Protein AF-A0A348SDH4-F1 (afdb_monomer)

Radius of gyration: 30.38 Å; Cα contacts (8 Å, |Δi|>4): 1983; chains: 1; bounding box: 84×50×95 Å

pLDDT: mean 81.45, std 15.28, range [35.31, 98.25]

Sequence (749 aa):
DLLRHEGGMSDWLTDKYTRMDWLIRNANGKVGAKTAVQNLLPRGEIGDFDYSNSSFTLVTLAAEKATGVGWRELVEKLIIRPLGLKETSFGPVAGAARTHIWSRGKMRPFGQSGWGPTKSVAAVLRGAGDLFATPRDLARFGELLWGDRLLEGSQTQLINGIANLTGLPWSYTIGSMMDRSWLGTLRTYGHTGGYSGVSTSLRRIPELGVTIAVTANGMGTPGNYADDLAINLIGLLDTPAPSAAQAVAGASGAGLRASSRANPEPFPVTPPASLLTCGGSGTSVGGAPSWLDLSSTETGDWSGLVTALAELPDGRLVAGGAALTRAGGVAVAGLAARDPKVGRWVPFASLTRADGSAATVNEIRVDGARQRLYVGGDFVRVSNAKSRVAAKGIAMLNLKTGRWTALGDGLRGAVIVRSIYLDQASGRVAVGGRFTVPGKSKTVSVGVWDGAKGWVELKAGSGSDVLQGVVESVALTASGVVHASGHLRIGSQEALVARWSPLVAGWTVSATTSVLGDAPHALVLDGGGMLTAGTGVGWYGSPLVRESQLSGYGWERVGGGVTRSRRAAWITALAATPDGRVVVGGAFDAAGSARTQHIAVWSAASQSFSAIGEGLDVEPDALVSSVNSVAYASLRLRSMEAGGRGRVCITAWGAAPPSKPAAPVLTAKRTSITVGWTAPPTGSAPSGWVAEATAKGQTTRSCRAVASERDCTITSLTPGTKYSVRLVAYTIPAGPSPRSDAVKISTKK

Secondary structure (DSSP, 8-state):
-GGGT-S-BPPTTT-SS-HHHHHHH-TT----HHHHTTTPPB-S-TTS----HHHHHHHHHHHHHHHSS-HHHHHIIIIIHHHT-TT-BSSPPTTPPPPEEEETTEEEE-SSTTSS--HHHHHHHGGGT--B--HHHHHHHHHHHTTTSSS-THHHHHHH-THHHH--SEEE-SS-EEE-TTTTTS-EEEEEEEETTEEEEEEEEGGGTEEEEEEESEESSSS-HHHHHHHHHHHHHTSPPPPHHHHHTT---------TT----SS-----GGGGSSS-SPPP-TT--EEEE-S-SSTTS-BS---EEEE-TTSPEEEE-TT--EETTEE-BEEEEEETTTTEEEEEEEEE-TTSPBPPEEEEEEETTTTEEEEEES-SEEEETTEEEE-SSEEEEETTTTEEEESTT--EEEEEEEEEEE-TTT--EEEEEEEE-TTS-S--SEEEEETTTEEEP-PPPTTPPPEES---EEEE-TT--EEEEEEEEETTEEEEEEEEETTTTEEEEEE-HHHHSS--SEEEE-TTS-EEEE-SS-TTS-SEEEE-TTSTTSEEESTT-EEBTTB--EEEEEEE-TTS-EEEEEE-SEETTEE-BSEEEEETTTTEEEE-TTB-SS-EEEEE--SS-S-EEEEEEPPSSTTPPPEEEEEEEEPPPPPPPPPPEEEE-SS-EEEE-SSPPSSSPPSEEEEEEE-TTS--EEEEEETT--EEEE-SPPTT-EEEEEEEEEETTTEEPPPPPPEEEEPP-

Structure (mmCIF, N/CA/C/O backbone):
data_AF-A0A348SDH4-F1
#
_entry.id   AF-A0A348SDH4-F1
#
loop_
_atom_site.group_PDB
_atom_site.id
_atom_site.type_symbol
_atom_site.label_atom_id
_atom_site.label_alt_id
_atom_site.label_comp_id
_atom_site.label_asym_id
_atom_site.label_entity_id
_atom_site.label_seq_id
_atom_site.pdbx_PDB_ins_code
_atom_site.Cartn_x
_atom_site.Cartn_y
_atom_site.Cartn_z
_atom_site.occupancy
_atom_site.B_iso_or_equiv
_atom_site.auth_seq_id
_atom_site.auth_comp_id
_atom_site.auth_asym_id
_atom_site.auth_atom_id
_atom_site.pdbx_PDB_model_num
ATOM 1 N N . ASP A 1 1 ? 41.726 8.572 -10.468 1.00 83.06 1 ASP A N 1
ATOM 2 C CA . ASP A 1 1 ? 40.802 9.573 -11.048 1.00 83.06 1 ASP A CA 1
ATOM 3 C C . ASP A 1 1 ? 40.079 9.069 -12.290 1.00 83.06 1 ASP A C 1
ATOM 5 O O . ASP A 1 1 ? 38.871 8.902 -12.219 1.00 83.06 1 ASP A O 1
ATOM 9 N N . LEU A 1 2 ? 40.771 8.727 -13.391 1.00 88.38 2 LEU A N 1
ATOM 10 C CA . LEU A 1 2 ? 40.113 8.268 -14.636 1.00 88.38 2 LEU A CA 1
ATOM 11 C C . LEU A 1 2 ? 39.117 7.112 -14.428 1.00 88.38 2 LEU A C 1
ATOM 13 O O . LEU A 1 2 ? 37.977 7.187 -14.867 1.00 88.38 2 LEU A O 1
ATOM 17 N N . LEU A 1 3 ? 39.530 6.061 -13.713 1.00 87.50 3 LEU A N 1
ATOM 18 C CA . LEU A 1 3 ? 38.693 4.882 -13.449 1.00 87.50 3 LEU A CA 1
ATOM 19 C C . LEU A 1 3 ? 37.454 5.171 -12.582 1.00 87.50 3 LEU A C 1
ATOM 21 O O . LEU A 1 3 ? 36.518 4.376 -12.611 1.00 87.50 3 LEU A O 1
ATOM 25 N N . ARG A 1 4 ? 37.459 6.286 -11.835 1.00 82.81 4 ARG A N 1
ATOM 26 C CA . ARG A 1 4 ? 36.372 6.745 -10.953 1.00 82.81 4 ARG A CA 1
ATOM 27 C C . ARG A 1 4 ? 35.570 7.912 -11.538 1.00 82.81 4 ARG A C 1
ATOM 29 O O . ARG A 1 4 ? 34.655 8.381 -10.882 1.00 82.81 4 ARG A O 1
ATOM 36 N N . HIS A 1 5 ? 35.897 8.371 -12.750 1.00 85.81 5 HIS A N 1
ATOM 37 C CA . HIS A 1 5 ? 35.328 9.581 -13.364 1.00 85.81 5 HIS A CA 1
ATOM 38 C C . HIS A 1 5 ? 35.584 10.881 -12.592 1.00 85.81 5 HIS A C 1
ATOM 40 O O . HIS A 1 5 ? 34.775 11.795 -12.614 1.00 85.81 5 HIS A O 1
ATOM 46 N N . GLU A 1 6 ? 36.740 10.989 -11.948 1.00 86.19 6 GLU A N 1
ATOM 47 C CA . GLU A 1 6 ? 37.143 12.183 -11.184 1.00 86.19 6 GLU A CA 1
ATOM 48 C C . GLU A 1 6 ? 38.191 13.023 -11.934 1.00 86.19 6 GLU A C 1
ATOM 50 O O . GLU A 1 6 ? 38.961 13.781 -11.349 1.00 86.19 6 GLU A O 1
ATOM 55 N N . GLY A 1 7 ? 38.296 12.824 -13.250 1.00 86.00 7 GLY A N 1
ATOM 56 C CA . GLY A 1 7 ? 39.331 13.437 -14.086 1.00 86.00 7 GLY A CA 1
ATOM 57 C C . GLY A 1 7 ? 39.011 14.851 -14.578 1.00 86.00 7 GLY A C 1
ATOM 58 O O . GLY A 1 7 ? 39.823 15.408 -15.313 1.00 86.00 7 GLY A O 1
ATOM 59 N N . GLY A 1 8 ? 37.829 15.397 -14.260 1.00 84.25 8 GLY A N 1
ATOM 60 C CA . GLY A 1 8 ? 37.401 16.756 -14.630 1.00 84.25 8 GLY A CA 1
ATOM 61 C C . GLY A 1 8 ? 37.217 17.020 -16.135 1.00 84.25 8 GLY A C 1
ATOM 62 O O . GLY A 1 8 ? 37.015 18.165 -16.546 1.00 84.25 8 GLY A O 1
ATOM 63 N N . MET A 1 9 ? 37.291 15.987 -16.982 1.00 86.25 9 MET A N 1
ATOM 64 C CA . MET A 1 9 ? 37.278 16.117 -18.444 1.00 86.25 9 MET A CA 1
ATOM 65 C C . MET A 1 9 ? 35.929 15.769 -19.073 1.00 86.25 9 MET A C 1
ATOM 67 O O . MET A 1 9 ? 35.262 14.809 -18.688 1.00 86.25 9 MET A O 1
ATOM 71 N N . SER A 1 10 ? 35.574 16.509 -20.120 1.00 84.06 10 SER A N 1
ATOM 72 C CA . SER A 1 10 ? 34.371 16.273 -20.918 1.00 84.06 10 SER A CA 1
ATOM 73 C C . SER A 1 10 ? 34.319 14.886 -21.565 1.00 84.06 10 SER A C 1
ATOM 75 O O . SER A 1 10 ? 35.327 14.224 -21.836 1.00 84.06 10 SER A O 1
ATOM 77 N N . ASP A 1 11 ? 33.090 14.455 -21.825 1.00 82.38 11 ASP A N 1
ATOM 78 C CA . ASP A 1 11 ? 32.775 13.199 -22.486 1.00 82.38 11 ASP A CA 1
ATOM 79 C C . ASP A 1 11 ? 32.723 13.405 -24.008 1.00 82.38 11 ASP A C 1
ATOM 81 O O . ASP A 1 11 ? 31.991 14.275 -24.486 1.00 82.38 11 ASP A O 1
ATOM 85 N N . TRP A 1 12 ? 33.452 12.593 -24.781 1.00 77.50 12 TRP A N 1
ATOM 86 C CA . TRP A 1 12 ? 33.417 12.640 -26.246 1.00 77.50 12 TRP A CA 1
ATOM 87 C C . TRP A 1 12 ? 32.026 12.345 -26.843 1.00 77.50 12 TRP A C 1
ATOM 89 O O . TRP A 1 12 ? 31.796 12.677 -28.009 1.00 77.50 12 TRP A O 1
ATOM 99 N N . LEU A 1 13 ? 31.086 11.771 -26.075 1.00 71.56 13 LEU A N 1
ATOM 100 C CA . LEU A 1 13 ? 29.671 11.643 -26.453 1.00 71.56 13 LEU A CA 1
ATOM 101 C C . LEU A 1 13 ? 28.910 12.970 -26.410 1.00 71.56 13 LEU A C 1
ATOM 103 O O . LEU A 1 13 ? 28.017 13.166 -27.231 1.00 71.56 13 LEU A O 1
ATOM 107 N N . THR A 1 14 ? 29.219 13.851 -25.455 1.00 64.75 14 THR A N 1
ATOM 108 C CA . THR A 1 14 ? 28.404 15.044 -25.150 1.00 64.75 14 THR A CA 1
ATOM 109 C C . THR A 1 14 ? 29.148 16.368 -25.326 1.00 64.75 14 THR A C 1
ATOM 111 O O . THR A 1 14 ? 28.592 17.420 -25.019 1.00 64.75 14 THR A O 1
ATOM 114 N N . ASP A 1 15 ? 30.403 16.338 -25.778 1.00 64.94 15 ASP A N 1
ATOM 115 C CA . ASP A 1 15 ? 31.177 17.536 -26.107 1.00 64.94 15 ASP A CA 1
ATOM 116 C C . ASP A 1 15 ? 30.439 18.383 -27.169 1.00 64.94 15 ASP A C 1
ATOM 118 O O . ASP A 1 15 ? 29.907 17.863 -28.155 1.00 64.94 15 ASP A O 1
ATOM 122 N N . LYS A 1 16 ? 30.391 19.705 -26.944 1.00 46.72 16 LYS A N 1
ATOM 123 C CA . LYS A 1 16 ? 29.558 20.702 -27.654 1.00 46.72 16 LYS A CA 1
ATOM 124 C C . LYS A 1 16 ? 29.837 20.755 -29.165 1.00 46.72 16 LYS A C 1
ATOM 126 O O . LYS A 1 16 ? 28.998 21.215 -29.937 1.00 46.72 16 LYS A O 1
ATOM 131 N N . TYR A 1 17 ? 30.992 20.250 -29.589 1.00 52.03 17 TYR A N 1
ATOM 132 C CA . TYR A 1 17 ? 31.337 19.983 -30.981 1.00 52.03 17 TYR A CA 1
ATOM 133 C C . TYR A 1 17 ? 31.118 18.492 -31.233 1.00 52.03 17 TYR A C 1
ATOM 135 O O . TYR A 1 17 ? 31.981 17.691 -30.900 1.00 52.03 17 TYR A O 1
ATOM 143 N N . THR A 1 18 ? 29.957 18.103 -31.762 1.00 57.25 18 THR A N 1
ATOM 144 C CA . THR A 1 18 ? 29.469 16.712 -31.828 1.00 57.25 18 THR A CA 1
ATOM 145 C C . THR A 1 18 ? 30.425 15.748 -32.557 1.00 57.25 18 THR A C 1
ATOM 147 O O . THR A 1 18 ? 30.223 15.402 -33.728 1.00 57.25 18 THR A O 1
ATOM 150 N N . ARG A 1 19 ? 31.463 15.270 -31.857 1.00 70.00 19 ARG A N 1
ATOM 151 C CA . ARG A 1 19 ? 32.425 14.270 -32.345 1.00 70.00 19 ARG A CA 1
ATOM 152 C C . ARG A 1 19 ? 31.681 12.996 -32.723 1.00 70.00 19 ARG A C 1
ATOM 154 O O . ARG A 1 19 ? 31.953 12.409 -33.763 1.00 70.00 19 ARG A O 1
ATOM 161 N N . MET A 1 20 ? 30.674 12.623 -31.938 1.00 70.88 20 MET A N 1
ATOM 162 C CA . MET A 1 20 ? 29.865 11.436 -32.194 1.00 70.88 20 MET A CA 1
ATOM 163 C C . MET A 1 20 ? 28.936 11.547 -33.392 1.00 70.88 20 MET A C 1
ATOM 165 O O . MET A 1 20 ? 28.898 10.614 -34.190 1.00 70.88 20 MET A O 1
ATOM 169 N N . ASP A 1 21 ? 28.281 12.684 -33.612 1.00 70.38 21 ASP A N 1
ATOM 170 C CA . ASP A 1 21 ? 27.529 12.890 -34.854 1.00 70.38 21 ASP A CA 1
ATOM 171 C C . ASP A 1 21 ? 28.435 12.795 -36.075 1.00 70.38 21 ASP A C 1
ATOM 173 O O . ASP A 1 21 ? 28.042 12.233 -37.099 1.00 70.38 21 ASP A O 1
ATOM 177 N N . TRP A 1 22 ? 29.647 13.346 -35.978 1.00 74.88 22 TRP A N 1
ATOM 178 C CA . TRP A 1 22 ? 30.625 13.240 -37.048 1.00 74.88 22 TRP A CA 1
ATOM 179 C C . TRP A 1 22 ? 31.033 11.781 -37.268 1.00 74.88 22 TRP A C 1
ATOM 181 O O . TRP A 1 22 ? 31.019 11.329 -38.410 1.00 74.88 22 TRP A O 1
ATOM 191 N N . LEU A 1 23 ? 31.329 11.019 -36.209 1.00 74.25 23 LEU A N 1
ATOM 192 C CA . LEU A 1 23 ? 31.706 9.602 -36.301 1.00 74.25 23 LEU A CA 1
ATOM 193 C C . LEU A 1 23 ? 30.570 8.752 -36.891 1.00 74.25 23 LEU A C 1
ATOM 195 O O . LEU A 1 23 ? 30.820 7.899 -37.743 1.00 74.25 23 LEU A O 1
ATOM 199 N N . ILE A 1 24 ? 29.321 9.024 -36.505 1.00 72.06 24 ILE A N 1
ATOM 200 C CA . ILE A 1 24 ? 28.129 8.348 -37.031 1.00 72.06 24 ILE A CA 1
ATOM 201 C C . ILE A 1 24 ? 27.944 8.657 -38.524 1.00 72.06 24 ILE A C 1
ATOM 203 O O . ILE A 1 24 ? 27.721 7.738 -39.313 1.00 72.06 24 ILE A O 1
ATOM 207 N N . ARG A 1 25 ? 28.075 9.928 -38.934 1.00 74.38 25 ARG A N 1
ATOM 208 C CA . ARG A 1 25 ? 27.952 10.353 -40.343 1.00 74.38 25 ARG A CA 1
ATOM 209 C C . ARG A 1 25 ? 29.126 9.885 -41.208 1.00 74.38 25 ARG A C 1
ATOM 211 O O . ARG A 1 25 ? 28.946 9.619 -42.392 1.00 74.38 25 ARG A O 1
ATOM 218 N N . ASN A 1 26 ? 30.312 9.734 -40.621 1.00 77.12 26 ASN A N 1
ATOM 219 C CA . ASN A 1 26 ? 31.543 9.322 -41.295 1.00 77.12 26 ASN A CA 1
ATOM 220 C C . ASN A 1 26 ? 31.916 7.899 -40.892 1.00 77.12 26 ASN A C 1
ATOM 222 O O . ASN A 1 26 ? 32.926 7.648 -40.235 1.00 77.12 26 ASN A O 1
ATOM 226 N N . ALA A 1 27 ? 31.087 6.951 -41.316 1.00 72.56 27 ALA A N 1
ATOM 227 C CA . ALA A 1 27 ? 31.174 5.545 -40.945 1.00 72.56 27 ALA A CA 1
ATOM 228 C C . ALA A 1 27 ? 32.555 4.878 -41.121 1.00 72.56 27 ALA A C 1
ATOM 230 O O . ALA A 1 27 ? 32.909 3.975 -40.362 1.00 72.56 27 ALA A O 1
ATOM 231 N N . ASN A 1 28 ? 33.308 5.314 -42.135 1.00 76.38 28 ASN A N 1
ATOM 232 C CA . ASN A 1 28 ? 34.641 4.816 -42.486 1.00 76.38 28 ASN A CA 1
ATOM 233 C C . ASN A 1 28 ? 35.754 5.832 -42.164 1.00 76.38 28 ASN A C 1
ATOM 235 O O . ASN A 1 28 ? 36.875 5.694 -42.653 1.00 76.38 28 ASN A O 1
ATOM 239 N N . GLY A 1 29 ? 35.451 6.873 -41.382 1.00 74.00 29 GLY A N 1
ATOM 240 C CA . GLY A 1 29 ? 36.418 7.893 -40.993 1.00 74.00 29 GLY A CA 1
ATOM 241 C C . GLY A 1 29 ? 37.592 7.286 -40.221 1.00 74.00 29 GLY A C 1
ATOM 242 O O . GLY A 1 29 ? 37.399 6.478 -39.313 1.00 74.00 29 GLY A O 1
ATOM 243 N N . LYS A 1 30 ? 38.818 7.688 -40.568 1.00 71.06 30 LYS A N 1
ATOM 244 C CA . LYS A 1 30 ? 40.052 7.249 -39.898 1.00 71.06 30 LYS A CA 1
ATOM 245 C C . LYS A 1 30 ? 40.287 8.048 -38.610 1.00 71.06 30 LYS A C 1
ATOM 247 O O . LYS A 1 30 ? 41.239 8.816 -38.524 1.00 71.06 30 LYS A O 1
ATOM 252 N N . VAL A 1 31 ? 39.407 7.894 -37.622 1.00 73.25 31 VAL A N 1
ATOM 253 C CA . VAL A 1 31 ? 39.594 8.486 -36.286 1.00 73.25 31 VAL A CA 1
ATOM 254 C C . VAL A 1 31 ? 40.076 7.414 -35.323 1.00 73.25 31 VAL A C 1
ATOM 256 O O . VAL A 1 31 ? 39.420 6.393 -35.139 1.00 73.25 31 VAL A O 1
ATOM 259 N N . GLY A 1 32 ? 41.245 7.647 -34.728 1.00 77.50 32 GLY A N 1
ATOM 260 C CA . GLY A 1 32 ? 41.804 6.791 -33.687 1.00 77.50 32 GLY A CA 1
ATOM 261 C C . GLY A 1 32 ? 41.418 7.263 -32.287 1.00 77.50 32 GLY A C 1
ATOM 262 O O . GLY A 1 32 ? 41.119 8.437 -32.070 1.00 77.50 32 GLY A O 1
ATOM 263 N N . ALA A 1 33 ? 41.507 6.360 -31.312 1.00 81.00 33 ALA A N 1
ATOM 264 C CA . ALA A 1 33 ? 41.203 6.645 -29.911 1.00 81.00 33 ALA A CA 1
ATOM 265 C C . ALA A 1 33 ? 41.988 7.834 -29.339 1.00 81.00 33 ALA A C 1
ATOM 267 O O . ALA A 1 33 ? 41.415 8.658 -28.636 1.00 81.00 33 ALA A O 1
ATOM 268 N N . LYS A 1 34 ? 43.273 7.981 -29.701 1.00 84.88 34 LYS A N 1
ATOM 269 C CA . LYS A 1 34 ? 44.099 9.131 -29.296 1.00 84.88 34 LYS A CA 1
ATOM 270 C C . LYS A 1 34 ? 43.514 10.456 -29.791 1.00 84.88 34 LYS A C 1
ATOM 272 O O . LYS A 1 34 ? 43.466 11.412 -29.033 1.00 84.88 34 LYS A O 1
ATOM 277 N N . THR A 1 35 ? 43.043 10.501 -31.034 1.00 81.88 35 THR A N 1
ATOM 278 C CA . THR A 1 35 ? 42.401 11.689 -31.611 1.00 81.88 35 THR A CA 1
ATOM 279 C C . THR A 1 35 ? 41.085 12.005 -30.907 1.00 81.88 35 THR A C 1
ATOM 281 O O . THR A 1 35 ? 40.797 13.166 -30.635 1.00 81.88 35 THR A O 1
ATOM 284 N N . ALA A 1 36 ? 40.308 10.978 -30.552 1.00 76.69 36 ALA A N 1
ATOM 285 C CA . ALA A 1 36 ? 39.021 11.157 -29.886 1.00 76.69 36 ALA A CA 1
ATOM 286 C C . ALA A 1 36 ? 39.131 11.787 -28.488 1.00 76.69 36 ALA A C 1
ATOM 288 O O . ALA A 1 36 ? 38.217 12.498 -28.080 1.00 76.69 36 ALA A O 1
ATOM 289 N N . VAL A 1 37 ? 40.254 11.584 -27.794 1.00 83.25 37 VAL A N 1
ATOM 290 C CA . VAL A 1 37 ? 40.509 12.109 -26.438 1.00 83.25 37 VAL A CA 1
ATOM 291 C C . VAL A 1 37 ? 41.489 13.289 -26.407 1.00 83.25 37 VAL A C 1
ATOM 293 O O . VAL A 1 37 ? 41.883 13.744 -25.337 1.00 83.25 37 VAL A O 1
ATOM 296 N N . GLN A 1 38 ? 41.893 13.808 -27.568 1.00 83.31 38 GLN A N 1
ATOM 297 C CA . GLN A 1 38 ? 42.683 15.037 -27.655 1.00 83.31 38 GLN A CA 1
ATOM 298 C C . GLN A 1 38 ? 41.799 16.270 -27.441 1.00 83.31 38 GLN A C 1
ATOM 300 O O . GLN A 1 38 ? 40.651 16.309 -27.896 1.00 83.31 38 GLN A O 1
ATOM 305 N N . ASN A 1 39 ? 42.360 17.293 -26.786 1.00 81.69 39 ASN A N 1
ATOM 306 C CA . ASN A 1 39 ? 41.729 18.600 -26.577 1.00 81.69 39 ASN A CA 1
ATOM 307 C C . ASN A 1 39 ? 40.309 18.494 -25.991 1.00 81.69 39 ASN A C 1
ATOM 309 O O . ASN A 1 39 ? 39.380 19.122 -26.496 1.00 81.69 39 ASN A O 1
ATOM 313 N N . LEU A 1 40 ? 40.118 17.630 -24.988 1.00 78.75 40 LEU A N 1
ATOM 314 C CA . LEU A 1 40 ? 38.857 17.554 -24.250 1.00 78.75 40 LEU A CA 1
ATOM 315 C C . LEU A 1 40 ? 38.689 18.821 -23.413 1.00 78.75 40 LEU A C 1
ATOM 317 O O . LEU A 1 40 ? 39.634 19.279 -22.771 1.00 78.75 40 LEU A O 1
ATOM 321 N N . LEU A 1 41 ? 37.482 19.378 -23.418 1.00 80.44 41 LEU A N 1
ATOM 322 C CA . LEU A 1 41 ? 37.153 20.534 -22.594 1.00 80.44 41 LEU A CA 1
ATOM 323 C C . LEU A 1 41 ? 37.133 20.145 -21.107 1.00 80.44 41 LEU A C 1
ATOM 325 O O . LEU A 1 41 ? 36.677 19.037 -20.793 1.00 80.44 41 LEU A O 1
ATOM 329 N N . PRO A 1 42 ? 37.556 21.038 -20.197 1.00 78.31 42 PRO A N 1
ATOM 330 C CA . PRO A 1 42 ? 37.239 20.918 -18.779 1.00 78.31 42 PRO A CA 1
ATOM 331 C C . PRO A 1 42 ? 35.720 20.933 -18.581 1.00 78.31 42 PRO A C 1
ATOM 333 O O . PRO A 1 42 ? 35.019 21.719 -19.224 1.00 78.31 42 PRO A O 1
ATOM 336 N N . ARG A 1 43 ? 35.209 20.056 -17.716 1.00 77.81 43 ARG A N 1
ATOM 337 C CA . ARG A 1 43 ? 33.770 19.923 -17.434 1.00 77.81 43 ARG A CA 1
ATOM 338 C C . ARG A 1 43 ? 33.447 19.944 -15.939 1.00 77.81 43 ARG A C 1
ATOM 340 O O . ARG A 1 43 ? 32.408 20.482 -15.572 1.00 77.81 43 ARG A O 1
ATOM 347 N N . GLY A 1 44 ? 34.346 19.432 -15.102 1.00 76.62 44 GLY A N 1
ATOM 348 C CA . GLY A 1 44 ? 34.208 19.411 -13.647 1.00 76.62 44 GLY A CA 1
ATOM 349 C C . GLY A 1 44 ? 35.548 19.619 -12.948 1.00 76.62 44 GLY A C 1
ATOM 350 O O . GLY A 1 44 ? 36.595 19.669 -13.601 1.00 76.62 44 GLY A O 1
ATOM 351 N N . GLU A 1 45 ? 35.514 19.744 -11.626 1.00 82.06 45 GLU A N 1
ATOM 352 C CA . GLU A 1 45 ? 36.722 19.830 -10.807 1.00 82.06 45 GLU A CA 1
ATOM 353 C C . GLU A 1 45 ? 37.396 18.453 -10.696 1.00 82.06 45 GLU A C 1
ATOM 355 O O . GLU A 1 45 ? 36.742 17.409 -10.687 1.00 82.06 45 GLU A O 1
ATOM 360 N N . ILE A 1 46 ? 38.730 18.427 -10.660 1.00 85.44 46 ILE A N 1
ATOM 361 C CA . ILE A 1 46 ? 39.474 17.177 -10.458 1.00 85.44 46 ILE A CA 1
ATOM 362 C C . ILE A 1 46 ? 39.213 16.692 -9.030 1.00 85.44 46 ILE A C 1
ATOM 364 O O . ILE A 1 46 ? 39.362 17.458 -8.083 1.00 85.44 46 ILE A O 1
ATOM 368 N N . GLY A 1 47 ? 38.870 15.414 -8.883 1.00 76.94 47 GLY A N 1
ATOM 369 C CA . GLY A 1 47 ? 38.455 14.826 -7.606 1.00 76.94 47 GLY A CA 1
ATOM 370 C C . GLY A 1 47 ? 36.937 14.713 -7.449 1.00 76.94 47 GLY A C 1
ATOM 371 O O . GLY A 1 47 ? 36.486 13.861 -6.686 1.00 76.94 47 GLY A O 1
ATOM 372 N N . ASP A 1 48 ? 36.160 15.474 -8.225 1.00 77.25 48 ASP A N 1
ATOM 373 C CA . ASP A 1 48 ? 34.702 15.383 -8.235 1.00 77.25 48 ASP A CA 1
ATOM 374 C C . ASP A 1 48 ? 34.211 14.394 -9.291 1.00 77.25 48 ASP A C 1
ATOM 376 O O . ASP A 1 48 ? 34.688 14.363 -10.427 1.00 77.25 48 ASP A O 1
ATOM 380 N N . PHE A 1 49 ? 33.215 13.586 -8.925 1.00 78.56 49 PHE A N 1
ATOM 381 C CA . PHE A 1 49 ? 32.600 12.632 -9.842 1.00 78.56 49 PHE A CA 1
ATOM 382 C C . PHE A 1 49 ? 31.820 13.349 -10.960 1.00 78.56 49 PHE A C 1
ATOM 384 O O . PHE A 1 49 ? 30.759 13.926 -10.711 1.00 78.56 49 PHE A O 1
ATOM 391 N N . ASP A 1 50 ? 32.283 13.213 -12.204 1.00 77.69 50 ASP A N 1
ATOM 392 C CA . ASP A 1 50 ? 31.559 13.594 -13.421 1.00 77.69 50 ASP A CA 1
ATOM 393 C C . ASP A 1 50 ? 31.792 12.556 -14.530 1.00 77.69 50 ASP A C 1
ATOM 395 O O . ASP A 1 50 ? 32.889 12.421 -15.077 1.00 77.69 50 ASP A O 1
ATOM 399 N N . TYR A 1 51 ? 30.747 11.781 -14.840 1.00 83.56 51 TYR A N 1
ATOM 400 C CA . TYR A 1 51 ? 30.834 10.618 -15.726 1.00 83.56 51 TYR A CA 1
ATOM 401 C C . TYR A 1 51 ? 31.361 10.995 -17.119 1.00 83.56 51 TYR A C 1
ATOM 403 O O . TYR A 1 51 ? 30.783 11.835 -17.811 1.00 83.56 51 TYR A O 1
ATOM 411 N N . SER A 1 52 ? 32.431 10.324 -17.553 1.00 86.44 52 SER A N 1
ATOM 412 C CA . SER A 1 52 ? 33.098 10.611 -18.822 1.00 86.44 52 SER A CA 1
ATOM 413 C C . SER A 1 52 ? 33.633 9.345 -19.492 1.00 86.44 52 SER A C 1
ATOM 415 O O . SER A 1 52 ? 34.624 8.746 -19.060 1.00 86.44 52 SER A O 1
ATOM 417 N N . ASN A 1 53 ? 33.024 8.956 -20.617 1.00 86.19 53 ASN A N 1
ATOM 418 C CA . ASN A 1 53 ? 33.498 7.833 -21.439 1.00 86.19 53 ASN A CA 1
ATOM 419 C C . ASN A 1 53 ? 34.928 8.053 -21.975 1.00 86.19 53 ASN A C 1
ATOM 421 O O . ASN A 1 53 ? 35.672 7.098 -22.234 1.00 86.19 53 ASN A O 1
ATOM 425 N N . SER A 1 54 ? 35.354 9.314 -22.086 1.00 87.88 54 SER A N 1
ATOM 426 C CA . SER A 1 54 ? 36.727 9.693 -22.430 1.00 87.88 54 SER A CA 1
ATOM 427 C C . SER A 1 54 ? 37.755 9.105 -21.469 1.00 87.88 54 SER A C 1
ATOM 429 O O . SER A 1 54 ? 38.805 8.631 -21.913 1.00 87.88 54 SER A O 1
ATOM 431 N N . SER A 1 55 ? 37.435 9.062 -20.173 1.00 89.81 55 SER A N 1
ATOM 432 C CA . SER A 1 55 ? 38.321 8.527 -19.140 1.00 89.81 55 SER A CA 1
ATOM 433 C C . SER A 1 55 ? 38.656 7.057 -19.392 1.00 89.81 55 SER A C 1
ATOM 435 O O . SER A 1 55 ? 39.822 6.668 -19.354 1.00 89.81 55 SER A O 1
ATOM 437 N N . PHE A 1 56 ? 37.656 6.244 -19.740 1.00 91.44 56 PHE A N 1
ATOM 438 C CA . PHE A 1 56 ? 37.852 4.822 -20.037 1.00 91.44 56 PHE A CA 1
ATOM 439 C C . PHE A 1 56 ? 38.580 4.597 -21.363 1.00 91.44 56 PHE A C 1
ATOM 441 O O . PHE A 1 56 ? 39.396 3.682 -21.478 1.00 91.44 56 PHE A O 1
ATOM 448 N N . THR A 1 57 ? 38.376 5.474 -22.347 1.00 90.50 57 THR A N 1
ATOM 449 C CA . THR A 1 57 ? 39.145 5.440 -23.600 1.00 90.50 57 THR A CA 1
ATOM 450 C C . THR A 1 57 ? 40.636 5.683 -23.332 1.00 90.50 57 THR A C 1
ATOM 452 O O . THR A 1 57 ? 41.479 4.918 -23.807 1.00 90.50 57 THR A O 1
ATOM 455 N N . LEU A 1 58 ? 40.970 6.686 -22.510 1.00 91.06 58 LEU A N 1
ATOM 456 C CA . LEU A 1 58 ? 42.345 6.978 -22.083 1.00 91.06 58 LEU A CA 1
ATOM 457 C C . LEU A 1 58 ? 42.974 5.829 -21.288 1.00 91.06 58 LEU A C 1
ATOM 459 O O . LEU A 1 58 ? 44.136 5.500 -21.529 1.00 91.06 58 LEU A O 1
ATOM 463 N N . VAL A 1 59 ? 42.213 5.181 -20.400 1.00 92.50 59 VAL A N 1
ATOM 464 C CA . VAL A 1 59 ? 42.677 3.995 -19.657 1.00 92.50 59 VAL A CA 1
ATOM 465 C C . VAL A 1 59 ? 43.136 2.894 -20.614 1.00 92.50 59 VAL A C 1
ATOM 467 O O . VAL A 1 59 ? 44.196 2.310 -20.396 1.00 92.50 59 VAL A O 1
ATOM 470 N N . THR A 1 60 ? 42.412 2.647 -21.712 1.00 92.88 60 THR A N 1
ATOM 471 C CA . THR A 1 60 ? 42.843 1.624 -22.682 1.00 92.88 60 THR A CA 1
ATOM 472 C C . THR A 1 60 ? 44.166 1.972 -23.365 1.00 92.88 60 THR A C 1
ATOM 474 O O . THR A 1 60 ? 44.991 1.087 -23.568 1.00 92.88 60 THR A O 1
ATOM 477 N N . LEU A 1 61 ? 44.395 3.250 -23.690 1.00 92.38 61 LEU A N 1
ATOM 478 C CA . LEU A 1 61 ? 45.647 3.713 -24.299 1.00 92.38 61 LEU A CA 1
ATOM 479 C C . LEU A 1 61 ? 46.817 3.612 -23.314 1.00 92.38 61 LEU A C 1
ATOM 481 O O . LEU A 1 61 ? 47.929 3.253 -23.699 1.00 92.38 61 LEU A O 1
ATOM 485 N N . ALA A 1 62 ? 46.567 3.916 -22.038 1.00 93.31 62 ALA A N 1
ATOM 486 C CA . ALA A 1 62 ? 47.553 3.760 -20.977 1.00 93.31 62 ALA A CA 1
ATOM 487 C C . ALA A 1 62 ? 47.930 2.284 -20.776 1.00 93.31 62 ALA A C 1
ATOM 489 O O . ALA A 1 62 ? 49.116 1.973 -20.687 1.00 93.31 62 ALA A O 1
ATOM 490 N N . ALA A 1 63 ? 46.947 1.376 -20.777 1.00 93.88 63 ALA A N 1
ATOM 491 C CA . ALA A 1 63 ? 47.177 -0.062 -20.655 1.00 93.88 63 ALA A CA 1
ATOM 492 C C . ALA A 1 63 ? 48.003 -0.623 -21.826 1.00 93.88 63 ALA A C 1
ATOM 494 O O . ALA A 1 63 ? 48.966 -1.357 -21.602 1.00 93.88 63 ALA A O 1
ATOM 495 N N . GLU A 1 64 ? 47.692 -0.233 -23.066 1.00 94.69 64 GLU A N 1
ATOM 496 C CA . GLU A 1 64 ? 48.483 -0.625 -24.242 1.00 94.69 64 GLU A CA 1
ATOM 497 C C . GLU A 1 64 ? 49.922 -0.119 -24.149 1.00 94.69 64 GLU A C 1
ATOM 499 O O . GLU A 1 64 ? 50.864 -0.872 -24.384 1.00 94.69 64 GLU A O 1
ATOM 504 N N . LYS A 1 65 ? 50.112 1.145 -23.755 1.00 95.44 65 LYS A N 1
ATOM 505 C CA . LYS A 1 65 ? 51.451 1.723 -23.600 1.00 95.44 65 LYS A CA 1
ATOM 506 C C . LYS A 1 65 ? 52.254 1.032 -22.496 1.00 95.44 65 LYS A C 1
ATOM 508 O O . LYS A 1 65 ? 53.453 0.843 -22.660 1.00 95.44 65 LYS A O 1
ATOM 513 N N . ALA A 1 66 ? 51.611 0.684 -21.384 1.00 96.81 66 ALA A N 1
ATOM 514 C CA . ALA A 1 66 ? 52.268 0.053 -20.243 1.00 96.81 66 ALA A CA 1
ATOM 515 C C . ALA A 1 66 ? 52.664 -1.406 -20.514 1.00 96.81 66 ALA A C 1
ATOM 517 O O . ALA A 1 66 ? 53.651 -1.882 -19.965 1.00 96.81 66 ALA A O 1
ATOM 518 N N . THR A 1 67 ? 51.898 -2.114 -21.346 1.00 96.25 67 THR A N 1
ATOM 519 C CA . THR A 1 67 ? 52.080 -3.557 -21.583 1.00 96.25 67 THR A CA 1
ATOM 520 C C . THR A 1 67 ? 52.730 -3.884 -22.925 1.00 96.25 67 THR A C 1
ATOM 522 O O . THR A 1 67 ? 53.223 -4.992 -23.104 1.00 96.25 67 THR A O 1
ATOM 525 N N . GLY A 1 68 ? 52.699 -2.958 -23.889 1.00 96.56 68 GLY A N 1
ATOM 526 C CA . GLY A 1 68 ? 53.078 -3.216 -25.280 1.00 96.56 68 GLY A CA 1
ATOM 527 C C . GLY A 1 68 ? 52.094 -4.114 -26.044 1.00 96.56 68 GLY A C 1
ATOM 528 O O . GLY A 1 68 ? 52.363 -4.466 -27.189 1.00 96.56 68 GLY A O 1
ATOM 529 N N . VAL A 1 69 ? 50.963 -4.490 -25.438 1.00 96.44 69 VAL A N 1
ATOM 530 C CA . VAL A 1 69 ? 49.970 -5.421 -25.994 1.00 96.44 69 VAL A CA 1
ATOM 531 C C . VAL A 1 69 ? 48.704 -4.644 -26.347 1.00 96.44 69 VAL A C 1
ATOM 533 O O . VAL A 1 69 ? 48.267 -3.782 -25.587 1.00 96.44 69 VAL A O 1
ATOM 536 N N . GLY A 1 70 ? 48.090 -4.946 -27.494 1.00 92.75 70 GLY A N 1
ATOM 537 C CA . GLY A 1 70 ? 46.865 -4.270 -27.933 1.00 92.75 70 GLY A CA 1
ATOM 538 C C . GLY A 1 70 ? 45.675 -4.524 -26.997 1.00 92.75 70 GLY A C 1
ATOM 539 O O . GLY A 1 70 ? 45.514 -5.621 -26.468 1.00 92.75 70 GLY A O 1
ATOM 540 N N . TRP A 1 71 ? 44.780 -3.543 -26.845 1.00 91.62 71 TRP A N 1
ATOM 541 C CA . TRP A 1 71 ? 43.643 -3.593 -25.911 1.00 91.62 71 TRP A CA 1
ATOM 542 C C . TRP A 1 71 ? 42.771 -4.838 -26.077 1.00 91.62 71 TRP A C 1
ATOM 544 O O . TRP A 1 71 ? 42.434 -5.499 -25.098 1.00 91.62 71 TRP A O 1
ATOM 554 N N . ARG A 1 72 ? 42.443 -5.196 -27.323 1.00 91.25 72 ARG A N 1
ATOM 555 C CA . ARG A 1 72 ? 41.617 -6.378 -27.607 1.00 91.25 72 ARG A CA 1
ATOM 556 C C . ARG A 1 72 ? 42.288 -7.667 -27.151 1.00 91.25 72 ARG A C 1
ATOM 558 O O . ARG A 1 72 ? 41.634 -8.538 -26.592 1.00 91.25 72 ARG A O 1
ATOM 565 N N . GLU A 1 73 ? 43.593 -7.767 -27.371 1.00 94.75 73 GLU A N 1
ATOM 566 C CA . GLU A 1 73 ? 44.385 -8.923 -26.965 1.00 94.75 73 GLU A CA 1
ATOM 567 C C . GLU A 1 73 ? 44.545 -8.989 -25.441 1.00 94.75 73 GLU A C 1
ATOM 569 O O . GLU A 1 73 ? 44.459 -10.076 -24.872 1.00 94.75 73 GLU A O 1
ATOM 574 N N . LEU A 1 74 ? 44.701 -7.842 -24.769 1.00 94.81 74 LEU A N 1
ATOM 575 C CA . LEU A 1 74 ? 44.702 -7.763 -23.306 1.00 94.81 74 LEU A CA 1
ATOM 576 C C . LEU A 1 74 ? 43.388 -8.280 -22.716 1.00 94.81 74 LEU A C 1
ATOM 578 O O . LEU A 1 74 ? 43.413 -9.158 -21.859 1.00 94.81 74 LEU A O 1
ATOM 582 N N . VAL A 1 75 ? 42.242 -7.780 -23.187 1.00 93.88 75 VAL A N 1
ATOM 583 C CA . VAL A 1 75 ? 40.920 -8.209 -22.697 1.00 93.88 75 VAL A CA 1
ATOM 584 C C . VAL A 1 75 ? 40.689 -9.697 -22.964 1.00 93.88 75 VAL A C 1
ATOM 586 O O . VAL A 1 75 ? 40.200 -10.418 -22.095 1.00 93.88 75 VAL A O 1
ATOM 589 N N . GLU A 1 76 ? 41.096 -10.184 -24.135 1.00 94.25 76 GLU A N 1
ATOM 590 C CA . GLU A 1 76 ? 40.987 -11.595 -24.495 1.00 94.25 76 GLU A CA 1
ATOM 591 C C . GLU A 1 76 ? 41.807 -12.499 -23.554 1.00 94.25 76 GLU A C 1
ATOM 593 O O . GLU A 1 76 ? 41.300 -13.503 -23.047 1.00 94.25 76 GLU A O 1
ATOM 598 N N . LYS A 1 77 ? 43.070 -12.129 -23.295 1.00 93.88 77 LYS A N 1
ATOM 599 C CA . LYS A 1 77 ? 44.009 -12.903 -22.467 1.00 93.88 77 LYS A CA 1
ATOM 600 C C . LYS A 1 77 ? 43.709 -12.829 -20.974 1.00 93.88 77 LYS A C 1
ATOM 602 O O . LYS A 1 77 ? 43.937 -13.815 -20.284 1.00 93.88 77 LYS A O 1
ATOM 607 N N . LEU A 1 78 ? 43.245 -11.681 -20.484 1.00 90.00 78 LEU A N 1
ATOM 608 C CA . LEU A 1 78 ? 43.079 -11.429 -19.050 1.00 90.00 78 LEU A CA 1
ATOM 609 C C . LEU A 1 78 ? 41.650 -11.672 -18.558 1.00 90.00 78 LEU A C 1
ATOM 611 O O . LEU A 1 78 ? 41.474 -12.012 -17.394 1.00 90.00 78 LEU A O 1
ATOM 615 N N . ILE A 1 79 ? 40.639 -11.510 -19.420 1.00 90.75 79 ILE A N 1
ATOM 616 C CA . ILE A 1 79 ? 39.228 -11.532 -19.012 1.00 90.75 79 ILE A CA 1
ATOM 617 C C . ILE A 1 79 ? 38.444 -12.616 -19.756 1.00 90.75 79 ILE A C 1
ATOM 619 O O . ILE A 1 79 ? 37.955 -13.547 -19.123 1.00 90.75 79 ILE A O 1
ATOM 623 N N . ILE A 1 80 ? 38.331 -12.541 -21.087 1.00 93.75 80 ILE A N 1
ATOM 624 C CA . ILE A 1 80 ? 37.396 -13.392 -21.851 1.00 93.75 80 ILE A CA 1
ATOM 625 C C . ILE A 1 80 ? 37.761 -14.877 -21.732 1.00 93.75 80 ILE A C 1
ATOM 627 O O . ILE A 1 80 ? 36.922 -15.684 -21.316 1.00 93.75 80 ILE A O 1
ATOM 631 N N . ARG A 1 81 ? 39.013 -15.252 -22.041 1.00 93.75 81 ARG A N 1
ATOM 632 C CA . ARG A 1 81 ? 39.446 -16.659 -21.980 1.00 93.75 81 ARG A CA 1
ATOM 633 C C . ARG A 1 81 ? 39.515 -17.202 -20.553 1.00 93.75 81 ARG A C 1
ATOM 635 O O . ARG A 1 81 ? 38.939 -18.268 -20.338 1.00 93.75 81 ARG A O 1
ATOM 642 N N . PRO A 1 82 ? 40.147 -16.519 -19.573 1.00 89.75 82 PRO A N 1
ATOM 643 C CA . PRO A 1 82 ? 40.251 -17.052 -18.213 1.00 89.75 82 PRO A CA 1
ATOM 644 C C . PRO A 1 82 ? 38.896 -17.253 -17.532 1.00 89.75 82 PRO A C 1
ATOM 646 O O . PRO A 1 82 ? 38.702 -18.232 -16.816 1.00 89.75 82 PRO A O 1
ATOM 649 N N . LEU A 1 83 ? 37.927 -16.369 -17.791 1.00 90.00 83 LEU A N 1
ATOM 650 C CA . LEU A 1 83 ? 36.582 -16.486 -17.224 1.00 90.00 83 LEU A CA 1
ATOM 651 C C . LEU A 1 83 ? 35.681 -17.450 -18.007 1.00 90.00 83 LEU A C 1
ATOM 653 O O . LEU A 1 83 ? 34.607 -17.821 -17.525 1.00 90.00 83 LEU A O 1
ATOM 657 N N . GLY A 1 84 ? 36.106 -17.887 -19.195 1.00 93.00 84 GLY A N 1
ATOM 658 C CA . GLY A 1 84 ? 35.335 -18.766 -20.068 1.00 93.00 84 GLY A CA 1
ATOM 659 C C . GLY A 1 84 ? 34.068 -18.104 -20.614 1.00 93.00 84 GLY A C 1
ATOM 660 O O . GLY A 1 84 ? 33.021 -18.753 -20.642 1.00 93.00 84 GLY A O 1
ATOM 661 N N . LEU A 1 85 ? 34.150 -16.828 -21.006 1.00 94.12 85 LEU A N 1
ATOM 662 C CA . LEU A 1 85 ? 33.046 -16.070 -21.610 1.00 94.12 85 LEU A CA 1
ATOM 663 C C . LEU A 1 85 ? 32.952 -16.409 -23.105 1.00 94.12 85 LEU A C 1
ATOM 665 O O . LEU A 1 85 ? 33.628 -15.811 -23.939 1.00 94.12 85 LEU A O 1
ATOM 669 N N . LYS A 1 86 ? 32.180 -17.444 -23.442 1.00 91.56 86 LYS A N 1
ATOM 670 C CA . LYS A 1 86 ? 32.211 -18.078 -24.776 1.00 91.56 86 LYS A CA 1
ATOM 671 C C . LYS A 1 86 ? 31.496 -17.277 -25.862 1.00 91.56 86 LYS A C 1
ATOM 673 O O . LYS A 1 86 ? 31.736 -17.508 -27.043 1.00 91.56 86 LYS A O 1
ATOM 678 N N . GLU A 1 87 ? 30.600 -16.384 -25.470 1.00 90.56 87 GLU A N 1
ATOM 679 C CA . GLU A 1 87 ? 29.742 -15.588 -26.346 1.00 90.56 87 GLU A CA 1
ATOM 680 C C . GLU A 1 87 ? 30.019 -14.084 -26.172 1.00 90.56 87 GLU A C 1
ATOM 682 O O . GLU A 1 87 ? 29.180 -13.245 -26.505 1.00 90.56 87 GLU A O 1
ATOM 687 N N . THR A 1 88 ? 31.204 -13.739 -25.651 1.00 92.31 88 THR A N 1
ATOM 688 C CA . THR A 1 88 ? 31.664 -12.361 -25.463 1.00 92.31 88 THR A CA 1
ATOM 689 C C . THR A 1 88 ? 32.800 -12.041 -26.428 1.00 92.31 88 THR A C 1
ATOM 691 O O . THR A 1 88 ? 33.784 -12.772 -26.485 1.00 92.31 88 THR A O 1
ATOM 694 N N . SER A 1 89 ? 32.677 -10.966 -27.214 1.00 89.00 89 SER A N 1
ATOM 695 C CA . SER A 1 89 ? 33.696 -10.604 -28.209 1.00 89.00 89 SER A CA 1
ATOM 696 C C . SER A 1 89 ? 33.640 -9.136 -28.652 1.00 89.00 89 SER A C 1
ATOM 698 O O . SER A 1 89 ? 32.706 -8.395 -28.336 1.00 89.00 89 SER A O 1
ATOM 700 N N . PHE A 1 90 ? 34.649 -8.714 -29.421 1.00 85.50 90 PHE A N 1
ATOM 701 C CA . PHE A 1 90 ? 34.685 -7.402 -30.069 1.00 85.50 90 PHE A CA 1
ATOM 702 C C . PHE A 1 90 ? 33.936 -7.421 -31.407 1.00 85.50 90 PHE A C 1
ATOM 704 O O . PHE A 1 90 ? 34.540 -7.573 -32.472 1.00 85.50 90 PHE A O 1
ATOM 711 N N . GLY A 1 91 ? 32.622 -7.226 -31.344 1.00 77.31 91 GLY A N 1
ATOM 712 C CA . GLY A 1 91 ? 31.715 -7.228 -32.492 1.00 77.31 91 GLY A CA 1
ATOM 713 C C . GLY A 1 91 ? 30.575 -8.236 -32.322 1.00 77.31 91 GLY A C 1
ATOM 714 O O . GLY A 1 91 ? 30.621 -9.076 -31.425 1.00 77.31 91 GLY A O 1
ATOM 715 N N . PRO A 1 92 ? 29.529 -8.159 -33.157 1.00 73.12 92 PRO A N 1
ATOM 716 C CA . PRO A 1 92 ? 28.424 -9.104 -33.083 1.00 73.12 92 PRO A CA 1
ATOM 717 C C . PRO A 1 92 ? 28.880 -10.513 -33.489 1.00 73.12 92 PRO A C 1
ATOM 719 O O . PRO A 1 92 ? 29.566 -10.693 -34.496 1.00 73.12 92 PRO A O 1
ATOM 722 N N . VAL A 1 93 ? 28.448 -11.518 -32.727 1.00 73.81 93 VAL A N 1
ATOM 723 C CA . VAL A 1 93 ? 28.581 -12.939 -33.083 1.00 73.81 93 VAL A CA 1
ATOM 724 C C . VAL A 1 93 ? 27.411 -13.391 -33.964 1.00 73.81 93 VAL A C 1
ATOM 726 O O . VAL A 1 93 ? 26.390 -12.704 -34.076 1.00 73.81 93 VAL A O 1
ATOM 729 N N . ALA A 1 94 ? 27.534 -14.559 -34.597 1.00 74.88 94 ALA A N 1
ATOM 730 C CA . ALA A 1 94 ? 26.444 -15.138 -35.380 1.00 74.88 94 ALA A CA 1
ATOM 731 C C . ALA A 1 94 ? 25.176 -15.299 -34.518 1.00 74.88 94 ALA A C 1
ATOM 733 O O . ALA A 1 94 ? 25.227 -15.862 -33.428 1.00 74.88 94 ALA A O 1
ATOM 734 N N . GLY A 1 95 ? 24.037 -14.791 -35.002 1.00 74.19 95 GLY A N 1
ATOM 735 C CA . GLY A 1 95 ? 22.760 -14.844 -34.279 1.00 74.19 95 GLY A CA 1
ATOM 736 C C . GLY A 1 95 ? 22.538 -13.736 -33.239 1.00 74.19 95 GLY A C 1
ATOM 737 O O . GLY A 1 95 ? 21.515 -13.762 -32.557 1.00 74.19 95 GLY A O 1
ATOM 738 N N . ALA A 1 96 ? 23.439 -12.751 -33.122 1.00 77.50 96 ALA A N 1
ATOM 739 C CA . ALA A 1 96 ? 23.256 -11.616 -32.216 1.00 77.50 96 ALA A CA 1
ATOM 740 C C . ALA A 1 96 ? 21.949 -10.839 -32.490 1.00 77.50 96 ALA A C 1
ATOM 742 O O . ALA A 1 96 ? 21.560 -10.605 -33.639 1.00 77.50 96 ALA A O 1
ATOM 743 N N . ALA A 1 97 ? 21.275 -10.413 -31.416 1.00 77.44 97 ALA A N 1
ATOM 744 C CA . ALA A 1 97 ? 20.002 -9.707 -31.499 1.00 77.44 97 ALA A CA 1
ATOM 745 C C . ALA A 1 97 ? 20.156 -8.326 -32.157 1.00 77.44 97 ALA A C 1
ATOM 747 O O . ALA A 1 97 ? 20.983 -7.505 -31.762 1.00 77.44 97 ALA A O 1
ATOM 748 N N . ARG A 1 98 ? 19.306 -8.050 -33.150 1.00 77.69 98 ARG A N 1
ATOM 749 C CA . ARG A 1 98 ? 19.299 -6.787 -33.896 1.00 77.69 98 ARG A CA 1
ATOM 750 C C . ARG A 1 98 ? 18.815 -5.636 -33.016 1.00 77.69 98 ARG A C 1
ATOM 752 O O . ARG A 1 98 ? 17.763 -5.759 -32.389 1.00 77.69 98 ARG A O 1
ATOM 759 N N . THR A 1 99 ? 19.544 -4.524 -33.002 1.00 78.81 99 THR A N 1
ATOM 760 C CA . THR A 1 99 ? 19.196 -3.332 -32.215 1.00 78.81 99 THR A CA 1
ATOM 761 C C . THR A 1 99 ? 18.112 -2.512 -32.913 1.00 78.81 99 THR A C 1
ATOM 763 O O . THR A 1 99 ? 18.068 -2.425 -34.146 1.00 78.81 99 THR A O 1
ATOM 766 N N . HIS A 1 100 ? 17.215 -1.914 -32.129 1.00 78.62 100 HIS A N 1
ATOM 767 C CA . HIS A 1 100 ? 16.090 -1.133 -32.638 1.00 78.62 100 HIS A CA 1
ATOM 768 C C . HIS A 1 100 ? 15.959 0.204 -31.907 1.00 78.62 100 HIS A C 1
ATOM 770 O O . HIS A 1 100 ? 16.050 0.268 -30.683 1.00 78.62 100 HIS A O 1
ATOM 776 N N . ILE A 1 101 ? 15.673 1.265 -32.658 1.00 73.56 101 ILE A N 1
ATOM 777 C CA . ILE A 1 101 ? 15.300 2.577 -32.123 1.00 73.56 101 ILE A CA 1
ATOM 778 C C . ILE A 1 101 ? 13.876 2.934 -32.531 1.00 73.56 101 ILE A C 1
ATOM 780 O O . ILE A 1 101 ? 13.390 2.531 -33.593 1.00 73.56 101 ILE A O 1
ATOM 784 N N . TRP A 1 102 ? 13.217 3.745 -31.715 1.00 67.31 102 TRP A N 1
ATOM 785 C CA . TRP A 1 102 ? 11.968 4.371 -32.115 1.00 67.31 102 TRP A CA 1
ATOM 786 C C . TRP A 1 102 ? 12.213 5.473 -33.145 1.00 67.31 102 TRP A C 1
ATOM 788 O O . TRP A 1 102 ? 12.991 6.399 -32.921 1.00 67.31 102 TRP A O 1
ATOM 798 N N . SER A 1 103 ? 11.546 5.391 -34.295 1.00 67.31 103 SER A N 1
ATOM 799 C CA . SER A 1 103 ? 11.626 6.431 -35.318 1.00 67.31 103 SER A CA 1
ATOM 800 C C . SER A 1 103 ? 10.371 6.452 -36.184 1.00 67.31 103 SER A C 1
ATOM 802 O O . SER A 1 103 ? 9.955 5.433 -36.749 1.00 67.31 103 SER A O 1
ATOM 804 N N . ARG A 1 104 ? 9.777 7.646 -36.320 1.00 70.12 104 ARG A N 1
ATOM 805 C CA . ARG A 1 104 ? 8.538 7.888 -37.082 1.00 70.12 104 ARG A CA 1
ATOM 806 C C . ARG A 1 104 ? 7.385 6.975 -36.631 1.00 70.12 104 ARG A C 1
ATOM 808 O O . ARG A 1 104 ? 6.792 6.280 -37.453 1.00 70.12 104 ARG A O 1
ATOM 815 N N . GLY A 1 105 ? 7.123 6.943 -35.323 1.00 61.28 105 GLY A N 1
ATOM 816 C CA . GLY A 1 105 ? 5.967 6.251 -34.737 1.00 61.28 105 GLY A CA 1
ATOM 817 C C . GLY A 1 105 ? 6.047 4.721 -34.702 1.00 61.28 105 GLY A C 1
ATOM 818 O O . GLY A 1 105 ? 5.027 4.080 -34.476 1.00 61.28 105 GLY A O 1
ATOM 819 N N . LYS A 1 106 ? 7.219 4.117 -34.947 1.00 70.88 106 LYS A N 1
ATOM 820 C CA . LYS A 1 106 ? 7.428 2.670 -34.789 1.00 70.88 106 LYS A CA 1
ATOM 821 C C . LYS A 1 106 ? 8.875 2.309 -34.468 1.00 70.88 106 LYS A C 1
ATOM 823 O O . LYS A 1 106 ? 9.796 3.055 -34.806 1.00 70.88 106 LYS A O 1
ATOM 828 N N . MET A 1 107 ? 9.069 1.127 -33.881 1.00 72.75 107 MET A N 1
ATOM 829 C CA . MET A 1 107 ? 10.391 0.524 -33.716 1.00 72.75 107 MET A CA 1
ATOM 830 C C . MET A 1 107 ? 10.980 0.174 -35.077 1.00 72.75 107 MET A C 1
ATOM 832 O O . MET A 1 107 ? 10.334 -0.451 -35.922 1.00 72.75 107 MET A O 1
ATOM 836 N N . ARG A 1 108 ? 12.219 0.599 -35.298 1.00 73.81 108 ARG A N 1
ATOM 837 C CA . ARG A 1 108 ? 12.958 0.366 -36.532 1.00 73.81 108 ARG A CA 1
ATOM 838 C C . ARG A 1 108 ? 14.373 -0.080 -36.206 1.00 73.81 108 ARG A C 1
ATOM 840 O O . ARG A 1 108 ? 14.941 0.387 -35.224 1.00 73.81 108 ARG A O 1
ATOM 847 N N . PRO A 1 109 ? 14.962 -0.947 -37.028 1.00 76.25 109 PRO A N 1
ATOM 848 C CA . PRO A 1 109 ? 16.348 -1.325 -36.840 1.00 76.25 109 PRO A CA 1
ATOM 849 C C . PRO A 1 109 ? 17.314 -0.129 -36.866 1.00 76.25 109 PRO A C 1
ATOM 851 O O . PRO A 1 109 ? 17.140 0.775 -37.684 1.00 76.25 109 PRO A O 1
ATOM 854 N N . PHE A 1 110 ? 18.340 -0.152 -36.011 1.00 73.19 110 PHE A N 1
ATOM 855 C CA . PHE A 1 110 ? 19.385 0.874 -35.909 1.00 73.19 110 PHE A CA 1
ATOM 856 C C . PHE A 1 110 ? 20.794 0.352 -36.254 1.00 73.19 110 PHE A C 1
ATOM 858 O O . PHE A 1 110 ? 21.155 -0.752 -35.863 1.00 73.19 110 PHE A O 1
ATOM 865 N N . GLY A 1 111 ? 21.618 1.153 -36.938 1.00 67.25 111 GLY A N 1
ATOM 866 C CA . GLY A 1 111 ? 23.003 0.797 -37.296 1.00 67.25 111 GLY A CA 1
ATOM 867 C C . GLY A 1 111 ? 23.194 0.336 -38.751 1.00 67.25 111 GLY A C 1
ATOM 868 O O . GLY A 1 111 ? 22.298 0.474 -39.583 1.00 67.25 111 GLY A O 1
ATOM 869 N N . GLN A 1 112 ? 24.396 -0.159 -39.080 1.00 63.28 112 GLN A N 1
ATOM 870 C CA . GLN A 1 112 ? 24.780 -0.565 -40.447 1.00 63.28 112 GLN A CA 1
ATOM 871 C C . GLN A 1 112 ? 24.258 -1.956 -40.848 1.00 63.28 112 GLN A C 1
ATOM 873 O O . GLN A 1 112 ? 23.819 -2.731 -39.996 1.00 63.28 112 GLN A O 1
ATOM 878 N N . SER A 1 113 ? 24.363 -2.312 -42.141 1.00 50.66 113 SER A N 1
ATOM 879 C CA . SER A 1 113 ? 24.111 -3.675 -42.640 1.00 50.66 113 SER A CA 1
ATOM 880 C C . SER A 1 113 ? 25.179 -4.642 -42.099 1.00 50.66 113 SER A C 1
ATOM 882 O O . SER A 1 113 ? 26.214 -4.865 -42.720 1.00 50.66 113 SER A O 1
ATOM 884 N N . GLY A 1 114 ? 24.956 -5.128 -40.878 1.00 55.88 114 GLY A N 1
ATOM 885 C CA . GLY A 1 114 ? 25.941 -5.826 -40.042 1.00 55.88 114 GLY A CA 1
ATOM 886 C C . GLY A 1 114 ? 25.743 -5.607 -38.530 1.00 55.88 114 GLY A C 1
ATOM 887 O O . GLY A 1 114 ? 26.346 -6.319 -37.742 1.00 55.88 114 GLY A O 1
ATOM 888 N N . TRP A 1 115 ? 24.864 -4.675 -38.129 1.00 61.25 115 TRP A N 1
ATOM 889 C CA . TRP A 1 115 ? 24.306 -4.497 -36.772 1.00 61.25 115 TRP A CA 1
ATOM 890 C C . TRP A 1 115 ? 25.318 -4.245 -35.642 1.00 61.25 115 TRP A C 1
ATOM 892 O O . TRP A 1 115 ? 25.242 -4.853 -34.579 1.00 61.25 115 TRP A O 1
ATOM 902 N N . GLY A 1 116 ? 26.217 -3.278 -35.851 1.00 61.59 116 GLY A N 1
ATOM 903 C CA . GLY A 1 116 ? 27.096 -2.716 -34.819 1.00 61.59 116 GLY A CA 1
ATOM 904 C C . GLY A 1 116 ? 27.353 -1.212 -35.017 1.00 61.59 116 GLY A C 1
ATOM 905 O O . GLY A 1 116 ? 26.884 -0.643 -36.013 1.00 61.59 116 GLY A O 1
ATOM 906 N N . PRO A 1 117 ? 28.079 -0.554 -34.088 1.00 67.06 117 PRO A N 1
ATOM 907 C CA . PRO A 1 117 ? 28.562 0.813 -34.284 1.00 67.06 117 PRO A CA 1
ATOM 908 C C . PRO A 1 117 ? 29.363 0.917 -35.590 1.00 67.06 117 PRO A C 1
ATOM 910 O O . PRO A 1 117 ? 29.956 -0.061 -36.048 1.00 67.06 117 PRO A O 1
ATOM 913 N N . THR A 1 118 ? 29.402 2.105 -36.200 1.00 71.81 118 THR A N 1
ATOM 914 C CA . THR A 1 118 ? 30.260 2.334 -37.374 1.00 71.81 118 THR A CA 1
ATOM 915 C C . THR A 1 118 ? 31.725 2.035 -37.032 1.00 71.81 118 THR A C 1
ATOM 917 O O . THR A 1 118 ? 32.111 2.099 -35.865 1.00 71.81 118 THR A O 1
ATOM 920 N N . LYS A 1 119 ? 32.578 1.743 -38.027 1.00 72.94 119 LYS A N 1
ATOM 921 C CA . LYS A 1 119 ? 34.010 1.473 -37.772 1.00 72.94 119 LYS A CA 1
ATOM 922 C C . LYS A 1 119 ? 34.678 2.617 -37.004 1.00 72.94 119 LYS A C 1
ATOM 924 O O . LYS A 1 119 ? 35.466 2.373 -36.096 1.00 72.94 119 LYS A O 1
ATOM 929 N N . SER A 1 120 ? 34.319 3.850 -37.348 1.00 73.44 120 SER A N 1
ATOM 930 C CA . SER A 1 120 ? 34.763 5.066 -36.669 1.00 73.44 120 SER A CA 1
ATOM 931 C C . SER A 1 120 ? 34.284 5.149 -35.212 1.00 73.44 120 SER A C 1
ATOM 933 O O . SER A 1 120 ? 35.083 5.470 -34.340 1.00 73.44 120 SER A O 1
ATOM 935 N N . VAL A 1 121 ? 33.029 4.799 -34.907 1.00 77.06 121 VAL A N 1
ATOM 936 C CA . VAL A 1 121 ? 32.518 4.756 -33.522 1.00 77.06 121 VAL A CA 1
ATOM 937 C C . VAL A 1 121 ? 33.156 3.612 -32.726 1.00 77.06 121 VAL A C 1
ATOM 939 O O . VAL A 1 121 ? 33.570 3.809 -31.586 1.00 77.06 121 VAL A O 1
ATOM 942 N N . ALA A 1 122 ? 33.300 2.428 -33.325 1.00 76.06 122 ALA A N 1
ATOM 943 C CA . ALA A 1 122 ? 33.928 1.270 -32.690 1.00 76.06 122 ALA A CA 1
ATOM 944 C C . ALA A 1 122 ? 35.393 1.535 -32.298 1.00 76.06 122 ALA A C 1
ATOM 946 O O . ALA A 1 122 ? 35.863 1.029 -31.282 1.00 76.06 122 ALA A O 1
ATOM 947 N N . ALA A 1 123 ? 36.113 2.347 -33.080 1.00 75.00 123 ALA A N 1
ATOM 948 C CA . ALA A 1 123 ? 37.487 2.748 -32.779 1.00 75.00 123 ALA A CA 1
ATOM 949 C C . ALA A 1 123 ? 37.604 3.662 -31.543 1.00 75.00 123 ALA A C 1
ATOM 951 O O . ALA A 1 123 ? 38.683 3.739 -30.950 1.00 75.00 123 ALA A O 1
ATOM 952 N N . VAL A 1 124 ? 36.514 4.338 -31.163 1.00 79.75 124 VAL A N 1
ATOM 953 C CA . VAL A 1 124 ? 36.464 5.289 -30.043 1.00 79.75 124 VAL A CA 1
ATOM 954 C C . VAL A 1 124 ? 35.877 4.662 -28.782 1.00 79.75 124 VAL A C 1
ATOM 956 O O . VAL A 1 124 ? 36.431 4.894 -27.715 1.00 79.75 124 VAL A O 1
ATOM 959 N N . LEU A 1 125 ? 34.831 3.829 -28.903 1.00 80.94 125 LEU A N 1
ATOM 960 C CA . LEU A 1 125 ? 34.138 3.206 -27.764 1.00 80.94 125 LEU A CA 1
ATOM 961 C C . LEU A 1 125 ? 35.106 2.537 -26.782 1.00 80.94 125 LEU A C 1
ATOM 963 O O . LEU A 1 125 ? 35.078 2.850 -25.595 1.00 80.94 125 LEU A O 1
ATOM 967 N N . ARG A 1 126 ? 35.980 1.654 -27.282 1.00 85.69 126 ARG A N 1
ATOM 968 C CA . ARG A 1 126 ? 37.020 0.946 -26.512 1.00 85.69 126 ARG A CA 1
ATOM 969 C C . ARG A 1 126 ? 36.527 0.528 -25.118 1.00 85.69 126 ARG A C 1
ATOM 971 O O . ARG A 1 126 ? 35.398 0.066 -24.973 1.00 85.69 126 ARG A O 1
ATOM 978 N N . GLY A 1 127 ? 37.324 0.753 -24.077 1.00 84.12 127 GLY A N 1
ATOM 979 C CA . GLY A 1 127 ? 36.987 0.396 -22.696 1.00 84.12 127 GLY A CA 1
ATOM 980 C C . GLY A 1 127 ? 35.735 1.070 -22.124 1.00 84.12 127 GLY A C 1
ATOM 981 O O . GLY A 1 127 ? 35.363 0.745 -21.004 1.00 84.12 127 GLY A O 1
ATOM 982 N N . ALA A 1 128 ? 35.091 1.988 -22.850 1.00 85.69 128 ALA A N 1
ATOM 983 C CA . ALA A 1 128 ? 33.830 2.599 -22.451 1.00 85.69 128 ALA A CA 1
ATOM 984 C C . ALA A 1 128 ? 32.585 1.819 -22.934 1.00 85.69 128 ALA A C 1
ATOM 986 O O . ALA A 1 128 ? 31.498 2.052 -22.415 1.00 85.69 128 ALA A O 1
ATOM 987 N N . GLY A 1 129 ? 32.708 0.887 -23.896 1.00 85.12 129 GLY A N 1
ATOM 988 C CA . GLY A 1 129 ? 31.550 0.095 -24.343 1.00 85.12 129 GLY A CA 1
ATOM 989 C C . GLY A 1 129 ? 31.689 -0.669 -25.664 1.00 85.12 129 GLY A C 1
ATOM 990 O O . GLY A 1 129 ? 30.734 -0.700 -26.436 1.00 85.12 129 GLY A O 1
ATOM 991 N N . ASP A 1 130 ? 32.853 -1.250 -25.977 1.00 82.62 130 ASP A N 1
ATOM 992 C CA . ASP A 1 130 ? 33.109 -1.935 -27.260 1.00 82.62 130 ASP A CA 1
ATOM 993 C C . ASP A 1 130 ? 32.895 -3.463 -27.275 1.00 82.62 130 ASP A C 1
ATOM 995 O O . ASP A 1 130 ? 33.168 -4.108 -28.295 1.00 82.62 130 ASP A O 1
ATOM 999 N N . LEU A 1 131 ? 32.383 -4.040 -26.183 1.00 88.25 131 LEU A N 1
ATOM 1000 C CA . LEU A 1 131 ? 32.120 -5.475 -26.051 1.00 88.25 131 LEU A CA 1
ATOM 1001 C C . LEU A 1 131 ? 30.662 -5.842 -26.341 1.00 88.25 131 LEU A C 1
ATOM 1003 O O . LEU A 1 131 ? 29.723 -5.169 -25.919 1.00 88.25 131 LEU A O 1
ATOM 1007 N N . PHE A 1 132 ? 30.490 -6.979 -27.010 1.00 88.31 132 PHE A N 1
ATOM 1008 C CA . PHE A 1 132 ? 29.215 -7.667 -27.185 1.00 88.31 132 PHE A CA 1
ATOM 1009 C C . PHE A 1 132 ? 29.223 -8.905 -26.298 1.00 88.31 132 PHE A C 1
ATOM 1011 O O . PHE A 1 132 ? 30.234 -9.601 -26.255 1.00 88.31 132 PHE A O 1
ATOM 1018 N N . ALA A 1 133 ? 28.116 -9.181 -25.611 1.00 90.50 133 ALA A N 1
ATOM 1019 C CA . ALA A 1 133 ? 27.986 -10.313 -24.699 1.00 90.50 133 ALA A CA 1
ATOM 1020 C C . ALA A 1 133 ? 26.534 -10.809 -24.638 1.00 90.50 133 ALA A C 1
ATOM 1022 O O . ALA A 1 133 ? 25.606 -10.118 -25.070 1.00 90.50 133 ALA A O 1
ATOM 1023 N N . THR A 1 134 ? 26.330 -11.988 -24.053 1.00 91.25 134 THR A N 1
ATOM 1024 C CA . THR A 1 134 ? 25.001 -12.509 -23.702 1.00 91.25 134 THR A CA 1
ATOM 1025 C C . THR A 1 134 ? 24.693 -12.253 -22.222 1.00 91.25 134 THR A C 1
ATOM 1027 O O . THR A 1 134 ? 25.619 -12.149 -21.413 1.00 91.25 134 THR A O 1
ATOM 1030 N N . PRO A 1 135 ? 23.409 -12.214 -21.802 1.00 92.25 135 PRO A N 1
ATOM 1031 C CA . PRO A 1 135 ? 23.054 -12.182 -20.381 1.00 92.25 135 PRO A CA 1
ATOM 1032 C C . PRO A 1 135 ? 23.725 -13.291 -19.563 1.00 92.25 135 PRO A C 1
ATOM 1034 O O . PRO A 1 135 ? 24.090 -13.076 -18.413 1.00 92.25 135 PRO A O 1
ATOM 1037 N N . ARG A 1 136 ? 23.923 -14.475 -20.160 1.00 93.25 136 ARG A N 1
ATOM 1038 C CA . ARG A 1 136 ? 24.592 -15.610 -19.513 1.00 93.25 136 ARG A CA 1
ATOM 1039 C C . ARG A 1 136 ? 26.050 -15.290 -19.189 1.00 93.25 136 ARG A C 1
ATOM 1041 O O . ARG A 1 136 ? 26.467 -15.480 -18.048 1.00 93.25 136 ARG A O 1
ATOM 1048 N N . ASP A 1 137 ? 26.805 -14.802 -20.168 1.00 94.81 137 ASP A N 1
ATOM 1049 C CA . ASP A 1 137 ? 28.210 -14.445 -19.970 1.00 94.81 137 ASP A CA 1
ATOM 1050 C C . ASP A 1 137 ? 28.362 -13.239 -19.037 1.00 94.81 137 ASP A C 1
ATOM 1052 O O . ASP A 1 137 ? 29.240 -13.247 -18.179 1.00 94.81 137 ASP A O 1
ATOM 1056 N N . LEU A 1 138 ? 27.471 -12.245 -19.124 1.00 94.31 138 LEU A N 1
ATOM 1057 C CA . LEU A 1 138 ? 27.445 -11.119 -18.184 1.00 94.31 138 LEU A CA 1
ATOM 1058 C C . LEU A 1 138 ? 27.169 -11.582 -16.748 1.00 94.31 138 LEU A C 1
ATOM 1060 O O . LEU A 1 138 ? 27.855 -11.151 -15.823 1.00 94.31 138 LEU A O 1
ATOM 1064 N N . ALA A 1 139 ? 26.203 -12.483 -16.547 1.00 93.06 139 ALA A N 1
ATOM 1065 C CA . ALA A 1 139 ? 25.913 -13.037 -15.228 1.00 93.06 139 ALA A CA 1
ATOM 1066 C C . ALA A 1 139 ? 27.103 -13.835 -14.676 1.00 93.06 139 ALA A C 1
ATOM 1068 O O . ALA A 1 139 ? 27.438 -13.700 -13.500 1.00 93.06 139 ALA A O 1
ATOM 1069 N N . ARG A 1 140 ? 27.785 -14.609 -15.530 1.00 91.56 140 ARG A N 1
ATOM 1070 C CA . ARG A 1 140 ? 29.015 -15.323 -15.171 1.00 91.56 140 ARG A CA 1
ATOM 1071 C C . ARG A 1 140 ? 30.145 -14.360 -14.809 1.00 91.56 140 ARG A C 1
ATOM 1073 O O . ARG A 1 140 ? 30.793 -14.550 -13.786 1.00 91.56 140 ARG A O 1
ATOM 1080 N N . PHE A 1 141 ? 30.362 -13.316 -15.607 1.00 91.50 141 PHE A N 1
ATOM 1081 C CA . PHE A 1 141 ? 31.338 -12.268 -15.315 1.00 91.50 141 PHE A CA 1
ATOM 1082 C C . PHE A 1 141 ? 31.058 -11.623 -13.954 1.00 91.50 141 PHE A C 1
ATOM 1084 O O . PHE A 1 141 ? 31.955 -11.554 -13.118 1.00 91.50 141 PHE A O 1
ATOM 1091 N N . GLY A 1 142 ? 29.806 -11.234 -13.693 1.00 86.88 142 GLY A N 1
ATOM 1092 C CA . GLY A 1 142 ? 29.424 -10.634 -12.418 1.00 86.88 142 GLY A CA 1
ATOM 1093 C C . GLY A 1 142 ? 29.535 -11.591 -11.226 1.00 86.88 142 GLY A C 1
ATOM 1094 O O . GLY A 1 142 ? 29.944 -11.175 -10.144 1.00 86.88 142 GLY A O 1
ATOM 1095 N N . GLU A 1 143 ? 29.227 -12.878 -11.413 1.00 82.56 143 GLU A N 1
ATOM 1096 C CA . GLU A 1 143 ? 29.444 -13.907 -10.388 1.00 82.56 143 GLU A CA 1
ATOM 1097 C C . GLU A 1 143 ? 30.928 -14.037 -10.029 1.00 82.56 143 GLU A C 1
ATOM 1099 O O . GLU A 1 143 ? 31.257 -14.115 -8.848 1.00 82.56 143 GLU A O 1
ATOM 1104 N N . LEU A 1 144 ? 31.817 -14.057 -11.026 1.00 83.50 144 LEU A N 1
ATOM 1105 C CA . LEU A 1 144 ? 33.248 -14.286 -10.819 1.00 83.50 144 LEU A CA 1
ATOM 1106 C C . LEU A 1 144 ? 33.974 -13.036 -10.300 1.00 83.50 144 LEU A C 1
ATOM 1108 O O . LEU A 1 144 ? 34.815 -13.149 -9.410 1.00 83.50 144 LEU A O 1
ATOM 1112 N N . LEU A 1 145 ? 33.623 -11.850 -10.805 1.00 80.75 145 LEU A N 1
ATOM 1113 C CA . LEU A 1 145 ? 34.227 -10.583 -10.390 1.00 80.75 145 LEU A CA 1
ATOM 1114 C C . LEU A 1 145 ? 33.855 -10.215 -8.949 1.00 80.75 145 LEU A C 1
ATOM 1116 O O . LEU A 1 145 ? 34.730 -9.998 -8.118 1.00 80.75 145 LEU A O 1
ATOM 1120 N N . TRP A 1 146 ? 32.558 -10.168 -8.644 1.00 78.00 146 TRP A N 1
ATOM 1121 C CA . TRP A 1 146 ? 32.051 -9.728 -7.337 1.00 78.00 146 TRP A CA 1
ATOM 1122 C C . TRP A 1 146 ? 31.780 -10.888 -6.372 1.00 78.00 146 TRP A C 1
ATOM 1124 O O . TRP A 1 146 ? 31.189 -10.705 -5.310 1.00 78.00 146 TRP A O 1
ATOM 1134 N N . GLY A 1 147 ? 32.180 -12.099 -6.752 1.00 65.81 147 GLY A N 1
ATOM 1135 C CA . GLY A 1 147 ? 32.164 -13.287 -5.911 1.00 65.81 147 GLY A CA 1
ATOM 1136 C C . GLY A 1 147 ? 33.559 -13.750 -5.512 1.00 65.81 147 GLY A C 1
ATOM 1137 O O . GLY A 1 147 ? 33.703 -14.938 -5.281 1.00 65.81 147 GLY A O 1
ATOM 1138 N N . ASP A 1 148 ? 34.562 -12.869 -5.453 1.00 63.09 148 ASP A N 1
ATOM 1139 C CA . ASP A 1 148 ? 35.919 -13.176 -4.954 1.00 63.09 148 ASP A CA 1
ATOM 1140 C C . ASP A 1 148 ? 36.578 -14.389 -5.649 1.00 63.09 148 ASP A C 1
ATOM 1142 O O . ASP A 1 148 ? 37.187 -15.245 -5.018 1.00 63.09 148 ASP A O 1
ATOM 1146 N N . ARG A 1 149 ? 36.351 -14.532 -6.965 1.00 63.12 149 ARG A N 1
ATOM 1147 C CA . ARG A 1 149 ? 36.886 -15.640 -7.785 1.00 63.12 149 ARG A CA 1
ATOM 1148 C C . ARG A 1 149 ? 37.802 -15.174 -8.915 1.00 63.12 149 ARG A C 1
ATOM 1150 O O . ARG A 1 149 ? 38.571 -15.975 -9.434 1.00 63.12 149 ARG A O 1
ATOM 1157 N N . LEU A 1 150 ? 37.669 -13.920 -9.351 1.00 68.25 150 LEU A N 1
ATOM 1158 C CA . LEU A 1 150 ? 38.531 -13.295 -10.362 1.00 68.25 150 LEU A CA 1
ATOM 1159 C C . LEU A 1 150 ? 39.601 -12.399 -9.735 1.00 68.25 150 LEU A C 1
ATOM 1161 O O . LEU A 1 150 ? 40.714 -12.315 -10.243 1.00 68.25 150 LEU A O 1
ATOM 1165 N N . LEU A 1 151 ? 39.241 -11.713 -8.657 1.00 68.00 151 LEU A N 1
ATOM 1166 C CA . LEU A 1 151 ? 40.131 -10.923 -7.822 1.00 68.00 151 LEU A CA 1
ATOM 1167 C C . LEU A 1 151 ? 39.932 -11.402 -6.388 1.00 68.00 151 LEU A C 1
ATOM 1169 O O . LEU A 1 151 ? 38.830 -11.837 -6.052 1.00 68.00 151 LEU A O 1
ATOM 1173 N N . GLU A 1 152 ? 40.982 -11.306 -5.577 1.00 60.16 152 GLU A N 1
ATOM 1174 C CA . GLU A 1 152 ? 40.949 -11.635 -4.151 1.00 60.16 152 GLU A CA 1
ATOM 1175 C C . GLU A 1 152 ? 41.536 -10.478 -3.322 1.00 60.16 152 GLU A C 1
ATOM 1177 O O . GLU A 1 152 ? 42.369 -9.689 -3.789 1.00 60.16 152 GLU A O 1
ATOM 1182 N N . GLY A 1 153 ? 41.099 -10.347 -2.067 1.00 61.59 153 GLY A N 1
ATOM 1183 C CA . GLY A 1 153 ? 41.697 -9.422 -1.099 1.00 61.59 153 GLY A CA 1
ATOM 1184 C C . GLY A 1 153 ? 41.534 -7.933 -1.444 1.00 61.59 153 GLY A C 1
ATOM 1185 O O . GLY A 1 153 ? 40.437 -7.451 -1.735 1.00 61.59 153 GLY A O 1
ATOM 1186 N N . SER A 1 154 ? 42.624 -7.162 -1.361 1.00 62.16 154 SER A N 1
ATOM 1187 C CA . SER A 1 154 ? 42.599 -5.695 -1.507 1.00 62.16 154 SER A CA 1
ATOM 1188 C C . SER A 1 154 ? 42.177 -5.220 -2.903 1.00 62.16 154 SER A C 1
ATOM 1190 O O . SER A 1 154 ? 41.643 -4.121 -3.045 1.00 62.16 154 SER A O 1
ATOM 1192 N N . GLN A 1 155 ? 42.347 -6.046 -3.938 1.00 68.12 155 GLN A N 1
ATOM 1193 C CA . GLN A 1 155 ? 41.942 -5.715 -5.307 1.00 68.12 155 GLN A CA 1
ATOM 1194 C C . GLN A 1 155 ? 40.418 -5.773 -5.482 1.00 68.12 155 GLN A C 1
ATOM 1196 O O . GLN A 1 155 ? 39.832 -4.841 -6.036 1.00 68.12 155 GLN A O 1
ATOM 1201 N N . THR A 1 156 ? 39.762 -6.800 -4.932 1.00 66.75 156 THR A N 1
ATOM 1202 C CA . THR A 1 156 ? 38.292 -6.884 -4.862 1.00 66.75 156 THR A CA 1
ATOM 1203 C C . THR A 1 156 ? 37.720 -5.705 -4.073 1.00 66.75 156 THR A C 1
ATOM 1205 O O . THR A 1 156 ? 36.735 -5.093 -4.485 1.00 66.75 156 THR A O 1
ATOM 1208 N N . GLN A 1 157 ? 38.377 -5.310 -2.977 1.00 61.81 157 GLN A N 1
ATOM 1209 C CA . GLN A 1 157 ? 37.979 -4.146 -2.174 1.00 61.81 157 GLN A CA 1
ATOM 1210 C C . GLN A 1 157 ? 38.074 -2.830 -2.955 1.00 61.81 157 GLN A C 1
ATOM 1212 O O . GLN A 1 157 ? 37.177 -1.995 -2.861 1.00 61.81 157 GLN A O 1
ATOM 1217 N N . LEU A 1 158 ? 39.125 -2.646 -3.759 1.00 68.88 158 LEU A N 1
ATOM 1218 C CA . LEU A 1 158 ? 39.293 -1.456 -4.596 1.00 68.88 158 LEU A CA 1
ATOM 1219 C C . LEU A 1 158 ? 38.204 -1.349 -5.675 1.00 68.88 158 LEU A C 1
ATOM 1221 O O . LEU A 1 158 ? 37.692 -0.254 -5.913 1.00 68.88 158 LEU A O 1
ATOM 1225 N N . ILE A 1 159 ? 37.804 -2.471 -6.287 1.00 73.19 159 ILE A N 1
ATOM 1226 C CA . ILE A 1 159 ? 36.705 -2.494 -7.267 1.00 73.19 159 ILE A CA 1
ATOM 1227 C C . ILE A 1 159 ? 35.342 -2.305 -6.598 1.00 73.19 159 ILE A C 1
ATOM 1229 O O . ILE A 1 159 ? 34.489 -1.614 -7.150 1.00 73.19 159 ILE A O 1
ATOM 1233 N N . ASN A 1 160 ? 35.134 -2.833 -5.394 1.00 67.62 160 ASN A N 1
ATOM 1234 C CA . ASN A 1 160 ? 33.889 -2.643 -4.641 1.00 67.62 160 ASN A CA 1
ATOM 1235 C C . ASN A 1 160 ? 33.787 -1.249 -3.995 1.00 67.62 160 ASN A C 1
ATOM 1237 O O . ASN A 1 160 ? 32.687 -0.792 -3.683 1.00 67.62 160 ASN A O 1
ATOM 1241 N N . GLY A 1 161 ? 34.921 -0.558 -3.860 1.00 62.06 161 GLY A N 1
ATOM 1242 C CA . GLY A 1 161 ? 35.046 0.833 -3.440 1.00 62.06 161 GLY A CA 1
ATOM 1243 C C . GLY A 1 161 ? 34.910 1.091 -1.939 1.00 62.06 161 GLY A C 1
ATOM 1244 O O . GLY A 1 161 ? 34.413 0.281 -1.158 1.00 62.06 161 GLY A O 1
ATOM 1245 N N . ILE A 1 162 ? 35.318 2.302 -1.545 1.00 49.62 162 ILE A N 1
ATOM 1246 C CA . ILE A 1 162 ? 35.298 2.810 -0.161 1.00 49.62 162 ILE A CA 1
ATOM 1247 C C . ILE A 1 162 ? 33.890 3.068 0.388 1.00 49.62 162 ILE A C 1
ATOM 1249 O O . ILE A 1 162 ? 33.755 3.429 1.550 1.00 49.62 162 ILE A O 1
ATOM 1253 N N . ALA A 1 163 ? 32.830 2.905 -0.407 1.00 48.25 163 ALA A N 1
ATOM 1254 C CA . ALA A 1 163 ? 31.461 3.141 0.049 1.00 48.25 163 ALA A CA 1
ATOM 1255 C C . ALA A 1 163 ? 30.992 2.122 1.104 1.00 48.25 163 ALA A C 1
ATOM 1257 O O . ALA A 1 163 ? 30.091 2.415 1.890 1.00 48.25 163 ALA A O 1
ATOM 1258 N N . ASN A 1 164 ? 31.685 0.980 1.199 1.00 48.78 164 ASN A N 1
ATOM 1259 C CA . ASN A 1 164 ? 31.619 0.100 2.363 1.00 48.78 164 ASN A CA 1
ATOM 1260 C C . ASN A 1 164 ? 31.984 0.847 3.670 1.00 48.78 164 ASN A C 1
ATOM 1262 O O . ASN A 1 164 ? 31.455 0.562 4.728 1.00 48.78 164 ASN A O 1
ATOM 1266 N N . LEU A 1 165 ? 32.836 1.867 3.616 1.00 49.22 165 LEU A N 1
ATOM 1267 C CA . LEU A 1 165 ? 33.305 2.613 4.787 1.00 49.22 165 LEU A CA 1
ATOM 1268 C C . LEU A 1 165 ? 32.517 3.907 5.043 1.00 49.22 165 LEU A C 1
ATOM 1270 O O . LEU A 1 165 ? 32.535 4.415 6.159 1.00 49.22 165 LEU A O 1
ATOM 1274 N N . THR A 1 166 ? 31.829 4.452 4.033 1.00 51.19 166 THR A N 1
ATOM 1275 C CA . THR A 1 166 ? 31.187 5.781 4.119 1.00 51.19 166 THR A CA 1
ATOM 1276 C C . THR A 1 166 ? 29.671 5.743 4.305 1.00 51.19 166 THR A C 1
ATOM 1278 O O . THR A 1 166 ? 29.063 6.772 4.585 1.00 51.19 166 THR A O 1
ATOM 1281 N N . GLY A 1 167 ? 29.031 4.579 4.138 1.00 51.59 167 GLY A N 1
ATOM 1282 C CA . GLY A 1 167 ? 27.585 4.418 4.328 1.00 51.59 167 GLY A CA 1
ATOM 1283 C C . GLY A 1 167 ? 26.706 5.025 3.224 1.00 51.59 167 GLY A C 1
ATOM 1284 O O . GLY A 1 167 ? 25.481 4.958 3.338 1.00 51.59 167 GLY A O 1
ATOM 1285 N N . LEU A 1 168 ? 27.302 5.565 2.153 1.00 57.00 168 LEU A N 1
ATOM 1286 C CA . LEU A 1 168 ? 26.587 6.200 1.041 1.00 57.00 168 LEU A CA 1
ATOM 1287 C C . LEU A 1 168 ? 25.569 5.246 0.374 1.00 57.00 168 LEU A C 1
ATOM 1289 O O . LEU A 1 168 ? 25.855 4.056 0.211 1.00 57.00 168 LEU A O 1
ATOM 1293 N N . PRO A 1 169 ? 24.390 5.747 -0.056 1.00 56.09 169 PRO A N 1
ATOM 1294 C CA . PRO A 1 169 ? 23.368 4.928 -0.714 1.00 56.09 169 PRO A CA 1
ATOM 1295 C C . PRO A 1 169 ? 23.761 4.468 -2.130 1.00 56.09 169 PRO A C 1
ATOM 1297 O O . PRO A 1 169 ? 23.216 3.485 -2.637 1.00 56.09 169 PRO A O 1
ATOM 1300 N N . TRP A 1 170 ? 24.692 5.180 -2.767 1.00 72.50 170 TRP A N 1
ATOM 1301 C CA . TRP A 1 170 ? 25.232 4.876 -4.088 1.00 72.50 170 TRP A CA 1
ATOM 1302 C C . TRP A 1 170 ? 26.656 5.426 -4.208 1.00 72.50 170 TRP A C 1
ATOM 1304 O O . TRP A 1 170 ? 26.956 6.489 -3.660 1.00 72.50 170 TRP A O 1
ATOM 1314 N N . SER A 1 171 ? 27.521 4.731 -4.942 1.00 72.00 171 SER A N 1
ATOM 1315 C CA . SER A 1 171 ? 28.873 5.195 -5.256 1.00 72.00 171 SER A CA 1
ATOM 1316 C C . SER A 1 171 ? 29.375 4.588 -6.564 1.00 72.00 171 SER A C 1
ATOM 1318 O O . SER A 1 171 ? 29.075 3.434 -6.875 1.00 72.00 171 SER A O 1
ATOM 1320 N N . TYR A 1 172 ? 30.159 5.365 -7.312 1.00 77.44 172 TYR A N 1
ATOM 1321 C CA . TYR A 1 172 ? 30.938 4.871 -8.441 1.00 77.44 172 TYR A CA 1
ATOM 1322 C C . TYR A 1 172 ? 32.359 4.534 -7.988 1.00 77.44 172 TYR A C 1
ATOM 1324 O O . TYR A 1 172 ? 32.976 5.283 -7.231 1.00 77.44 172 TYR A O 1
ATOM 1332 N N . THR A 1 173 ? 32.878 3.406 -8.453 1.00 78.38 173 THR A N 1
ATOM 1333 C CA . THR A 1 173 ? 34.160 2.845 -8.023 1.00 78.38 173 THR A CA 1
ATOM 1334 C C . THR A 1 173 ? 35.074 2.661 -9.238 1.00 78.38 173 THR A C 1
ATOM 1336 O O . THR A 1 173 ? 35.143 3.540 -10.091 1.00 78.38 173 THR A O 1
ATOM 1339 N N . ILE A 1 174 ? 35.811 1.556 -9.353 1.00 83.94 174 ILE A N 1
ATOM 1340 C CA . ILE A 1 174 ? 36.652 1.263 -10.519 1.00 83.94 174 ILE A CA 1
ATOM 1341 C C . ILE A 1 174 ? 35.793 0.562 -11.575 1.00 83.94 174 ILE A C 1
ATOM 1343 O O . ILE A 1 174 ? 35.699 -0.662 -11.599 1.00 83.94 174 ILE A O 1
ATOM 1347 N N . GLY A 1 175 ? 35.115 1.346 -12.421 1.00 81.19 175 GLY A N 1
ATOM 1348 C CA . GLY A 1 175 ? 34.257 0.806 -13.492 1.00 81.19 175 GLY A CA 1
ATOM 1349 C C . GLY A 1 175 ? 33.036 0.014 -13.009 1.00 81.19 175 GLY A C 1
ATOM 1350 O O . GLY A 1 175 ? 32.414 -0.696 -13.794 1.00 81.19 175 GLY A O 1
ATOM 1351 N N . SER A 1 176 ? 32.694 0.133 -11.727 1.00 82.12 176 SER A N 1
ATOM 1352 C CA . SER A 1 176 ? 31.554 -0.511 -11.085 1.00 82.12 176 SER A CA 1
ATOM 1353 C C . SER A 1 176 ? 30.761 0.530 -10.297 1.00 82.12 176 SER A C 1
ATOM 1355 O O . SER A 1 176 ? 31.275 1.570 -9.891 1.00 82.12 176 SER A O 1
ATOM 1357 N N . MET A 1 177 ? 29.487 0.244 -10.087 1.00 80.69 177 MET A N 1
ATOM 1358 C CA . MET A 1 177 ? 28.589 0.981 -9.216 1.00 80.69 177 MET A CA 1
ATOM 1359 C C . MET A 1 177 ? 28.230 0.095 -8.031 1.00 80.69 177 MET A C 1
ATOM 1361 O O . MET A 1 177 ? 27.845 -1.062 -8.213 1.00 80.69 177 MET A O 1
ATOM 1365 N N . MET A 1 178 ? 28.336 0.652 -6.830 1.00 77.88 178 MET A N 1
ATOM 1366 C CA . MET A 1 178 ? 27.730 0.094 -5.628 1.00 77.88 178 MET A CA 1
ATOM 1367 C C . MET A 1 178 ? 26.414 0.819 -5.376 1.00 77.88 178 MET A C 1
ATOM 1369 O O . MET A 1 178 ? 26.349 2.049 -5.426 1.00 77.88 178 MET A O 1
ATOM 1373 N N . ASP A 1 179 ? 25.361 0.053 -5.117 1.00 71.62 179 ASP A N 1
ATOM 1374 C CA . ASP A 1 179 ? 24.035 0.597 -4.877 1.00 71.62 179 ASP A CA 1
ATOM 1375 C C . ASP A 1 179 ? 23.275 -0.228 -3.834 1.00 71.62 179 ASP A C 1
ATOM 1377 O O . ASP A 1 179 ? 23.075 -1.431 -4.013 1.00 71.62 179 ASP A O 1
ATOM 1381 N N . ARG A 1 180 ? 22.835 0.424 -2.753 1.00 65.31 180 ARG A N 1
ATOM 1382 C CA . ARG A 1 180 ? 22.075 -0.199 -1.647 1.00 65.31 180 ARG A CA 1
ATOM 1383 C C . ARG A 1 180 ? 20.637 0.295 -1.518 1.00 65.31 180 ARG A C 1
ATOM 1385 O O . ARG A 1 180 ? 19.821 -0.274 -0.804 1.00 65.31 180 ARG A O 1
ATOM 1392 N N . SER A 1 181 ? 20.305 1.352 -2.237 1.00 56.97 181 SER A N 1
ATOM 1393 C CA . SER A 1 181 ? 18.994 2.016 -2.205 1.00 56.97 181 SER A CA 1
ATOM 1394 C C . SER A 1 181 ? 17.790 1.134 -2.603 1.00 56.97 181 SER A C 1
ATOM 1396 O O . SER A 1 181 ? 16.648 1.569 -2.478 1.00 56.97 181 SER A O 1
ATOM 1398 N N . TRP A 1 182 ? 18.036 -0.067 -3.140 1.00 56.38 182 TRP A N 1
ATOM 1399 C CA . TRP A 1 182 ? 17.015 -1.000 -3.627 1.00 56.38 182 TRP A CA 1
ATOM 1400 C C . TRP A 1 182 ? 16.747 -2.166 -2.680 1.00 56.38 182 TRP A C 1
ATOM 1402 O O . TRP A 1 182 ? 15.718 -2.821 -2.816 1.00 56.38 182 TRP A O 1
ATOM 1412 N N . LEU A 1 183 ? 17.678 -2.455 -1.766 1.00 54.03 183 LEU A N 1
ATOM 1413 C CA . LEU A 1 183 ? 17.635 -3.607 -0.862 1.00 54.03 183 LEU A CA 1
ATOM 1414 C C . LEU A 1 183 ? 17.942 -3.233 0.596 1.00 54.03 183 LEU A C 1
ATOM 1416 O O . LEU A 1 183 ? 18.284 -4.094 1.407 1.00 54.03 183 LEU A O 1
ATOM 1420 N N . GLY A 1 184 ? 17.805 -1.952 0.949 1.00 54.47 184 GLY A N 1
ATOM 1421 C CA . GLY A 1 184 ? 18.114 -1.447 2.286 1.00 54.47 184 GLY A CA 1
ATOM 1422 C C . GLY A 1 184 ? 19.607 -1.574 2.595 1.00 54.47 184 GLY A C 1
ATOM 1423 O O . GLY A 1 184 ? 20.412 -0.714 2.227 1.00 54.47 184 GLY A O 1
ATOM 1424 N N . THR A 1 185 ? 19.998 -2.641 3.291 1.00 48.94 185 THR A N 1
ATOM 1425 C CA . THR A 1 185 ? 21.408 -2.920 3.591 1.00 48.94 185 THR A CA 1
ATOM 1426 C C . THR A 1 185 ? 22.140 -3.712 2.554 1.00 48.94 185 THR A C 1
ATOM 1428 O O . THR A 1 185 ? 23.341 -3.465 2.428 1.00 48.94 185 THR A O 1
ATOM 1431 N N . LEU A 1 186 ? 21.456 -4.636 1.872 1.00 60.44 186 LEU A N 1
ATOM 1432 C CA . LEU A 1 186 ? 22.111 -5.481 0.887 1.00 60.44 186 LEU A CA 1
ATOM 1433 C C . LEU A 1 186 ? 22.565 -4.604 -0.265 1.00 60.44 186 LEU A C 1
ATOM 1435 O O . LEU A 1 186 ? 21.874 -3.666 -0.683 1.00 60.44 186 LEU A O 1
ATOM 1439 N N . ARG A 1 187 ? 23.743 -4.921 -0.777 1.00 72.19 187 ARG A N 1
ATOM 1440 C CA . ARG A 1 187 ? 24.351 -4.135 -1.835 1.00 72.19 187 ARG A CA 1
ATOM 1441 C C . ARG A 1 187 ? 24.212 -4.855 -3.146 1.00 72.19 187 ARG A C 1
ATOM 1443 O O . ARG A 1 187 ? 24.292 -6.075 -3.247 1.00 72.19 187 ARG A O 1
ATOM 1450 N N . THR A 1 188 ? 24.033 -4.046 -4.171 1.00 78.31 188 THR A N 1
ATOM 1451 C CA . THR A 1 188 ? 24.221 -4.481 -5.537 1.00 78.31 188 THR A CA 1
ATOM 1452 C C . THR A 1 188 ? 25.524 -3.893 -6.045 1.00 78.31 188 THR A C 1
ATOM 1454 O O . THR A 1 188 ? 25.756 -2.690 -5.925 1.00 78.31 188 THR A O 1
ATOM 1457 N N . TYR A 1 189 ? 26.361 -4.746 -6.615 1.00 81.94 189 TYR A N 1
ATOM 1458 C CA . TYR A 1 189 ? 27.529 -4.357 -7.395 1.00 81.94 1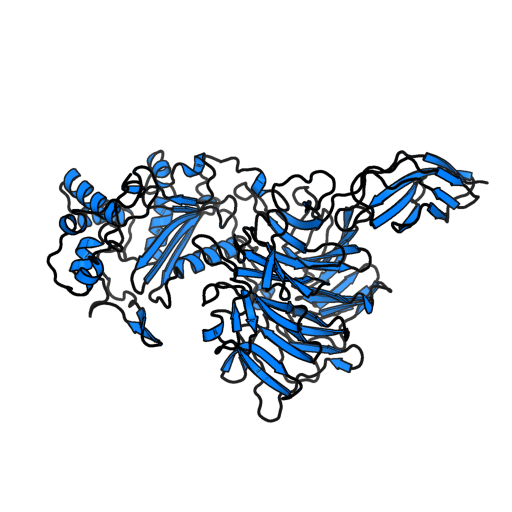89 TYR A CA 1
ATOM 1459 C C . TYR A 1 189 ? 27.234 -4.586 -8.860 1.00 81.94 189 TYR A C 1
ATOM 1461 O O . TYR A 1 189 ? 26.526 -5.530 -9.203 1.00 81.94 189 TYR A O 1
ATOM 1469 N N . GLY A 1 190 ? 27.718 -3.728 -9.740 1.00 86.94 190 GLY A N 1
ATOM 1470 C CA . GLY A 1 190 ? 27.275 -3.833 -11.112 1.00 86.94 190 GLY A CA 1
ATOM 1471 C C . GLY A 1 190 ? 27.594 -2.643 -11.971 1.00 86.94 190 GLY A C 1
ATOM 1472 O O . GLY A 1 190 ? 28.253 -1.700 -11.551 1.00 86.94 190 GLY A O 1
ATOM 1473 N N . HIS A 1 191 ? 27.065 -2.665 -13.183 1.00 89.12 191 HIS A N 1
ATOM 1474 C CA . HIS A 1 191 ? 27.071 -1.498 -14.041 1.00 89.12 191 HIS A CA 1
ATOM 1475 C C . HIS A 1 191 ? 25.887 -1.553 -15.006 1.00 89.12 191 HIS A C 1
ATOM 1477 O O . HIS A 1 191 ? 25.364 -2.623 -15.327 1.00 89.12 191 HIS A O 1
ATOM 1483 N N . THR A 1 192 ? 25.460 -0.389 -15.476 1.00 86.62 192 THR A N 1
ATOM 1484 C CA . THR A 1 192 ? 24.463 -0.261 -16.535 1.00 86.62 192 THR A CA 1
ATOM 1485 C C . THR A 1 192 ? 25.135 0.029 -17.872 1.00 86.62 192 THR A C 1
ATOM 1487 O O . THR A 1 192 ? 26.251 0.530 -17.922 1.00 86.62 192 THR A O 1
ATOM 1490 N N . GLY A 1 193 ? 24.490 -0.291 -18.984 1.00 82.88 193 GLY A N 1
ATOM 1491 C CA . GLY A 1 193 ? 25.012 0.007 -20.314 1.00 82.88 193 GLY A CA 1
ATOM 1492 C C . GLY A 1 193 ? 23.925 0.600 -21.187 1.00 82.88 193 GLY A C 1
ATOM 1493 O O . GLY A 1 193 ? 22.771 0.176 -21.136 1.00 82.88 193 GLY A O 1
ATOM 1494 N N . GLY A 1 194 ? 24.295 1.598 -21.979 1.00 78.31 194 GLY A N 1
ATOM 1495 C CA . GLY A 1 194 ? 23.385 2.269 -22.892 1.00 78.31 194 GLY A CA 1
ATOM 1496 C C . GLY A 1 194 ? 24.098 2.620 -24.184 1.00 78.31 194 GLY A C 1
ATOM 1497 O O . GLY A 1 194 ? 25.092 3.338 -24.180 1.00 78.31 194 GLY A O 1
ATOM 1498 N N . TYR A 1 195 ? 23.561 2.133 -25.295 1.00 76.25 195 TYR A N 1
ATOM 1499 C CA . TYR A 1 195 ? 23.921 2.583 -26.634 1.00 76.25 195 TYR A CA 1
ATOM 1500 C C . TYR A 1 195 ? 22.639 2.769 -27.445 1.00 76.25 195 TYR A C 1
ATOM 1502 O O . TYR A 1 195 ? 21.571 2.294 -27.064 1.00 76.25 195 TYR A O 1
ATOM 1510 N N . SER A 1 196 ? 22.710 3.471 -28.574 1.00 72.75 196 SER A N 1
ATOM 1511 C CA . SER A 1 196 ? 21.532 3.674 -29.421 1.00 72.75 196 SER A CA 1
ATOM 1512 C C . SER A 1 196 ? 20.894 2.330 -29.810 1.00 72.75 196 SER A C 1
ATOM 1514 O O . SER A 1 196 ? 21.487 1.523 -30.526 1.00 72.75 196 SER A O 1
ATOM 1516 N N . GLY A 1 197 ? 19.683 2.090 -29.300 1.00 72.56 197 GLY A N 1
ATOM 1517 C CA . GLY A 1 197 ? 18.907 0.868 -29.519 1.00 72.56 197 GLY A CA 1
ATOM 1518 C C . GLY A 1 197 ? 19.263 -0.331 -28.631 1.00 72.56 197 GLY A C 1
ATOM 1519 O O . GLY A 1 197 ? 18.763 -1.424 -28.900 1.00 72.56 197 GLY A O 1
ATOM 1520 N N . VAL A 1 198 ? 20.098 -0.149 -27.596 1.00 78.88 198 VAL A N 1
ATOM 1521 C CA . VAL A 1 198 ? 20.467 -1.190 -26.618 1.00 78.88 198 VAL A CA 1
ATOM 1522 C C . VAL A 1 198 ? 20.508 -0.627 -25.197 1.00 78.88 198 VAL A C 1
ATOM 1524 O O . VAL A 1 198 ? 21.065 0.442 -24.960 1.00 78.88 198 VAL A O 1
ATOM 1527 N N . SER A 1 199 ? 19.970 -1.375 -24.237 1.00 82.38 199 SER A N 1
ATOM 1528 C CA . SER A 1 199 ? 20.101 -1.101 -22.801 1.00 82.38 199 SER A CA 1
ATOM 1529 C C . SER A 1 199 ? 20.492 -2.387 -22.080 1.00 82.38 199 SER A C 1
ATOM 1531 O O . SER A 1 199 ? 19.986 -3.461 -22.407 1.00 82.38 199 SER A O 1
ATOM 1533 N N . THR A 1 200 ? 21.406 -2.299 -21.118 1.00 87.94 200 THR A N 1
ATOM 1534 C CA . THR A 1 200 ? 21.862 -3.441 -20.322 1.00 87.94 200 THR A CA 1
ATOM 1535 C C . THR A 1 200 ? 21.981 -3.082 -18.847 1.00 87.94 200 THR A C 1
ATOM 1537 O O . THR A 1 200 ? 22.285 -1.944 -18.492 1.00 87.94 200 THR A O 1
ATOM 1540 N N . SER A 1 201 ? 21.803 -4.066 -17.975 1.00 90.19 201 SER A N 1
ATOM 1541 C CA . SER A 1 201 ? 22.112 -3.957 -16.551 1.00 90.19 201 SER A CA 1
ATOM 1542 C C . SER A 1 201 ? 22.723 -5.260 -16.065 1.00 90.19 201 SER A C 1
ATOM 1544 O O . SER A 1 201 ? 22.242 -6.341 -16.402 1.00 90.19 201 SER A O 1
ATOM 1546 N N . LEU A 1 202 ? 23.796 -5.155 -15.292 1.00 92.12 202 LEU A N 1
ATOM 1547 C CA . LEU A 1 202 ? 24.404 -6.265 -14.577 1.00 92.12 202 LEU A CA 1
ATOM 1548 C C . LEU A 1 202 ? 24.440 -5.898 -13.101 1.00 92.12 202 LEU A C 1
ATOM 1550 O O . LEU A 1 202 ? 24.969 -4.847 -12.752 1.00 92.12 202 LEU A O 1
ATOM 1554 N N . ARG A 1 203 ? 23.885 -6.757 -12.248 1.00 87.75 203 ARG A N 1
ATOM 1555 C CA . ARG A 1 203 ? 23.794 -6.572 -10.798 1.00 87.75 203 ARG A CA 1
ATOM 1556 C C . ARG A 1 203 ? 24.175 -7.870 -10.088 1.00 87.75 203 ARG A C 1
ATOM 1558 O O . ARG A 1 203 ? 23.612 -8.917 -10.380 1.00 87.75 203 ARG A O 1
ATOM 1565 N N . ARG A 1 204 ? 25.083 -7.817 -9.122 1.00 84.31 204 ARG A N 1
ATOM 1566 C CA . ARG A 1 204 ? 25.436 -8.894 -8.192 1.00 84.31 204 ARG A CA 1
ATOM 1567 C C . ARG A 1 204 ? 24.995 -8.492 -6.796 1.00 84.31 204 ARG A C 1
ATOM 1569 O O . ARG A 1 204 ? 25.311 -7.389 -6.377 1.00 84.31 204 ARG A O 1
ATOM 1576 N N . ILE A 1 205 ? 24.352 -9.405 -6.075 1.00 79.56 205 ILE A N 1
ATOM 1577 C CA . ILE A 1 205 ? 24.064 -9.287 -4.640 1.00 79.56 205 ILE A CA 1
ATOM 1578 C C . ILE A 1 205 ? 24.899 -10.346 -3.908 1.00 79.56 205 ILE A C 1
ATOM 1580 O O . ILE A 1 205 ? 24.459 -11.506 -3.825 1.00 79.56 205 ILE A O 1
ATOM 1584 N N . PRO A 1 206 ? 26.134 -10.024 -3.475 1.00 72.94 206 PRO A N 1
ATOM 1585 C CA . PRO A 1 206 ? 27.068 -10.993 -2.902 1.00 72.94 206 PRO A CA 1
ATOM 1586 C C . PRO A 1 206 ? 26.448 -11.847 -1.796 1.00 72.94 206 PRO A C 1
ATOM 1588 O O . PRO A 1 206 ? 26.502 -13.078 -1.883 1.00 72.94 206 PRO A O 1
ATOM 1591 N N . GLU A 1 207 ? 25.740 -11.197 -0.872 1.00 66.88 207 GLU A N 1
ATOM 1592 C CA . GLU A 1 207 ? 25.107 -11.767 0.320 1.00 66.88 207 GLU A CA 1
ATOM 1593 C C . GLU A 1 207 ? 24.015 -12.792 -0.011 1.00 66.88 207 GLU A C 1
ATOM 1595 O O . GLU A 1 207 ? 23.753 -13.698 0.777 1.00 66.88 207 GLU A O 1
ATOM 1600 N N . LEU A 1 208 ? 23.383 -12.684 -1.184 1.00 69.44 208 LEU A N 1
ATOM 1601 C CA . LEU A 1 208 ? 22.373 -13.643 -1.640 1.00 69.44 208 LEU A CA 1
ATOM 1602 C C . LEU A 1 208 ? 22.936 -14.704 -2.590 1.00 69.44 208 LEU A C 1
ATOM 1604 O O . LEU A 1 208 ? 22.245 -15.673 -2.893 1.00 69.44 208 LEU A O 1
ATOM 1608 N N . GLY A 1 209 ? 24.165 -14.545 -3.090 1.00 72.88 209 GLY A N 1
ATOM 1609 C CA . GLY A 1 209 ? 24.671 -15.419 -4.155 1.00 72.88 209 GLY A CA 1
ATOM 1610 C C . GLY A 1 209 ? 23.975 -15.214 -5.512 1.00 72.88 209 GLY A C 1
ATOM 1611 O O . GLY A 1 209 ? 24.106 -16.058 -6.389 1.00 72.88 209 GLY A O 1
ATOM 1612 N N . VAL A 1 210 ? 23.238 -14.110 -5.693 1.00 80.25 210 VAL A N 1
ATOM 1613 C CA . VAL A 1 210 ? 22.486 -13.804 -6.919 1.00 80.25 210 VAL A CA 1
ATOM 1614 C C . VAL A 1 210 ? 23.255 -12.861 -7.848 1.00 80.25 210 VAL A C 1
ATOM 1616 O O . VAL A 1 210 ? 23.807 -11.855 -7.396 1.00 80.25 210 VAL A O 1
ATOM 1619 N N . THR A 1 211 ? 23.235 -13.156 -9.149 1.00 86.44 211 THR A N 1
ATOM 1620 C CA . THR A 1 211 ? 23.607 -12.226 -10.225 1.00 86.44 211 THR A CA 1
ATOM 1621 C C . THR A 1 211 ? 22.442 -12.101 -11.201 1.00 86.44 211 THR A C 1
ATOM 1623 O O . THR A 1 211 ? 21.881 -13.105 -11.631 1.00 86.44 211 THR A O 1
ATOM 1626 N N . ILE A 1 212 ? 22.088 -10.874 -11.564 1.00 90.12 212 ILE A N 1
ATOM 1627 C CA . ILE A 1 212 ? 21.054 -10.541 -12.538 1.00 90.12 212 ILE A CA 1
ATOM 1628 C C . ILE A 1 212 ? 21.727 -9.805 -13.687 1.00 90.12 212 ILE A C 1
ATOM 1630 O O . ILE A 1 212 ? 22.361 -8.773 -13.482 1.00 90.12 212 ILE A O 1
ATOM 1634 N N . ALA A 1 213 ? 21.572 -10.333 -14.895 1.00 94.06 213 ALA A N 1
ATOM 1635 C CA . ALA A 1 213 ? 21.985 -9.678 -16.124 1.00 94.06 213 ALA A CA 1
ATOM 1636 C C . ALA A 1 213 ? 20.762 -9.514 -17.026 1.00 94.06 213 ALA A C 1
ATOM 1638 O O . ALA A 1 213 ? 20.077 -10.489 -17.337 1.00 94.06 213 ALA A O 1
ATOM 1639 N N . VAL A 1 214 ? 20.497 -8.285 -17.450 1.00 91.25 214 VAL A N 1
ATOM 1640 C CA . VAL A 1 214 ? 19.398 -7.938 -18.347 1.00 91.25 214 VAL A CA 1
ATOM 1641 C C . VAL A 1 214 ? 19.976 -7.225 -19.558 1.00 91.25 214 VAL A C 1
ATOM 1643 O O . VAL A 1 214 ? 20.782 -6.309 -19.419 1.00 91.25 214 VAL A O 1
ATOM 1646 N N . THR A 1 215 ? 19.552 -7.629 -20.752 1.00 88.12 215 THR A N 1
ATOM 1647 C CA . THR A 1 215 ? 19.921 -6.974 -22.011 1.00 88.12 215 THR A CA 1
ATOM 1648 C C . THR A 1 215 ? 18.676 -6.784 -22.865 1.00 88.12 215 THR A C 1
ATOM 1650 O O . THR A 1 215 ? 17.936 -7.742 -23.086 1.00 88.12 215 THR A O 1
ATOM 1653 N N . ALA A 1 216 ? 18.462 -5.578 -23.377 1.00 84.19 216 ALA A N 1
ATOM 1654 C CA . ALA A 1 216 ? 17.346 -5.221 -24.243 1.00 84.19 216 ALA A CA 1
ATOM 1655 C C . ALA A 1 216 ? 17.871 -4.649 -25.565 1.00 84.19 216 ALA A C 1
ATOM 1657 O O . ALA A 1 216 ? 18.735 -3.776 -25.567 1.00 84.19 216 ALA A O 1
ATOM 1658 N N . ASN A 1 217 ? 17.329 -5.119 -26.689 1.00 80.69 217 ASN A N 1
ATOM 1659 C CA . ASN A 1 217 ? 17.716 -4.735 -28.053 1.00 80.69 217 ASN A CA 1
ATOM 1660 C C . ASN A 1 217 ? 16.730 -3.742 -28.703 1.00 80.69 217 ASN A C 1
ATOM 1662 O O . ASN A 1 217 ? 16.577 -3.711 -29.929 1.00 80.69 217 ASN A O 1
ATOM 1666 N N . GLY A 1 218 ? 16.036 -2.954 -27.882 1.00 73.12 218 GLY A N 1
ATOM 1667 C CA . GLY A 1 218 ? 15.090 -1.938 -28.319 1.00 73.12 218 GLY A CA 1
ATOM 1668 C C . GLY A 1 218 ? 14.994 -0.792 -27.318 1.00 73.12 218 GLY A C 1
ATOM 1669 O O . GLY A 1 218 ? 14.888 -1.034 -26.119 1.00 73.12 218 GLY A O 1
ATOM 1670 N N . MET A 1 219 ? 15.018 0.451 -27.807 1.00 63.28 219 MET A N 1
ATOM 1671 C CA . MET A 1 219 ? 14.871 1.650 -26.976 1.00 63.28 219 MET A CA 1
ATOM 1672 C C . MET A 1 219 ? 13.789 2.577 -27.554 1.00 63.28 219 MET A C 1
ATOM 1674 O O . MET A 1 219 ? 13.928 3.090 -28.668 1.00 63.28 219 MET A O 1
ATOM 1678 N N . GLY A 1 220 ? 12.693 2.747 -26.802 1.00 51.09 220 GLY A N 1
ATOM 1679 C CA . GLY A 1 220 ? 11.533 3.574 -27.164 1.00 51.09 220 GLY A CA 1
ATOM 1680 C C . GLY A 1 220 ? 11.686 5.071 -26.852 1.00 51.09 220 GLY A C 1
ATOM 1681 O O . GLY A 1 220 ? 11.152 5.909 -27.572 1.00 51.09 220 GLY A O 1
ATOM 1682 N N . THR A 1 221 ? 12.450 5.400 -25.806 1.00 48.50 221 THR A N 1
ATOM 1683 C CA . THR A 1 221 ? 12.693 6.747 -25.249 1.00 48.50 221 THR A CA 1
ATOM 1684 C C . THR A 1 221 ? 13.987 6.736 -24.413 1.00 48.50 221 THR A C 1
ATOM 1686 O O . THR A 1 221 ? 14.464 5.643 -24.101 1.00 48.50 221 THR A O 1
ATOM 1689 N N . PRO A 1 222 ? 14.572 7.889 -24.018 1.00 42.34 222 PRO A N 1
ATOM 1690 C CA . PRO A 1 222 ? 15.723 7.915 -23.113 1.00 42.34 222 PRO A CA 1
ATOM 1691 C C . PRO A 1 222 ? 15.309 7.348 -21.745 1.00 42.34 222 PRO A C 1
ATOM 1693 O O . PRO A 1 222 ? 14.560 7.981 -21.008 1.00 42.34 222 PRO A O 1
ATOM 1696 N N . GLY A 1 223 ? 15.740 6.127 -21.436 1.00 51.19 223 GLY A N 1
ATOM 1697 C CA . GLY A 1 223 ? 15.412 5.405 -20.206 1.00 51.19 223 GLY A CA 1
ATOM 1698 C C . GLY A 1 223 ? 16.121 4.051 -20.181 1.00 51.19 223 GLY A C 1
ATOM 1699 O O . GLY A 1 223 ? 16.409 3.476 -21.233 1.00 51.19 223 GLY A O 1
ATOM 1700 N N . ASN A 1 224 ? 16.457 3.555 -18.991 1.00 63.91 224 ASN A N 1
ATOM 1701 C CA . ASN A 1 224 ? 17.300 2.374 -18.823 1.00 63.91 224 ASN A CA 1
ATOM 1702 C C . ASN A 1 224 ? 16.461 1.125 -18.504 1.00 63.91 224 ASN A C 1
ATOM 1704 O O . ASN A 1 224 ? 16.565 0.565 -17.417 1.00 63.91 224 ASN A O 1
ATOM 1708 N N . TYR A 1 225 ? 15.628 0.692 -19.460 1.00 70.12 225 TYR A N 1
ATOM 1709 C CA . TYR A 1 225 ? 14.675 -0.419 -19.289 1.00 70.12 225 TYR A CA 1
ATOM 1710 C C . TYR A 1 225 ? 15.292 -1.691 -18.700 1.00 70.12 225 TYR A C 1
ATOM 1712 O O . TYR A 1 225 ? 14.654 -2.384 -17.910 1.00 70.12 225 TYR A O 1
ATOM 1720 N N . ALA A 1 226 ? 16.524 -2.024 -19.096 1.00 78.31 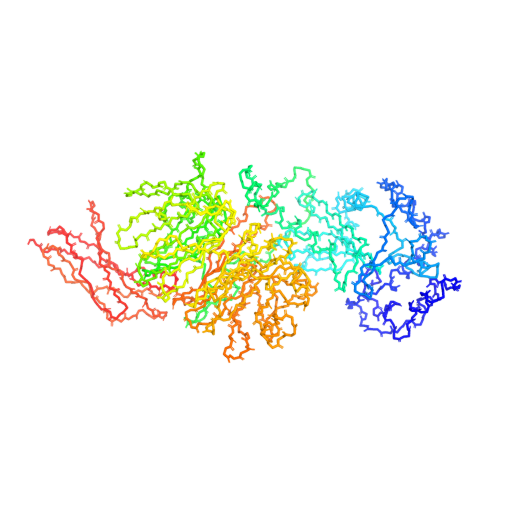226 ALA A N 1
ATOM 1721 C CA . ALA A 1 226 ? 17.195 -3.206 -18.573 1.00 78.31 226 ALA A CA 1
ATOM 1722 C C . ALA A 1 226 ? 17.496 -3.079 -17.075 1.00 78.31 226 ALA A C 1
ATOM 1724 O O . ALA A 1 226 ? 17.417 -4.068 -16.349 1.00 78.31 226 ALA A O 1
ATOM 1725 N N . ASP A 1 227 ? 17.817 -1.872 -16.610 1.00 76.50 227 ASP A N 1
ATOM 1726 C CA . ASP A 1 227 ? 18.053 -1.605 -15.196 1.00 76.50 227 ASP A CA 1
ATOM 1727 C C . ASP A 1 227 ? 16.751 -1.618 -14.402 1.00 76.50 227 ASP A C 1
ATOM 1729 O O . ASP A 1 227 ? 16.687 -2.290 -13.377 1.00 76.50 227 ASP A O 1
ATOM 1733 N N . ASP A 1 228 ? 15.687 -1.001 -14.922 1.00 72.12 228 ASP A N 1
ATOM 1734 C CA . ASP A 1 228 ? 14.359 -1.050 -14.299 1.00 72.12 228 ASP A CA 1
ATOM 1735 C C . ASP A 1 228 ? 13.864 -2.498 -14.151 1.00 72.12 228 ASP A C 1
ATOM 1737 O O . ASP A 1 228 ? 13.363 -2.890 -13.095 1.00 72.12 228 ASP A O 1
ATOM 1741 N N . LEU A 1 229 ? 14.041 -3.338 -15.178 1.00 76.75 229 LEU A N 1
ATOM 1742 C CA . LEU A 1 229 ? 13.700 -4.758 -15.093 1.00 76.75 229 LEU A CA 1
ATOM 1743 C C . LEU A 1 229 ? 14.585 -5.493 -14.078 1.00 76.75 229 LEU A C 1
ATOM 1745 O O . LEU A 1 229 ? 14.067 -6.275 -13.281 1.00 76.75 229 LEU A O 1
ATOM 1749 N N . ALA A 1 230 ? 15.897 -5.238 -14.065 1.00 79.19 230 ALA A N 1
ATOM 1750 C CA . ALA A 1 230 ? 16.793 -5.832 -13.075 1.00 79.19 230 ALA A CA 1
ATOM 1751 C C . ALA A 1 230 ? 16.359 -5.473 -11.644 1.00 79.19 230 ALA A C 1
ATOM 1753 O O . ALA A 1 230 ? 16.304 -6.348 -10.785 1.00 79.19 230 ALA A O 1
ATOM 1754 N N . ILE A 1 231 ? 15.973 -4.220 -11.398 1.00 70.88 231 ILE A N 1
ATOM 1755 C CA . ILE A 1 231 ? 15.483 -3.735 -10.102 1.00 70.88 231 ILE A CA 1
ATOM 1756 C C . ILE A 1 231 ? 14.156 -4.397 -9.714 1.00 70.88 231 ILE A C 1
ATOM 1758 O O . ILE A 1 231 ? 14.002 -4.846 -8.579 1.00 70.88 231 ILE A O 1
ATOM 1762 N N . ASN A 1 232 ? 13.206 -4.510 -10.642 1.00 69.44 232 ASN A N 1
ATOM 1763 C CA . ASN A 1 232 ? 11.943 -5.201 -10.376 1.00 69.44 232 ASN A CA 1
ATOM 1764 C C . ASN A 1 232 ? 12.174 -6.675 -10.016 1.00 69.44 232 ASN A C 1
ATOM 1766 O O . ASN A 1 232 ? 11.586 -7.181 -9.061 1.00 69.44 232 ASN A O 1
ATOM 1770 N N . LEU A 1 233 ? 13.091 -7.350 -10.718 1.00 72.94 233 LEU A N 1
ATOM 1771 C CA . LEU A 1 233 ? 13.495 -8.717 -10.383 1.00 72.94 233 LEU A CA 1
ATOM 1772 C C . LEU A 1 233 ? 14.111 -8.799 -8.982 1.00 72.94 233 LEU A C 1
ATOM 1774 O O . LEU A 1 233 ? 13.814 -9.742 -8.256 1.00 72.94 233 LEU A O 1
ATOM 1778 N N . ILE A 1 234 ? 14.904 -7.803 -8.576 1.00 68.88 234 ILE A N 1
ATOM 1779 C CA . ILE A 1 234 ? 15.453 -7.697 -7.218 1.00 68.88 234 ILE A CA 1
ATOM 1780 C C . ILE A 1 234 ? 14.335 -7.569 -6.170 1.00 68.88 234 ILE A C 1
ATOM 1782 O O . ILE A 1 234 ? 14.377 -8.261 -5.153 1.00 68.88 234 ILE A O 1
ATOM 1786 N N . GLY A 1 235 ? 13.309 -6.750 -6.425 1.00 59.44 235 GLY A N 1
ATOM 1787 C CA . GLY A 1 235 ? 12.140 -6.618 -5.545 1.00 59.44 235 GLY A CA 1
ATOM 1788 C C . GLY A 1 235 ? 11.385 -7.938 -5.331 1.00 59.44 235 GLY A C 1
ATOM 1789 O O . GLY A 1 235 ? 10.890 -8.204 -4.234 1.00 59.44 235 GLY A O 1
ATOM 1790 N N . LEU A 1 236 ? 11.370 -8.820 -6.337 1.00 62.06 236 LEU A N 1
ATOM 1791 C CA . LEU A 1 236 ? 10.791 -10.164 -6.222 1.00 62.06 236 LEU A CA 1
ATOM 1792 C C . LEU A 1 236 ? 11.624 -11.116 -5.356 1.00 62.06 236 LEU A C 1
ATOM 1794 O O . LEU A 1 236 ? 11.072 -12.070 -4.807 1.00 62.06 236 LEU A O 1
ATOM 1798 N N . LEU A 1 237 ? 12.931 -10.886 -5.198 1.00 61.34 237 LEU A N 1
ATOM 1799 C CA . LEU A 1 237 ? 13.766 -11.720 -4.324 1.00 61.34 237 LEU A CA 1
ATOM 1800 C C . LEU A 1 237 ? 13.424 -11.514 -2.840 1.00 61.34 237 LEU A C 1
ATOM 1802 O O . LEU A 1 237 ? 13.582 -12.439 -2.050 1.00 61.34 237 LEU A O 1
ATOM 1806 N N . ASP A 1 238 ? 12.893 -10.340 -2.483 1.00 51.41 238 ASP A N 1
ATOM 1807 C CA . ASP A 1 238 ? 12.548 -9.920 -1.114 1.00 51.41 238 ASP A CA 1
ATOM 1808 C C . ASP A 1 238 ? 11.074 -10.199 -0.740 1.00 51.41 238 ASP A C 1
ATOM 1810 O O . ASP A 1 238 ? 10.455 -9.538 0.099 1.00 51.41 238 ASP A O 1
ATOM 1814 N N . THR A 1 239 ? 10.461 -11.174 -1.414 1.00 51.50 239 THR A N 1
ATOM 1815 C CA . THR A 1 239 ? 9.084 -11.618 -1.155 1.00 51.50 239 THR A CA 1
ATOM 1816 C C . THR A 1 239 ? 9.042 -13.135 -0.966 1.00 51.50 239 THR A C 1
ATOM 1818 O O . THR A 1 239 ? 9.679 -13.865 -1.732 1.00 51.50 239 THR A O 1
ATOM 1821 N N . PRO A 1 240 ? 8.307 -13.654 0.039 1.00 49.00 240 PRO A N 1
ATOM 1822 C CA . PRO A 1 240 ? 8.084 -15.090 0.188 1.00 49.00 240 PRO A CA 1
ATOM 1823 C C . PRO A 1 240 ? 7.523 -15.701 -1.099 1.00 49.00 240 PRO A C 1
ATOM 1825 O O . PRO A 1 240 ? 6.692 -15.081 -1.763 1.00 49.00 240 PRO A O 1
ATOM 1828 N N . ALA A 1 241 ? 7.949 -16.921 -1.438 1.00 47.41 241 ALA A N 1
ATOM 1829 C CA . ALA A 1 241 ? 7.433 -17.605 -2.617 1.00 47.41 241 ALA A CA 1
ATOM 1830 C C . ALA A 1 241 ? 5.913 -17.785 -2.469 1.00 47.41 241 ALA A C 1
ATOM 1832 O O . ALA A 1 241 ? 5.457 -18.251 -1.415 1.00 47.41 241 ALA A O 1
ATOM 1833 N N . PRO A 1 242 ? 5.121 -17.424 -3.490 1.00 44.78 242 PRO A N 1
ATOM 1834 C CA . PRO A 1 242 ? 3.692 -17.639 -3.455 1.00 44.78 242 PRO A CA 1
ATOM 1835 C C . PRO A 1 242 ? 3.410 -19.146 -3.434 1.00 44.78 242 PRO A C 1
ATOM 1837 O O . PRO A 1 242 ? 4.050 -19.935 -4.128 1.00 44.78 242 PRO A O 1
ATOM 1840 N N . SER A 1 243 ? 2.404 -19.557 -2.669 1.00 48.78 243 SER A N 1
ATOM 1841 C CA . SER A 1 243 ? 1.767 -20.864 -2.860 1.00 48.78 243 SER A CA 1
ATOM 1842 C C . SER A 1 243 ? 1.236 -21.003 -4.294 1.00 48.78 243 SER A C 1
ATOM 1844 O O . SER A 1 243 ? 0.983 -20.007 -4.974 1.00 48.78 243 SER A O 1
ATOM 1846 N N . ALA A 1 244 ? 0.978 -22.233 -4.748 1.00 44.91 244 ALA A N 1
ATOM 1847 C CA . ALA A 1 244 ? 0.425 -22.477 -6.085 1.00 44.91 244 ALA A CA 1
ATOM 1848 C C . ALA A 1 244 ? -0.864 -21.671 -6.353 1.00 44.91 244 ALA A C 1
ATOM 1850 O O . ALA A 1 244 ? -1.050 -21.135 -7.442 1.00 44.91 244 ALA A O 1
ATOM 1851 N N . ALA A 1 245 ? -1.722 -21.504 -5.341 1.00 41.62 245 ALA A N 1
ATOM 1852 C CA . ALA A 1 245 ? -2.930 -20.687 -5.444 1.00 41.62 245 ALA A CA 1
ATOM 1853 C C . ALA A 1 245 ? -2.625 -19.182 -5.576 1.00 41.62 245 ALA A C 1
ATOM 1855 O O . ALA A 1 245 ? -3.276 -18.498 -6.359 1.00 41.62 245 ALA A O 1
ATOM 1856 N N . GLN A 1 246 ? -1.619 -18.674 -4.856 1.00 42.47 246 GLN A N 1
ATOM 1857 C CA . GLN A 1 246 ? -1.163 -17.282 -4.951 1.00 42.47 246 GLN A CA 1
ATOM 1858 C C . GLN A 1 246 ? -0.501 -16.989 -6.308 1.00 42.47 246 GLN A C 1
ATOM 1860 O O . GLN A 1 246 ? -0.746 -15.934 -6.886 1.00 42.47 246 GLN A O 1
ATOM 1865 N N . ALA A 1 247 ? 0.250 -17.940 -6.869 1.00 42.81 247 ALA A N 1
ATOM 1866 C CA . ALA A 1 247 ? 0.825 -17.820 -8.210 1.00 42.81 247 ALA A CA 1
ATOM 1867 C C . ALA A 1 247 ? -0.270 -17.800 -9.294 1.00 42.81 247 ALA A C 1
ATOM 1869 O O . ALA A 1 247 ? -0.274 -16.934 -10.166 1.00 42.81 247 ALA A O 1
ATOM 1870 N N . VAL A 1 248 ? -1.273 -18.683 -9.186 1.00 42.03 248 VAL A N 1
ATOM 1871 C CA . VAL A 1 248 ? -2.476 -18.669 -10.046 1.00 42.03 248 VAL A CA 1
ATOM 1872 C C . VAL A 1 248 ? -3.289 -17.374 -9.871 1.00 42.03 248 VAL A C 1
ATOM 1874 O O . VAL A 1 248 ? -3.984 -16.941 -10.797 1.00 42.03 248 VAL A O 1
ATOM 1877 N N . ALA A 1 249 ? -3.178 -16.734 -8.703 1.00 36.97 249 ALA A N 1
ATOM 1878 C CA . ALA A 1 249 ? -3.776 -15.441 -8.384 1.00 36.97 249 ALA A CA 1
ATOM 1879 C C . ALA A 1 249 ? -2.956 -14.227 -8.854 1.00 36.97 249 ALA A C 1
ATOM 1881 O O . ALA A 1 249 ? -3.386 -13.093 -8.632 1.00 36.97 249 ALA A O 1
ATOM 1882 N N . GLY A 1 250 ? -1.811 -14.439 -9.512 1.00 35.31 250 GLY A N 1
ATOM 1883 C CA . GLY A 1 250 ? -0.940 -13.371 -10.003 1.00 35.31 250 GLY A CA 1
ATOM 1884 C C . GLY A 1 250 ? -0.159 -12.653 -8.900 1.00 35.31 250 GLY A C 1
ATOM 1885 O O . GLY A 1 250 ? 0.204 -11.496 -9.085 1.00 35.31 250 GLY A O 1
ATOM 1886 N N . ALA A 1 251 ? 0.042 -13.288 -7.741 1.00 42.00 251 ALA A N 1
ATOM 1887 C CA . ALA A 1 251 ? 0.997 -12.826 -6.741 1.00 42.00 251 ALA A CA 1
ATOM 1888 C C . ALA A 1 251 ? 2.393 -13.344 -7.100 1.00 42.00 251 ALA A C 1
ATOM 1890 O O . ALA A 1 251 ? 2.563 -14.515 -7.448 1.00 42.00 251 ALA A O 1
ATOM 1891 N N . SER A 1 252 ? 3.385 -12.469 -7.003 1.00 43.66 252 SER A N 1
ATOM 1892 C CA . SER A 1 252 ? 4.770 -12.742 -7.369 1.00 43.66 252 SER A CA 1
ATOM 1893 C C . SER A 1 252 ? 5.672 -12.741 -6.136 1.00 43.66 252 SER A C 1
ATOM 1895 O O . SER A 1 252 ? 5.478 -11.944 -5.220 1.00 43.66 252 SER A O 1
ATOM 1897 N N . GLY A 1 253 ? 6.668 -13.623 -6.127 1.00 49.06 253 GLY A N 1
ATOM 1898 C CA . GLY A 1 253 ? 7.743 -13.623 -5.140 1.00 49.06 253 GLY A CA 1
ATOM 1899 C C . GLY A 1 253 ? 8.645 -14.838 -5.274 1.00 49.06 253 GLY A C 1
ATOM 1900 O O . GLY A 1 253 ? 8.203 -15.894 -5.725 1.00 49.06 253 GLY A O 1
ATOM 1901 N N . ALA A 1 254 ? 9.925 -14.688 -4.951 1.00 55.50 254 ALA A N 1
ATOM 1902 C CA . ALA A 1 254 ? 10.922 -15.720 -5.229 1.00 55.50 254 ALA A CA 1
ATOM 1903 C C . ALA A 1 254 ? 11.205 -16.631 -4.022 1.00 55.50 254 ALA A C 1
ATOM 1905 O O . ALA A 1 254 ? 11.739 -17.723 -4.193 1.00 55.50 254 ALA A O 1
ATOM 1906 N N . GLY A 1 255 ? 10.855 -16.205 -2.800 1.00 53.78 255 GLY A N 1
ATOM 1907 C CA . GLY A 1 255 ? 11.074 -16.967 -1.563 1.00 53.78 255 GLY A CA 1
ATOM 1908 C C . GLY A 1 255 ? 12.527 -17.352 -1.316 1.00 53.78 255 GLY A C 1
ATOM 1909 O O . GLY A 1 255 ? 12.790 -18.353 -0.644 1.00 53.78 255 GLY A O 1
ATOM 1910 N N . LEU A 1 256 ? 13.459 -16.591 -1.885 1.00 54.00 256 LEU A N 1
ATOM 1911 C CA . LEU A 1 256 ? 14.870 -16.921 -1.847 1.00 54.00 256 LEU A CA 1
ATOM 1912 C C . LEU A 1 256 ? 15.426 -16.630 -0.458 1.00 54.00 256 LEU A C 1
ATOM 1914 O O . LEU A 1 256 ? 15.157 -15.599 0.152 1.00 54.00 256 LEU A O 1
ATOM 1918 N N . ARG A 1 257 ? 16.218 -17.573 0.043 1.00 50.50 257 ARG A N 1
ATOM 1919 C CA . ARG A 1 257 ? 17.040 -17.392 1.237 1.00 50.50 257 ARG A CA 1
ATOM 1920 C C . ARG A 1 257 ? 18.484 -17.223 0.792 1.00 50.50 257 ARG A C 1
ATOM 1922 O O . ARG A 1 257 ? 18.859 -17.748 -0.256 1.00 50.50 257 ARG A O 1
ATOM 1929 N N . ALA A 1 258 ? 19.280 -16.519 1.594 1.00 49.94 258 ALA A N 1
ATOM 1930 C CA . ALA A 1 258 ? 20.718 -16.441 1.379 1.00 49.94 258 ALA A CA 1
ATOM 1931 C C . ALA A 1 258 ? 21.293 -17.859 1.212 1.00 49.94 258 ALA A C 1
ATOM 1933 O O . ALA A 1 258 ? 21.000 -18.763 2.001 1.00 49.94 258 ALA A O 1
ATOM 1934 N N . SER A 1 259 ? 22.053 -18.062 0.138 1.00 48.88 259 SER A N 1
ATOM 1935 C CA . SER A 1 259 ? 22.717 -19.333 -0.142 1.00 48.88 259 SER A CA 1
ATOM 1936 C C . SER A 1 259 ? 23.762 -19.627 0.935 1.00 48.88 259 SER A C 1
ATOM 1938 O O . SER A 1 259 ? 24.505 -18.734 1.331 1.00 48.88 259 SER A O 1
ATOM 1940 N N . SER A 1 260 ? 23.906 -20.891 1.346 1.00 41.53 260 SER A N 1
ATOM 1941 C CA . SER A 1 260 ? 25.016 -21.318 2.215 1.00 41.53 260 SER A CA 1
ATOM 1942 C C . SER A 1 260 ? 26.396 -21.186 1.552 1.00 41.53 260 SER A C 1
ATOM 1944 O O . SER A 1 260 ? 27.409 -21.334 2.226 1.00 41.53 260 SER A O 1
ATOM 1946 N N . ARG A 1 261 ? 26.437 -20.915 0.238 1.00 46.19 261 ARG A N 1
ATOM 1947 C CA . ARG A 1 261 ? 27.641 -20.594 -0.549 1.00 46.19 261 ARG A CA 1
ATOM 1948 C C . ARG A 1 261 ? 27.709 -19.116 -0.958 1.00 46.19 261 ARG A C 1
ATOM 1950 O O . ARG A 1 261 ? 28.407 -18.790 -1.915 1.00 46.19 261 ARG A O 1
ATOM 1957 N N . ALA A 1 262 ? 26.913 -18.243 -0.338 1.00 51.81 262 ALA A N 1
ATOM 1958 C CA . ALA A 1 262 ? 27.082 -16.806 -0.515 1.00 51.81 262 ALA A CA 1
ATOM 1959 C C . ALA A 1 262 ? 28.457 -16.396 0.029 1.00 51.81 262 ALA A C 1
ATOM 1961 O O . ALA A 1 262 ? 28.921 -16.973 1.010 1.00 51.81 262 ALA A O 1
ATOM 1962 N N . ASN A 1 263 ? 29.095 -15.416 -0.608 1.00 56.84 263 ASN A N 1
ATOM 1963 C CA . ASN A 1 263 ? 30.344 -14.844 -0.116 1.00 56.84 263 ASN A CA 1
ATOM 1964 C C . ASN A 1 263 ? 29.964 -13.620 0.716 1.00 56.84 263 ASN A C 1
ATOM 1966 O O . ASN A 1 263 ? 29.711 -12.567 0.121 1.00 56.84 263 ASN A O 1
ATOM 1970 N N . PRO A 1 264 ? 29.804 -13.757 2.048 1.00 50.41 264 PRO A N 1
ATOM 1971 C CA . PRO A 1 264 ? 29.522 -12.607 2.889 1.00 50.41 264 PRO A CA 1
ATOM 1972 C C . PRO A 1 264 ? 30.657 -11.603 2.717 1.00 50.41 264 PRO A C 1
ATOM 1974 O O . PRO A 1 264 ? 31.820 -11.986 2.574 1.00 50.41 264 PRO A O 1
ATOM 1977 N N . GLU A 1 265 ? 30.313 -10.319 2.685 1.00 50.19 265 GLU A N 1
ATOM 1978 C CA . GLU A 1 265 ? 31.328 -9.284 2.576 1.00 50.19 265 GLU A CA 1
ATOM 1979 C C . GLU A 1 265 ? 32.383 -9.439 3.684 1.00 50.19 265 GLU A C 1
ATOM 1981 O O . GLU A 1 265 ? 32.024 -9.670 4.841 1.00 50.19 265 GLU A O 1
ATOM 1986 N N . PRO A 1 266 ? 33.677 -9.255 3.373 1.00 44.47 266 PRO A N 1
ATOM 1987 C CA . PRO A 1 266 ? 34.747 -9.395 4.359 1.00 44.47 266 PRO A CA 1
ATOM 1988 C C . PRO A 1 266 ? 34.710 -8.335 5.478 1.00 44.47 266 PRO A C 1
ATOM 1990 O O . PRO A 1 266 ? 35.447 -8.470 6.451 1.00 44.47 266 PRO A O 1
ATOM 1993 N N . PHE A 1 267 ? 33.853 -7.304 5.384 1.00 47.84 267 PHE A N 1
ATOM 1994 C CA . PHE A 1 267 ? 33.691 -6.275 6.417 1.00 47.84 267 PHE A CA 1
ATOM 1995 C C . PHE A 1 267 ? 32.208 -5.958 6.660 1.00 47.84 267 PHE A C 1
ATOM 1997 O O . PHE A 1 267 ? 31.593 -5.293 5.825 1.00 47.84 267 PHE A O 1
ATOM 2004 N N . PRO A 1 268 ? 31.616 -6.385 7.788 1.00 45.88 268 PRO A N 1
ATOM 2005 C CA . PRO A 1 268 ? 30.269 -5.976 8.155 1.00 45.88 268 PRO A CA 1
ATOM 2006 C C . PRO A 1 268 ? 30.265 -4.486 8.512 1.00 45.88 268 PRO A C 1
ATOM 2008 O O . PRO A 1 268 ? 31.000 -4.038 9.389 1.00 45.88 268 PRO A O 1
ATOM 2011 N N . VAL A 1 269 ? 29.412 -3.711 7.851 1.00 42.62 269 VAL A N 1
ATOM 2012 C CA . VAL A 1 269 ? 29.130 -2.329 8.259 1.00 42.62 269 VAL A CA 1
ATOM 2013 C C . VAL A 1 269 ? 27.967 -2.362 9.204 1.00 42.62 269 VAL A C 1
ATOM 2015 O O . VAL A 1 269 ? 26.911 -2.863 8.825 1.00 42.62 269 VAL A O 1
ATOM 2018 N N . THR A 1 270 ? 28.129 -1.764 10.381 1.00 42.75 270 THR A N 1
ATOM 2019 C CA . THR A 1 270 ? 26.997 -1.358 11.209 1.00 42.75 270 THR A CA 1
ATOM 2020 C C . THR A 1 270 ? 26.276 -0.241 10.458 1.00 42.75 270 THR A C 1
ATOM 2022 O O . THR A 1 270 ? 26.796 0.871 10.349 1.00 42.75 270 THR A O 1
ATOM 2025 N N . PRO A 1 271 ? 25.125 -0.516 9.846 1.00 40.97 271 PRO A N 1
ATOM 2026 C CA . PRO A 1 271 ? 24.446 0.479 9.042 1.00 40.97 271 PRO A CA 1
ATOM 2027 C C . PRO A 1 271 ? 23.793 1.541 9.941 1.00 40.97 271 PRO A C 1
ATOM 2029 O O . PRO A 1 271 ? 23.544 1.274 11.119 1.00 40.97 271 PRO A O 1
ATOM 2032 N N . PRO A 1 272 ? 23.514 2.750 9.420 1.00 40.69 272 PRO A N 1
ATOM 2033 C CA . PRO A 1 272 ? 22.935 3.817 10.227 1.00 40.69 272 PRO A CA 1
ATOM 2034 C C . PRO A 1 272 ? 21.579 3.388 10.803 1.00 40.69 272 PRO A C 1
ATOM 2036 O O . PRO A 1 272 ? 20.758 2.784 10.110 1.00 40.69 272 PRO A O 1
ATOM 2039 N N . ALA A 1 273 ? 21.340 3.728 12.073 1.00 40.59 273 ALA A N 1
ATOM 2040 C CA . ALA A 1 273 ? 20.129 3.372 12.819 1.00 40.59 273 ALA A CA 1
ATOM 2041 C C . ALA A 1 273 ? 18.818 3.843 12.150 1.00 40.59 273 ALA A C 1
ATOM 2043 O O . ALA A 1 273 ? 17.752 3.305 12.443 1.00 40.59 273 ALA A O 1
ATOM 2044 N N . SER A 1 274 ? 18.893 4.807 11.226 1.00 42.47 274 SER A N 1
ATOM 2045 C CA . SER A 1 274 ? 17.753 5.367 10.491 1.00 42.47 274 SER A CA 1
ATOM 2046 C C . SER A 1 274 ? 17.084 4.400 9.510 1.00 42.47 274 SER A C 1
ATOM 2048 O O . SER A 1 274 ? 15.973 4.655 9.085 1.00 42.47 274 SER A O 1
ATOM 2050 N N . LEU A 1 275 ? 17.703 3.274 9.145 1.00 49.09 275 LEU A N 1
ATOM 2051 C CA . LEU A 1 275 ? 17.067 2.269 8.272 1.00 49.09 275 LEU A CA 1
ATOM 2052 C C . LEU A 1 275 ? 16.162 1.279 9.039 1.00 49.09 275 LEU A C 1
ATOM 2054 O O . LEU A 1 275 ? 15.603 0.357 8.446 1.00 49.09 275 LEU A O 1
ATOM 2058 N N . LEU A 1 276 ? 16.017 1.465 10.356 1.00 55.66 276 LEU A N 1
ATOM 2059 C CA . LEU A 1 276 ? 15.204 0.635 11.252 1.00 55.66 276 LEU A CA 1
ATOM 2060 C C . LEU A 1 276 ? 14.020 1.395 11.876 1.00 55.66 276 LEU A C 1
ATOM 2062 O O . LEU A 1 276 ? 13.257 0.804 12.648 1.00 55.66 276 LEU A O 1
ATOM 2066 N N . THR A 1 277 ? 13.856 2.688 11.577 1.00 63.59 277 THR A N 1
ATOM 2067 C CA . THR A 1 277 ? 12.802 3.522 12.161 1.00 63.59 277 THR A CA 1
ATOM 2068 C C . THR A 1 277 ? 11.474 3.370 11.428 1.00 63.59 277 THR A C 1
ATOM 2070 O O . THR A 1 277 ? 11.391 3.257 10.209 1.00 63.59 277 THR A O 1
ATOM 2073 N N . CYS A 1 278 ? 10.392 3.330 12.202 1.00 73.94 278 CYS A N 1
ATOM 2074 C CA . CYS A 1 278 ? 9.033 3.221 11.687 1.00 73.94 278 CYS A CA 1
ATOM 2075 C C . 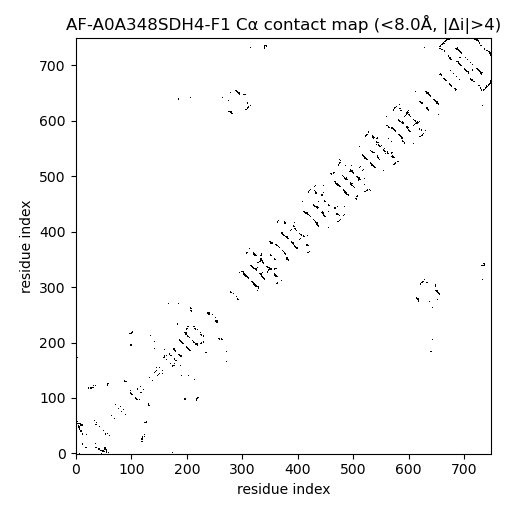CYS A 1 278 ? 8.489 4.595 11.256 1.00 73.94 278 CYS A C 1
ATOM 2077 O O . CYS A 1 278 ? 7.617 5.173 11.909 1.00 73.94 278 CYS A O 1
ATOM 2079 N N . GLY A 1 279 ? 9.027 5.110 10.149 1.00 68.88 279 GLY A N 1
ATOM 2080 C CA . GLY A 1 279 ? 8.841 6.484 9.671 1.00 68.88 279 GLY A CA 1
ATOM 2081 C C . GLY A 1 279 ? 10.126 7.303 9.816 1.00 68.88 279 GLY A C 1
ATOM 2082 O O . GLY A 1 279 ? 11.134 6.769 10.265 1.00 68.88 279 GLY A O 1
ATOM 2083 N N . GLY A 1 280 ? 10.091 8.586 9.440 1.00 58.94 280 GLY A N 1
ATOM 2084 C CA . GLY A 1 280 ? 11.298 9.421 9.379 1.00 58.94 280 GLY A CA 1
ATOM 2085 C C . GLY A 1 280 ? 12.037 9.599 10.716 1.00 58.94 280 GLY A C 1
ATOM 2086 O O . GLY A 1 280 ? 11.444 9.553 11.793 1.00 58.94 280 GLY A O 1
ATOM 2087 N N . SER A 1 281 ? 13.341 9.871 10.637 1.00 52.41 281 SER A N 1
ATOM 2088 C CA . SER A 1 281 ? 14.295 9.956 11.761 1.00 52.41 281 SER A CA 1
ATOM 2089 C C . SER A 1 281 ? 14.124 11.153 12.721 1.00 52.41 281 SER A C 1
ATOM 2091 O O . SER A 1 281 ? 14.915 11.312 13.653 1.00 52.41 281 SER A O 1
ATOM 2093 N N . GLY A 1 282 ? 13.111 12.002 12.522 1.00 51.25 282 GLY A N 1
ATOM 2094 C CA . GLY A 1 282 ? 12.877 13.208 13.320 1.00 51.25 282 GLY A CA 1
ATOM 2095 C C . GLY A 1 282 ? 12.199 12.929 14.666 1.00 51.25 282 GLY A C 1
ATOM 2096 O O . GLY A 1 282 ? 11.160 12.273 14.732 1.00 51.25 282 GLY A O 1
ATOM 2097 N N . THR A 1 283 ? 12.748 13.469 15.755 1.00 47.06 283 THR A N 1
ATOM 2098 C CA . THR A 1 283 ? 12.125 13.432 17.086 1.00 47.06 283 THR A CA 1
ATOM 2099 C C . THR A 1 283 ? 11.021 14.488 17.203 1.00 47.06 283 THR A C 1
ATOM 2101 O O . THR A 1 283 ? 11.203 15.649 16.842 1.00 47.06 283 THR A O 1
ATOM 2104 N N . SER A 1 284 ? 9.852 14.109 17.731 1.00 52.41 284 SER A N 1
ATOM 2105 C CA . SER A 1 284 ? 8.762 15.059 17.984 1.00 52.41 284 SER A CA 1
ATOM 2106 C C . SER A 1 284 ? 9.142 16.027 19.111 1.00 52.41 284 SER A C 1
ATOM 2108 O O . SER A 1 284 ? 9.396 15.589 20.236 1.00 52.41 284 SER A O 1
ATOM 2110 N N . VAL A 1 285 ? 9.109 17.333 18.852 1.00 51.44 285 VAL A N 1
ATOM 2111 C CA . VAL A 1 285 ? 9.266 18.375 19.879 1.00 51.44 285 VAL A CA 1
ATOM 2112 C C . VAL A 1 285 ? 7.891 18.981 20.183 1.00 51.44 285 VAL A C 1
ATOM 2114 O O . VAL A 1 285 ? 7.169 19.385 19.276 1.00 51.44 285 VAL A O 1
ATOM 2117 N N . GLY A 1 286 ? 7.503 19.041 21.460 1.00 53.81 286 GLY A N 1
ATOM 2118 C CA . GLY A 1 286 ? 6.400 19.904 21.912 1.00 53.81 286 GLY A CA 1
ATOM 2119 C C . GLY A 1 286 ? 4.978 19.545 21.449 1.00 53.81 286 GLY A C 1
ATOM 2120 O O . GLY A 1 286 ? 4.149 20.439 21.332 1.00 53.81 286 GLY A O 1
ATOM 2121 N N . GLY A 1 287 ? 4.663 18.269 21.195 1.00 63.72 287 GLY A N 1
ATOM 2122 C CA . GLY A 1 287 ? 3.299 17.839 20.834 1.00 63.72 287 GLY A CA 1
ATOM 2123 C C . GLY A 1 287 ? 2.907 18.068 19.368 1.00 63.72 287 GLY A C 1
ATOM 2124 O O . GLY A 1 287 ? 1.766 17.785 19.001 1.00 63.72 287 GLY A O 1
ATOM 2125 N N . ALA A 1 288 ? 3.839 18.530 18.529 1.00 76.31 288 ALA A N 1
ATOM 2126 C CA . ALA A 1 288 ? 3.662 18.567 17.082 1.00 76.31 288 ALA A CA 1
ATOM 2127 C C . ALA A 1 288 ? 3.479 17.147 16.499 1.00 76.31 288 ALA A C 1
ATOM 2129 O O . ALA A 1 288 ? 4.008 16.183 17.067 1.00 76.31 288 ALA A O 1
ATOM 2130 N N . PRO A 1 289 ? 2.748 16.994 15.377 1.00 85.62 289 PRO A N 1
ATOM 2131 C CA . PRO A 1 289 ? 2.626 15.712 14.696 1.00 85.62 289 PRO A CA 1
ATOM 2132 C C . PRO A 1 289 ? 3.980 15.149 14.255 1.00 85.62 289 PRO A C 1
ATOM 2134 O O . PRO A 1 289 ? 4.851 15.887 13.797 1.00 85.62 289 PRO A O 1
ATOM 2137 N N . SER A 1 290 ? 4.126 13.833 14.360 1.00 88.12 290 SER A N 1
ATOM 2138 C CA . SER A 1 290 ? 5.275 13.078 13.864 1.00 88.12 290 SER A CA 1
ATOM 2139 C C . SER A 1 290 ? 4.820 11.729 13.313 1.00 88.12 290 SER A C 1
ATOM 2141 O O . SER A 1 290 ? 3.649 11.354 13.431 1.00 88.12 290 SER A O 1
ATOM 2143 N N . TRP A 1 291 ? 5.751 10.974 12.732 1.00 89.62 291 TRP A N 1
ATOM 2144 C CA . TRP A 1 291 ? 5.522 9.562 12.447 1.00 89.62 291 TRP A CA 1
ATOM 2145 C C . TRP A 1 291 ? 5.530 8.756 13.748 1.00 89.62 291 TRP A C 1
ATOM 2147 O O . TRP A 1 291 ? 6.440 8.881 14.568 1.00 89.62 291 TRP A O 1
ATOM 2157 N N . LEU A 1 292 ? 4.478 7.967 13.955 1.00 89.12 292 LEU A N 1
ATOM 2158 C CA . LEU A 1 292 ? 4.243 7.167 15.154 1.00 89.12 292 LEU A CA 1
ATOM 2159 C C . LEU A 1 292 ? 4.314 5.684 14.799 1.00 89.12 292 LEU A C 1
ATOM 2161 O O . LEU A 1 292 ? 3.496 5.212 14.015 1.00 89.12 292 LEU A O 1
ATOM 2165 N N . ASP A 1 293 ? 5.220 4.930 15.420 1.00 89.12 293 ASP A N 1
ATOM 2166 C CA . ASP A 1 293 ? 5.272 3.472 15.267 1.00 89.12 293 ASP A CA 1
ATOM 2167 C C . ASP A 1 293 ? 4.109 2.797 16.012 1.00 89.12 293 ASP A C 1
ATOM 2169 O O . ASP A 1 293 ? 4.020 2.821 17.241 1.00 89.12 293 ASP A O 1
ATOM 2173 N N . LEU A 1 294 ? 3.209 2.168 15.260 1.00 91.00 294 LEU A N 1
ATOM 2174 C CA . LEU A 1 294 ? 2.041 1.459 15.775 1.00 91.00 294 LEU A CA 1
ATOM 2175 C C . LEU A 1 294 ? 2.232 -0.061 15.816 1.00 91.00 294 LEU A C 1
ATOM 2177 O O . LEU A 1 294 ? 1.328 -0.761 16.271 1.00 91.00 294 LEU A O 1
ATOM 2181 N N . SER A 1 295 ? 3.353 -0.600 15.334 1.00 79.69 295 SER A N 1
ATOM 2182 C CA . SER A 1 295 ? 3.492 -2.033 15.055 1.00 79.69 295 SER A CA 1
ATOM 2183 C C . SER A 1 295 ? 3.890 -2.900 16.262 1.00 79.69 295 SER A C 1
ATOM 2185 O O . SER A 1 295 ? 3.487 -4.051 16.296 1.00 79.69 295 SER A O 1
ATOM 2187 N N . SER A 1 296 ? 4.505 -2.374 17.324 1.00 70.75 296 SER A N 1
ATOM 2188 C CA . SER A 1 296 ? 5.310 -3.128 18.325 1.00 70.75 296 SER A CA 1
ATOM 2189 C C . SER A 1 296 ? 6.739 -3.329 17.836 1.00 70.75 296 SER A C 1
ATOM 2191 O O . SER A 1 296 ? 6.952 -3.773 16.706 1.00 70.75 296 SER A O 1
ATOM 2193 N N . THR A 1 297 ? 7.704 -2.962 18.680 1.00 63.00 297 THR A N 1
ATOM 2194 C CA . THR A 1 297 ? 9.144 -2.936 18.383 1.00 63.00 297 THR A CA 1
ATOM 2195 C C . THR A 1 297 ? 9.854 -4.257 18.677 1.00 63.00 297 THR A C 1
ATOM 2197 O O . THR A 1 297 ? 11.052 -4.360 18.428 1.00 63.00 297 THR A O 1
ATOM 2200 N N . GLU A 1 298 ? 9.153 -5.263 19.208 1.00 62.72 298 GLU A N 1
ATOM 2201 C CA . GLU A 1 298 ? 9.748 -6.563 19.529 1.00 62.72 298 GLU A CA 1
ATOM 2202 C C . GLU A 1 298 ? 9.948 -7.419 18.264 1.00 62.72 298 GLU A C 1
ATOM 2204 O O . GLU A 1 298 ? 9.121 -7.465 17.347 1.00 62.72 298 GLU A O 1
ATOM 2209 N N . THR A 1 299 ? 11.092 -8.097 18.184 1.00 58.47 299 THR A N 1
ATOM 2210 C CA . THR A 1 299 ? 11.456 -8.943 17.045 1.00 58.47 299 THR A CA 1
ATOM 2211 C C . THR A 1 299 ? 10.565 -10.187 16.975 1.00 58.47 299 THR A C 1
ATOM 2213 O O . THR A 1 299 ? 10.397 -10.916 17.945 1.00 58.47 299 THR A O 1
ATOM 2216 N N . GLY A 1 300 ? 10.005 -10.473 15.793 1.00 64.12 300 GLY A N 1
ATOM 2217 C CA . GLY A 1 300 ? 9.138 -11.644 15.576 1.00 64.12 300 GLY A CA 1
ATOM 2218 C C . GLY A 1 300 ? 7.654 -11.439 15.911 1.00 64.12 300 GLY A C 1
ATOM 2219 O O . GLY A 1 300 ? 6.854 -12.352 15.690 1.00 64.12 300 GLY A O 1
ATOM 2220 N N . ASP A 1 301 ? 7.267 -10.238 16.348 1.00 79.56 301 ASP A N 1
ATOM 2221 C CA . ASP A 1 301 ? 5.869 -9.874 16.609 1.00 79.56 301 ASP A CA 1
ATOM 2222 C C . ASP A 1 301 ? 4.993 -9.830 15.355 1.00 79.56 301 ASP A C 1
ATOM 2224 O O . ASP A 1 301 ? 3.766 -9.929 15.450 1.00 79.56 301 ASP A O 1
ATOM 2228 N N . TRP A 1 302 ? 5.620 -9.715 14.183 1.00 83.62 302 TRP A N 1
ATOM 2229 C CA . TRP A 1 302 ? 4.958 -9.723 12.885 1.00 83.62 302 TRP A CA 1
ATOM 2230 C C . TRP A 1 302 ? 5.439 -10.872 12.018 1.00 83.62 302 TRP A C 1
ATOM 2232 O O . TRP A 1 302 ? 6.633 -11.154 11.918 1.00 83.62 302 TRP A O 1
ATOM 2242 N N . SER A 1 303 ? 4.489 -11.516 11.347 1.00 82.94 303 SER A N 1
ATOM 2243 C CA . SER A 1 303 ? 4.765 -12.517 10.323 1.00 82.94 303 SER A CA 1
ATOM 2244 C C . SER A 1 303 ? 3.719 -12.420 9.224 1.00 82.94 303 SER A C 1
ATOM 2246 O O . SER A 1 303 ? 2.524 -12.480 9.516 1.00 82.94 303 SER A O 1
ATOM 2248 N N . GLY A 1 304 ? 4.181 -12.277 7.981 1.00 80.38 304 GLY A N 1
ATOM 2249 C CA . GLY A 1 304 ? 3.366 -11.947 6.812 1.00 80.38 304 GLY A CA 1
ATOM 2250 C C . GLY A 1 304 ? 3.589 -10.508 6.351 1.00 80.38 304 GLY A C 1
ATOM 2251 O O . GLY A 1 304 ? 4.517 -9.846 6.809 1.00 80.38 304 GLY A O 1
ATOM 2252 N N . LEU A 1 305 ? 2.743 -10.039 5.439 1.00 83.50 305 LEU A N 1
ATOM 2253 C CA . LEU A 1 305 ? 2.722 -8.662 4.937 1.00 83.50 305 LEU A CA 1
ATOM 2254 C C . LEU A 1 305 ? 1.471 -7.944 5.435 1.00 83.50 305 LEU A C 1
ATOM 2256 O O . LEU A 1 305 ? 0.491 -8.607 5.757 1.00 83.50 305 LEU A O 1
ATOM 2260 N N . VAL A 1 306 ? 1.473 -6.611 5.451 1.00 91.62 306 VAL A N 1
ATOM 2261 C CA . VAL A 1 306 ? 0.265 -5.800 5.675 1.00 91.62 306 VAL A CA 1
ATOM 2262 C C . VAL A 1 306 ? -0.016 -5.022 4.401 1.00 91.62 306 VAL A C 1
ATOM 2264 O O . VAL A 1 306 ? 0.674 -4.057 4.088 1.00 91.62 306 VAL A O 1
ATOM 2267 N N . THR A 1 307 ? -1.016 -5.487 3.664 1.00 90.44 307 THR A N 1
ATOM 2268 C CA . THR A 1 307 ? -1.400 -5.008 2.329 1.00 90.44 307 THR A CA 1
ATOM 2269 C C . THR A 1 307 ? -2.682 -4.181 2.355 1.00 90.44 307 THR A C 1
ATOM 2271 O O . THR A 1 307 ? -3.036 -3.580 1.352 1.00 90.44 307 THR A O 1
ATOM 2274 N N . ALA A 1 308 ? -3.381 -4.125 3.493 1.00 95.94 308 ALA A N 1
ATOM 2275 C CA . ALA A 1 308 ? -4.577 -3.311 3.657 1.00 95.94 308 ALA A CA 1
ATOM 2276 C C . ALA A 1 308 ? -4.690 -2.748 5.078 1.00 95.94 308 ALA A C 1
ATOM 2278 O O . ALA A 1 308 ? -4.448 -3.448 6.065 1.00 95.94 308 ALA A O 1
ATOM 2279 N N . LEU A 1 309 ? -5.123 -1.493 5.180 1.00 97.88 309 LEU A N 1
ATOM 2280 C CA . LEU A 1 309 ? -5.361 -0.784 6.435 1.00 97.88 309 LEU A CA 1
ATOM 2281 C C . LEU A 1 309 ? -6.726 -0.091 6.392 1.00 97.88 309 LEU A C 1
ATOM 2283 O O . LEU A 1 309 ? -7.157 0.373 5.339 1.00 97.88 309 LEU A O 1
ATOM 2287 N N . ALA A 1 310 ? -7.399 0.010 7.538 1.00 97.31 310 ALA A N 1
ATOM 2288 C CA . ALA A 1 310 ? -8.570 0.872 7.691 1.00 97.31 310 ALA A CA 1
ATOM 2289 C C . ALA A 1 310 ? -8.791 1.288 9.147 1.00 97.31 310 ALA A C 1
ATOM 2291 O O . ALA A 1 310 ? -8.672 0.467 10.056 1.00 97.31 310 ALA A O 1
ATOM 2292 N N . GLU A 1 311 ? -9.179 2.541 9.372 1.00 97.31 311 GLU A N 1
ATOM 2293 C CA . GLU A 1 311 ? -9.614 3.014 10.686 1.00 97.31 311 GLU A CA 1
ATOM 2294 C C . GLU A 1 311 ? -11.124 2.791 10.871 1.00 97.31 311 GLU A C 1
ATOM 2296 O O . GLU A 1 311 ? -11.937 3.165 10.024 1.00 97.31 311 GLU A O 1
ATOM 2301 N N . LEU A 1 312 ? -11.510 2.168 11.985 1.00 97.31 312 LEU A N 1
ATOM 2302 C CA . LEU A 1 312 ? -12.905 2.001 12.384 1.00 97.31 312 LEU A CA 1
ATOM 2303 C C . LEU A 1 312 ? -13.453 3.279 13.039 1.00 97.31 312 LEU A C 1
ATOM 2305 O O . LEU A 1 312 ? -12.695 4.021 13.659 1.00 97.31 312 LEU A O 1
ATOM 2309 N N . PRO A 1 313 ? -14.785 3.490 13.053 1.00 94.81 313 PRO A N 1
ATOM 2310 C CA . PRO A 1 313 ? -15.401 4.660 13.692 1.00 94.81 313 PRO A CA 1
ATOM 2311 C C . PRO A 1 313 ? -15.112 4.802 15.196 1.00 94.81 313 PRO A C 1
ATOM 2313 O O . PRO A 1 313 ? -15.316 5.868 15.763 1.00 94.81 313 PRO A O 1
ATOM 2316 N N . ASP A 1 314 ? -14.669 3.729 15.859 1.00 92.25 314 ASP A N 1
ATOM 2317 C CA . ASP A 1 314 ? -14.285 3.727 17.275 1.00 92.25 314 ASP A CA 1
ATOM 2318 C C . ASP A 1 314 ? -12.785 3.996 17.517 1.00 92.25 314 ASP A C 1
ATOM 2320 O O . ASP A 1 314 ? -12.320 3.855 18.657 1.00 92.25 314 ASP A O 1
ATOM 2324 N N . GLY A 1 315 ? -12.047 4.356 16.459 1.00 93.44 315 GLY A N 1
ATOM 2325 C CA . GLY A 1 315 ? -10.621 4.682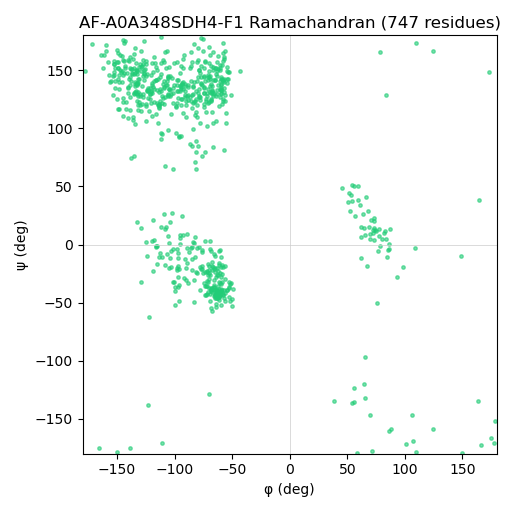 16.460 1.00 93.44 315 GLY A CA 1
ATOM 2326 C C . GLY A 1 315 ? -9.683 3.486 16.311 1.00 93.44 315 GLY A C 1
ATOM 2327 O O . GLY A 1 315 ? -8.467 3.667 16.273 1.00 93.44 315 GLY A O 1
ATOM 2328 N N . ARG A 1 316 ? -10.199 2.250 16.266 1.00 96.44 316 ARG A N 1
ATOM 2329 C CA . ARG A 1 316 ? -9.340 1.072 16.087 1.00 96.44 316 ARG A CA 1
ATOM 2330 C C . ARG A 1 316 ? -8.788 1.015 14.670 1.00 96.44 316 ARG A C 1
ATOM 2332 O O . ARG A 1 316 ? -9.545 1.117 13.709 1.00 96.44 316 ARG A O 1
ATOM 2339 N N . LEU A 1 317 ? -7.491 0.751 14.546 1.00 97.62 317 LEU A N 1
ATOM 2340 C CA . LEU A 1 317 ? -6.850 0.508 13.256 1.00 97.62 317 LEU A CA 1
ATOM 2341 C C . LEU A 1 317 ? -6.901 -0.987 12.939 1.00 97.62 317 LEU A C 1
ATOM 2343 O O . LEU A 1 317 ? -6.364 -1.793 13.694 1.00 97.62 317 LEU A O 1
ATOM 2347 N N . VAL A 1 318 ? -7.538 -1.364 11.837 1.00 97.94 318 VAL A N 1
ATOM 2348 C CA . VAL A 1 318 ? -7.570 -2.740 11.330 1.00 97.94 318 VAL A CA 1
ATOM 2349 C C . VAL A 1 318 ? -6.471 -2.904 10.290 1.00 97.94 318 VAL A C 1
ATOM 2351 O O . VAL A 1 318 ? -6.353 -2.086 9.382 1.00 97.94 318 VAL A O 1
ATOM 2354 N N . ALA A 1 319 ? -5.698 -3.980 10.414 1.00 97.38 319 ALA A N 1
ATOM 2355 C CA . ALA A 1 319 ? -4.681 -4.381 9.454 1.00 97.38 319 ALA A CA 1
ATOM 2356 C C . ALA A 1 319 ? -5.022 -5.747 8.859 1.00 97.38 319 ALA A C 1
ATOM 2358 O O . ALA A 1 319 ? -5.363 -6.686 9.587 1.00 97.38 319 ALA A O 1
ATOM 2359 N N . GLY A 1 320 ? -4.910 -5.841 7.537 1.00 96.44 320 GLY A N 1
ATOM 2360 C CA . GLY A 1 320 ? -5.041 -7.067 6.767 1.00 96.44 320 GLY A CA 1
ATOM 2361 C C . GLY A 1 320 ? -3.857 -7.288 5.846 1.00 96.44 320 GLY A C 1
ATOM 2362 O O . GLY A 1 320 ? -3.147 -6.347 5.491 1.00 96.44 320 GLY A O 1
ATOM 2363 N N . GLY A 1 321 ? -3.609 -8.547 5.499 1.00 89.75 321 GLY A N 1
ATOM 2364 C CA . GLY A 1 321 ? -2.330 -8.908 4.920 1.00 89.75 321 GLY A CA 1
ATOM 2365 C C . GLY A 1 321 ? -2.260 -10.219 4.159 1.00 89.75 321 GLY A C 1
ATOM 2366 O O . GLY A 1 321 ? -3.104 -11.099 4.328 1.00 89.75 321 GLY A O 1
ATOM 2367 N N . ALA A 1 322 ? -1.206 -10.370 3.358 1.00 84.81 322 ALA A N 1
ATOM 2368 C CA . ALA A 1 322 ? -0.817 -11.636 2.746 1.00 84.81 322 ALA A CA 1
ATOM 2369 C C . ALA A 1 322 ? -0.020 -12.489 3.741 1.00 84.81 322 ALA A C 1
ATOM 2371 O O . ALA A 1 322 ? 0.986 -12.036 4.287 1.00 84.81 322 ALA A O 1
ATOM 2372 N N . ALA A 1 323 ? -0.465 -13.729 3.972 1.00 79.25 323 ALA A N 1
ATOM 2373 C CA . ALA A 1 323 ? 0.161 -14.652 4.927 1.00 79.25 323 ALA A CA 1
ATOM 2374 C C . ALA A 1 323 ? 0.359 -14.047 6.338 1.00 79.25 323 ALA A C 1
ATOM 2376 O O . ALA A 1 323 ? 1.281 -14.428 7.060 1.00 79.25 323 ALA A O 1
ATOM 2377 N N . LEU A 1 324 ? -0.511 -13.107 6.732 1.00 87.81 324 LEU A N 1
ATOM 2378 C CA . LEU A 1 324 ? -0.462 -12.445 8.032 1.00 87.81 324 LEU A CA 1
ATOM 2379 C C . LEU A 1 324 ? -0.891 -13.427 9.127 1.00 87.81 324 LEU A C 1
ATOM 2381 O O . LEU A 1 324 ? -2.083 -13.706 9.296 1.00 87.81 324 LEU A O 1
ATOM 2385 N N . THR A 1 325 ? 0.095 -13.963 9.846 1.00 89.44 325 THR A N 1
ATOM 2386 C CA . THR A 1 325 ? -0.083 -14.989 10.887 1.00 89.44 325 THR A CA 1
ATOM 2387 C C . THR A 1 325 ? 0.291 -14.510 12.288 1.00 89.44 325 THR A C 1
ATOM 2389 O O . THR A 1 325 ? -0.142 -15.103 13.277 1.00 89.44 325 THR A O 1
ATOM 2392 N N . ARG A 1 326 ? 1.040 -13.405 12.397 1.00 89.56 326 ARG A N 1
ATOM 2393 C CA . ARG A 1 326 ? 1.283 -12.682 13.654 1.00 89.56 326 ARG A CA 1
ATOM 2394 C C . ARG A 1 326 ? 1.206 -11.175 13.440 1.00 89.56 326 ARG A C 1
ATOM 2396 O O . ARG A 1 326 ? 1.683 -10.692 12.414 1.00 89.56 326 ARG A O 1
ATOM 2403 N N . ALA A 1 327 ? 0.625 -10.464 14.401 1.00 91.31 327 ALA A N 1
ATOM 2404 C CA . ALA A 1 327 ? 0.535 -9.007 14.422 1.00 91.31 327 ALA A CA 1
ATOM 2405 C C . ALA A 1 327 ? 0.716 -8.498 15.857 1.00 91.31 327 ALA A C 1
ATOM 2407 O O . ALA A 1 327 ? -0.100 -8.825 16.713 1.00 91.31 327 ALA A O 1
ATOM 2408 N N . GLY A 1 328 ? 1.767 -7.724 16.138 1.00 87.19 328 GLY A N 1
ATOM 2409 C CA . GLY A 1 328 ? 2.036 -7.191 17.481 1.00 87.19 328 GLY A CA 1
ATOM 2410 C C . GLY A 1 328 ? 2.071 -8.265 18.577 1.00 87.19 328 GLY A C 1
ATOM 2411 O O . GLY A 1 328 ? 1.426 -8.105 19.613 1.00 87.19 328 GLY A O 1
ATOM 2412 N N . GLY A 1 329 ? 2.709 -9.405 18.291 1.00 86.50 329 GLY A N 1
ATOM 2413 C CA . GLY A 1 329 ? 2.907 -10.509 19.238 1.00 86.50 329 GLY A CA 1
ATOM 2414 C C . GLY A 1 329 ? 1.736 -11.491 19.339 1.00 86.50 329 GLY A C 1
ATOM 2415 O O . GLY A 1 329 ? 1.887 -12.581 19.897 1.00 86.50 329 GLY A O 1
ATOM 2416 N N . VAL A 1 330 ? 0.575 -11.175 18.751 1.00 90.81 330 VAL A N 1
ATOM 2417 C CA . VAL A 1 330 ? -0.600 -12.061 18.766 1.00 90.81 330 VAL A CA 1
ATOM 2418 C C . VAL A 1 330 ? -0.728 -12.876 17.482 1.00 90.81 330 VAL A C 1
ATOM 2420 O O . VAL A 1 330 ? -0.475 -12.383 16.384 1.00 90.81 330 VAL A O 1
ATOM 2423 N N . ALA A 1 331 ? -1.151 -14.137 17.612 1.00 92.81 331 ALA A N 1
ATOM 2424 C CA . ALA A 1 331 ? -1.450 -14.997 16.471 1.00 92.81 331 ALA A CA 1
ATOM 2425 C C . ALA A 1 331 ? -2.745 -14.546 15.781 1.00 92.81 331 ALA A C 1
ATOM 2427 O O . ALA A 1 331 ? -3.777 -14.369 16.429 1.00 92.81 331 ALA A O 1
ATOM 2428 N N . VAL A 1 332 ? -2.697 -14.385 14.461 1.00 94.00 332 VAL A N 1
ATOM 2429 C CA . VAL A 1 332 ? -3.829 -13.951 13.634 1.00 94.00 332 VAL A CA 1
ATOM 2430 C C . VAL A 1 332 ? -3.942 -14.823 12.385 1.00 94.00 332 VAL A C 1
ATOM 2432 O O . VAL A 1 332 ? -3.065 -15.626 12.091 1.00 94.00 332 VAL A O 1
ATOM 2435 N N . ALA A 1 333 ? -5.044 -14.695 11.651 1.00 92.94 333 ALA A N 1
ATOM 2436 C CA . ALA A 1 333 ? -5.206 -15.339 10.351 1.00 92.94 333 ALA A CA 1
ATOM 2437 C C . ALA A 1 333 ? -5.812 -14.325 9.381 1.00 92.94 333 ALA A C 1
ATOM 2439 O O . ALA A 1 333 ? -7.011 -14.341 9.117 1.00 92.94 333 ALA A O 1
ATOM 2440 N N . GLY A 1 334 ? -4.990 -13.390 8.914 1.00 90.12 334 GLY A N 1
ATOM 2441 C CA . GLY A 1 334 ? -5.371 -12.412 7.896 1.00 90.12 334 GLY A CA 1
ATOM 2442 C C . GLY A 1 334 ? -5.898 -11.066 8.403 1.00 90.12 334 GLY A C 1
ATOM 2443 O O . GLY A 1 334 ? -5.697 -10.095 7.686 1.00 90.12 334 GLY A O 1
ATOM 2444 N N . LEU A 1 335 ? -6.514 -10.953 9.595 1.00 96.25 335 LEU A N 1
ATOM 2445 C CA . LEU A 1 335 ? -6.937 -9.656 10.166 1.00 96.25 335 LEU A CA 1
ATOM 2446 C C . LEU A 1 335 ? -6.578 -9.476 11.649 1.00 96.25 335 LEU A C 1
ATOM 2448 O O . LEU A 1 335 ? -6.938 -10.287 12.510 1.00 96.25 335 LEU A O 1
ATOM 2452 N N . ALA A 1 336 ? -5.983 -8.325 11.952 1.00 96.44 336 ALA A N 1
ATOM 2453 C CA . ALA A 1 336 ? -5.695 -7.839 13.297 1.00 96.44 336 ALA A CA 1
ATOM 2454 C C . ALA A 1 336 ? -6.296 -6.442 13.502 1.00 96.44 336 ALA A C 1
ATOM 2456 O O . ALA A 1 336 ? -6.531 -5.716 12.538 1.00 96.44 336 ALA A O 1
ATOM 2457 N N . ALA A 1 337 ? -6.531 -6.046 14.751 1.00 96.50 337 ALA A N 1
ATOM 2458 C CA . ALA A 1 337 ? -6.927 -4.682 15.084 1.00 96.50 337 ALA A CA 1
ATOM 2459 C C . ALA A 1 337 ? -6.103 -4.145 16.251 1.00 96.50 337 ALA A C 1
ATOM 2461 O O . ALA A 1 337 ? -5.912 -4.846 17.244 1.00 96.50 337 ALA A O 1
ATOM 2462 N N . ARG A 1 338 ? -5.660 -2.893 16.156 1.00 95.88 338 ARG A N 1
ATOM 2463 C CA . ARG A 1 338 ? -5.020 -2.161 17.245 1.00 95.88 338 ARG A CA 1
ATOM 2464 C C . ARG A 1 338 ? -6.042 -1.289 17.950 1.00 95.88 338 ARG A C 1
ATOM 2466 O O . ARG A 1 338 ? -6.700 -0.468 17.312 1.00 95.88 338 ARG A O 1
ATOM 2473 N N . ASP A 1 339 ? -6.155 -1.444 19.265 1.00 93.38 339 ASP A N 1
ATOM 2474 C CA . ASP A 1 339 ? -6.998 -0.570 20.081 1.00 93.38 339 ASP A CA 1
ATOM 2475 C C . ASP A 1 339 ? -6.181 0.605 20.637 1.00 93.38 339 ASP A C 1
ATOM 2477 O O . ASP A 1 339 ? -5.308 0.374 21.478 1.00 93.38 339 ASP A O 1
ATOM 2481 N N . PRO A 1 340 ? -6.444 1.862 20.218 1.00 91.50 340 PRO A N 1
ATOM 2482 C CA . PRO A 1 340 ? -5.706 3.028 20.708 1.00 91.50 340 PRO A CA 1
ATOM 2483 C C . PRO A 1 340 ? -5.891 3.247 22.217 1.00 91.50 340 PRO A C 1
ATOM 2485 O O . PRO A 1 340 ? -5.055 3.873 22.853 1.00 91.50 340 PRO A O 1
ATOM 2488 N N . LYS A 1 341 ? -6.935 2.690 22.839 1.00 90.81 341 LYS A N 1
ATOM 2489 C CA . LYS A 1 341 ? -7.172 2.834 24.287 1.00 90.81 341 LYS A CA 1
ATOM 2490 C C . LYS A 1 341 ? -6.162 2.056 25.125 1.00 90.81 341 LYS A C 1
ATOM 2492 O O . LYS A 1 341 ? -5.933 2.399 26.279 1.00 90.81 341 LYS A O 1
ATOM 2497 N N . VAL A 1 342 ? -5.589 0.990 24.565 1.00 89.69 342 VAL A N 1
ATOM 2498 C CA . VAL A 1 342 ? -4.614 0.121 25.250 1.00 89.69 342 VAL A CA 1
ATOM 2499 C C . VAL A 1 342 ? -3.289 -0.005 24.499 1.00 89.69 342 VAL A C 1
ATOM 2501 O O . VAL A 1 342 ? -2.334 -0.540 25.052 1.00 89.69 342 VAL A O 1
ATOM 2504 N N . GLY A 1 343 ? -3.218 0.477 23.257 1.00 89.12 343 GLY A N 1
ATOM 2505 C CA . GLY A 1 343 ? -2.026 0.459 22.408 1.00 89.12 343 GLY A CA 1
ATOM 2506 C C . GLY A 1 343 ? -1.647 -0.924 21.874 1.00 89.12 343 GLY A C 1
ATOM 2507 O O . GLY A 1 343 ? -0.544 -1.086 21.363 1.00 89.12 343 GLY A O 1
ATOM 2508 N N . ARG A 1 344 ? -2.528 -1.926 21.999 1.00 91.00 344 ARG A N 1
ATOM 2509 C CA . ARG A 1 344 ? -2.231 -3.338 21.704 1.00 91.00 344 ARG A CA 1
ATOM 2510 C C . ARG A 1 344 ? -2.980 -3.853 20.484 1.00 91.00 344 ARG A C 1
ATOM 2512 O O . ARG A 1 344 ? -4.132 -3.476 20.255 1.00 91.00 344 ARG A O 1
ATOM 2519 N N . TRP A 1 345 ? -2.329 -4.762 19.763 1.00 94.25 345 TRP A N 1
ATOM 2520 C CA . TRP A 1 345 ? -2.930 -5.559 18.699 1.00 94.25 345 TRP A CA 1
ATOM 2521 C C . TRP A 1 345 ? -3.701 -6.745 19.274 1.00 94.25 345 TRP A C 1
ATOM 2523 O O . TRP A 1 345 ? -3.277 -7.379 20.239 1.00 94.25 345 TRP A O 1
ATOM 2533 N N . VAL A 1 346 ? -4.848 -7.043 18.671 1.00 93.62 346 VAL A N 1
ATOM 2534 C CA . VAL A 1 346 ? -5.674 -8.209 18.984 1.00 93.62 346 VAL A CA 1
ATOM 2535 C C . VAL A 1 346 ? -6.147 -8.886 17.695 1.00 93.62 346 VAL A C 1
ATOM 2537 O O . VAL A 1 346 ? -6.321 -8.207 16.676 1.00 93.62 346 VAL A O 1
ATOM 2540 N N . PRO A 1 347 ? -6.407 -10.207 17.712 1.00 95.06 347 PRO A N 1
ATOM 2541 C CA . PRO A 1 347 ? -7.039 -10.879 16.582 1.00 95.06 347 PRO A CA 1
ATOM 2542 C C . PRO A 1 347 ? -8.419 -10.274 16.310 1.00 95.06 347 PRO A C 1
ATOM 2544 O O . PRO A 1 347 ? -9.236 -10.146 17.225 1.00 95.06 347 PRO A O 1
ATOM 2547 N N . PHE A 1 348 ? -8.690 -9.900 15.058 1.00 95.88 348 PHE A N 1
ATOM 2548 C CA . PHE A 1 348 ? -9.962 -9.271 14.690 1.00 95.88 348 PHE A CA 1
ATOM 2549 C C . PHE A 1 348 ? -10.937 -10.274 14.064 1.00 95.88 348 PHE A C 1
ATOM 2551 O O . PHE A 1 348 ? -12.079 -10.413 14.510 1.00 95.88 348 PHE A O 1
ATOM 2558 N N . ALA A 1 349 ? -10.474 -11.005 13.050 1.00 96.38 349 ALA A N 1
ATOM 2559 C CA . ALA A 1 349 ? -11.168 -12.139 12.451 1.00 96.38 349 ALA A CA 1
ATOM 2560 C C . ALA A 1 349 ? -10.158 -13.051 11.739 1.00 96.38 349 ALA A C 1
ATOM 2562 O O . ALA A 1 349 ? -9.081 -12.615 11.339 1.00 96.38 349 ALA A O 1
ATOM 2563 N N . SER A 1 350 ? -10.523 -14.315 11.563 1.00 96.44 350 SER A N 1
ATOM 2564 C CA . SER A 1 350 ? -9.773 -15.291 10.778 1.00 96.44 350 SER A CA 1
ATOM 2565 C C . SER A 1 350 ? -10.376 -15.406 9.383 1.00 96.44 350 SER A C 1
ATOM 2567 O O . SER A 1 350 ? -11.554 -15.737 9.242 1.00 96.44 350 SER A O 1
ATOM 2569 N N . LEU A 1 351 ? -9.571 -15.155 8.357 1.00 96.12 351 LEU A N 1
ATOM 2570 C CA . LEU A 1 351 ? -9.928 -15.296 6.954 1.00 96.12 351 LEU A CA 1
ATOM 2571 C C . LEU A 1 351 ? -9.097 -16.431 6.385 1.00 96.12 351 LEU A C 1
ATOM 2573 O O . LEU A 1 351 ? -7.869 -16.406 6.438 1.00 96.12 351 LEU A O 1
ATOM 2577 N N . THR A 1 352 ? -9.778 -17.460 5.891 1.00 94.50 352 THR A N 1
ATOM 2578 C CA . THR A 1 352 ? -9.130 -18.718 5.510 1.00 94.50 352 THR A CA 1
ATOM 2579 C C . THR A 1 352 ? -9.482 -19.121 4.093 1.00 94.50 352 THR A C 1
ATOM 2581 O O . THR A 1 352 ? -10.607 -18.908 3.620 1.00 94.50 352 THR A O 1
ATOM 2584 N N . ARG A 1 353 ? -8.504 -19.723 3.417 1.00 91.69 353 ARG A N 1
ATOM 2585 C CA . ARG A 1 353 ? -8.700 -20.414 2.143 1.00 91.69 353 ARG A CA 1
ATOM 2586 C C . ARG A 1 353 ? -9.390 -21.762 2.361 1.00 91.69 353 ARG A C 1
ATOM 2588 O O . ARG A 1 353 ? -9.704 -22.160 3.486 1.00 91.69 353 ARG A O 1
ATOM 2595 N N . ALA A 1 354 ? -9.673 -22.458 1.262 1.00 88.81 354 ALA A N 1
ATOM 2596 C CA . ALA A 1 354 ? -10.316 -23.770 1.299 1.00 88.81 354 ALA A CA 1
ATOM 2597 C C . ALA A 1 354 ? -9.473 -24.821 2.042 1.00 88.81 354 ALA A C 1
ATOM 2599 O O . ALA A 1 354 ? -10.044 -25.662 2.729 1.00 88.81 354 ALA A O 1
ATOM 2600 N N . ASP A 1 355 ? -8.145 -24.710 1.965 1.00 86.19 355 ASP A N 1
ATOM 2601 C CA . ASP A 1 355 ? -7.169 -25.563 2.658 1.00 86.19 355 ASP A CA 1
ATOM 2602 C C . ASP A 1 355 ? -6.967 -25.207 4.147 1.00 86.19 355 ASP A C 1
ATOM 2604 O O . ASP A 1 355 ? -6.209 -25.872 4.845 1.00 86.19 355 ASP A O 1
ATOM 2608 N N . GLY A 1 356 ? -7.636 -24.162 4.651 1.00 87.19 356 GLY A N 1
ATOM 2609 C CA . GLY A 1 356 ? -7.505 -23.691 6.032 1.00 87.19 356 GLY A CA 1
ATOM 2610 C C . GLY A 1 356 ? -6.343 -22.723 6.283 1.00 87.19 356 GLY A C 1
ATOM 2611 O O . GLY A 1 356 ? -6.264 -22.168 7.378 1.00 87.19 356 GLY A O 1
ATOM 2612 N N . SER A 1 357 ? -5.488 -22.457 5.291 1.00 87.62 357 SER A N 1
ATOM 2613 C CA . SER A 1 357 ? -4.406 -21.472 5.405 1.00 87.62 357 SER A CA 1
ATOM 2614 C C . SER A 1 357 ? -4.943 -20.042 5.546 1.00 87.62 357 SER A C 1
ATOM 2616 O O . SER A 1 357 ? -6.036 -19.718 5.064 1.00 87.62 357 SER A O 1
ATOM 2618 N N . ALA A 1 358 ? -4.164 -19.169 6.199 1.00 89.38 358 ALA A N 1
ATOM 2619 C CA . ALA A 1 358 ? -4.477 -17.745 6.306 1.00 89.38 358 ALA A CA 1
ATOM 2620 C C . ALA A 1 358 ? -4.518 -17.110 4.909 1.00 89.38 358 ALA A C 1
ATOM 2622 O O . ALA A 1 358 ? -3.527 -17.132 4.175 1.00 89.38 358 ALA A O 1
ATOM 2623 N N . ALA A 1 359 ? -5.675 -16.564 4.549 1.00 91.00 359 ALA A N 1
ATOM 2624 C CA . ALA A 1 359 ? -5.912 -15.924 3.266 1.00 91.00 359 ALA A CA 1
ATOM 2625 C C . ALA A 1 359 ? -5.149 -14.599 3.129 1.00 91.00 359 ALA A C 1
ATOM 2627 O O . ALA A 1 359 ? -4.702 -14.014 4.115 1.00 91.00 359 ALA A O 1
ATOM 2628 N N . THR A 1 360 ? -5.021 -14.124 1.895 1.00 91.44 360 THR A N 1
ATOM 2629 C CA . THR A 1 360 ? -4.558 -12.775 1.587 1.00 91.44 360 THR A CA 1
ATOM 2630 C C . THR A 1 360 ? -5.735 -11.809 1.668 1.00 91.44 360 THR A C 1
ATOM 2632 O O . THR A 1 360 ? -6.775 -12.035 1.045 1.00 91.44 360 THR A O 1
ATOM 2635 N N . VAL A 1 361 ? -5.557 -10.716 2.411 1.00 96.31 361 VAL A N 1
ATOM 2636 C CA . VAL A 1 361 ? -6.476 -9.570 2.426 1.00 96.31 361 VAL A CA 1
ATOM 2637 C C . VAL A 1 361 ? -5.875 -8.442 1.596 1.00 96.31 361 VAL A C 1
ATOM 2639 O O . VAL A 1 361 ? -4.864 -7.870 1.988 1.00 96.31 361 VAL A O 1
ATOM 2642 N N . ASN A 1 362 ? -6.493 -8.127 0.460 1.00 94.50 362 ASN A N 1
ATOM 2643 C CA . ASN A 1 362 ? -5.997 -7.099 -0.459 1.00 94.50 362 ASN A CA 1
ATOM 2644 C C . ASN A 1 362 ? -6.588 -5.719 -0.168 1.00 94.50 362 ASN A C 1
ATOM 2646 O O . ASN A 1 362 ? -5.940 -4.720 -0.427 1.00 94.50 362 ASN A O 1
ATOM 2650 N N . GLU A 1 363 ? -7.808 -5.651 0.372 1.00 96.50 363 GLU A N 1
ATOM 2651 C CA . GLU A 1 363 ? -8.486 -4.371 0.562 1.00 96.50 363 GLU A CA 1
ATOM 2652 C C . GLU A 1 363 ? -9.419 -4.383 1.773 1.00 96.50 363 GLU A C 1
ATOM 2654 O O . GLU A 1 363 ? -10.121 -5.368 2.033 1.00 96.50 363 GLU A O 1
ATOM 2659 N N . ILE A 1 364 ? -9.470 -3.254 2.484 1.00 98.12 364 ILE A N 1
ATOM 2660 C CA . ILE A 1 364 ? -10.415 -3.000 3.570 1.00 98.12 364 ILE A CA 1
ATOM 2661 C C . ILE A 1 364 ? -11.051 -1.618 3.364 1.00 98.12 364 ILE A C 1
ATOM 2663 O O . ILE A 1 364 ? -10.358 -0.626 3.132 1.00 98.12 364 ILE A O 1
ATOM 2667 N N . ARG A 1 365 ? -12.383 -1.532 3.454 1.00 97.38 365 ARG A N 1
ATOM 2668 C CA . ARG A 1 365 ? -13.131 -0.266 3.355 1.00 97.38 365 ARG A CA 1
ATOM 2669 C C . ARG A 1 365 ? -14.167 -0.140 4.462 1.00 97.38 365 ARG A C 1
ATOM 2671 O O . ARG A 1 365 ? -14.869 -1.101 4.773 1.00 97.38 365 ARG A O 1
ATOM 2678 N N . VAL A 1 366 ? -14.280 1.057 5.031 1.00 97.19 366 VAL A N 1
ATOM 2679 C CA . VAL A 1 366 ? -15.196 1.372 6.135 1.00 97.19 366 VAL A CA 1
ATOM 2680 C C . VAL A 1 366 ? -16.241 2.377 5.665 1.00 97.19 366 VAL A C 1
ATOM 2682 O O . VAL A 1 366 ? -15.907 3.483 5.248 1.00 97.19 366 VAL A O 1
ATOM 2685 N N . ASP A 1 367 ? -17.511 1.995 5.777 1.00 96.19 367 ASP A N 1
ATOM 2686 C CA . ASP A 1 367 ? -18.652 2.906 5.696 1.00 96.19 367 ASP A CA 1
ATOM 2687 C C . ASP A 1 367 ? -19.046 3.282 7.126 1.00 96.19 367 ASP A C 1
ATOM 2689 O O . ASP A 1 367 ? -19.782 2.559 7.812 1.00 96.19 367 ASP A O 1
ATOM 2693 N N . GLY A 1 368 ? -18.488 4.397 7.603 1.00 93.69 368 GLY A N 1
ATOM 2694 C CA . GLY A 1 368 ? -18.724 4.887 8.958 1.00 93.69 368 GLY A CA 1
ATOM 2695 C C . GLY A 1 368 ? -20.176 5.312 9.179 1.00 93.69 368 GLY A C 1
ATOM 2696 O O . GLY A 1 368 ? -20.737 5.032 10.240 1.00 93.69 368 GLY A O 1
ATOM 2697 N N . ALA A 1 369 ? -20.817 5.897 8.164 1.00 93.88 369 ALA A N 1
ATOM 2698 C CA . ALA A 1 369 ? -22.203 6.353 8.240 1.00 93.88 369 ALA A CA 1
ATOM 2699 C C . ALA A 1 369 ? -23.175 5.177 8.422 1.00 93.88 369 ALA A C 1
ATOM 2701 O O . ALA A 1 369 ? -24.084 5.225 9.253 1.00 93.88 369 ALA A O 1
ATOM 2702 N N . ARG A 1 370 ? -22.954 4.076 7.696 1.00 95.44 370 ARG A N 1
ATOM 2703 C CA . ARG A 1 370 ? -23.807 2.875 7.751 1.00 95.44 370 ARG A CA 1
ATOM 2704 C C . ARG A 1 370 ? -23.294 1.810 8.716 1.00 95.44 370 ARG A C 1
ATOM 2706 O O . ARG A 1 370 ? -23.946 0.777 8.874 1.00 95.44 370 ARG A O 1
ATOM 2713 N N . GLN A 1 371 ? -22.170 2.064 9.392 1.00 96.69 371 GLN A N 1
ATOM 2714 C CA . GLN A 1 371 ? -21.527 1.156 10.347 1.00 96.69 371 GLN A CA 1
ATOM 2715 C C . GLN A 1 371 ? -21.213 -0.213 9.722 1.00 96.69 371 GLN A C 1
ATOM 2717 O O . GLN A 1 371 ? -21.569 -1.265 10.264 1.00 96.69 371 GLN A O 1
ATOM 2722 N N . ARG A 1 372 ? -20.555 -0.197 8.556 1.00 96.88 372 ARG A N 1
ATOM 2723 C CA . ARG A 1 372 ? -20.161 -1.398 7.806 1.00 96.88 372 ARG A CA 1
ATOM 2724 C C . ARG A 1 372 ? -18.667 -1.406 7.518 1.00 96.88 372 ARG A C 1
ATOM 2726 O O . ARG A 1 372 ? -18.070 -0.371 7.249 1.00 96.88 372 ARG A O 1
ATOM 2733 N N . LEU A 1 373 ? -18.088 -2.599 7.536 1.00 97.50 373 LEU A N 1
ATOM 2734 C CA . LEU A 1 373 ? -16.725 -2.872 7.092 1.00 97.50 373 LEU A CA 1
ATOM 2735 C C . LEU A 1 373 ? -16.787 -3.907 5.970 1.00 97.50 373 LEU A C 1
ATOM 2737 O O . LEU A 1 373 ? -17.408 -4.956 6.142 1.00 97.50 373 LEU A O 1
ATOM 2741 N N . TYR A 1 374 ? -16.130 -3.620 4.854 1.00 98.19 374 TYR A N 1
ATOM 2742 C CA . TYR A 1 374 ? -15.971 -4.524 3.722 1.00 98.19 374 TYR A CA 1
ATOM 2743 C C . TYR A 1 374 ? -14.522 -4.987 3.649 1.00 98.19 374 TYR A C 1
ATOM 2745 O O . TYR A 1 374 ? -13.605 -4.176 3.780 1.00 98.19 374 TYR A O 1
ATOM 2753 N N . VAL A 1 375 ? -14.326 -6.286 3.443 1.00 98.19 375 VAL A N 1
ATOM 2754 C CA . VAL A 1 375 ? -12.998 -6.896 3.319 1.00 98.19 375 VAL A CA 1
ATOM 2755 C C . VAL A 1 375 ? -12.944 -7.713 2.038 1.00 98.19 375 VAL A C 1
ATOM 2757 O O . VAL A 1 375 ? -13.837 -8.530 1.803 1.00 98.19 375 VAL A O 1
ATOM 2760 N N . GLY A 1 376 ? -11.908 -7.481 1.231 1.00 97.19 376 GLY A N 1
ATOM 2761 C CA . GLY A 1 376 ? -11.645 -8.147 -0.044 1.00 97.19 376 GLY A CA 1
ATOM 2762 C C . GLY A 1 376 ? -10.351 -8.962 -0.020 1.00 97.19 376 GLY A C 1
ATOM 2763 O O . GLY A 1 376 ? -9.362 -8.548 0.585 1.00 97.19 376 GLY A O 1
ATOM 2764 N N . GLY A 1 377 ? -10.345 -10.126 -0.666 1.00 95.75 377 GLY A N 1
ATOM 2765 C CA . GLY A 1 377 ? -9.183 -11.010 -0.730 1.00 95.75 377 GLY A CA 1
ATOM 2766 C C . GLY A 1 377 ? -9.434 -12.309 -1.498 1.00 95.75 377 GLY A C 1
ATOM 2767 O O . GLY A 1 377 ? -10.286 -12.360 -2.387 1.00 95.75 377 GLY A O 1
ATOM 2768 N N . ASP A 1 378 ? -8.705 -13.368 -1.133 1.00 93.38 378 ASP A N 1
ATOM 2769 C CA . ASP A 1 378 ? -8.796 -14.719 -1.728 1.00 93.38 378 ASP A CA 1
ATOM 2770 C C . ASP A 1 378 ? -9.374 -15.788 -0.768 1.00 93.38 378 ASP A C 1
ATOM 2772 O O . ASP A 1 378 ? -9.264 -16.996 -0.991 1.00 93.38 378 ASP A O 1
ATOM 2776 N N . PHE A 1 379 ? -10.003 -15.354 0.326 1.00 94.56 379 PHE A N 1
ATOM 2777 C CA . PHE A 1 379 ? -10.605 -16.238 1.323 1.00 94.56 379 PHE A CA 1
ATOM 2778 C C . PHE A 1 379 ? -11.904 -16.888 0.827 1.00 94.56 379 PHE A C 1
ATOM 2780 O O . PHE A 1 379 ? -12.617 -16.356 -0.021 1.00 94.56 379 PHE A O 1
ATOM 2787 N N . VAL A 1 380 ? -12.269 -18.025 1.423 1.00 94.75 380 VAL A N 1
ATOM 2788 C CA . VAL A 1 380 ? -13.587 -18.668 1.230 1.00 94.75 380 VAL A CA 1
ATOM 2789 C C . VAL A 1 380 ? -14.442 -18.647 2.496 1.00 94.75 380 VAL A C 1
ATOM 2791 O O . VAL A 1 380 ? -15.613 -19.042 2.479 1.00 94.75 380 VAL A O 1
ATOM 2794 N N . ARG A 1 381 ? -13.857 -18.217 3.618 1.00 95.44 381 ARG A N 1
ATOM 2795 C CA . ARG A 1 381 ? -14.500 -18.216 4.926 1.00 95.44 381 ARG A CA 1
ATOM 2796 C C . ARG A 1 381 ? -13.942 -17.117 5.815 1.00 95.44 381 ARG A C 1
ATOM 2798 O O . ARG A 1 381 ? -12.730 -16.922 5.862 1.00 95.44 381 ARG A O 1
ATOM 2805 N N . VAL A 1 382 ? -14.836 -16.486 6.571 1.00 96.50 382 VAL A N 1
ATOM 2806 C CA . VAL A 1 382 ? -14.514 -15.546 7.648 1.00 96.50 382 VAL A CA 1
ATOM 2807 C C . VAL A 1 382 ? -15.058 -16.093 8.960 1.00 96.50 382 VAL A C 1
ATOM 2809 O O . VAL A 1 382 ? -16.192 -16.573 9.016 1.00 96.50 382 VAL A O 1
ATOM 2812 N N . SER A 1 383 ? -14.270 -16.033 10.026 1.00 94.25 383 SER A N 1
ATOM 2813 C CA . SER A 1 383 ? -14.716 -16.426 11.360 1.00 94.25 383 SER A CA 1
ATOM 2814 C C . SER A 1 383 ? -14.180 -15.522 12.457 1.00 94.25 383 SER A C 1
ATOM 2816 O O . SER A 1 383 ? -13.061 -15.030 12.387 1.00 94.25 383 SER A O 1
ATOM 2818 N N . ASN A 1 384 ? -14.967 -15.341 13.507 1.00 90.94 384 ASN A N 1
ATOM 2819 C CA . ASN A 1 384 ? -14.545 -14.771 14.780 1.00 90.94 384 ASN A CA 1
ATOM 2820 C C . ASN A 1 384 ? -15.189 -15.574 15.922 1.00 90.94 384 ASN A C 1
ATOM 2822 O O . ASN A 1 384 ? -15.900 -16.547 15.678 1.00 90.94 384 ASN A O 1
ATOM 2826 N N . ALA A 1 385 ? -14.996 -15.145 17.170 1.00 84.12 385 ALA A N 1
ATOM 2827 C CA . ALA A 1 385 ? -15.578 -15.818 18.334 1.00 84.12 385 ALA A CA 1
ATOM 2828 C C . ALA A 1 385 ? -17.121 -15.924 18.307 1.00 84.12 385 ALA A C 1
ATOM 2830 O O . ALA A 1 385 ? -17.686 -16.734 19.031 1.00 84.12 385 ALA A O 1
ATOM 2831 N N . LYS A 1 386 ? -17.812 -15.104 17.499 1.00 80.94 386 LYS A N 1
ATOM 2832 C CA . LYS A 1 386 ? -19.282 -15.012 17.456 1.00 80.94 386 LYS A CA 1
ATOM 2833 C C . LYS A 1 386 ? -19.910 -15.607 16.195 1.00 80.94 386 LYS A C 1
ATOM 2835 O O . LYS A 1 386 ? -21.121 -15.794 16.154 1.00 80.94 386 LYS A O 1
ATOM 2840 N N . SER A 1 387 ? -19.139 -15.815 15.131 1.00 85.69 387 SER A N 1
ATOM 2841 C CA . SER A 1 387 ? -19.687 -16.139 13.814 1.00 85.69 387 SER A CA 1
ATOM 2842 C C . SER A 1 387 ? -18.676 -16.866 12.938 1.00 85.69 387 SER A C 1
ATOM 2844 O O . SER A 1 387 ? -17.481 -16.583 12.979 1.00 85.69 387 SER A O 1
ATOM 2846 N N . ARG A 1 388 ? -19.175 -17.784 12.108 1.00 93.00 388 ARG A N 1
ATOM 2847 C CA . ARG A 1 388 ? -18.424 -18.474 11.057 1.00 93.00 388 ARG A CA 1
ATOM 2848 C C . ARG A 1 388 ? -19.251 -18.411 9.782 1.00 93.00 388 ARG A C 1
ATOM 2850 O O . ARG A 1 388 ? -20.356 -18.937 9.739 1.00 93.00 388 ARG A O 1
ATOM 2857 N N . VAL A 1 389 ? -18.731 -17.736 8.766 1.00 95.00 389 VAL A N 1
ATOM 2858 C CA . VAL A 1 389 ? -19.475 -17.363 7.561 1.00 95.00 389 VAL A CA 1
ATOM 2859 C C . VAL A 1 389 ? -18.707 -17.822 6.333 1.00 95.00 389 VAL A C 1
ATOM 2861 O O . VAL A 1 389 ? -17.527 -17.509 6.176 1.00 95.00 389 VAL A O 1
ATOM 2864 N N . ALA A 1 390 ? -19.377 -18.565 5.455 1.00 94.88 390 ALA A N 1
ATOM 2865 C CA . ALA A 1 390 ? -18.863 -18.843 4.121 1.00 94.88 390 ALA A CA 1
ATOM 2866 C C . ALA A 1 390 ? -19.005 -17.575 3.269 1.00 94.88 390 ALA A C 1
ATOM 2868 O O . ALA A 1 390 ? -20.112 -17.085 3.063 1.00 94.88 390 ALA A O 1
ATOM 2869 N N . ALA A 1 391 ? -17.884 -17.033 2.804 1.00 93.81 391 ALA A N 1
ATOM 2870 C CA . ALA A 1 391 ? -17.834 -15.810 2.014 1.00 93.81 391 ALA A CA 1
ATOM 2871 C C . ALA A 1 391 ? -16.642 -15.917 1.061 1.00 93.81 391 ALA A C 1
ATOM 2873 O O . ALA A 1 391 ? -15.507 -16.044 1.512 1.00 93.81 391 ALA A O 1
ATOM 2874 N N . LYS A 1 392 ? -16.902 -15.934 -0.250 1.00 92.50 392 LYS A N 1
ATOM 2875 C CA . LYS A 1 392 ? -15.859 -16.078 -1.274 1.00 92.50 392 LYS A CA 1
ATOM 2876 C C . LYS A 1 392 ? -15.353 -14.703 -1.691 1.00 92.50 392 LYS A C 1
ATOM 2878 O O . LYS A 1 392 ? -16.090 -13.956 -2.329 1.00 92.50 392 LYS A O 1
ATOM 2883 N N . GLY A 1 393 ? -14.122 -14.391 -1.303 1.00 93.31 393 GLY A N 1
ATOM 2884 C CA . GLY A 1 393 ? -13.336 -13.215 -1.674 1.00 93.31 393 GLY A CA 1
ATOM 2885 C C . GLY A 1 393 ? -13.839 -11.863 -1.175 1.00 93.31 393 GLY A C 1
ATOM 2886 O O . GLY A 1 393 ? -13.053 -10.926 -1.136 1.00 93.31 393 GLY A O 1
ATOM 2887 N N . ILE A 1 394 ? -15.105 -11.740 -0.767 1.00 96.19 394 ILE A N 1
ATOM 2888 C CA . ILE A 1 394 ? -15.659 -10.519 -0.177 1.00 96.19 394 ILE A CA 1
ATOM 2889 C C . ILE A 1 394 ? -16.608 -10.828 0.981 1.00 96.19 394 ILE A C 1
ATOM 2891 O O . ILE A 1 394 ? -17.467 -11.709 0.883 1.00 96.19 394 ILE A O 1
ATOM 2895 N N . ALA A 1 395 ? -16.464 -10.087 2.078 1.00 96.81 395 ALA A N 1
ATOM 2896 C CA . ALA A 1 395 ? -17.317 -10.188 3.257 1.00 96.81 395 ALA A CA 1
ATOM 2897 C C . ALA A 1 395 ? -17.650 -8.806 3.824 1.00 96.81 395 ALA A C 1
ATOM 2899 O O . ALA A 1 395 ? -16.868 -7.863 3.699 1.00 96.81 395 ALA A O 1
ATOM 2900 N N . MET A 1 396 ? -18.806 -8.715 4.481 1.00 96.88 396 MET A N 1
ATOM 2901 C CA . MET A 1 396 ? -19.285 -7.515 5.158 1.00 96.88 396 MET A CA 1
ATOM 2902 C C . MET A 1 396 ? -19.483 -7.792 6.650 1.00 96.88 396 MET A C 1
ATOM 2904 O O . MET A 1 396 ? -20.158 -8.754 7.028 1.00 96.88 396 MET A O 1
ATOM 2908 N N . LEU A 1 397 ? -18.940 -6.921 7.495 1.00 96.75 397 LEU A N 1
ATOM 2909 C CA . LEU A 1 397 ? -19.172 -6.891 8.936 1.00 96.75 397 LEU A CA 1
ATOM 2910 C C . LEU A 1 397 ? -20.080 -5.713 9.286 1.00 96.75 397 LEU A C 1
ATOM 2912 O O . LEU A 1 397 ? -19.791 -4.566 8.946 1.00 96.75 397 LEU A O 1
ATOM 2916 N N . ASN A 1 398 ? -21.151 -5.986 10.027 1.00 95.31 398 ASN A N 1
ATOM 2917 C CA . ASN A 1 398 ? -21.933 -4.945 10.683 1.00 95.31 398 ASN A CA 1
ATOM 2918 C C . ASN A 1 398 ? -21.231 -4.541 11.990 1.00 95.31 398 ASN A C 1
ATOM 2920 O O . ASN A 1 398 ? -21.150 -5.341 12.924 1.00 95.31 398 ASN A O 1
ATOM 2924 N N . LEU A 1 399 ? -20.737 -3.305 12.064 1.00 95.56 399 LEU A N 1
ATOM 2925 C CA . LEU A 1 399 ? -19.916 -2.820 13.179 1.00 95.56 399 LEU A CA 1
ATOM 2926 C C . LEU A 1 399 ? -20.709 -2.642 14.481 1.00 95.56 399 LEU A C 1
ATOM 2928 O O . LEU A 1 399 ? -20.130 -2.768 15.557 1.00 95.56 399 LEU A O 1
ATOM 2932 N N . LYS A 1 400 ? -22.033 -2.440 14.405 1.00 94.06 400 LYS A N 1
ATOM 2933 C CA . LYS A 1 400 ? -22.899 -2.351 15.594 1.00 94.06 400 LYS A CA 1
ATOM 2934 C C . LYS A 1 400 ? -23.091 -3.712 16.266 1.00 94.06 400 LYS A C 1
ATOM 2936 O O . LYS A 1 400 ? -23.072 -3.815 17.486 1.00 94.06 400 LYS A O 1
ATOM 2941 N N . THR A 1 401 ? -23.297 -4.761 15.469 1.00 93.19 401 THR A N 1
ATOM 2942 C CA . THR A 1 401 ? -23.642 -6.107 15.973 1.00 93.19 401 THR A CA 1
ATOM 2943 C C . THR A 1 401 ? -22.439 -7.046 16.076 1.00 93.19 401 THR A C 1
ATOM 2945 O O . THR A 1 401 ? -22.474 -8.026 16.818 1.00 93.19 401 THR A O 1
ATOM 2948 N N . GLY A 1 402 ? -21.366 -6.773 15.331 1.00 92.31 402 GLY A N 1
ATOM 2949 C CA . GLY A 1 402 ? -20.212 -7.662 15.202 1.00 92.31 402 GLY A CA 1
ATOM 2950 C C . GLY A 1 402 ? -20.477 -8.912 14.351 1.00 92.31 402 GLY A C 1
ATOM 2951 O O . GLY A 1 402 ? -19.695 -9.864 14.413 1.00 92.31 402 GLY A O 1
ATOM 2952 N N . ARG A 1 403 ? -21.577 -8.935 13.583 1.00 93.81 403 ARG A N 1
ATOM 2953 C CA . ARG A 1 403 ? -21.974 -10.069 12.739 1.00 93.81 403 ARG A CA 1
ATOM 2954 C C . ARG A 1 403 ? -21.384 -9.944 11.335 1.00 93.81 403 ARG A C 1
ATOM 2956 O O . ARG A 1 403 ? -21.637 -8.961 10.637 1.00 93.81 403 ARG A O 1
ATOM 2963 N N . TRP A 1 404 ? -20.641 -10.969 10.925 1.00 96.06 404 TRP A N 1
ATOM 2964 C CA . TRP A 1 404 ? -20.175 -11.138 9.550 1.00 96.06 404 TRP A CA 1
ATOM 2965 C C . TRP A 1 404 ? -21.282 -11.689 8.648 1.00 96.06 404 TRP A C 1
ATOM 2967 O O . TRP A 1 404 ? -22.146 -12.448 9.091 1.00 96.06 404 TRP A O 1
ATOM 2977 N N . THR A 1 405 ? -21.229 -11.329 7.369 1.00 94.62 405 THR A N 1
ATOM 2978 C CA . THR A 1 405 ? -22.125 -11.799 6.305 1.00 94.62 405 THR A CA 1
ATOM 2979 C C . THR A 1 405 ? -21.374 -11.867 4.975 1.00 94.62 405 THR A C 1
ATOM 2981 O O . THR A 1 405 ? -20.434 -11.100 4.748 1.00 94.62 405 THR A O 1
ATOM 2984 N N . ALA A 1 406 ? -21.778 -12.783 4.094 1.00 93.31 406 ALA A N 1
ATOM 2985 C CA . ALA A 1 406 ? -21.408 -12.696 2.684 1.00 93.31 406 ALA A CA 1
ATOM 2986 C C . ALA A 1 406 ? -22.117 -11.494 2.039 1.00 93.31 406 ALA A C 1
ATOM 2988 O O . ALA A 1 406 ? -23.179 -11.071 2.504 1.00 93.31 406 ALA A O 1
ATOM 2989 N N . LEU A 1 407 ? -21.536 -10.941 0.974 1.00 92.25 407 LEU A N 1
ATOM 2990 C CA . LEU A 1 407 ? -22.156 -9.841 0.239 1.00 92.25 407 LEU A CA 1
ATOM 2991 C C . LEU A 1 407 ? -23.161 -10.391 -0.790 1.00 92.25 407 LEU A C 1
ATOM 2993 O O . LEU A 1 407 ? -22.770 -10.881 -1.855 1.00 92.25 407 LEU A O 1
ATOM 2997 N N . GLY A 1 408 ? -24.451 -10.360 -0.439 1.00 87.19 408 GLY A N 1
ATOM 2998 C CA . GLY A 1 408 ? -25.522 -10.999 -1.216 1.00 87.19 408 GLY A CA 1
ATOM 2999 C C . GLY A 1 408 ? -25.260 -12.492 -1.429 1.00 87.19 408 GLY A C 1
ATOM 3000 O O . GLY A 1 408 ? -24.785 -13.176 -0.525 1.00 87.19 408 GLY A O 1
ATOM 3001 N N . ASP A 1 409 ? -25.472 -12.974 -2.655 1.00 83.19 409 ASP A N 1
ATOM 3002 C CA . ASP A 1 409 ? -25.204 -14.370 -3.047 1.00 83.19 409 ASP A CA 1
ATOM 3003 C C . ASP A 1 409 ? -23.701 -14.709 -3.189 1.00 83.19 409 ASP A C 1
ATOM 3005 O O . ASP A 1 409 ? -23.331 -15.837 -3.553 1.00 83.19 409 ASP A O 1
ATOM 3009 N N . GLY A 1 410 ? -22.826 -13.739 -2.894 1.00 84.06 410 GLY A N 1
ATOM 3010 C CA . GLY A 1 410 ? -21.371 -13.827 -2.995 1.00 84.06 410 GLY A CA 1
ATOM 3011 C C . GLY A 1 410 ? -20.848 -13.847 -4.432 1.00 84.06 410 GLY A C 1
ATOM 3012 O O . GLY A 1 410 ? -21.600 -13.770 -5.395 1.00 84.06 410 GLY A O 1
ATOM 3013 N N . LEU A 1 411 ? -19.531 -13.972 -4.584 1.00 90.19 411 LEU A N 1
ATOM 3014 C CA . LEU A 1 411 ? -18.860 -14.055 -5.885 1.00 90.19 411 LEU A CA 1
ATOM 3015 C C . LEU A 1 411 ? -18.696 -15.520 -6.349 1.00 90.19 411 LEU A C 1
ATOM 3017 O O . LEU A 1 411 ? -18.837 -16.466 -5.561 1.00 90.19 411 LEU A O 1
ATOM 3021 N N . ARG A 1 412 ? -18.422 -15.729 -7.643 1.00 87.56 412 ARG A N 1
ATOM 3022 C CA . ARG A 1 412 ? -18.279 -17.053 -8.285 1.00 87.56 412 ARG A CA 1
ATOM 3023 C C . ARG A 1 412 ? -16.955 -17.184 -9.055 1.00 87.56 412 ARG A C 1
ATOM 3025 O O . ARG A 1 412 ? -16.346 -16.190 -9.444 1.00 87.56 412 ARG A O 1
ATOM 3032 N N . GLY A 1 413 ? -16.531 -18.428 -9.293 1.00 85.00 413 GLY A N 1
ATOM 3033 C CA . GLY A 1 413 ? -15.260 -18.770 -9.947 1.00 85.00 413 GLY A CA 1
ATOM 3034 C C . GLY A 1 413 ? -14.071 -18.851 -8.980 1.00 85.00 413 GLY A C 1
ATOM 3035 O O . GLY A 1 413 ? -14.256 -19.008 -7.770 1.00 85.00 413 GLY A O 1
ATOM 3036 N N . ALA A 1 414 ? -12.854 -18.751 -9.519 1.00 82.94 414 ALA A N 1
ATOM 3037 C CA . ALA A 1 414 ? -11.621 -18.587 -8.745 1.00 82.94 414 ALA A CA 1
ATOM 3038 C C . ALA A 1 414 ? -11.519 -17.131 -8.259 1.00 82.94 414 ALA A C 1
ATOM 3040 O O . ALA A 1 414 ? -10.833 -16.312 -8.868 1.00 82.94 414 ALA A O 1
ATOM 3041 N N . VAL A 1 415 ? -12.305 -16.812 -7.225 1.00 89.94 415 VAL A N 1
ATOM 3042 C CA . VAL A 1 415 ? -12.516 -15.442 -6.741 1.00 89.94 415 VAL A CA 1
ATOM 3043 C C . VAL A 1 415 ? -11.258 -14.893 -6.082 1.00 89.94 415 VAL A C 1
ATOM 3045 O O . VAL A 1 415 ? -10.806 -15.422 -5.069 1.00 89.94 415 VAL A O 1
ATOM 3048 N N . ILE A 1 416 ? -10.777 -13.770 -6.607 1.00 89.88 416 ILE A N 1
ATOM 3049 C CA . ILE A 1 416 ? -9.790 -12.900 -5.970 1.00 89.88 416 ILE A CA 1
ATOM 3050 C C . ILE A 1 416 ? -10.328 -11.479 -6.075 1.00 89.88 416 ILE A C 1
ATOM 3052 O O . ILE A 1 416 ? -10.545 -10.987 -7.180 1.00 89.88 416 ILE A O 1
ATOM 3056 N N . VAL A 1 417 ? -10.544 -10.815 -4.945 1.00 95.31 417 VAL A N 1
ATOM 3057 C CA . VAL A 1 417 ? -10.844 -9.378 -4.922 1.00 95.31 417 VAL A CA 1
ATOM 3058 C C . VAL A 1 417 ? -9.537 -8.632 -4.695 1.00 95.31 417 VAL A C 1
ATOM 3060 O O . VAL A 1 417 ? -8.876 -8.876 -3.687 1.00 95.31 417 VAL A O 1
ATOM 3063 N N . ARG A 1 418 ? -9.151 -7.767 -5.638 1.00 94.19 418 ARG A N 1
ATOM 3064 C CA . ARG A 1 418 ? -7.934 -6.942 -5.553 1.00 94.19 418 ARG A CA 1
ATOM 3065 C C . ARG A 1 418 ? -8.219 -5.547 -5.020 1.00 94.19 418 ARG A C 1
ATOM 3067 O O . ARG A 1 418 ? -7.419 -5.035 -4.254 1.00 94.19 418 ARG A O 1
ATOM 3074 N N . SER A 1 419 ? -9.379 -4.982 -5.351 1.00 96.19 419 SER A N 1
ATOM 3075 C CA . SER A 1 419 ? -9.727 -3.626 -4.939 1.00 96.19 419 SER A CA 1
ATOM 3076 C C . SER A 1 419 ? -11.211 -3.476 -4.624 1.00 96.19 419 SER A C 1
ATOM 3078 O O . SER A 1 419 ? -12.075 -4.140 -5.206 1.00 96.19 419 SER A O 1
ATOM 3080 N N . ILE A 1 420 ? -11.493 -2.597 -3.668 1.00 97.38 420 ILE A N 1
ATOM 3081 C CA . ILE A 1 420 ? -12.827 -2.176 -3.252 1.00 97.38 420 ILE A CA 1
ATOM 3082 C C . ILE A 1 420 ? -12.829 -0.650 -3.190 1.00 97.38 420 ILE A C 1
ATOM 3084 O O . ILE A 1 420 ? -12.021 -0.040 -2.487 1.00 97.38 420 ILE A O 1
ATOM 3088 N N . TYR A 1 421 ? -13.797 -0.037 -3.860 1.00 97.06 421 TYR A N 1
ATOM 3089 C CA . TYR A 1 421 ? -14.066 1.390 -3.758 1.00 97.06 421 TYR A CA 1
ATOM 3090 C C . TYR A 1 421 ? -15.445 1.618 -3.153 1.00 97.06 421 TYR A C 1
ATOM 3092 O O . TYR A 1 421 ? -16.420 0.989 -3.563 1.00 97.06 421 TYR A O 1
ATOM 3100 N N . LEU A 1 422 ? -15.530 2.512 -2.172 1.00 95.19 422 LEU A N 1
ATOM 3101 C CA . LEU A 1 422 ? -16.770 2.857 -1.486 1.00 95.19 422 LEU A CA 1
ATOM 3102 C C . LEU A 1 422 ? -17.126 4.305 -1.808 1.00 95.19 422 LEU A C 1
ATOM 3104 O O . LEU A 1 422 ? -16.399 5.218 -1.422 1.00 95.19 422 LEU A O 1
ATOM 3108 N N . ASP A 1 423 ? -18.272 4.509 -2.451 1.00 93.62 423 ASP A N 1
ATOM 3109 C CA . ASP A 1 423 ? -18.895 5.827 -2.477 1.00 93.62 423 ASP A CA 1
ATOM 3110 C C . ASP A 1 423 ? -19.594 6.058 -1.130 1.00 93.62 423 ASP A C 1
ATOM 3112 O O . ASP A 1 423 ? -20.645 5.476 -0.852 1.00 93.62 423 ASP A O 1
ATOM 3116 N N . GLN A 1 424 ? -18.992 6.889 -0.276 1.00 89.38 424 GLN A N 1
ATOM 3117 C CA . GLN A 1 424 ? -19.496 7.173 1.073 1.00 89.38 424 GLN A CA 1
ATOM 3118 C C . GLN A 1 424 ? -20.914 7.769 1.045 1.00 89.38 424 GLN A C 1
ATOM 3120 O O . GLN A 1 424 ? -21.733 7.460 1.920 1.00 89.38 424 GLN A O 1
ATOM 3125 N N . ALA A 1 425 ? -21.235 8.571 0.021 1.00 89.81 425 ALA A N 1
ATOM 3126 C CA . ALA A 1 425 ? -22.521 9.247 -0.088 1.00 89.81 425 ALA A CA 1
ATOM 3127 C C . ALA A 1 425 ? -23.655 8.240 -0.322 1.00 89.81 425 ALA A C 1
ATOM 3129 O O . ALA A 1 425 ? -24.580 8.143 0.491 1.00 89.81 425 ALA A O 1
ATOM 3130 N N . SER A 1 426 ? -23.570 7.425 -1.379 1.00 91.62 426 SER A N 1
ATOM 3131 C CA . SER A 1 426 ? -24.616 6.437 -1.688 1.00 91.62 426 SER A CA 1
ATOM 3132 C C . SER A 1 426 ? -24.512 5.143 -0.872 1.00 91.62 426 SER A C 1
ATOM 3134 O O . SER A 1 426 ? -25.515 4.456 -0.670 1.00 91.62 426 SER A O 1
ATOM 3136 N N . GLY A 1 427 ? -23.321 4.803 -0.372 1.00 93.81 427 GLY A N 1
ATOM 3137 C CA . GLY A 1 427 ? -23.022 3.506 0.239 1.00 93.81 427 GLY A CA 1
ATOM 3138 C C . GLY A 1 427 ? -22.863 2.375 -0.780 1.00 93.81 427 GLY A C 1
ATOM 3139 O O . GLY A 1 427 ? -22.869 1.202 -0.392 1.00 93.81 427 GLY A O 1
ATOM 3140 N N . ARG A 1 428 ? -22.765 2.703 -2.077 1.00 95.19 428 ARG A N 1
ATOM 3141 C CA . ARG A 1 428 ? -22.459 1.731 -3.128 1.00 95.19 428 ARG A CA 1
ATOM 3142 C C . ARG A 1 428 ? -20.992 1.340 -3.085 1.00 95.19 428 ARG A C 1
ATOM 3144 O O . ARG A 1 428 ? -20.113 2.157 -2.816 1.00 95.19 428 ARG A O 1
ATOM 3151 N N . VAL A 1 429 ? -20.744 0.074 -3.391 1.00 95.94 429 VAL A N 1
ATOM 3152 C CA . VAL A 1 429 ? -19.415 -0.530 -3.320 1.00 95.94 429 VAL A CA 1
ATOM 3153 C C . VAL A 1 429 ? -19.049 -1.087 -4.686 1.00 95.94 429 VAL A C 1
ATOM 3155 O O . VAL A 1 429 ? -19.688 -2.030 -5.145 1.00 95.94 429 VAL A O 1
ATOM 3158 N N . ALA A 1 430 ? -18.028 -0.532 -5.331 1.00 95.81 430 ALA A N 1
ATOM 3159 C CA . ALA A 1 430 ? -17.408 -1.156 -6.493 1.00 95.81 430 ALA A CA 1
ATOM 3160 C C . ALA A 1 430 ? -16.332 -2.146 -6.042 1.00 95.81 430 ALA A C 1
ATOM 3162 O O . ALA A 1 430 ? -15.594 -1.900 -5.091 1.00 95.81 430 ALA A O 1
ATOM 3163 N N . VAL A 1 431 ? -16.254 -3.274 -6.732 1.00 96.00 431 VAL A N 1
ATOM 3164 C CA . VAL A 1 431 ? -15.358 -4.390 -6.438 1.00 96.00 431 VAL A CA 1
ATOM 3165 C C . VAL A 1 431 ? -14.651 -4.759 -7.731 1.00 96.00 431 VAL A C 1
ATOM 3167 O O . VAL A 1 431 ? -15.316 -4.950 -8.746 1.00 96.00 431 VAL A O 1
ATOM 3170 N N . GLY A 1 432 ? -13.326 -4.864 -7.693 1.00 94.38 432 GLY A N 1
ATOM 3171 C CA . GLY A 1 432 ? -12.480 -5.264 -8.815 1.00 94.38 432 GLY A CA 1
ATOM 3172 C C . GLY A 1 432 ? -11.604 -6.462 -8.468 1.00 94.38 432 GLY A C 1
ATOM 3173 O O . GLY A 1 432 ? -11.200 -6.639 -7.315 1.00 94.38 432 GLY A O 1
ATOM 3174 N N . GLY A 1 433 ? -11.327 -7.313 -9.451 1.00 92.62 433 GLY A N 1
ATOM 3175 C CA . GLY A 1 433 ? -10.426 -8.448 -9.283 1.00 92.62 433 GLY A CA 1
ATOM 3176 C C . GLY A 1 433 ? -10.567 -9.492 -10.382 1.00 92.62 433 GLY A C 1
ATOM 3177 O O . GLY A 1 433 ? -10.631 -9.168 -11.563 1.00 92.62 433 GLY A O 1
ATOM 3178 N N . ARG A 1 434 ? -10.616 -10.765 -9.987 1.00 89.94 434 ARG A N 1
ATOM 3179 C CA . ARG A 1 434 ? -10.911 -11.913 -10.850 1.00 89.94 434 ARG A CA 1
ATOM 3180 C C . ARG A 1 434 ? -12.075 -12.682 -10.247 1.00 89.94 434 ARG A C 1
ATOM 3182 O O . ARG A 1 434 ? -11.904 -13.363 -9.241 1.00 89.94 434 ARG A O 1
ATOM 3189 N N . PHE A 1 435 ? -13.258 -12.574 -10.837 1.00 88.94 435 PHE A N 1
ATOM 3190 C CA . PHE A 1 435 ? -14.452 -13.286 -10.382 1.00 88.94 435 PHE A CA 1
ATOM 3191 C C . PHE A 1 435 ? -15.549 -13.246 -11.450 1.00 88.94 435 PHE A C 1
ATOM 3193 O O . PHE A 1 435 ? -15.337 -12.788 -12.566 1.00 88.94 435 PHE A O 1
ATOM 3200 N N . THR A 1 436 ? -16.720 -13.772 -11.100 1.00 85.69 436 THR A N 1
ATOM 3201 C CA . THR A 1 436 ? -17.993 -13.543 -11.792 1.00 85.69 436 THR A CA 1
ATOM 3202 C C . THR A 1 436 ? -19.074 -13.231 -10.758 1.00 85.69 436 THR A C 1
ATOM 3204 O O . THR A 1 436 ? -18.998 -13.693 -9.612 1.00 85.69 436 THR A O 1
ATOM 3207 N N . VAL A 1 437 ? -20.075 -12.437 -11.143 1.00 82.44 437 VAL A N 1
ATOM 3208 C CA . VAL A 1 437 ? -21.224 -12.096 -10.290 1.00 82.44 437 VAL A CA 1
ATOM 3209 C C . VAL A 1 437 ? -22.378 -13.070 -10.587 1.00 82.44 437 VAL A C 1
ATOM 3211 O O . VAL A 1 437 ? -22.658 -13.313 -11.762 1.00 82.44 437 VAL A O 1
ATOM 3214 N N . PRO A 1 438 ? -23.056 -13.650 -9.576 1.00 73.94 438 PRO A N 1
ATOM 3215 C CA . PRO A 1 438 ? -24.179 -14.568 -9.788 1.00 73.94 438 PRO A CA 1
ATOM 3216 C C . PRO A 1 438 ? -25.292 -13.981 -10.665 1.00 73.94 438 PRO A C 1
ATOM 3218 O O . PRO A 1 438 ? -25.620 -12.802 -10.547 1.00 73.94 438 PRO A O 1
ATOM 3221 N N . GLY A 1 439 ? -25.888 -14.824 -11.518 1.00 66.25 439 GLY A N 1
ATOM 3222 C CA . GLY A 1 439 ? -27.040 -14.461 -12.357 1.00 66.25 439 GLY A CA 1
ATOM 3223 C C . GLY A 1 439 ? -26.738 -13.479 -13.495 1.00 66.25 439 GLY A C 1
ATOM 3224 O O . GLY A 1 439 ? -27.670 -12.982 -14.117 1.00 66.25 439 GLY A O 1
ATOM 3225 N N . LYS A 1 440 ? -25.459 -13.182 -13.756 1.00 65.00 440 LYS A N 1
ATOM 3226 C CA . LYS A 1 440 ? -24.991 -12.192 -14.740 1.00 65.00 440 LYS A CA 1
ATOM 3227 C C . LYS A 1 440 ? -23.934 -12.811 -15.655 1.00 65.00 440 LYS A C 1
ATOM 3229 O O . LYS A 1 440 ? -23.454 -13.907 -15.371 1.00 65.00 440 LYS A O 1
ATOM 3234 N N . SER A 1 441 ? -23.618 -12.143 -16.770 1.00 56.91 441 SER A N 1
ATOM 3235 C CA . SER A 1 441 ? -22.713 -12.641 -17.828 1.00 56.91 441 SER A CA 1
ATOM 3236 C C . SER A 1 441 ? -21.429 -13.320 -17.302 1.00 56.91 441 SER A C 1
ATOM 3238 O O . SER A 1 441 ? -20.890 -12.964 -16.255 1.00 56.91 441 SER A O 1
ATOM 3240 N N . LYS A 1 442 ? -20.912 -14.304 -18.054 1.00 55.53 442 LYS A N 1
ATOM 3241 C CA . LYS A 1 442 ? -19.831 -15.225 -17.643 1.00 55.53 442 LYS A CA 1
ATOM 3242 C C . LYS A 1 442 ? -18.441 -14.583 -17.467 1.00 55.53 442 LYS A C 1
ATOM 3244 O O . LYS A 1 442 ? -17.528 -15.276 -17.029 1.00 55.53 442 LYS A O 1
ATOM 3249 N N . THR A 1 443 ? -18.246 -13.304 -17.784 1.00 54.62 443 THR A N 1
ATOM 3250 C CA . THR A 1 443 ? -16.915 -12.665 -17.805 1.00 54.62 443 THR A CA 1
ATOM 3251 C C . THR A 1 443 ? -16.948 -11.271 -17.182 1.00 54.62 443 THR A C 1
ATOM 3253 O O . THR A 1 443 ? -16.926 -10.280 -17.903 1.00 54.62 443 THR A O 1
ATOM 3256 N N . VAL A 1 444 ? -17.036 -11.164 -15.850 1.00 67.81 444 VAL A N 1
ATOM 3257 C CA . VAL A 1 444 ? -17.060 -9.844 -15.194 1.00 67.81 444 VAL A CA 1
ATOM 3258 C C . VAL A 1 444 ? -16.120 -9.786 -13.993 1.00 67.81 444 VAL A C 1
ATOM 3260 O O . VAL A 1 444 ? -16.441 -10.261 -12.909 1.00 67.81 444 VAL A O 1
ATOM 3263 N N . SER A 1 445 ? -14.984 -9.124 -14.196 1.00 86.31 445 SER A N 1
ATOM 3264 C CA . SER A 1 445 ? -13.961 -8.813 -13.186 1.00 86.31 445 SER A CA 1
ATOM 3265 C C . SER A 1 445 ? -14.273 -7.565 -12.344 1.00 86.31 445 SER A C 1
ATOM 3267 O O . SER A 1 445 ? -13.437 -7.121 -11.557 1.00 86.31 445 SER A O 1
ATOM 3269 N N . VAL A 1 446 ? -15.472 -6.995 -12.516 1.00 90.88 446 VAL A N 1
ATOM 3270 C CA . VAL A 1 446 ? -15.972 -5.800 -11.822 1.00 90.88 446 VAL A CA 1
ATOM 3271 C C . VAL A 1 446 ? -17.407 -6.033 -11.347 1.00 90.88 446 VAL A C 1
ATOM 3273 O O . VAL A 1 446 ? -18.243 -6.537 -12.088 1.00 90.88 446 VAL A O 1
ATOM 3276 N N . GLY A 1 447 ? -17.740 -5.638 -10.125 1.00 90.31 447 GLY A N 1
ATOM 3277 C CA . GLY A 1 447 ? -19.112 -5.674 -9.621 1.00 90.31 447 GLY A CA 1
ATOM 3278 C C . GLY A 1 447 ? -19.431 -4.426 -8.817 1.00 90.31 447 GLY A C 1
ATOM 3279 O O . GLY A 1 447 ? -18.572 -3.934 -8.096 1.00 90.31 447 GLY A O 1
ATOM 3280 N N . VAL A 1 448 ? -20.664 -3.927 -8.909 1.00 92.88 448 VAL A N 1
ATOM 3281 C CA . VAL A 1 448 ? -21.158 -2.861 -8.027 1.00 92.88 448 VAL A CA 1
ATOM 3282 C C . VAL A 1 448 ? -22.223 -3.447 -7.113 1.00 92.88 448 VAL A C 1
ATOM 3284 O O . VAL A 1 448 ? -23.156 -4.087 -7.586 1.00 92.88 448 VAL A O 1
ATOM 3287 N N . TRP A 1 449 ? -22.087 -3.251 -5.810 1.00 93.75 449 TRP A N 1
ATOM 3288 C CA . TRP A 1 449 ? -23.073 -3.632 -4.808 1.00 93.75 449 TRP A CA 1
ATOM 3289 C C . TRP A 1 449 ? -23.826 -2.401 -4.313 1.00 93.75 449 TRP A C 1
ATOM 3291 O O . TRP A 1 449 ? -23.224 -1.388 -3.956 1.00 93.75 449 TRP A O 1
ATOM 3301 N N . ASP A 1 450 ? -25.146 -2.516 -4.253 1.00 91.94 450 ASP A N 1
ATOM 3302 C CA . ASP A 1 450 ? -26.057 -1.536 -3.680 1.00 91.94 450 ASP A CA 1
ATOM 3303 C C . ASP A 1 450 ? -26.831 -2.206 -2.538 1.00 91.94 450 ASP A C 1
ATOM 3305 O O . ASP A 1 450 ? -27.360 -3.307 -2.684 1.00 91.94 450 ASP A O 1
ATOM 3309 N N . GLY A 1 451 ? -26.889 -1.560 -1.372 1.00 88.88 451 GLY A N 1
ATOM 3310 C CA . GLY A 1 451 ? -27.495 -2.163 -0.183 1.00 88.88 451 GLY A CA 1
ATOM 3311 C C . GLY A 1 451 ? -28.987 -2.482 -0.318 1.00 88.88 451 GLY A C 1
ATOM 3312 O O . GLY A 1 451 ? -29.467 -3.339 0.420 1.00 88.88 451 GLY A O 1
ATOM 3313 N N . ALA A 1 452 ? -29.703 -1.814 -1.226 1.00 88.44 452 ALA A N 1
ATOM 3314 C CA . ALA A 1 452 ? -31.121 -2.048 -1.479 1.00 88.44 452 ALA A CA 1
ATOM 3315 C C . ALA A 1 452 ? -31.350 -2.981 -2.677 1.00 88.44 452 ALA A C 1
ATOM 3317 O O . ALA A 1 452 ? -32.267 -3.796 -2.650 1.00 88.44 452 ALA A O 1
ATOM 3318 N N . LYS A 1 453 ? -30.522 -2.872 -3.725 1.00 87.88 453 LYS A N 1
ATOM 3319 C CA . LYS A 1 453 ? -30.699 -3.623 -4.985 1.00 87.88 453 LYS A CA 1
ATOM 3320 C C . LYS A 1 453 ? -29.854 -4.895 -5.081 1.00 87.88 453 LYS A C 1
ATOM 3322 O O . LYS A 1 453 ? -29.997 -5.659 -6.031 1.00 87.88 453 LYS A O 1
ATOM 3327 N N . GLY A 1 454 ? -28.960 -5.113 -4.125 1.00 90.31 454 GLY A N 1
ATOM 3328 C CA . GLY A 1 454 ? -27.955 -6.160 -4.185 1.00 90.31 454 GLY A CA 1
ATOM 3329 C C . GLY A 1 454 ? -26.890 -5.872 -5.242 1.00 90.31 454 GLY A C 1
ATOM 3330 O O . GLY A 1 454 ? -26.529 -4.721 -5.497 1.00 90.31 454 GLY A O 1
ATOM 3331 N N . TRP A 1 455 ? -26.357 -6.920 -5.871 1.00 89.06 455 TRP A N 1
ATOM 3332 C CA . TRP A 1 455 ? -25.401 -6.741 -6.958 1.00 89.06 455 TRP A CA 1
ATOM 3333 C C . TRP A 1 455 ? -26.101 -6.042 -8.130 1.00 89.06 455 TRP A C 1
ATOM 3335 O O . TRP A 1 455 ? -27.108 -6.531 -8.638 1.00 89.06 455 TRP A O 1
ATOM 3345 N N . VAL A 1 456 ? -25.529 -4.949 -8.626 1.00 84.56 456 VAL A N 1
ATOM 3346 C CA . VAL A 1 456 ? -25.951 -4.193 -9.814 1.00 84.56 456 VAL A CA 1
ATOM 3347 C C . VAL A 1 456 ? -25.197 -4.714 -11.033 1.00 84.56 456 VAL A C 1
ATOM 3349 O O . VAL A 1 456 ? -24.022 -5.065 -10.956 1.00 84.56 456 VAL A O 1
ATOM 3352 N N . GLU A 1 457 ? -25.910 -4.940 -12.136 1.00 73.56 457 GLU A N 1
ATOM 3353 C CA . GLU A 1 457 ? -25.300 -5.430 -13.374 1.00 73.56 457 GLU A CA 1
ATOM 3354 C C . GLU A 1 457 ? -24.778 -4.244 -14.170 1.00 73.56 457 GLU A C 1
ATOM 3356 O O . GLU A 1 457 ? -25.547 -3.346 -14.511 1.00 73.56 457 GLU A O 1
ATOM 3361 N N . LEU A 1 458 ? -23.485 -4.261 -14.481 1.00 80.00 458 LEU A N 1
ATOM 3362 C CA . LEU A 1 458 ? -22.899 -3.340 -15.445 1.00 80.00 458 LEU A CA 1
ATOM 3363 C C . LEU A 1 458 ? -23.189 -3.900 -16.836 1.00 80.00 458 LEU A C 1
ATOM 3365 O O . LEU A 1 458 ? -22.366 -4.607 -17.418 1.00 80.00 458 LEU A O 1
ATOM 3369 N N . LYS A 1 459 ? -24.419 -3.681 -17.314 1.00 67.19 459 LYS A N 1
ATOM 3370 C CA . LYS A 1 459 ? -24.829 -4.146 -18.638 1.00 67.19 459 LYS A CA 1
ATOM 3371 C C . LYS A 1 459 ? -23.967 -3.462 -19.693 1.00 67.19 459 LYS A C 1
ATOM 3373 O O . LYS A 1 459 ? -23.699 -2.266 -19.599 1.00 67.19 459 LYS A O 1
ATOM 3378 N N . ALA A 1 460 ? -23.546 -4.261 -20.661 1.00 60.44 460 ALA A N 1
ATOM 3379 C CA . ALA A 1 460 ? -23.144 -3.801 -21.972 1.00 60.44 460 ALA A CA 1
ATOM 3380 C C . ALA A 1 460 ? -24.428 -3.507 -22.764 1.00 60.44 460 ALA A C 1
ATOM 3382 O O . ALA A 1 460 ? -25.318 -4.360 -22.820 1.00 60.44 460 ALA A O 1
ATOM 3383 N N . GLY A 1 461 ? -24.559 -2.312 -23.336 1.00 56.81 461 GLY A N 1
ATOM 3384 C CA . GLY A 1 461 ? -25.613 -1.986 -24.288 1.00 56.81 461 GLY A CA 1
ATOM 3385 C C . GLY A 1 461 ? -25.560 -2.955 -25.467 1.00 56.81 461 GLY A C 1
ATOM 3386 O O . GLY A 1 461 ? -24.538 -3.601 -25.711 1.00 56.81 461 GLY A O 1
ATOM 3387 N N . SER A 1 462 ? -26.663 -3.087 -26.203 1.00 49.56 462 SER A N 1
ATOM 3388 C CA . SER A 1 462 ? -26.699 -3.898 -27.423 1.00 49.56 462 SER A CA 1
ATOM 3389 C C . SER A 1 462 ? -25.606 -3.421 -28.389 1.00 49.56 462 SER A C 1
ATOM 3391 O O . SER A 1 462 ? -25.744 -2.357 -28.987 1.00 49.56 462 SER A O 1
ATOM 3393 N N . GLY A 1 463 ? -24.511 -4.182 -28.495 1.00 50.59 463 GLY A N 1
ATOM 3394 C CA . GLY A 1 463 ? -23.353 -3.867 -29.337 1.00 50.59 463 GLY A CA 1
ATOM 3395 C C . GLY A 1 463 ? -22.060 -3.452 -28.617 1.00 50.59 463 GLY A C 1
ATOM 3396 O O . GLY A 1 463 ? -21.068 -3.257 -29.308 1.00 50.59 463 GLY A O 1
ATOM 3397 N N . SER A 1 464 ? -22.013 -3.325 -27.281 1.00 55.75 464 SER A N 1
ATOM 3398 C CA . SER A 1 464 ? -20.750 -3.017 -26.577 1.00 55.75 464 SER A CA 1
ATOM 3399 C C . SER A 1 464 ? -20.027 -4.273 -26.089 1.00 55.75 464 SER A C 1
ATOM 3401 O O . SER A 1 464 ? -20.656 -5.179 -25.538 1.00 55.75 464 SER A O 1
ATOM 3403 N N . ASP A 1 465 ? -18.705 -4.295 -26.226 1.00 67.25 465 ASP A N 1
ATOM 3404 C CA . ASP A 1 465 ? -17.890 -5.431 -25.814 1.00 67.25 465 ASP A CA 1
ATOM 3405 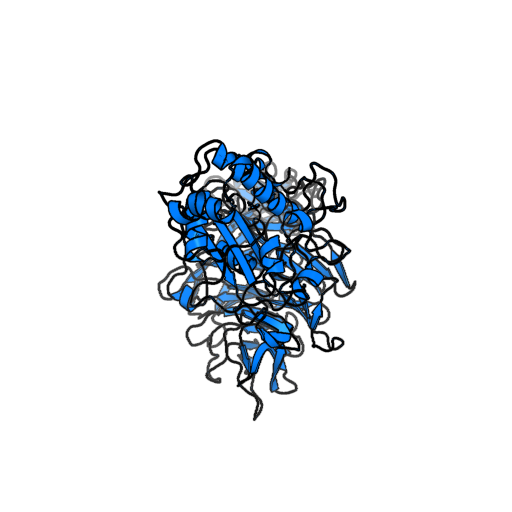C C . ASP A 1 465 ? -17.814 -5.607 -24.289 1.00 67.25 465 ASP A C 1
ATOM 3407 O O . ASP A 1 465 ? -17.856 -4.656 -23.503 1.00 67.25 465 ASP A O 1
ATOM 3411 N N . VAL A 1 466 ? -17.669 -6.862 -23.857 1.00 77.38 466 VAL A N 1
ATOM 3412 C CA . VAL A 1 466 ? -17.502 -7.205 -22.442 1.00 77.38 466 VAL A CA 1
ATOM 3413 C C . VAL A 1 466 ? -16.072 -6.911 -21.995 1.00 77.38 466 VAL A C 1
ATOM 3415 O O . VAL A 1 466 ? -15.116 -7.223 -22.707 1.00 77.38 466 VAL A O 1
ATOM 3418 N N . LEU A 1 467 ? -15.923 -6.358 -20.788 1.00 85.00 467 LEU A N 1
ATOM 3419 C CA . LEU A 1 467 ? -14.618 -6.160 -20.166 1.00 85.00 467 LEU A CA 1
ATOM 3420 C C . LEU A 1 467 ? -13.990 -7.509 -19.788 1.00 85.00 467 LEU A C 1
ATOM 3422 O O . LEU A 1 467 ? -14.567 -8.291 -19.030 1.00 85.00 467 LEU A O 1
ATOM 3426 N N . GLN A 1 468 ? -12.783 -7.760 -20.279 1.00 85.69 468 GLN A N 1
ATOM 3427 C CA . GLN A 1 468 ? -11.989 -8.953 -19.997 1.00 85.69 468 GLN A CA 1
ATOM 3428 C C . GLN A 1 468 ? -10.664 -8.571 -19.331 1.00 85.69 468 GLN A C 1
ATOM 3430 O O . GLN A 1 468 ? -10.171 -7.461 -19.508 1.00 85.69 468 GLN A O 1
ATOM 3435 N N . GLY A 1 469 ? -10.072 -9.513 -18.597 1.00 85.44 469 GLY A N 1
ATOM 3436 C CA . GLY A 1 469 ? -8.817 -9.315 -17.865 1.00 85.44 469 GLY A CA 1
ATOM 3437 C C . GLY A 1 469 ? -9.011 -9.277 -16.350 1.00 85.44 469 GLY A C 1
ATOM 3438 O O . GLY A 1 469 ? -10.135 -9.347 -15.852 1.00 85.44 469 GLY A O 1
ATOM 3439 N N . VAL A 1 470 ? -7.904 -9.229 -15.611 1.00 87.19 470 VAL A N 1
ATOM 3440 C CA . VAL A 1 470 ? -7.911 -9.085 -14.148 1.00 87.19 470 VAL A CA 1
ATOM 3441 C C . VAL A 1 470 ? -7.863 -7.603 -13.820 1.00 87.19 470 VAL A C 1
ATOM 3443 O O . VAL A 1 470 ? -7.017 -6.882 -14.341 1.00 87.19 470 VAL A O 1
ATOM 3446 N N . VAL A 1 471 ? -8.783 -7.159 -12.971 1.00 92.88 471 VAL A N 1
ATOM 3447 C CA . VAL A 1 471 ? -8.834 -5.765 -12.535 1.00 92.88 471 VAL A CA 1
ATOM 3448 C C . VAL A 1 471 ? -7.955 -5.591 -11.304 1.00 92.88 471 VAL A C 1
ATOM 3450 O O . VAL A 1 471 ? -8.138 -6.287 -10.306 1.00 92.88 471 VAL A O 1
ATOM 3453 N N . GLU A 1 472 ? -7.007 -4.666 -11.399 1.00 90.62 472 GLU A N 1
ATOM 3454 C CA . GLU A 1 472 ? -6.052 -4.321 -10.348 1.00 90.62 472 GLU A CA 1
ATOM 3455 C C . GLU A 1 472 ? -6.662 -3.331 -9.357 1.00 90.62 472 GLU A C 1
ATOM 3457 O O . GLU A 1 472 ? -6.663 -3.577 -8.152 1.00 90.62 472 GLU A O 1
ATOM 3462 N N . SER A 1 473 ? -7.269 -2.256 -9.863 1.00 95.12 473 SER A N 1
ATOM 3463 C CA . SER A 1 473 ? -7.893 -1.224 -9.038 1.00 95.12 473 SER A CA 1
ATOM 3464 C C . SER A 1 473 ? -9.229 -0.770 -9.617 1.00 95.12 473 SER A C 1
ATOM 3466 O O . SER A 1 473 ? -9.454 -0.833 -10.828 1.00 95.12 473 SER A O 1
ATOM 3468 N N . VAL A 1 474 ? -10.142 -0.331 -8.747 1.00 96.88 474 VAL A N 1
ATOM 3469 C CA . VAL A 1 474 ? -11.446 0.218 -9.141 1.00 96.88 474 VAL A CA 1
ATOM 3470 C C . VAL A 1 474 ? -11.712 1.556 -8.471 1.00 96.88 474 VAL A C 1
ATOM 3472 O O . VAL A 1 474 ? -11.313 1.774 -7.332 1.00 96.88 474 VAL A O 1
ATOM 3475 N N . ALA A 1 475 ? -12.456 2.422 -9.156 1.00 96.81 475 ALA A N 1
ATOM 3476 C CA . ALA A 1 475 ? -13.033 3.636 -8.589 1.00 96.81 475 ALA A CA 1
ATOM 3477 C C . ALA A 1 475 ? -14.501 3.791 -9.009 1.00 96.81 475 ALA A C 1
ATOM 3479 O O . ALA A 1 475 ? -14.894 3.366 -10.096 1.00 96.81 475 ALA A O 1
ATOM 3480 N N . LEU A 1 476 ? -15.316 4.388 -8.138 1.00 95.06 476 LEU A N 1
ATOM 3481 C CA . LEU A 1 476 ? -16.744 4.619 -8.365 1.00 95.06 476 LEU A CA 1
ATOM 3482 C C . LEU A 1 476 ? -17.084 6.075 -8.062 1.00 95.06 476 LEU A C 1
ATOM 3484 O O . LEU A 1 476 ? -16.908 6.526 -6.931 1.00 95.06 476 LEU A O 1
ATOM 3488 N N . THR A 1 477 ? -17.595 6.791 -9.060 1.00 93.25 477 THR A N 1
ATOM 3489 C CA . THR A 1 477 ? -18.073 8.165 -8.880 1.00 93.25 477 THR A CA 1
ATOM 3490 C C . THR A 1 477 ? -19.470 8.182 -8.258 1.00 93.25 477 THR A C 1
ATOM 3492 O O . THR A 1 477 ? -20.246 7.232 -8.400 1.00 93.25 477 THR A O 1
ATOM 3495 N N . ALA A 1 478 ? -19.846 9.310 -7.647 1.00 89.62 478 ALA A N 1
ATOM 3496 C CA . ALA A 1 478 ? -21.200 9.523 -7.125 1.00 89.62 478 ALA A CA 1
ATOM 3497 C C . ALA A 1 478 ? -22.290 9.422 -8.216 1.00 89.62 478 ALA A C 1
ATOM 3499 O O . ALA A 1 478 ? -23.420 9.020 -7.943 1.00 89.62 478 ALA A O 1
ATOM 3500 N N . SER A 1 479 ? -21.949 9.728 -9.475 1.00 89.00 479 SER A N 1
ATOM 3501 C CA . SER A 1 479 ? -22.844 9.571 -10.630 1.00 89.00 479 SER A CA 1
ATOM 3502 C C . SER A 1 479 ? -22.996 8.120 -11.106 1.00 89.00 479 SER A C 1
ATOM 3504 O O . SER A 1 479 ? -23.807 7.846 -11.988 1.00 89.00 479 SER A O 1
ATOM 3506 N N . GLY A 1 480 ? -22.256 7.173 -10.520 1.00 89.31 480 GLY A N 1
ATOM 3507 C CA . GLY A 1 480 ? -22.308 5.755 -10.871 1.00 89.31 480 GLY A CA 1
ATOM 3508 C C . GLY A 1 480 ? -21.377 5.347 -12.013 1.00 89.31 480 GLY A C 1
ATOM 3509 O O . GLY A 1 480 ? -21.529 4.243 -12.532 1.00 89.31 480 GLY A O 1
ATOM 3510 N N . VAL A 1 481 ? -20.430 6.201 -12.412 1.00 92.31 481 VAL A N 1
ATOM 3511 C CA . VAL A 1 481 ? -19.374 5.838 -13.369 1.00 92.31 481 VAL A CA 1
ATOM 3512 C C . VAL A 1 481 ? -18.361 4.949 -12.655 1.00 92.31 481 VAL A C 1
ATOM 3514 O O . VAL A 1 481 ? -17.901 5.277 -11.561 1.00 92.31 481 VAL A O 1
ATOM 3517 N N . VAL A 1 482 ? -18.021 3.821 -13.274 1.00 93.94 482 VAL A N 1
ATOM 3518 C CA . VAL A 1 482 ? -17.050 2.861 -12.744 1.00 93.94 482 VAL A CA 1
ATOM 3519 C C . VAL A 1 482 ? -15.785 2.928 -13.581 1.00 93.94 482 VAL A C 1
ATOM 3521 O O . VAL A 1 482 ? -15.838 2.766 -14.798 1.00 93.94 482 VAL A O 1
ATOM 3524 N N . HIS A 1 483 ? -14.649 3.118 -12.926 1.00 95.25 483 HIS A N 1
ATOM 3525 C CA . HIS A 1 483 ? -13.337 3.006 -13.545 1.00 95.25 483 HIS A CA 1
ATOM 3526 C C . HIS A 1 483 ? -12.667 1.726 -13.057 1.00 95.25 483 HIS A C 1
ATOM 3528 O O . HIS A 1 483 ? -12.741 1.399 -11.873 1.00 95.25 483 HIS A O 1
ATOM 3534 N N . ALA A 1 484 ? -12.032 1.003 -13.971 1.00 95.12 484 ALA A N 1
ATOM 3535 C CA . ALA A 1 484 ? -11.291 -0.215 -13.682 1.00 95.12 484 ALA A CA 1
ATOM 3536 C C . ALA A 1 484 ? -9.930 -0.150 -14.374 1.00 95.12 484 ALA A C 1
ATOM 3538 O O . ALA A 1 484 ? -9.873 0.124 -15.573 1.00 95.12 484 ALA A O 1
ATOM 3539 N N . SER A 1 485 ? -8.852 -0.405 -13.638 1.00 93.94 485 SER A N 1
ATOM 3540 C CA . SER A 1 485 ? -7.503 -0.506 -14.196 1.00 93.94 485 SER A CA 1
ATOM 3541 C C . SER A 1 485 ? -6.985 -1.939 -14.187 1.00 93.94 485 SER A C 1
ATOM 3543 O O . SER A 1 485 ? -7.444 -2.780 -13.414 1.00 93.94 485 SER A O 1
ATOM 3545 N N . GLY A 1 486 ? -6.030 -2.222 -15.065 1.00 89.19 486 GLY A N 1
ATOM 3546 C CA . GLY A 1 486 ? -5.384 -3.525 -15.217 1.00 89.19 486 GLY A CA 1
ATOM 3547 C C . GLY A 1 486 ? -4.945 -3.735 -16.661 1.00 89.19 486 GLY A C 1
ATOM 3548 O O . GLY A 1 486 ? -5.198 -2.890 -17.513 1.00 89.19 486 GLY A O 1
ATOM 3549 N N . HIS A 1 487 ? -4.347 -4.880 -16.976 1.00 84.88 487 HIS A N 1
ATOM 3550 C CA . HIS A 1 487 ? -4.177 -5.284 -18.375 1.00 84.88 487 HIS A CA 1
ATOM 3551 C C . HIS A 1 487 ? -5.498 -5.868 -18.885 1.00 84.88 487 HIS A C 1
ATOM 3553 O O . HIS A 1 487 ? -5.742 -7.077 -18.806 1.00 84.88 487 HIS A O 1
ATOM 3559 N N . LEU A 1 488 ? -6.387 -4.984 -19.333 1.00 88.69 488 LEU A N 1
ATOM 3560 C CA . LEU A 1 488 ? -7.766 -5.300 -19.687 1.00 88.69 488 LEU A CA 1
ATOM 3561 C C . LEU A 1 488 ? -7.972 -5.292 -21.202 1.00 88.69 488 LEU A C 1
ATOM 3563 O O . LEU A 1 488 ? -7.153 -4.800 -21.984 1.00 88.69 488 LEU A O 1
ATOM 3567 N N . ARG A 1 489 ? -9.113 -5.840 -21.622 1.00 87.44 489 ARG A N 1
ATOM 3568 C CA . ARG A 1 489 ? -9.598 -5.757 -22.998 1.00 87.44 489 ARG A CA 1
ATOM 3569 C C . ARG A 1 489 ? -11.077 -5.410 -23.030 1.00 87.44 489 ARG A C 1
ATOM 3571 O O . ARG A 1 489 ? -11.857 -5.965 -22.258 1.00 87.44 489 ARG A O 1
ATOM 3578 N N . ILE A 1 490 ? -11.451 -4.528 -23.946 1.00 86.62 490 ILE A N 1
ATOM 3579 C CA . ILE A 1 490 ? -12.838 -4.256 -24.327 1.00 86.62 490 ILE A CA 1
ATOM 3580 C C . ILE A 1 490 ? -12.957 -4.778 -25.759 1.00 86.62 490 ILE A C 1
ATOM 3582 O O . ILE A 1 490 ? -12.475 -4.159 -26.706 1.00 86.62 490 ILE A O 1
ATOM 3586 N N . GLY A 1 491 ? -13.447 -6.011 -25.887 1.00 84.25 491 GLY A N 1
ATOM 3587 C CA . GLY A 1 491 ? -13.472 -6.731 -27.162 1.00 84.25 491 GLY A CA 1
ATOM 3588 C C . GLY A 1 491 ? -12.066 -7.023 -27.670 1.00 84.25 491 GLY A C 1
ATOM 3589 O O . GLY A 1 491 ? -11.265 -7.692 -27.007 1.00 84.25 491 GLY A O 1
ATOM 3590 N N . SER A 1 492 ? -11.740 -6.517 -28.860 1.00 83.12 492 SER A N 1
ATOM 3591 C CA . SER A 1 492 ? -10.387 -6.618 -29.413 1.00 83.12 492 SER A CA 1
ATOM 3592 C C . SER A 1 492 ? -9.442 -5.509 -28.942 1.00 83.12 492 SER A C 1
ATOM 3594 O O . SER A 1 492 ? -8.235 -5.632 -29.165 1.00 83.12 492 SER A O 1
ATOM 3596 N N . GLN A 1 493 ? -9.959 -4.447 -28.317 1.00 87.00 493 GLN A N 1
ATOM 3597 C CA . GLN A 1 493 ? -9.175 -3.285 -27.903 1.00 87.00 493 GLN A CA 1
ATOM 3598 C C . GLN A 1 493 ? -8.508 -3.521 -26.550 1.00 87.00 493 GLN A C 1
ATOM 3600 O O . GLN A 1 493 ? -9.127 -4.025 -25.615 1.00 87.00 493 GLN A O 1
ATOM 3605 N N . GLU A 1 494 ? -7.239 -3.141 -26.445 1.00 88.06 494 GLU A N 1
ATOM 3606 C CA . GLU A 1 494 ? -6.519 -3.076 -25.175 1.00 88.06 494 GLU A CA 1
ATOM 3607 C C . GLU A 1 494 ? -7.035 -1.902 -24.332 1.00 88.06 494 GLU A C 1
ATOM 3609 O O . GLU A 1 494 ? -7.314 -0.829 -24.868 1.00 88.06 494 GLU A O 1
ATOM 3614 N N . ALA A 1 495 ? -7.133 -2.091 -23.018 1.00 89.19 495 ALA A N 1
ATOM 3615 C CA . ALA A 1 495 ? -7.415 -1.026 -22.067 1.00 89.19 495 ALA A CA 1
ATOM 3616 C C . ALA A 1 495 ? -6.542 -1.189 -20.817 1.00 89.19 495 ALA A C 1
ATOM 3618 O O . ALA A 1 495 ? -6.556 -2.239 -20.184 1.00 89.19 495 ALA A O 1
ATOM 3619 N N . LEU A 1 496 ? -5.825 -0.133 -20.440 1.00 87.56 496 LEU A N 1
ATOM 3620 C CA . LEU A 1 496 ? -5.170 -0.007 -19.135 1.00 87.56 496 LEU A CA 1
ATOM 3621 C C . LEU A 1 496 ? -6.078 0.642 -18.095 1.00 87.56 496 LEU A C 1
ATOM 3623 O O . LEU A 1 496 ? -5.996 0.329 -16.909 1.00 87.56 496 LEU A O 1
ATOM 3627 N N . VAL A 1 497 ? -6.962 1.528 -18.557 1.00 92.44 497 VAL A N 1
ATOM 3628 C CA . VAL A 1 497 ? -8.088 2.046 -17.784 1.00 92.44 497 VAL A CA 1
ATOM 3629 C C . VAL A 1 497 ? -9.335 1.924 -18.643 1.00 92.44 497 VAL A C 1
ATOM 3631 O O . VAL A 1 497 ? -9.405 2.459 -19.751 1.00 92.44 497 VAL A O 1
ATOM 3634 N N . ALA A 1 498 ? -10.324 1.211 -18.124 1.00 92.50 498 ALA A N 1
ATOM 3635 C CA . ALA A 1 498 ? -11.643 1.057 -18.702 1.00 92.50 498 ALA A CA 1
ATOM 3636 C C . ALA A 1 498 ? -12.654 1.875 -17.894 1.00 92.50 498 ALA A C 1
ATOM 3638 O O . ALA A 1 498 ? -12.599 1.913 -16.663 1.00 92.50 498 ALA A O 1
ATOM 3639 N N . ARG A 1 499 ? -13.593 2.515 -18.589 1.00 92.19 499 ARG A N 1
ATOM 3640 C CA . ARG A 1 499 ? -14.647 3.339 -17.994 1.00 92.19 499 ARG A CA 1
ATOM 3641 C C . ARG A 1 499 ? -16.006 2.773 -18.375 1.00 92.19 499 ARG A C 1
ATOM 3643 O O . ARG A 1 499 ? -16.317 2.685 -19.556 1.00 92.19 499 ARG A O 1
ATOM 3650 N N . TRP A 1 500 ? -16.821 2.419 -17.390 1.00 91.62 500 TRP A N 1
ATOM 3651 C CA . TRP A 1 500 ? -18.237 2.125 -17.582 1.00 91.62 500 TRP A CA 1
ATOM 3652 C C . TRP A 1 500 ? -19.064 3.328 -17.152 1.00 91.62 500 TRP A C 1
ATOM 3654 O O . TRP A 1 500 ? -18.876 3.851 -16.052 1.00 91.62 500 TRP A O 1
ATOM 3664 N N . SER A 1 501 ? -19.994 3.763 -17.998 1.00 87.06 501 SER A N 1
ATOM 3665 C CA . SER A 1 501 ? -20.879 4.887 -17.692 1.00 87.06 501 SER A CA 1
ATOM 3666 C C . SER A 1 501 ? -22.347 4.471 -17.786 1.00 87.06 501 SER A C 1
ATOM 3668 O O . SER A 1 501 ? -22.736 3.861 -18.786 1.00 87.06 501 SER A O 1
ATOM 3670 N N . PRO A 1 502 ? -23.190 4.853 -16.807 1.00 83.88 502 PRO A N 1
ATOM 3671 C CA . PRO A 1 502 ? -24.622 4.583 -16.866 1.00 83.88 502 PRO A CA 1
ATOM 3672 C C . PRO A 1 502 ? -25.317 5.335 -18.009 1.00 83.88 502 PRO A C 1
ATOM 3674 O O . PRO A 1 502 ? -26.380 4.905 -18.439 1.00 83.88 502 PRO A O 1
ATOM 3677 N N . LEU A 1 503 ? -24.721 6.421 -18.524 1.00 82.25 503 LEU A N 1
ATOM 3678 C CA . LEU A 1 503 ? -25.289 7.218 -19.620 1.00 82.25 503 LEU A CA 1
ATOM 3679 C C . LEU A 1 503 ? -25.297 6.465 -20.954 1.00 82.25 503 LEU A C 1
ATOM 3681 O O . LEU A 1 503 ? -26.257 6.561 -21.707 1.00 82.25 503 LEU A O 1
ATOM 3685 N N . VAL A 1 504 ? -24.225 5.722 -21.238 1.00 78.44 504 VAL A N 1
ATOM 3686 C CA . VAL A 1 504 ? -24.082 4.923 -22.471 1.00 78.44 504 VAL A CA 1
ATOM 3687 C C . VAL A 1 504 ? -24.313 3.432 -22.227 1.00 78.44 504 VAL A C 1
ATOM 3689 O O . VAL A 1 504 ? -24.300 2.651 -23.171 1.00 78.44 504 VAL A O 1
ATOM 3692 N N . ALA A 1 505 ? -24.499 3.039 -20.960 1.00 81.81 505 ALA A N 1
ATOM 3693 C CA . ALA A 1 505 ? -24.625 1.659 -20.504 1.00 81.81 505 ALA A CA 1
ATOM 3694 C C . ALA A 1 505 ? -23.559 0.739 -21.127 1.00 81.81 505 ALA A C 1
ATOM 3696 O O . ALA A 1 505 ? -23.880 -0.306 -21.676 1.00 81.81 505 ALA A O 1
ATOM 3697 N N . GLY A 1 506 ? -22.285 1.133 -21.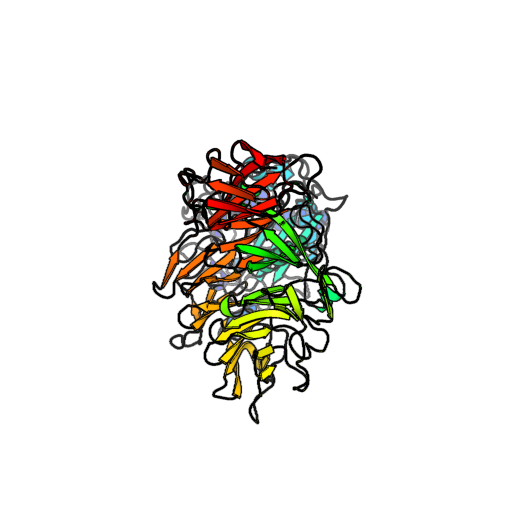094 1.00 84.62 506 GLY A N 1
ATOM 3698 C CA . GLY A 1 506 ? -21.229 0.410 -21.803 1.00 84.62 506 GLY A CA 1
ATOM 3699 C C . GLY A 1 506 ? -19.827 0.769 -21.335 1.00 84.62 506 GLY A C 1
ATOM 3700 O O . GLY A 1 506 ? -19.628 1.783 -20.661 1.00 84.62 506 GLY A O 1
ATOM 3701 N N . TRP A 1 507 ? -18.872 -0.097 -21.682 1.00 88.00 507 TRP A N 1
ATOM 3702 C CA . TRP A 1 507 ? -17.448 0.095 -21.423 1.00 88.00 507 TRP A CA 1
ATOM 3703 C C . TRP A 1 507 ? -16.782 0.861 -22.567 1.00 88.00 507 TRP A C 1
ATOM 3705 O O . TRP A 1 507 ? -16.979 0.538 -23.735 1.00 88.00 507 TRP A O 1
ATOM 3715 N N . THR A 1 508 ? -15.947 1.834 -22.221 1.00 89.00 508 THR A N 1
ATOM 3716 C CA . THR A 1 508 ? -15.088 2.573 -23.150 1.00 89.00 508 THR A CA 1
ATOM 3717 C C . THR A 1 508 ? -13.639 2.530 -22.680 1.00 89.00 508 THR A C 1
ATOM 3719 O O . THR A 1 508 ? -13.368 2.556 -21.474 1.00 89.00 508 THR A O 1
ATOM 3722 N N . VAL A 1 509 ? -12.698 2.505 -23.624 1.00 89.31 509 VAL A N 1
ATOM 3723 C CA . VAL A 1 509 ? -11.265 2.633 -23.333 1.00 89.31 509 VAL A CA 1
ATOM 3724 C C . VAL A 1 509 ? -10.981 4.073 -22.896 1.00 89.31 509 VAL A C 1
ATOM 3726 O O . VAL A 1 509 ? -11.272 5.009 -23.633 1.00 89.31 509 VAL A O 1
ATOM 3729 N N . SER A 1 510 ? -10.438 4.253 -21.692 1.00 88.88 510 SER A N 1
ATOM 3730 C CA . SER A 1 510 ? -10.005 5.558 -21.168 1.00 88.88 510 SER A CA 1
ATOM 3731 C C . SER A 1 510 ? -8.493 5.746 -21.295 1.00 88.88 510 SER A C 1
ATOM 3733 O O . SER A 1 510 ? -8.031 6.860 -21.522 1.00 88.88 510 SER A O 1
ATOM 3735 N N . ALA A 1 511 ? -7.721 4.664 -21.186 1.00 83.75 511 ALA A N 1
ATOM 3736 C CA . ALA A 1 511 ? -6.283 4.672 -21.420 1.00 83.75 511 ALA A CA 1
ATOM 3737 C C . ALA A 1 511 ? -5.798 3.330 -21.970 1.00 83.75 511 ALA A C 1
ATOM 3739 O O . ALA A 1 511 ? -6.363 2.285 -21.650 1.00 83.75 511 ALA A O 1
ATOM 3740 N N . THR A 1 512 ? -4.710 3.367 -22.734 1.00 81.69 512 THR A N 1
ATOM 3741 C CA . THR A 1 512 ? -3.977 2.215 -23.289 1.00 81.69 512 THR A CA 1
ATOM 3742 C C . THR A 1 512 ? -2.497 2.305 -22.908 1.00 81.69 512 THR A C 1
ATOM 3744 O O . THR A 1 512 ? -2.056 3.325 -22.366 1.00 81.69 512 THR A O 1
ATOM 3747 N N . THR A 1 513 ? -1.699 1.289 -23.243 1.00 73.50 513 THR A N 1
ATOM 3748 C CA . THR A 1 513 ? -0.227 1.336 -23.141 1.00 73.50 513 THR A CA 1
ATOM 3749 C C . THR A 1 513 ? 0.390 2.542 -23.843 1.00 73.50 513 THR A C 1
ATOM 3751 O O . THR A 1 513 ? 1.363 3.095 -23.342 1.00 73.50 513 THR A O 1
ATOM 3754 N N . SER A 1 514 ? -0.191 3.031 -24.943 1.00 68.12 514 SER A N 1
ATOM 3755 C CA . SER A 1 514 ? 0.297 4.249 -25.604 1.00 68.12 514 SER A CA 1
ATOM 3756 C C . SER A 1 514 ? 0.018 5.538 -24.823 1.00 68.12 514 SER A C 1
ATOM 3758 O O . SER A 1 514 ? 0.624 6.558 -25.130 1.00 68.12 514 SER A O 1
ATOM 3760 N N . VAL A 1 515 ? -0.901 5.517 -23.850 1.00 72.44 515 VAL A N 1
ATOM 3761 C CA . VAL A 1 515 ? -1.229 6.671 -22.995 1.00 72.44 515 VAL A CA 1
ATOM 3762 C C . VAL A 1 515 ? -0.461 6.612 -21.674 1.00 72.44 515 VAL A C 1
ATOM 3764 O O . VAL A 1 515 ? 0.139 7.608 -21.285 1.00 72.44 515 VAL A O 1
ATOM 3767 N N . LEU A 1 516 ? -0.463 5.461 -20.989 1.00 70.69 516 LEU A N 1
ATOM 3768 C CA . LEU A 1 516 ? 0.069 5.337 -19.620 1.00 70.69 516 LEU A CA 1
ATOM 3769 C C . LEU A 1 516 ? 1.351 4.503 -19.501 1.00 70.69 516 LEU A C 1
ATOM 3771 O O . LEU A 1 516 ? 1.989 4.504 -18.451 1.00 70.69 516 LEU A O 1
ATOM 3775 N N . GLY A 1 517 ? 1.751 3.789 -20.553 1.00 67.19 517 GLY A N 1
ATOM 3776 C CA . GLY A 1 517 ? 2.870 2.845 -20.520 1.00 67.19 517 GLY A CA 1
ATOM 3777 C C . GLY A 1 517 ? 2.527 1.528 -19.820 1.00 67.19 517 GLY A C 1
ATOM 3778 O O . GLY A 1 517 ? 2.734 0.472 -20.411 1.00 67.19 517 GLY A O 1
ATOM 3779 N N . ASP A 1 518 ? 1.960 1.590 -18.613 1.00 73.06 518 ASP A N 1
ATOM 3780 C CA . ASP A 1 518 ? 1.605 0.419 -17.806 1.00 73.06 518 ASP A CA 1
ATOM 3781 C C . ASP A 1 518 ? 0.314 0.615 -16.990 1.00 73.06 518 ASP A C 1
ATOM 3783 O O . ASP A 1 518 ? -0.151 1.741 -16.779 1.00 73.06 518 ASP A O 1
ATOM 3787 N N . ALA A 1 519 ? -0.308 -0.493 -16.583 1.00 80.38 519 ALA A N 1
ATOM 3788 C CA . ALA A 1 519 ? -1.583 -0.498 -15.881 1.00 80.38 519 ALA A CA 1
ATOM 3789 C C . ALA A 1 519 ? -1.471 0.208 -14.516 1.00 80.38 519 ALA A C 1
ATOM 3791 O O . ALA A 1 519 ? -0.609 -0.143 -13.710 1.00 80.38 519 ALA A O 1
ATOM 3792 N N . PRO A 1 520 ? -2.366 1.160 -14.191 1.00 87.75 520 PRO A N 1
ATOM 3793 C CA . PRO A 1 520 ? -2.417 1.718 -12.847 1.00 87.75 520 PRO A CA 1
ATOM 3794 C C . PRO A 1 520 ? -2.696 0.655 -11.780 1.00 87.75 520 PRO A C 1
ATOM 3796 O O . PRO A 1 520 ? -3.658 -0.110 -11.899 1.00 87.75 520 PRO A O 1
ATOM 3799 N N . HIS A 1 521 ? -1.916 0.672 -10.701 1.00 84.38 521 HIS A N 1
ATOM 3800 C CA . HIS A 1 521 ? -2.112 -0.199 -9.537 1.00 84.38 521 HIS A CA 1
ATOM 3801 C C . HIS A 1 521 ? -3.031 0.426 -8.483 1.00 84.38 521 HIS A C 1
ATOM 3803 O O . HIS A 1 521 ? -3.617 -0.286 -7.672 1.00 84.38 521 HIS A O 1
ATOM 3809 N N . ALA A 1 522 ? -3.189 1.751 -8.509 1.00 91.81 522 ALA A N 1
ATOM 3810 C CA . ALA A 1 522 ? -4.036 2.478 -7.578 1.00 91.81 522 ALA A CA 1
ATOM 3811 C C . ALA A 1 522 ? -4.879 3.522 -8.314 1.00 91.81 522 ALA A C 1
ATOM 3813 O O . ALA A 1 522 ? -4.357 4.325 -9.088 1.00 91.81 522 ALA A O 1
ATOM 3814 N N . LEU A 1 523 ? -6.180 3.524 -8.036 1.00 95.88 523 LEU A N 1
ATOM 3815 C CA . LEU A 1 523 ? -7.136 4.524 -8.493 1.00 95.88 523 LEU A CA 1
ATOM 3816 C C . LEU A 1 523 ? -7.776 5.211 -7.288 1.00 95.88 523 LEU A C 1
ATOM 3818 O O . LEU A 1 523 ? -8.148 4.563 -6.309 1.00 95.88 523 LEU A O 1
ATOM 3822 N N . VAL A 1 524 ? -7.947 6.526 -7.374 1.00 95.81 524 VAL A N 1
ATOM 3823 C CA . VAL A 1 524 ? -8.626 7.323 -6.349 1.00 95.81 524 VAL A CA 1
ATOM 3824 C C . VAL A 1 524 ? -9.346 8.503 -6.993 1.00 95.81 524 VAL A C 1
ATOM 3826 O O . VAL A 1 524 ? -8.868 9.044 -7.988 1.00 95.81 524 VAL A O 1
ATOM 3829 N N . LEU A 1 525 ? -10.492 8.910 -6.446 1.00 94.06 525 LEU A N 1
ATOM 3830 C CA . LEU A 1 525 ? -11.128 10.172 -6.826 1.00 94.06 525 LEU A CA 1
ATOM 3831 C C . LEU A 1 525 ? -10.695 11.271 -5.854 1.00 94.06 525 LEU A C 1
ATOM 3833 O O . LEU A 1 525 ? -10.688 11.050 -4.642 1.00 94.06 525 LEU A O 1
ATOM 3837 N N . ASP A 1 526 ? -10.349 12.445 -6.378 1.00 87.75 526 ASP A N 1
ATOM 3838 C CA . ASP A 1 526 ? -10.147 13.638 -5.552 1.00 87.75 526 ASP A CA 1
ATOM 3839 C C . ASP A 1 526 ? -11.488 14.263 -5.112 1.00 87.75 526 ASP A C 1
ATOM 3841 O O . ASP A 1 526 ? -12.570 13.792 -5.473 1.00 87.75 526 ASP A O 1
ATOM 3845 N N . GLY A 1 527 ? -11.438 15.338 -4.320 1.00 84.81 527 GLY A N 1
ATOM 3846 C CA . GLY A 1 527 ? -12.629 16.054 -3.847 1.00 84.81 527 GLY A CA 1
ATOM 3847 C C . GLY A 1 527 ? -13.494 16.665 -4.958 1.00 84.81 527 GLY A C 1
ATOM 3848 O O . GLY A 1 527 ? -14.662 16.961 -4.717 1.00 84.81 527 GLY A O 1
ATOM 3849 N N . GLY A 1 528 ? -12.955 16.821 -6.172 1.00 83.56 528 GLY A N 1
ATOM 3850 C CA . GLY A 1 528 ? -13.702 17.226 -7.365 1.00 83.56 528 GLY A CA 1
ATOM 3851 C C . GLY A 1 528 ? -14.357 16.055 -8.103 1.00 83.56 528 GLY A C 1
ATOM 3852 O O . GLY A 1 528 ? -15.055 16.271 -9.092 1.00 83.56 528 GLY A O 1
ATOM 3853 N N . GLY A 1 529 ? -14.147 14.819 -7.643 1.00 86.81 529 GLY A N 1
ATOM 3854 C CA . GLY A 1 529 ? -14.621 13.603 -8.298 1.00 86.81 529 GLY A CA 1
ATOM 3855 C C . GLY A 1 529 ? -13.787 13.196 -9.512 1.00 86.81 529 GLY A C 1
ATOM 3856 O O . GLY A 1 529 ? -14.238 12.354 -10.289 1.00 86.81 529 GLY A O 1
ATOM 3857 N N . MET A 1 530 ? -12.597 13.777 -9.693 1.00 88.62 530 MET A N 1
ATOM 3858 C CA . MET A 1 530 ? -11.729 13.484 -10.826 1.00 88.62 530 MET A CA 1
ATOM 3859 C C . MET A 1 530 ? -10.812 12.303 -10.516 1.00 88.62 530 MET A C 1
ATOM 3861 O O . MET A 1 530 ? -10.257 12.191 -9.420 1.00 88.62 530 MET A O 1
ATOM 3865 N N . LEU A 1 531 ? -10.653 11.407 -11.491 1.00 94.06 531 LEU A N 1
ATOM 3866 C CA . LEU A 1 531 ? -9.851 10.204 -11.326 1.00 94.06 531 LEU A CA 1
ATOM 3867 C C . LEU A 1 531 ? -8.361 10.534 -11.343 1.00 94.06 531 LEU A C 1
ATOM 3869 O O . LEU A 1 531 ? -7.835 11.017 -12.341 1.00 94.06 531 LEU A O 1
ATOM 3873 N N . THR A 1 532 ? -7.681 10.200 -10.252 1.00 93.50 532 THR A N 1
ATOM 3874 C CA . THR A 1 532 ? -6.223 10.160 -10.150 1.00 93.50 532 THR A CA 1
ATOM 3875 C C . THR A 1 532 ? -5.765 8.705 -10.164 1.00 93.50 532 THR A C 1
ATOM 3877 O O . THR A 1 532 ? -6.327 7.853 -9.471 1.00 93.50 532 THR A O 1
ATOM 3880 N N . ALA A 1 533 ? -4.741 8.420 -10.960 1.00 91.94 533 ALA A N 1
ATOM 3881 C CA . ALA A 1 533 ? -4.184 7.094 -11.144 1.00 91.94 533 ALA A CA 1
ATOM 3882 C C . ALA A 1 533 ? -2.689 7.081 -10.807 1.00 91.94 533 ALA A C 1
ATOM 3884 O O . ALA A 1 533 ? -1.916 7.936 -11.248 1.00 91.94 533 ALA A O 1
ATOM 3885 N N . GLY A 1 534 ? -2.303 6.083 -10.017 1.00 87.06 534 GLY A N 1
ATOM 3886 C CA . GLY A 1 534 ? -0.927 5.739 -9.706 1.00 87.06 534 GLY A CA 1
ATOM 3887 C C . GLY A 1 534 ? -0.480 4.581 -10.586 1.00 87.06 534 GLY A C 1
ATOM 3888 O O . GLY A 1 534 ? -1.074 3.503 -10.545 1.00 87.06 534 GLY A O 1
ATOM 3889 N N . THR A 1 535 ? 0.550 4.816 -11.385 1.00 72.38 535 THR A N 1
ATOM 3890 C CA . THR A 1 535 ? 1.152 3.847 -12.308 1.00 72.38 535 THR A CA 1
ATOM 3891 C C . THR A 1 535 ? 2.518 3.390 -11.798 1.00 72.38 535 THR A C 1
ATOM 3893 O O . THR A 1 535 ? 3.095 3.998 -10.888 1.00 72.38 535 THR A O 1
ATOM 3896 N N . GLY A 1 536 ? 3.017 2.298 -12.382 1.00 64.69 536 GLY A N 1
ATOM 3897 C CA . GLY A 1 536 ? 4.390 1.828 -12.216 1.00 64.69 536 GLY A CA 1
ATOM 3898 C C . GLY A 1 536 ? 5.410 2.748 -12.903 1.00 64.69 536 GLY A C 1
ATOM 3899 O O . GLY A 1 536 ? 5.409 3.963 -12.707 1.00 64.69 536 GLY A O 1
ATOM 3900 N N . VAL A 1 537 ? 6.294 2.174 -13.726 1.00 54.62 537 VAL A N 1
ATOM 3901 C CA . VAL A 1 537 ? 7.279 2.925 -14.530 1.00 54.62 537 VAL A CA 1
ATOM 3902 C C . VAL A 1 537 ? 6.553 3.627 -15.690 1.00 54.62 537 VAL A C 1
ATOM 3904 O O . VAL A 1 537 ? 6.495 3.126 -16.810 1.00 54.62 537 VAL A O 1
ATOM 3907 N N . GLY A 1 538 ? 5.919 4.766 -15.405 1.00 44.50 538 GLY A N 1
ATOM 3908 C CA . GLY A 1 538 ? 5.076 5.488 -16.362 1.00 44.50 538 GLY A CA 1
ATOM 3909 C C . GLY A 1 538 ? 5.850 6.122 -17.528 1.00 44.50 538 GLY A C 1
ATOM 3910 O O . GLY A 1 538 ? 6.899 6.747 -17.347 1.00 44.50 538 GLY A O 1
ATOM 3911 N N . TRP A 1 539 ? 5.292 6.022 -18.739 1.00 38.75 539 TRP A N 1
ATOM 3912 C CA . TRP A 1 539 ? 5.695 6.826 -19.902 1.00 38.75 539 TRP A CA 1
ATOM 3913 C C . TRP A 1 539 ? 5.100 8.252 -19.780 1.00 38.75 539 TRP A C 1
ATOM 3915 O O . TRP A 1 539 ? 4.042 8.417 -19.187 1.00 38.75 539 TRP A O 1
ATOM 3925 N N . TYR A 1 540 ? 5.802 9.281 -20.287 1.00 38.31 540 TYR A N 1
ATOM 3926 C CA . TYR A 1 540 ? 5.694 10.735 -19.972 1.00 38.31 540 TYR A CA 1
ATOM 3927 C C . TYR A 1 540 ? 6.342 11.235 -18.665 1.00 38.31 540 TYR A C 1
ATOM 3929 O O . TYR A 1 540 ? 6.236 12.418 -18.333 1.00 38.31 540 TYR A O 1
ATOM 3937 N N . GLY A 1 541 ? 7.098 10.394 -17.953 1.00 50.12 541 GLY A N 1
ATOM 3938 C CA . GLY A 1 541 ? 7.927 10.862 -16.834 1.00 50.12 541 GLY A CA 1
ATOM 3939 C C . GLY A 1 541 ? 7.128 11.301 -15.601 1.00 50.12 541 GLY A C 1
ATOM 3940 O O . GLY A 1 541 ? 7.637 12.064 -14.779 1.00 50.12 541 GLY A O 1
ATOM 3941 N N . SER A 1 542 ? 5.878 10.842 -15.462 1.00 67.94 542 SER A N 1
ATOM 3942 C CA . SER A 1 542 ? 5.113 10.993 -14.225 1.00 67.94 542 SER A CA 1
ATOM 3943 C C . SER A 1 542 ? 4.336 9.721 -13.912 1.00 67.94 542 SER A C 1
ATOM 3945 O O . SER A 1 542 ? 3.402 9.399 -14.643 1.00 67.94 542 SER A O 1
ATOM 3947 N N . PRO A 1 543 ? 4.646 9.028 -12.808 1.00 76.50 543 PRO A N 1
ATOM 3948 C CA . PRO A 1 543 ? 3.886 7.855 -12.400 1.00 76.50 543 PRO A CA 1
ATOM 3949 C C . PRO A 1 543 ? 2.536 8.225 -11.760 1.00 76.50 543 PRO A C 1
ATOM 3951 O O . PRO A 1 543 ? 1.723 7.346 -11.488 1.00 76.50 543 PRO A O 1
ATOM 3954 N N . LEU A 1 544 ? 2.280 9.518 -11.526 1.00 86.12 544 LEU A N 1
ATOM 3955 C CA . LEU A 1 544 ? 1.008 10.045 -11.040 1.00 86.12 544 LEU A CA 1
ATOM 3956 C C . LEU A 1 544 ? 0.345 10.910 -12.117 1.00 86.12 544 LEU A C 1
ATOM 3958 O O . LEU A 1 544 ? 0.909 11.928 -12.546 1.00 86.12 544 LEU A O 1
ATOM 3962 N N . VAL A 1 545 ? -0.857 10.510 -12.525 1.00 85.69 545 VAL A N 1
ATOM 3963 C CA . VAL A 1 545 ? -1.640 11.150 -13.591 1.00 85.69 545 VAL A CA 1
ATOM 3964 C C . VAL A 1 545 ? -3.103 11.301 -13.182 1.00 85.69 545 VAL A C 1
ATOM 3966 O O . VAL A 1 545 ? -3.580 10.599 -12.292 1.00 85.69 545 VAL A O 1
ATOM 3969 N N . ARG A 1 546 ? -3.827 12.211 -13.833 1.00 88.12 546 ARG A N 1
ATOM 3970 C CA . ARG A 1 546 ? -5.270 12.401 -13.639 1.00 88.12 546 ARG A CA 1
ATOM 3971 C C . ARG A 1 546 ? -6.005 12.498 -14.967 1.00 88.12 546 ARG A C 1
ATOM 3973 O O . ARG A 1 546 ? -5.425 12.968 -15.945 1.00 88.12 546 ARG A O 1
ATOM 3980 N N . GLU A 1 547 ? -7.260 12.063 -14.991 1.00 86.38 547 GLU A N 1
ATOM 3981 C CA . GLU A 1 547 ? -8.135 12.233 -16.155 1.00 86.38 547 GLU A CA 1
ATOM 3982 C C . GLU A 1 547 ? -8.303 13.736 -16.432 1.00 86.38 547 GLU A C 1
ATOM 3984 O O . GLU A 1 547 ? -8.513 14.522 -15.513 1.00 86.38 547 GLU A O 1
ATOM 3989 N N . SER A 1 548 ? -8.172 14.155 -17.689 1.00 79.94 548 SER A N 1
ATOM 3990 C CA . SER A 1 548 ? -8.287 15.558 -18.093 1.00 79.94 548 SER A CA 1
ATOM 3991 C C . SER A 1 548 ? -8.855 15.659 -19.495 1.00 79.94 548 SER A C 1
ATOM 3993 O O . SER A 1 548 ? -8.224 15.247 -20.468 1.00 79.94 548 SER A O 1
ATOM 3995 N N . GLN A 1 549 ? -10.034 16.271 -19.611 1.00 71.69 549 GLN A N 1
ATOM 3996 C CA . GLN A 1 549 ? -10.654 16.547 -20.911 1.00 71.69 549 GLN A CA 1
ATOM 3997 C C . GLN A 1 549 ? -9.925 17.638 -21.703 1.00 71.69 549 GLN A C 1
ATOM 3999 O O . GLN A 1 549 ? -10.110 17.743 -22.911 1.00 71.69 549 GLN A O 1
ATOM 4004 N N . LEU A 1 550 ? -9.105 18.449 -21.029 1.00 65.56 550 LEU A N 1
ATOM 4005 C CA . LEU A 1 550 ? -8.304 19.500 -21.659 1.00 65.56 550 LEU A CA 1
ATOM 4006 C C . LEU A 1 550 ? -7.034 18.935 -22.299 1.00 65.56 550 LEU A C 1
ATOM 4008 O O . LEU A 1 550 ? -6.486 19.521 -23.231 1.00 65.56 550 LEU A O 1
ATOM 4012 N N . SER A 1 551 ? -6.564 17.790 -21.807 1.00 62.12 551 SER A N 1
ATOM 4013 C CA . SER A 1 551 ? -5.447 17.091 -22.418 1.00 62.12 551 SER A CA 1
ATOM 4014 C C . SER A 1 551 ? -5.909 16.412 -23.714 1.00 62.12 551 SER A C 1
ATOM 4016 O O . SER A 1 551 ? -6.889 15.668 -23.729 1.00 62.12 551 SER A O 1
ATOM 4018 N N . GLY A 1 552 ? -5.181 16.608 -24.816 1.00 56.25 552 GLY A N 1
ATOM 4019 C CA . GLY A 1 552 ? -5.480 15.946 -26.098 1.00 56.25 552 GLY A CA 1
ATOM 4020 C C . GLY A 1 552 ? -5.410 14.407 -26.059 1.00 56.25 552 GLY A C 1
ATOM 4021 O O . GLY A 1 552 ? -5.744 13.760 -27.047 1.00 56.25 552 GLY A O 1
ATOM 4022 N N . TYR A 1 553 ? -4.989 13.828 -24.928 1.00 63.47 553 TYR A N 1
ATOM 4023 C CA . TYR A 1 553 ? -4.841 12.391 -24.682 1.00 63.47 553 TYR A CA 1
ATOM 4024 C C . TYR A 1 553 ? -5.749 11.867 -23.552 1.00 63.47 553 TYR A C 1
ATOM 4026 O O . TYR A 1 553 ? -5.656 10.698 -23.186 1.00 63.47 553 T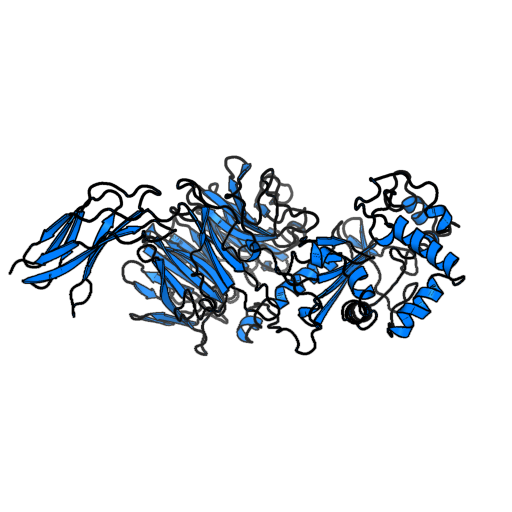YR A O 1
ATOM 4034 N N . GLY A 1 554 ? -6.609 12.713 -22.974 1.00 73.62 554 GLY A N 1
ATOM 4035 C CA . GLY A 1 554 ? -7.522 12.350 -21.883 1.00 73.62 554 GLY A CA 1
ATOM 4036 C C . GLY A 1 554 ? -6.885 12.220 -20.491 1.00 73.62 554 GLY A C 1
ATOM 4037 O O . GLY A 1 554 ? -7.615 12.047 -19.517 1.00 73.62 554 GLY A O 1
ATOM 4038 N N . TRP A 1 555 ? -5.557 12.327 -20.377 1.00 81.38 555 TRP A N 1
ATOM 4039 C CA . TRP A 1 555 ? -4.798 12.265 -19.129 1.00 81.38 555 TRP A CA 1
ATOM 4040 C C . TRP A 1 555 ? -3.703 13.327 -19.065 1.00 81.38 555 TRP A C 1
ATOM 4042 O O . TRP A 1 555 ? -3.062 13.650 -20.066 1.00 81.38 555 TRP A O 1
ATOM 4052 N N . GLU A 1 556 ? -3.433 13.825 -17.860 1.00 77.69 556 GLU A N 1
ATOM 4053 C CA . GLU A 1 556 ? -2.356 14.780 -17.612 1.00 77.69 556 GLU A CA 1
ATOM 4054 C C . GLU A 1 556 ? -1.584 14.498 -16.321 1.00 77.69 556 GLU A C 1
ATOM 4056 O O . GLU A 1 556 ? -2.049 13.813 -15.407 1.00 77.69 556 GLU A O 1
ATOM 4061 N N . ARG A 1 557 ? -0.380 15.068 -16.244 1.00 80.56 557 ARG A N 1
ATOM 4062 C CA . ARG A 1 557 ? 0.491 15.012 -15.070 1.00 80.56 557 ARG A CA 1
ATOM 4063 C C . ARG A 1 557 ? -0.115 15.799 -13.911 1.00 80.56 557 ARG A C 1
ATOM 4065 O O . ARG A 1 557 ? -0.478 16.962 -14.060 1.00 80.56 557 ARG A O 1
ATOM 4072 N N . VAL A 1 558 ? -0.128 15.197 -12.728 1.00 85.19 558 VAL A N 1
ATOM 4073 C CA . VAL A 1 558 ? -0.616 15.846 -11.505 1.00 85.19 558 VAL A CA 1
ATOM 4074 C C . VAL A 1 558 ? 0.460 16.764 -10.931 1.00 85.19 558 VAL A C 1
ATOM 4076 O O . VAL A 1 558 ? 1.529 16.278 -10.583 1.00 85.19 558 VAL A O 1
ATOM 4079 N N . GLY A 1 559 ? 0.201 18.069 -10.796 1.00 74.62 559 GLY A N 1
ATOM 4080 C CA . GLY A 1 559 ? 0.946 18.929 -9.860 1.00 74.62 559 GLY A CA 1
ATOM 4081 C C . GLY A 1 559 ? 2.440 19.119 -10.103 1.00 74.62 559 GLY A C 1
ATOM 4082 O O . GLY A 1 559 ? 3.191 19.311 -9.151 1.00 74.62 559 GLY A O 1
ATOM 4083 N N . GLY A 1 560 ? 2.907 18.980 -11.345 1.00 73.12 560 GLY A N 1
ATOM 4084 C CA . GLY A 1 560 ? 4.346 18.934 -11.606 1.00 73.12 560 GLY A CA 1
ATOM 4085 C C . GLY A 1 560 ? 5.005 17.616 -11.176 1.00 73.12 560 GLY A C 1
ATOM 4086 O O . GLY A 1 560 ? 6.226 17.587 -11.058 1.00 73.12 560 GLY A O 1
ATOM 4087 N N . GLY A 1 561 ? 4.203 16.553 -11.023 1.00 78.44 561 GLY A N 1
ATOM 4088 C CA . GLY A 1 561 ? 4.503 15.125 -10.856 1.00 78.44 561 GLY A CA 1
ATOM 4089 C C . GLY A 1 561 ? 5.364 14.743 -9.664 1.00 78.44 561 GLY A C 1
ATOM 4090 O O . GLY A 1 561 ? 5.802 15.582 -8.889 1.00 78.44 561 GLY A O 1
ATOM 4091 N N . VAL A 1 562 ? 5.629 13.447 -9.548 1.00 82.31 562 VAL A N 1
ATOM 4092 C CA . VAL A 1 562 ? 6.618 12.918 -8.604 1.00 82.31 562 VAL A CA 1
ATOM 4093 C C . VAL A 1 562 ? 7.865 12.489 -9.365 1.00 82.31 562 VAL A C 1
ATOM 4095 O O . VAL A 1 562 ? 7.773 12.017 -10.502 1.00 82.31 562 VAL A O 1
ATOM 4098 N N . THR A 1 563 ? 9.031 12.681 -8.761 1.00 74.50 563 THR A N 1
ATOM 4099 C CA . THR A 1 563 ? 10.324 12.372 -9.374 1.00 74.50 563 THR A CA 1
ATOM 4100 C C . THR A 1 563 ? 11.214 11.617 -8.407 1.00 74.50 563 THR A C 1
ATOM 4102 O O . THR A 1 563 ? 11.056 11.712 -7.191 1.00 74.50 563 THR A O 1
ATOM 4105 N N . ARG A 1 564 ? 12.161 10.867 -8.967 1.00 74.38 564 ARG A N 1
ATOM 4106 C CA . ARG A 1 564 ? 13.211 10.195 -8.216 1.00 74.38 564 ARG A CA 1
ATOM 4107 C C . ARG A 1 564 ? 14.553 10.514 -8.857 1.00 74.38 564 ARG A C 1
ATOM 4109 O O . ARG A 1 564 ? 14.721 10.335 -10.064 1.00 74.38 564 ARG A O 1
ATOM 4116 N N . SER A 1 565 ? 15.514 10.987 -8.076 1.00 63.53 565 SER A N 1
ATOM 4117 C CA . SER A 1 565 ? 16.832 11.352 -8.590 1.00 63.53 565 SER A CA 1
ATOM 4118 C C . SER A 1 565 ? 17.479 10.168 -9.308 1.00 63.53 565 SER A C 1
ATOM 4120 O O . SER A 1 565 ? 17.669 9.095 -8.732 1.00 63.53 565 SER A O 1
ATOM 4122 N N . ARG A 1 566 ? 17.837 10.382 -10.582 1.00 54.38 566 ARG A N 1
ATOM 4123 C CA . ARG A 1 566 ? 18.528 9.412 -11.452 1.00 54.38 566 ARG A CA 1
ATOM 4124 C C . ARG A 1 566 ? 17.747 8.106 -11.717 1.00 54.38 566 ARG A C 1
ATOM 4126 O O . ARG A 1 566 ? 18.363 7.136 -12.152 1.00 54.38 566 ARG A O 1
ATOM 4133 N N . ARG A 1 567 ? 16.432 8.048 -11.439 1.00 59.88 567 ARG A N 1
ATOM 4134 C CA . ARG A 1 567 ? 15.612 6.813 -11.464 1.00 59.88 567 ARG A CA 1
ATOM 4135 C C . ARG A 1 567 ? 14.180 7.052 -11.927 1.00 59.88 567 ARG A C 1
ATOM 4137 O O . ARG A 1 567 ? 13.672 8.166 -11.838 1.00 59.88 567 ARG A O 1
ATOM 4144 N N . ALA A 1 568 ? 13.502 5.979 -12.329 1.00 61.09 568 ALA A N 1
ATOM 4145 C CA . ALA A 1 568 ? 12.052 5.991 -12.441 1.00 61.09 568 ALA A CA 1
ATOM 4146 C C . ALA A 1 568 ? 11.412 6.118 -11.049 1.00 61.09 568 ALA A C 1
ATOM 4148 O O . ALA A 1 568 ? 11.786 5.415 -10.106 1.00 61.09 568 ALA A O 1
ATOM 4149 N N . ALA A 1 569 ? 10.451 7.030 -10.931 1.00 72.12 569 ALA A N 1
ATOM 4150 C CA . ALA A 1 569 ? 9.525 7.046 -9.811 1.00 72.12 569 ALA A CA 1
ATOM 4151 C C . ALA A 1 569 ? 8.334 6.129 -10.120 1.00 72.12 569 ALA A C 1
ATOM 4153 O O . ALA A 1 569 ? 7.964 5.988 -11.285 1.00 72.12 569 ALA A O 1
ATOM 4154 N N . TRP A 1 570 ? 7.707 5.560 -9.092 1.00 78.31 570 TRP A N 1
ATOM 4155 C CA . TRP A 1 570 ? 6.457 4.799 -9.224 1.00 78.31 570 TRP A CA 1
ATOM 4156 C C . TRP A 1 570 ? 5.547 5.012 -8.017 1.00 78.31 570 TRP A C 1
ATOM 4158 O O . TRP A 1 570 ? 6.020 5.373 -6.938 1.00 78.31 570 TRP A O 1
ATOM 4168 N N . ILE A 1 571 ? 4.247 4.776 -8.191 1.00 87.75 571 ILE A N 1
ATOM 4169 C CA . ILE A 1 571 ? 3.241 4.877 -7.127 1.00 87.75 571 ILE A CA 1
ATOM 4170 C C . ILE A 1 571 ? 2.862 3.476 -6.645 1.00 87.75 571 ILE A C 1
ATOM 4172 O O . ILE A 1 571 ? 2.524 2.615 -7.452 1.00 87.75 571 ILE A O 1
ATOM 4176 N N . THR A 1 572 ? 2.900 3.256 -5.331 1.00 86.19 572 THR A N 1
ATOM 4177 C CA . THR A 1 572 ? 2.509 1.981 -4.703 1.00 86.19 572 THR A CA 1
ATOM 4178 C C . THR A 1 572 ? 1.115 2.040 -4.091 1.00 86.19 572 THR A C 1
ATOM 4180 O O . THR A 1 572 ? 0.404 1.040 -4.098 1.00 86.19 572 THR A O 1
ATOM 4183 N N . ALA A 1 573 ? 0.695 3.204 -3.585 1.00 92.50 573 ALA A N 1
ATOM 4184 C CA . ALA A 1 573 ? -0.594 3.360 -2.925 1.00 92.50 573 ALA A CA 1
ATOM 4185 C C . ALA A 1 573 ? -1.128 4.795 -3.033 1.00 92.50 573 ALA A C 1
ATOM 4187 O O . ALA A 1 573 ? -0.371 5.766 -3.034 1.00 92.50 573 ALA A O 1
ATOM 4188 N N . LEU A 1 574 ? -2.455 4.922 -3.078 1.00 96.19 574 LEU A N 1
ATOM 4189 C CA . LEU A 1 574 ? -3.174 6.195 -3.054 1.00 96.19 574 LEU A CA 1
ATOM 4190 C C . LEU A 1 574 ? -4.299 6.128 -2.021 1.00 96.19 574 LEU A C 1
ATOM 4192 O O . LEU A 1 574 ? -4.967 5.102 -1.905 1.00 96.19 574 LEU A O 1
ATOM 4196 N N . ALA A 1 575 ? -4.548 7.229 -1.313 1.00 96.12 575 ALA A N 1
ATOM 4197 C CA . ALA A 1 575 ? -5.677 7.338 -0.393 1.00 96.12 575 ALA A CA 1
ATOM 4198 C C . ALA A 1 575 ? -6.324 8.725 -0.463 1.00 96.12 575 ALA A C 1
ATOM 4200 O O . ALA A 1 575 ? -5.637 9.738 -0.359 1.00 96.12 575 ALA A O 1
ATOM 4201 N N . ALA A 1 576 ? -7.650 8.777 -0.599 1.00 94.38 576 ALA A N 1
ATOM 4202 C CA . ALA A 1 576 ? -8.400 10.023 -0.472 1.00 94.38 576 ALA A CA 1
ATOM 4203 C C . ALA A 1 576 ? -8.490 10.421 1.003 1.00 94.38 576 ALA A C 1
ATOM 4205 O O . ALA A 1 576 ? -8.803 9.590 1.859 1.00 94.38 576 ALA A O 1
ATOM 4206 N N . THR A 1 577 ? -8.238 11.690 1.295 1.00 95.38 577 THR A N 1
ATOM 4207 C CA . THR A 1 577 ? -8.459 12.268 2.619 1.00 95.38 577 THR A CA 1
ATOM 4208 C C . THR A 1 577 ? -9.925 12.710 2.764 1.00 95.38 577 THR A C 1
ATOM 4210 O O . THR A 1 577 ? -10.588 12.999 1.763 1.00 95.38 577 THR A O 1
ATOM 4213 N N . PRO A 1 578 ? -10.461 12.822 3.995 1.00 90.88 578 PRO A N 1
ATOM 4214 C CA . PRO A 1 578 ? -11.830 13.305 4.205 1.00 90.88 578 PRO A CA 1
ATOM 4215 C C . PRO A 1 578 ? -12.104 14.717 3.661 1.00 90.88 578 PRO A C 1
ATOM 4217 O O . PRO A 1 578 ? -13.247 15.036 3.352 1.00 90.88 578 PRO A O 1
ATOM 4220 N N . ASP A 1 579 ? -11.070 15.554 3.538 1.00 91.25 579 ASP A N 1
ATOM 4221 C CA . ASP A 1 579 ? -11.139 16.910 2.977 1.00 91.25 579 ASP A CA 1
ATOM 4222 C C . ASP A 1 579 ? -10.923 16.957 1.448 1.00 91.25 579 ASP A C 1
ATOM 4224 O O . ASP A 1 579 ? -10.804 18.037 0.876 1.00 91.25 579 ASP A O 1
ATOM 4228 N N . GLY A 1 580 ? -10.887 15.804 0.766 1.00 91.25 580 GLY A N 1
ATOM 4229 C CA . GLY A 1 580 ? -10.843 15.725 -0.700 1.00 91.25 580 GLY A CA 1
ATOM 4230 C C . GLY A 1 580 ? -9.454 15.893 -1.328 1.00 91.25 580 GLY A C 1
ATOM 4231 O O . GLY A 1 580 ? -9.342 16.042 -2.547 1.00 91.25 580 GLY A O 1
ATOM 4232 N N . ARG A 1 581 ? -8.389 15.861 -0.526 1.00 95.75 581 ARG A N 1
ATOM 4233 C CA . ARG A 1 581 ? -7.001 15.735 -0.995 1.00 95.75 581 ARG A CA 1
ATOM 4234 C C . ARG A 1 581 ? -6.651 14.265 -1.240 1.00 95.75 581 ARG A C 1
ATOM 4236 O O . ARG A 1 581 ? -7.418 13.354 -0.930 1.00 95.75 581 ARG A O 1
ATOM 4243 N N . VAL A 1 582 ? -5.473 14.025 -1.808 1.00 96.75 582 VAL A N 1
ATOM 4244 C CA . VAL A 1 582 ? -4.973 12.674 -2.086 1.00 96.75 582 VAL A CA 1
ATOM 4245 C C . VAL A 1 582 ? -3.610 12.487 -1.438 1.00 96.75 582 VAL A C 1
ATOM 4247 O O . VAL A 1 582 ? -2.665 13.204 -1.755 1.00 96.75 582 VAL A O 1
ATOM 4250 N N . VAL A 1 583 ? -3.491 11.505 -0.551 1.00 97.62 583 VAL A N 1
ATOM 4251 C CA . VAL A 1 583 ? -2.199 11.010 -0.073 1.00 97.62 583 VAL A CA 1
ATOM 4252 C C . VAL A 1 583 ? -1.617 10.090 -1.136 1.00 97.62 583 VAL A C 1
ATOM 4254 O O . VAL A 1 583 ? -2.275 9.148 -1.581 1.00 97.62 583 VAL A O 1
ATOM 4257 N N . VAL A 1 584 ? -0.385 10.374 -1.535 1.00 96.62 584 VAL A N 1
ATOM 4258 C CA . VAL A 1 584 ? 0.354 9.668 -2.578 1.00 96.62 584 VAL A CA 1
ATOM 4259 C C . VAL A 1 584 ? 1.540 8.970 -1.937 1.00 96.62 584 VAL A C 1
ATOM 4261 O O . VAL A 1 584 ? 2.379 9.648 -1.353 1.00 96.62 584 VAL A O 1
ATOM 4264 N N . GLY A 1 585 ? 1.616 7.645 -2.049 1.00 94.69 585 GLY A N 1
ATOM 4265 C CA . GLY A 1 585 ? 2.742 6.833 -1.586 1.00 94.69 585 GLY A CA 1
ATOM 4266 C C . GLY A 1 585 ? 3.424 6.107 -2.734 1.00 94.69 585 GLY A C 1
ATOM 4267 O O . GLY A 1 585 ? 2.761 5.620 -3.650 1.00 94.69 585 GLY A O 1
ATOM 4268 N N . GLY A 1 586 ? 4.748 6.031 -2.703 1.00 88.56 586 GLY A N 1
ATOM 4269 C CA . GLY A 1 586 ? 5.501 5.383 -3.766 1.00 88.56 586 GLY A CA 1
ATOM 4270 C C . GLY A 1 586 ? 7.005 5.513 -3.609 1.00 88.56 586 GLY A C 1
ATOM 4271 O O . GLY A 1 586 ? 7.502 5.902 -2.558 1.00 88.56 586 GLY A O 1
ATOM 4272 N N . ALA A 1 587 ? 7.745 5.195 -4.664 1.00 80.69 587 ALA A N 1
ATOM 4273 C CA . ALA A 1 587 ? 9.186 5.392 -4.710 1.00 80.69 587 ALA A CA 1
ATOM 4274 C C . ALA A 1 587 ? 9.519 6.715 -5.409 1.00 80.69 587 ALA A C 1
ATOM 4276 O O . ALA A 1 587 ? 9.638 6.764 -6.632 1.00 80.69 587 ALA A O 1
ATOM 4277 N N . PHE A 1 588 ? 9.670 7.788 -4.638 1.00 81.19 588 PHE A N 1
ATOM 4278 C CA . PHE A 1 588 ? 10.042 9.120 -5.123 1.00 81.19 588 PHE A CA 1
ATOM 4279 C C . PHE A 1 588 ? 10.759 9.914 -4.024 1.00 81.19 588 PHE A C 1
ATOM 4281 O O . PHE A 1 588 ? 10.563 9.634 -2.845 1.00 81.19 588 PHE A O 1
ATOM 4288 N N . ASP A 1 589 ? 11.577 10.893 -4.417 1.00 82.12 589 ASP A N 1
ATOM 4289 C CA . ASP A 1 589 ? 12.306 11.795 -3.507 1.00 82.12 589 ASP A CA 1
ATOM 4290 C C . ASP A 1 589 ? 11.886 13.272 -3.645 1.00 82.12 589 ASP A C 1
ATOM 4292 O O . ASP A 1 589 ? 12.356 14.141 -2.902 1.00 82.12 589 ASP A O 1
ATOM 4296 N N . ALA A 1 590 ? 10.969 13.563 -4.573 1.00 83.56 590 ALA A N 1
ATOM 4297 C CA . ALA A 1 590 ? 10.301 14.851 -4.691 1.00 83.56 590 ALA A CA 1
ATOM 4298 C C . ALA A 1 590 ? 8.902 14.722 -5.315 1.00 83.56 590 ALA A C 1
ATOM 4300 O O . ALA A 1 590 ? 8.636 13.829 -6.125 1.00 83.56 590 ALA A O 1
ATOM 4301 N N . ALA A 1 591 ? 8.022 15.658 -4.958 1.00 89.94 591 ALA A N 1
ATOM 4302 C CA . ALA A 1 591 ? 6.670 15.801 -5.490 1.00 89.94 591 ALA A CA 1
ATOM 4303 C C . ALA A 1 591 ? 6.388 17.283 -5.791 1.00 89.94 591 ALA A C 1
ATOM 4305 O O . ALA A 1 591 ? 6.282 18.107 -4.881 1.00 89.94 591 ALA A O 1
ATOM 4306 N N . GLY A 1 592 ? 6.300 17.649 -7.070 1.00 85.56 592 GLY A N 1
ATOM 4307 C CA . GLY A 1 592 ? 6.274 19.045 -7.503 1.00 85.56 592 GLY A CA 1
ATOM 4308 C C . GLY A 1 592 ? 7.496 19.809 -6.978 1.00 85.56 592 GLY A C 1
ATOM 4309 O O . GLY A 1 592 ? 8.634 19.407 -7.207 1.00 85.56 592 GLY A O 1
ATOM 4310 N N . SER A 1 593 ? 7.267 20.904 -6.250 1.00 84.06 593 SER A N 1
ATOM 4311 C CA . SER A 1 593 ? 8.322 21.667 -5.566 1.00 84.06 593 SER A CA 1
ATOM 4312 C C . SER A 1 593 ? 8.651 21.156 -4.155 1.00 84.06 593 SER A C 1
ATOM 4314 O O . SER A 1 593 ? 9.585 21.661 -3.532 1.00 84.06 593 SER A O 1
ATOM 4316 N N . ALA A 1 594 ? 7.900 20.185 -3.624 1.00 85.00 594 ALA A N 1
ATOM 4317 C CA . ALA A 1 594 ? 8.129 19.637 -2.293 1.00 85.00 594 ALA A CA 1
ATOM 4318 C C . ALA A 1 594 ? 9.230 18.566 -2.335 1.00 85.00 594 ALA A C 1
ATOM 4320 O O . ALA A 1 594 ? 9.107 17.559 -3.034 1.00 85.00 594 ALA A O 1
ATOM 4321 N N . ARG A 1 595 ? 10.297 18.761 -1.551 1.00 82.62 595 ARG A N 1
ATOM 4322 C CA . ARG A 1 595 ? 11.291 17.714 -1.272 1.00 82.62 595 ARG A CA 1
ATOM 4323 C C . ARG A 1 595 ? 10.733 16.807 -0.186 1.00 82.62 595 ARG A C 1
ATOM 4325 O O . ARG A 1 595 ? 10.574 17.244 0.947 1.00 82.62 595 ARG A O 1
ATOM 4332 N N . THR A 1 596 ? 10.375 15.582 -0.544 1.00 87.44 596 THR A N 1
ATOM 4333 C CA . THR A 1 596 ? 9.767 14.635 0.389 1.00 87.44 596 THR A CA 1
ATOM 4334 C C . THR A 1 596 ? 10.000 13.213 -0.092 1.00 87.44 596 THR A C 1
ATOM 4336 O O . THR A 1 596 ? 9.953 12.942 -1.293 1.00 87.44 596 THR A O 1
ATOM 4339 N N . GLN A 1 597 ? 10.293 12.322 0.849 1.00 86.62 597 GLN A N 1
ATOM 4340 C CA . GLN A 1 597 ? 10.613 10.934 0.560 1.00 86.62 597 GLN A CA 1
ATOM 4341 C C . GLN A 1 597 ? 9.352 10.084 0.645 1.00 86.62 597 GLN A C 1
ATOM 4343 O O . GLN A 1 597 ? 8.666 10.076 1.667 1.00 86.62 597 GLN A O 1
ATOM 4348 N N . HIS A 1 598 ? 9.067 9.351 -0.426 1.00 90.31 598 HIS A N 1
ATOM 4349 C CA . HIS A 1 598 ? 8.117 8.240 -0.485 1.00 90.31 598 HIS A CA 1
ATOM 4350 C C . HIS A 1 598 ? 6.633 8.531 -0.193 1.00 90.31 598 HIS A C 1
ATOM 4352 O O . HIS A 1 598 ? 5.785 7.675 -0.464 1.00 90.31 598 HIS A O 1
ATOM 4358 N N . ILE A 1 599 ? 6.283 9.712 0.324 1.00 95.25 599 ILE A N 1
ATOM 4359 C CA . ILE A 1 599 ? 4.907 10.115 0.601 1.00 95.25 599 ILE A CA 1
ATOM 4360 C C . ILE A 1 599 ? 4.697 11.624 0.430 1.00 95.25 599 ILE A C 1
ATOM 4362 O O . ILE A 1 599 ? 5.529 12.428 0.829 1.00 95.25 599 ILE A O 1
ATOM 4366 N N . ALA A 1 600 ? 3.564 12.027 -0.142 1.00 96.19 600 ALA A N 1
ATOM 4367 C CA . ALA A 1 600 ? 3.170 13.428 -0.296 1.00 96.19 600 ALA A CA 1
ATOM 4368 C C . ALA A 1 600 ? 1.643 13.575 -0.249 1.00 96.19 600 ALA A C 1
ATOM 4370 O O . ALA A 1 600 ? 0.914 12.597 -0.411 1.00 96.19 600 ALA A O 1
ATOM 4371 N N . VAL A 1 601 ? 1.141 14.799 -0.072 1.00 96.81 601 VAL A N 1
ATOM 4372 C CA . VAL A 1 601 ? -0.290 15.109 -0.218 1.00 96.81 601 VAL A CA 1
ATOM 4373 C C . VAL A 1 601 ? -0.499 16.012 -1.421 1.00 96.81 601 VAL A C 1
ATOM 4375 O O . VAL A 1 601 ? 0.071 17.097 -1.491 1.00 96.81 601 VAL A O 1
ATOM 4378 N N . TRP A 1 602 ? -1.339 15.571 -2.348 1.00 95.56 602 TRP A N 1
ATOM 4379 C CA . TRP A 1 602 ? -1.818 16.342 -3.485 1.00 95.56 602 TRP A CA 1
ATOM 4380 C C . TRP A 1 602 ? -3.114 17.080 -3.141 1.00 95.56 602 TRP A C 1
ATOM 4382 O O . TRP A 1 602 ? -4.067 16.481 -2.637 1.00 95.56 602 TRP A O 1
ATOM 4392 N N . SER A 1 603 ? -3.170 18.371 -3.467 1.00 93.56 603 SER A N 1
ATOM 4393 C CA . SER A 1 603 ? -4.369 19.199 -3.359 1.00 93.56 603 SER A CA 1
ATOM 4394 C C . SER A 1 603 ? -4.814 19.670 -4.740 1.00 93.56 603 SER A C 1
ATOM 4396 O O . SER A 1 603 ? -4.162 20.504 -5.370 1.00 93.56 603 SER A O 1
ATOM 4398 N N . ALA A 1 604 ? -5.967 19.176 -5.194 1.00 89.44 604 ALA A N 1
ATOM 4399 C CA . ALA A 1 604 ? -6.572 19.628 -6.443 1.00 89.44 604 ALA A CA 1
ATOM 4400 C C . ALA A 1 604 ? -7.016 21.102 -6.371 1.00 89.44 604 ALA A C 1
ATOM 4402 O O . ALA A 1 604 ? -6.952 21.803 -7.376 1.00 89.44 604 ALA A O 1
ATOM 4403 N N . ALA A 1 605 ? -7.400 21.601 -5.191 1.00 89.19 605 ALA A N 1
ATOM 4404 C CA . ALA A 1 605 ? -7.830 22.988 -5.018 1.00 89.19 605 ALA A CA 1
ATOM 4405 C C . ALA A 1 605 ? -6.684 23.994 -5.230 1.00 89.19 605 ALA A C 1
ATOM 4407 O O . ALA A 1 605 ? -6.877 25.025 -5.864 1.00 89.19 605 ALA A O 1
ATOM 4408 N N . SER A 1 606 ? -5.483 23.682 -4.731 1.00 90.19 606 SER A N 1
ATOM 4409 C CA . SER A 1 606 ? -4.299 24.548 -4.859 1.00 90.19 606 SER A CA 1
ATOM 4410 C C . SER A 1 606 ? -3.367 24.151 -6.004 1.00 90.19 606 SER A C 1
ATOM 4412 O O . SER A 1 606 ? -2.364 24.822 -6.227 1.00 90.19 606 SER A O 1
ATOM 4414 N N . GLN A 1 607 ? -3.670 23.053 -6.704 1.00 88.06 607 GLN A N 1
ATOM 4415 C CA . GLN A 1 607 ? -2.820 22.458 -7.738 1.00 88.06 607 GLN A CA 1
ATOM 4416 C C . GLN A 1 607 ? -1.366 22.232 -7.272 1.00 88.06 607 GLN A C 1
ATOM 4418 O O . GLN A 1 607 ? -0.422 22.383 -8.048 1.00 88.06 607 GLN A O 1
ATOM 4423 N N . SER A 1 608 ? -1.170 21.857 -6.003 1.00 92.44 608 SER A N 1
ATOM 4424 C CA . SER A 1 608 ? 0.161 21.732 -5.398 1.00 92.44 608 SER A CA 1
ATOM 4425 C C . SER A 1 608 ? 0.305 20.519 -4.479 1.00 92.44 608 SER A C 1
ATOM 4427 O O . SER A 1 608 ? -0.675 19.976 -3.959 1.00 92.44 608 SER A O 1
ATOM 4429 N N . PHE A 1 609 ? 1.559 20.101 -4.286 1.00 95.00 609 PHE A N 1
ATOM 4430 C CA . PHE A 1 609 ? 1.948 19.091 -3.306 1.00 95.00 609 PHE A CA 1
ATOM 4431 C C . PHE A 1 609 ? 2.408 19.723 -1.992 1.00 95.00 609 PHE A C 1
ATOM 4433 O O . PHE A 1 609 ? 3.056 20.769 -1.987 1.00 95.00 609 PHE A O 1
ATOM 4440 N N . SER A 1 610 ? 2.146 19.030 -0.885 1.00 94.25 610 SER A N 1
ATOM 4441 C CA . SER A 1 610 ? 2.736 19.303 0.428 1.00 94.25 610 SER A CA 1
ATOM 4442 C C . SER A 1 610 ? 3.382 18.044 1.007 1.00 94.25 610 SER A C 1
ATOM 4444 O O . SER A 1 610 ? 2.824 16.950 0.883 1.00 94.25 610 SER A O 1
ATOM 4446 N N . ALA A 1 611 ? 4.530 18.201 1.668 1.00 92.25 611 ALA A N 1
ATOM 4447 C CA . ALA A 1 611 ? 5.202 17.123 2.392 1.00 92.25 611 ALA A CA 1
ATOM 4448 C C . ALA A 1 611 ? 4.428 16.710 3.661 1.00 92.25 611 ALA A C 1
ATOM 4450 O O . ALA A 1 611 ? 3.673 17.507 4.226 1.00 92.25 611 ALA A O 1
ATOM 4451 N N . ILE A 1 612 ? 4.643 15.474 4.122 1.00 90.88 612 ILE A N 1
ATOM 4452 C CA . ILE A 1 612 ? 4.182 14.983 5.430 1.00 90.88 612 ILE A CA 1
ATOM 4453 C C . ILE A 1 612 ? 5.413 14.767 6.314 1.00 90.88 612 ILE A C 1
ATOM 4455 O O . ILE A 1 612 ? 6.070 13.727 6.232 1.00 90.88 612 ILE A O 1
ATOM 4459 N N . GLY A 1 613 ? 5.750 15.771 7.126 1.00 87.50 613 GLY A N 1
ATOM 4460 C CA . GLY A 1 613 ? 7.035 15.794 7.831 1.00 87.50 613 GLY A CA 1
ATOM 4461 C C . GLY A 1 613 ? 8.201 15.630 6.853 1.00 87.50 613 GLY A C 1
ATOM 4462 O O . GLY A 1 613 ? 8.175 16.193 5.761 1.00 87.50 613 GLY A O 1
ATOM 4463 N N . GLU A 1 614 ? 9.171 14.793 7.219 1.00 82.31 614 GLU A N 1
ATOM 4464 C CA . GLU A 1 614 ? 10.321 14.429 6.370 1.00 82.31 614 GLU A CA 1
ATOM 4465 C C . GLU A 1 614 ? 9.995 13.348 5.313 1.00 82.31 614 GLU A C 1
ATOM 4467 O O . GLU A 1 614 ? 10.831 13.001 4.481 1.00 82.31 614 GLU A O 1
ATOM 4472 N N . GLY A 1 615 ? 8.768 12.816 5.308 1.00 89.12 615 GLY A N 1
ATOM 4473 C CA . GLY A 1 615 ? 8.383 11.656 4.503 1.00 89.12 615 GLY A CA 1
ATOM 4474 C C . GLY A 1 615 ? 8.631 10.314 5.206 1.00 89.12 615 GLY A C 1
ATOM 4475 O O . GLY A 1 615 ? 8.679 10.249 6.436 1.00 89.12 615 GLY A O 1
ATOM 4476 N N . LEU A 1 616 ? 8.733 9.234 4.429 1.00 86.06 616 LEU A N 1
ATOM 4477 C CA . LEU A 1 616 ? 8.978 7.863 4.897 1.00 86.06 616 LEU A CA 1
ATOM 4478 C C . LEU A 1 616 ? 10.333 7.369 4.382 1.00 86.06 616 LEU A C 1
ATOM 4480 O O . LEU A 1 616 ? 10.746 7.763 3.299 1.00 86.06 616 LEU A O 1
ATOM 4484 N N . ASP A 1 617 ? 11.002 6.485 5.127 1.00 77.12 617 ASP A N 1
ATOM 4485 C CA . ASP A 1 617 ? 12.319 5.949 4.736 1.00 77.12 617 ASP A CA 1
ATOM 4486 C C . ASP A 1 617 ? 12.245 4.931 3.584 1.00 77.12 617 ASP A C 1
ATOM 4488 O O . ASP A 1 617 ? 13.229 4.703 2.882 1.00 77.12 617 ASP A O 1
ATOM 4492 N N . VAL A 1 618 ? 11.082 4.300 3.403 1.00 78.00 618 VAL A N 1
ATOM 4493 C CA . VAL A 1 618 ? 10.788 3.349 2.324 1.00 78.00 618 VAL A CA 1
ATOM 4494 C C . VAL A 1 618 ? 9.370 3.573 1.810 1.00 78.00 618 VAL A C 1
ATOM 4496 O O . VAL A 1 618 ? 8.518 4.124 2.515 1.00 78.00 618 VAL A O 1
ATOM 4499 N N . GLU A 1 619 ? 9.097 3.121 0.589 1.00 84.25 619 GLU A N 1
ATOM 4500 C CA . GLU A 1 619 ? 7.762 3.171 0.007 1.00 84.25 619 GLU A CA 1
ATOM 4501 C C . GLU A 1 619 ? 6.733 2.374 0.836 1.00 84.25 619 GLU A C 1
ATOM 4503 O O . GLU A 1 619 ? 7.039 1.291 1.347 1.00 84.25 619 GLU A O 1
ATOM 4508 N N . PRO A 1 620 ? 5.498 2.888 0.984 1.00 91.06 620 PRO A N 1
ATOM 4509 C CA . PRO A 1 620 ? 4.448 2.176 1.696 1.00 91.06 620 PRO A CA 1
ATOM 4510 C C . PRO A 1 620 ? 3.864 1.031 0.857 1.00 91.06 620 PRO A C 1
ATOM 4512 O O . PRO A 1 620 ? 3.562 1.213 -0.323 1.00 91.06 620 PRO A O 1
ATOM 4515 N N . ASP A 1 621 ? 3.633 -0.121 1.494 1.00 86.38 621 ASP A N 1
ATOM 4516 C CA . ASP A 1 621 ? 2.907 -1.268 0.924 1.00 86.38 621 ASP A CA 1
ATOM 4517 C C . ASP A 1 621 ? 1.387 -0.989 0.877 1.00 86.38 621 ASP A C 1
ATOM 4519 O O . ASP A 1 621 ? 0.692 -1.450 -0.026 1.00 86.38 621 ASP A O 1
ATOM 4523 N N . ALA A 1 622 ? 0.857 -0.231 1.845 1.00 92.31 622 ALA A N 1
ATOM 4524 C CA . ALA A 1 622 ? -0.538 0.204 1.890 1.00 92.31 622 ALA A CA 1
ATOM 4525 C C . ALA A 1 622 ? -0.667 1.596 2.520 1.00 92.31 622 ALA A C 1
ATOM 4527 O O . ALA A 1 622 ? 0.084 1.944 3.433 1.00 92.31 622 ALA A O 1
ATOM 4528 N N . LEU A 1 623 ? -1.668 2.362 2.074 1.00 95.81 623 LEU A N 1
ATOM 4529 C CA . LEU A 1 623 ? -2.019 3.671 2.624 1.00 95.81 623 LEU A CA 1
ATOM 4530 C C . LEU A 1 623 ? -3.513 3.775 2.920 1.00 95.81 623 LEU A C 1
ATOM 4532 O O . LEU A 1 623 ? -4.348 3.314 2.145 1.00 95.81 623 LEU A O 1
ATOM 4536 N N . VAL A 1 624 ? -3.852 4.453 4.015 1.00 96.56 624 VAL A N 1
ATOM 4537 C CA . VAL A 1 624 ? -5.222 4.901 4.289 1.00 96.56 624 VAL A CA 1
ATOM 4538 C C . VAL A 1 624 ? -5.205 6.247 5.007 1.00 96.56 624 VAL A C 1
ATOM 4540 O O . VAL A 1 624 ? -4.317 6.522 5.812 1.00 96.56 624 VAL A O 1
ATOM 4543 N N . SER A 1 625 ? -6.194 7.091 4.720 1.00 96.00 625 SER A N 1
ATOM 4544 C CA . SER A 1 625 ? -6.424 8.358 5.416 1.00 96.00 625 SER A CA 1
ATOM 4545 C C . SER A 1 625 ? -7.719 8.297 6.225 1.00 96.00 625 SER A C 1
ATOM 4547 O O . SER A 1 625 ? -8.613 7.499 5.936 1.00 96.00 625 SER A O 1
ATOM 4549 N N . SER A 1 626 ? -7.820 9.126 7.260 1.00 94.56 626 SER A N 1
ATOM 4550 C CA . SER A 1 626 ? -8.969 9.184 8.164 1.00 94.56 626 SER A CA 1
ATOM 4551 C C . SER A 1 626 ? -9.158 10.596 8.721 1.00 94.56 626 SER A C 1
ATOM 4553 O O . SER A 1 626 ? -8.387 11.507 8.430 1.00 94.56 626 SER A O 1
ATOM 4555 N N . VAL A 1 627 ? -10.163 10.765 9.580 1.00 90.56 627 VAL A N 1
ATOM 4556 C CA . VAL A 1 627 ? -10.359 12.009 10.338 1.00 90.56 627 VAL A CA 1
ATOM 4557 C C . VAL A 1 627 ? -9.324 12.207 11.453 1.00 90.56 627 VAL A C 1
ATOM 4559 O O . VAL A 1 627 ? -9.098 13.342 11.856 1.00 90.56 627 VAL A O 1
ATOM 4562 N N . ASN A 1 628 ? -8.693 11.135 11.951 1.00 92.06 628 ASN A N 1
ATOM 4563 C CA . ASN A 1 628 ? -7.746 11.201 13.073 1.00 92.06 628 ASN A CA 1
ATOM 4564 C C . ASN A 1 628 ? -6.276 11.238 12.628 1.00 92.06 628 ASN A C 1
ATOM 4566 O O . ASN A 1 628 ? -5.402 11.645 13.389 1.00 92.06 628 ASN A O 1
ATOM 4570 N N . SER A 1 629 ? -5.988 10.812 11.400 1.00 94.00 629 SER A N 1
ATOM 4571 C CA . SER A 1 629 ? -4.649 10.858 10.822 1.00 94.00 629 SER A CA 1
ATOM 4572 C C . SER A 1 629 ? -4.724 11.069 9.319 1.00 94.00 629 SER A C 1
ATOM 4574 O O . SER A 1 629 ? -5.473 10.378 8.619 1.00 94.00 629 SER A O 1
ATOM 4576 N N . VAL A 1 630 ? -3.896 12.000 8.837 1.00 95.00 630 VAL A N 1
ATOM 4577 C CA . VAL A 1 630 ? -3.735 12.280 7.406 1.00 95.00 630 VAL A CA 1
ATOM 4578 C C . VAL A 1 630 ? -3.262 11.030 6.673 1.00 95.00 630 VAL A C 1
ATOM 4580 O O . VAL A 1 630 ? -3.744 10.778 5.574 1.00 95.00 630 VAL A O 1
ATOM 4583 N N . ALA A 1 631 ? -2.378 10.231 7.276 1.00 96.00 631 ALA A N 1
ATOM 4584 C CA . ALA A 1 631 ? -1.844 9.028 6.657 1.00 96.00 631 ALA A CA 1
ATOM 4585 C C . ALA A 1 631 ? -1.492 7.960 7.698 1.00 96.00 631 ALA A C 1
ATOM 4587 O O . ALA A 1 631 ? -0.672 8.190 8.586 1.00 96.00 631 ALA A O 1
ATOM 4588 N N . TYR A 1 632 ? -2.055 6.771 7.507 1.00 97.00 632 TYR A N 1
ATOM 4589 C CA . TYR A 1 632 ? -1.522 5.511 8.004 1.00 97.00 632 TYR A CA 1
ATOM 4590 C C . TYR A 1 632 ? -0.797 4.804 6.866 1.00 97.00 632 TYR A C 1
ATOM 4592 O O . TYR A 1 632 ? -1.330 4.731 5.757 1.00 97.00 632 TYR A O 1
ATOM 4600 N N . ALA A 1 633 ? 0.369 4.240 7.157 1.00 95.75 633 ALA A N 1
ATOM 4601 C CA . ALA A 1 633 ? 1.174 3.503 6.199 1.00 95.75 633 ALA A CA 1
ATOM 4602 C C . ALA A 1 633 ? 1.625 2.166 6.782 1.00 95.75 633 ALA A C 1
ATOM 4604 O O . ALA A 1 633 ? 2.030 2.099 7.945 1.00 95.75 633 ALA A O 1
ATOM 4605 N N . SER A 1 634 ? 1.595 1.107 5.976 1.00 93.25 634 SER A N 1
ATOM 4606 C CA . SER A 1 634 ? 2.402 -0.083 6.245 1.00 93.25 634 SER A CA 1
ATOM 4607 C C . SER A 1 634 ? 3.698 -0.000 5.452 1.00 93.25 634 SER A C 1
ATOM 4609 O O . SER A 1 634 ? 3.693 0.374 4.284 1.00 93.25 634 SER A O 1
ATOM 4611 N N . LEU A 1 635 ? 4.812 -0.341 6.091 1.00 87.19 635 LEU A N 1
ATOM 4612 C CA . LEU A 1 635 ? 6.134 -0.366 5.479 1.00 87.19 635 LEU A CA 1
ATOM 4613 C C . LEU A 1 635 ? 6.766 -1.737 5.676 1.00 87.19 635 LEU A C 1
ATOM 4615 O O . LEU A 1 635 ? 6.552 -2.403 6.697 1.00 87.19 635 LEU A O 1
ATOM 4619 N N . ARG A 1 636 ? 7.625 -2.112 4.734 1.00 79.31 636 ARG A N 1
ATOM 4620 C CA . ARG A 1 636 ? 8.496 -3.274 4.862 1.00 79.31 636 ARG A CA 1
ATOM 4621 C C . ARG A 1 636 ? 9.917 -2.814 5.128 1.00 79.31 636 ARG A C 1
ATOM 4623 O O . ARG A 1 636 ? 10.655 -2.463 4.212 1.00 79.31 636 ARG A O 1
ATOM 4630 N N . LEU A 1 637 ? 10.295 -2.832 6.400 1.00 75.31 637 LEU A N 1
ATOM 4631 C CA . LEU A 1 637 ? 11.663 -2.544 6.808 1.00 75.31 637 LEU A CA 1
ATOM 4632 C C . LEU A 1 637 ? 12.498 -3.806 6.616 1.00 75.31 637 LEU A C 1
ATOM 4634 O O . LEU A 1 637 ? 12.094 -4.900 7.016 1.00 75.31 637 LEU A O 1
ATOM 4638 N N . ARG A 1 638 ? 13.661 -3.678 5.991 1.00 63.22 638 ARG A N 1
ATOM 4639 C CA . ARG A 1 638 ? 14.541 -4.823 5.741 1.00 63.22 638 ARG A CA 1
ATOM 4640 C C . ARG A 1 638 ? 15.433 -5.073 6.947 1.00 63.22 638 ARG A C 1
ATOM 4642 O O . ARG A 1 638 ? 15.697 -4.167 7.733 1.00 63.22 638 ARG A O 1
ATOM 4649 N N . SER A 1 639 ? 15.869 -6.320 7.109 1.00 55.69 639 SER A N 1
ATOM 4650 C CA . SER A 1 639 ? 16.866 -6.617 8.131 1.00 55.69 639 SER A CA 1
ATOM 4651 C C . SER A 1 639 ? 18.216 -6.107 7.681 1.00 55.69 639 SER A C 1
ATOM 4653 O O . SER A 1 639 ? 18.588 -6.239 6.516 1.00 55.69 639 SER A O 1
ATOM 4655 N N . MET A 1 640 ? 18.956 -5.566 8.636 1.00 50.84 640 MET A N 1
ATOM 4656 C CA . MET A 1 640 ? 20.298 -5.085 8.385 1.00 50.84 640 MET A CA 1
ATOM 4657 C C . MET A 1 640 ? 21.325 -6.222 8.323 1.00 50.84 640 MET A C 1
ATOM 4659 O O . MET A 1 640 ? 22.397 -6.044 7.751 1.00 50.84 640 MET A O 1
ATOM 4663 N N . GLU A 1 641 ? 20.983 -7.384 8.881 1.00 45.72 641 GLU A N 1
ATOM 4664 C CA . GLU A 1 641 ? 21.826 -8.573 8.944 1.00 45.72 641 GLU A CA 1
ATOM 4665 C C . GLU A 1 641 ? 21.546 -9.499 7.756 1.00 45.72 641 GLU A C 1
ATOM 4667 O O . GLU A 1 641 ? 20.392 -9.742 7.390 1.00 45.72 641 GLU A O 1
ATOM 4672 N N . ALA A 1 642 ? 22.598 -10.069 7.166 1.00 40.06 642 ALA A N 1
ATOM 4673 C CA . ALA A 1 642 ? 22.454 -11.068 6.113 1.00 40.06 642 ALA A CA 1
ATOM 4674 C C . ALA A 1 642 ? 21.652 -12.280 6.629 1.00 40.06 642 ALA A C 1
ATOM 4676 O O . ALA A 1 642 ? 22.032 -12.930 7.601 1.00 40.06 642 ALA A O 1
ATOM 4677 N N . GLY A 1 643 ? 20.517 -12.578 5.988 1.00 43.81 643 GLY A N 1
ATOM 4678 C CA . GLY A 1 643 ? 19.593 -13.636 6.421 1.00 43.81 643 GLY A CA 1
ATOM 4679 C C . GLY A 1 643 ? 18.684 -13.263 7.602 1.00 43.81 643 GLY A C 1
ATOM 4680 O O . GLY A 1 643 ? 17.833 -14.069 7.990 1.00 43.81 643 GLY A O 1
ATOM 4681 N N . GLY A 1 644 ? 18.817 -12.052 8.148 1.00 47.31 644 GLY A N 1
ATOM 4682 C CA . GLY A 1 644 ? 17.921 -11.527 9.164 1.00 47.31 644 GLY A CA 1
ATOM 4683 C C . GLY A 1 644 ? 16.513 -11.294 8.610 1.00 47.31 644 GLY A C 1
ATOM 4684 O O . GLY A 1 644 ? 16.305 -11.022 7.425 1.00 47.31 644 GLY A O 1
ATOM 4685 N N . ARG A 1 645 ? 15.502 -11.420 9.472 1.00 52.25 645 ARG A N 1
ATOM 4686 C CA . ARG A 1 645 ? 14.107 -11.177 9.085 1.00 52.25 645 ARG A CA 1
ATOM 4687 C C . ARG A 1 645 ? 13.835 -9.678 9.145 1.00 52.25 645 ARG A C 1
ATOM 4689 O O . ARG A 1 645 ? 14.060 -9.064 10.185 1.00 52.25 645 ARG A O 1
ATOM 4696 N N . GLY A 1 646 ? 13.380 -9.097 8.034 1.00 64.00 646 GLY A N 1
ATOM 4697 C CA . GLY A 1 646 ? 12.837 -7.739 8.030 1.00 64.00 646 GLY A CA 1
ATOM 4698 C C . GLY A 1 646 ? 11.651 -7.597 8.989 1.00 64.00 646 GLY A C 1
ATOM 4699 O O . GLY A 1 646 ? 11.161 -8.577 9.558 1.00 64.00 646 GLY A O 1
ATOM 4700 N N . ARG A 1 647 ? 11.171 -6.370 9.166 1.00 75.06 647 ARG A N 1
ATOM 4701 C CA . ARG A 1 647 ? 10.065 -6.032 10.060 1.00 75.06 647 ARG A CA 1
ATOM 4702 C C . ARG A 1 647 ? 8.930 -5.394 9.270 1.00 75.06 647 ARG A C 1
ATOM 4704 O O . ARG A 1 647 ? 9.137 -4.456 8.504 1.00 75.06 647 ARG A O 1
ATOM 4711 N N . VAL A 1 648 ? 7.714 -5.878 9.510 1.00 82.69 648 VAL A N 1
ATOM 4712 C CA . VAL A 1 648 ? 6.510 -5.133 9.141 1.00 82.69 648 VAL A CA 1
ATOM 4713 C C . VAL A 1 648 ? 6.384 -3.966 10.099 1.00 82.69 648 VAL A C 1
ATOM 4715 O O . VAL A 1 648 ? 6.325 -4.150 11.314 1.00 82.69 648 VAL A O 1
ATOM 4718 N N . CYS A 1 649 ? 6.327 -2.777 9.531 1.00 86.69 649 CYS A N 1
ATOM 4719 C CA . CYS A 1 649 ? 6.077 -1.553 10.249 1.00 86.69 649 CYS A CA 1
ATOM 4720 C C . CYS A 1 649 ? 4.687 -1.033 9.892 1.00 86.69 649 CYS A C 1
ATOM 4722 O O . CYS A 1 649 ? 4.267 -1.094 8.740 1.00 86.69 649 CYS A O 1
ATOM 4724 N N . ILE A 1 650 ? 3.974 -0.505 10.877 1.00 92.81 650 ILE A N 1
ATOM 4725 C CA . ILE A 1 650 ? 2.735 0.240 10.674 1.00 92.81 650 ILE A CA 1
ATOM 4726 C C . ILE A 1 650 ? 2.957 1.577 11.349 1.00 92.81 650 ILE A C 1
ATOM 4728 O O . ILE A 1 650 ? 3.202 1.607 12.552 1.00 92.81 650 ILE A O 1
ATOM 4732 N N . THR A 1 651 ? 2.895 2.658 10.584 1.00 92.81 651 THR A N 1
ATOM 4733 C CA . THR A 1 651 ? 3.145 4.013 11.067 1.00 92.81 651 THR A CA 1
ATOM 4734 C C . THR A 1 651 ? 1.967 4.927 10.766 1.00 92.81 651 THR A C 1
ATOM 4736 O O . THR A 1 651 ? 1.175 4.660 9.859 1.00 92.81 651 THR A O 1
ATOM 4739 N N . ALA A 1 652 ? 1.817 5.989 11.549 1.00 94.44 652 ALA A N 1
ATOM 4740 C CA . ALA A 1 652 ? 0.796 7.002 11.325 1.00 94.44 652 ALA A CA 1
ATOM 4741 C C . ALA A 1 652 ? 1.337 8.405 11.571 1.00 94.44 652 ALA A C 1
ATOM 4743 O O . ALA A 1 652 ? 2.096 8.617 12.514 1.00 94.44 652 ALA A O 1
ATOM 4744 N N . TRP A 1 653 ? 0.898 9.365 10.760 1.00 93.69 653 TRP A N 1
ATOM 4745 C CA . TRP A 1 653 ? 1.186 10.776 10.988 1.00 93.69 653 TRP A CA 1
ATOM 4746 C C . TRP A 1 653 ? 0.194 11.349 12.003 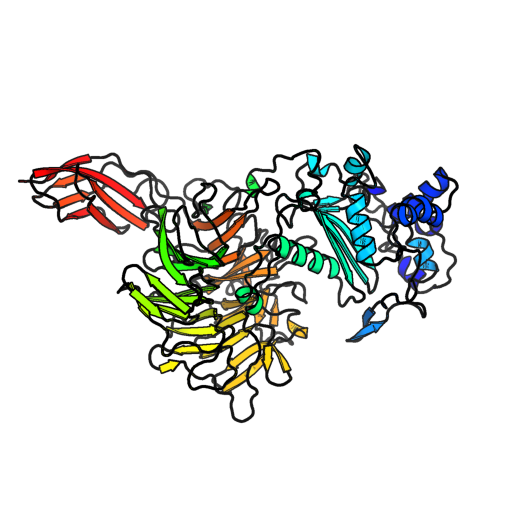1.00 93.69 653 TRP A C 1
ATOM 4748 O O . TRP A 1 653 ? -1.001 11.467 11.711 1.00 93.69 653 TRP A O 1
ATOM 4758 N N . GLY A 1 654 ? 0.659 11.692 13.202 1.00 89.81 654 GLY A N 1
ATOM 4759 C CA . GLY A 1 654 ? -0.217 12.183 14.264 1.00 89.81 654 GLY A CA 1
ATOM 4760 C C . GLY A 1 654 ? 0.533 12.711 15.481 1.00 89.81 654 GLY A C 1
ATOM 4761 O O . GLY A 1 654 ? 1.751 12.599 15.580 1.00 89.81 654 GLY A O 1
ATOM 4762 N N . ALA A 1 655 ? -0.203 13.308 16.418 1.00 86.06 655 ALA A N 1
ATOM 4763 C CA . ALA A 1 655 ? 0.368 13.775 17.679 1.00 86.06 655 ALA A CA 1
ATOM 4764 C C . ALA A 1 655 ? 0.750 12.592 18.583 1.00 86.06 655 ALA A C 1
ATOM 4766 O O . ALA A 1 655 ? 0.043 11.586 18.611 1.00 86.06 655 ALA A O 1
ATOM 4767 N N . ALA A 1 656 ? 1.826 12.735 19.360 1.00 85.50 656 ALA A N 1
ATOM 4768 C CA . ALA A 1 656 ? 2.280 11.737 20.333 1.00 85.50 656 ALA A CA 1
ATOM 4769 C C . ALA A 1 656 ? 1.193 11.367 21.376 1.00 85.50 656 ALA A C 1
ATOM 4771 O O . ALA A 1 656 ? 0.188 12.076 21.496 1.00 85.50 656 ALA A O 1
ATOM 4772 N N . PRO A 1 657 ? 1.350 10.283 22.162 1.00 86.12 657 PRO A N 1
ATOM 4773 C CA . PRO A 1 657 ? 0.431 9.974 23.261 1.00 86.12 657 PRO A CA 1
ATOM 4774 C C . PRO A 1 657 ? 0.386 11.093 24.323 1.00 86.12 657 PRO A C 1
ATOM 4776 O O . PRO A 1 657 ? 1.395 11.778 24.515 1.00 86.12 657 PRO A O 1
ATOM 4779 N N . PRO A 1 658 ? -0.734 11.276 25.053 1.00 88.50 658 PRO A N 1
ATOM 4780 C CA . PRO A 1 658 ? -0.805 12.261 26.131 1.00 88.50 658 PRO A CA 1
ATOM 4781 C C . PRO A 1 658 ? 0.172 11.937 27.265 1.00 88.50 658 PRO A C 1
ATOM 4783 O O . PRO A 1 658 ? 0.524 10.772 27.484 1.00 88.50 658 PRO A O 1
ATOM 4786 N N . SER A 1 659 ? 0.560 12.945 28.050 1.00 88.88 659 SER A N 1
ATOM 4787 C CA . SER A 1 659 ? 1.348 12.687 29.259 1.00 88.88 659 SER A CA 1
ATOM 4788 C C . SER A 1 659 ? 0.523 11.997 30.356 1.00 88.88 659 SER A C 1
ATOM 4790 O O . SER A 1 659 ? -0.697 11.831 30.259 1.00 88.88 659 SER A O 1
ATOM 4792 N N . LYS A 1 660 ? 1.212 11.534 31.405 1.00 91.75 660 LYS A N 1
ATOM 4793 C CA . LYS A 1 660 ? 0.614 10.827 32.545 1.00 91.75 660 LYS A CA 1
ATOM 4794 C C . LYS A 1 660 ? -0.462 11.703 33.225 1.00 91.75 660 LYS A C 1
ATOM 4796 O O . LYS A 1 660 ? -0.125 12.787 33.698 1.00 91.75 660 LYS A O 1
ATOM 4801 N N . PRO A 1 661 ? -1.719 11.236 33.362 1.00 92.44 661 PRO A N 1
ATOM 4802 C CA . PRO A 1 661 ? -2.744 11.952 34.114 1.00 92.44 661 PRO A CA 1
ATOM 4803 C C . PRO A 1 661 ? -2.417 12.049 35.608 1.00 92.44 661 PRO A C 1
ATOM 4805 O O . PRO A 1 661 ? -1.807 11.140 36.184 1.00 92.44 661 PRO A O 1
ATOM 4808 N N . ALA A 1 662 ? -2.909 13.108 36.255 1.00 91.75 662 ALA A N 1
ATOM 4809 C CA . ALA A 1 662 ? -2.913 13.216 37.711 1.00 91.75 662 ALA A CA 1
ATOM 4810 C C . ALA A 1 662 ? -3.757 12.103 38.363 1.00 91.75 662 ALA A C 1
ATOM 4812 O O . ALA A 1 662 ? -4.582 11.450 37.714 1.00 91.75 662 ALA A O 1
ATOM 4813 N N . ALA A 1 663 ? -3.548 11.881 39.662 1.00 93.19 663 ALA A N 1
ATOM 4814 C CA . ALA A 1 663 ? -4.335 10.922 40.427 1.00 93.19 663 ALA A CA 1
ATOM 4815 C C . ALA A 1 663 ? -5.834 11.301 40.405 1.00 93.19 663 ALA A C 1
ATOM 4817 O O . ALA A 1 663 ? -6.166 12.467 40.633 1.00 93.19 663 ALA A O 1
ATOM 4818 N N . PRO A 1 664 ? -6.746 10.348 40.139 1.00 95.56 664 PRO A N 1
ATOM 4819 C CA . PRO A 1 664 ? -8.169 10.645 40.074 1.00 95.56 664 PRO A CA 1
ATOM 4820 C C . PRO A 1 664 ? -8.785 10.860 41.462 1.00 95.56 664 PRO A C 1
ATOM 4822 O O . PRO A 1 664 ? -8.382 10.245 42.450 1.00 95.56 664 PRO A O 1
ATOM 4825 N N . VAL A 1 665 ? -9.845 11.660 41.513 1.00 96.62 665 VAL A N 1
ATOM 4826 C CA . VAL A 1 665 ? -10.704 11.831 42.689 1.00 96.62 665 VAL A CA 1
ATOM 4827 C C . VAL A 1 665 ? -11.789 10.757 42.664 1.00 96.62 665 VAL A C 1
ATOM 4829 O O . VAL A 1 665 ? -12.483 10.594 41.662 1.00 96.62 665 VAL A O 1
ATOM 4832 N N . LEU A 1 666 ? -11.941 9.997 43.751 1.00 97.81 666 LEU A N 1
ATOM 4833 C CA . LEU A 1 666 ? -12.848 8.847 43.800 1.00 97.81 666 LEU A CA 1
ATOM 4834 C C . LEU A 1 666 ? -14.015 9.081 44.757 1.00 97.81 666 LEU A C 1
ATOM 4836 O O . LEU A 1 666 ? -13.812 9.387 45.928 1.00 97.81 666 LEU A O 1
ATOM 4840 N N . THR A 1 667 ? -15.231 8.817 44.285 1.00 97.38 667 THR A N 1
ATOM 4841 C CA . THR A 1 667 ? -16.440 8.771 45.118 1.00 97.38 667 THR A CA 1
ATOM 4842 C C . THR A 1 667 ? -17.067 7.383 45.041 1.00 97.38 667 THR A C 1
ATOM 4844 O O . THR A 1 667 ? -17.608 6.986 44.009 1.00 97.38 667 THR A O 1
ATOM 4847 N N . ALA A 1 668 ? -17.005 6.623 46.137 1.00 96.50 668 ALA A N 1
ATOM 4848 C CA . ALA A 1 668 ? -17.540 5.265 46.191 1.00 96.50 668 ALA A CA 1
ATOM 4849 C C . ALA A 1 668 ? -19.004 5.210 46.660 1.00 96.50 668 ALA A C 1
ATOM 4851 O O . ALA A 1 668 ? -19.398 5.820 47.659 1.00 96.50 668 ALA A O 1
ATOM 4852 N N . LYS A 1 669 ? -19.800 4.396 45.966 1.00 96.50 669 LYS A N 1
ATOM 4853 C CA . LYS A 1 669 ? -21.134 3.930 46.368 1.00 96.50 669 LYS A CA 1
ATOM 4854 C C . LYS A 1 669 ? -21.070 2.429 46.686 1.00 96.50 669 LYS A C 1
ATOM 4856 O O . LYS A 1 669 ? -19.987 1.851 46.789 1.00 96.50 669 LYS A O 1
ATOM 4861 N N . ARG A 1 670 ? -22.228 1.797 46.891 1.00 96.31 670 ARG A N 1
ATOM 4862 C CA . ARG A 1 670 ? -22.322 0.375 47.256 1.00 96.31 670 ARG A CA 1
ATOM 4863 C C . ARG A 1 670 ? -21.786 -0.558 46.166 1.00 96.31 670 ARG A C 1
ATOM 4865 O O . ARG A 1 670 ? -21.055 -1.486 46.466 1.00 96.31 670 ARG A O 1
ATOM 4872 N N . THR A 1 671 ? -22.108 -0.279 44.906 1.00 96.38 671 THR A N 1
ATOM 4873 C CA . THR A 1 671 ? -21.755 -1.124 43.746 1.00 96.38 671 THR A CA 1
ATOM 4874 C C . THR A 1 671 ? -21.084 -0.344 42.614 1.00 96.38 671 THR A C 1
ATOM 4876 O O . THR A 1 671 ? -20.973 -0.833 41.486 1.00 96.38 671 THR A O 1
ATOM 4879 N N . SER A 1 672 ? -20.638 0.885 42.888 1.00 97.25 672 SER A N 1
ATOM 4880 C CA . SER A 1 672 ? -20.013 1.748 41.888 1.00 97.25 672 SER A CA 1
ATOM 4881 C C . SER A 1 672 ? -18.968 2.688 42.485 1.00 97.25 672 SER A C 1
ATOM 4883 O O . SER A 1 672 ? -19.024 3.020 43.669 1.00 97.25 672 SER A O 1
ATOM 4885 N N . ILE A 1 673 ? -18.035 3.147 41.654 1.00 98.25 673 ILE A N 1
ATOM 4886 C CA . ILE A 1 673 ? -17.071 4.208 41.967 1.00 98.25 673 ILE A CA 1
ATOM 4887 C C . ILE A 1 673 ? -17.150 5.247 40.848 1.00 98.25 673 ILE A C 1
ATOM 4889 O O . ILE A 1 673 ? -16.919 4.914 39.687 1.00 98.25 673 ILE A O 1
ATOM 4893 N N . THR A 1 674 ? -17.469 6.493 41.191 1.00 97.94 674 THR A N 1
ATOM 4894 C CA . THR A 1 674 ? -17.327 7.639 40.284 1.00 97.94 674 THR A CA 1
ATOM 4895 C C . THR A 1 674 ? -15.893 8.148 40.369 1.00 97.94 674 THR A C 1
ATOM 4897 O O . THR A 1 674 ? -15.372 8.355 41.466 1.00 97.94 674 THR A O 1
ATOM 4900 N N . VAL A 1 675 ? -15.251 8.295 39.216 1.00 97.94 675 VAL A N 1
ATOM 4901 C CA . VAL A 1 675 ? -13.850 8.681 39.043 1.00 97.94 675 VAL A CA 1
ATOM 4902 C C . VAL A 1 675 ? -13.840 10.047 38.370 1.00 97.94 675 VAL A C 1
ATOM 4904 O O . VAL A 1 675 ? -14.331 10.132 37.254 1.00 97.94 675 VAL A O 1
ATOM 4907 N N . GLY A 1 676 ? -13.313 11.084 39.021 1.00 96.19 676 GLY A N 1
ATOM 4908 C CA . GLY A 1 676 ? -13.210 12.447 38.483 1.00 96.19 676 GLY A CA 1
ATOM 4909 C C . GLY A 1 676 ? -11.763 12.933 38.335 1.00 96.19 676 GLY A C 1
ATOM 4910 O O . GLY A 1 676 ? -10.869 12.434 39.021 1.00 96.19 676 GLY A O 1
ATOM 4911 N N . TRP A 1 677 ? -11.518 13.898 37.445 1.00 94.50 677 TRP A N 1
ATOM 4912 C CA . TRP A 1 677 ? -10.194 14.488 37.175 1.00 94.50 677 TRP A CA 1
ATOM 4913 C C . TRP A 1 677 ? -10.295 15.962 36.743 1.00 94.50 677 TRP A C 1
ATOM 4915 O O . TRP A 1 677 ? -11.303 16.385 36.185 1.00 94.50 677 TRP A O 1
ATOM 4925 N N . THR A 1 678 ? -9.258 16.768 37.005 1.00 79.94 678 THR A N 1
ATOM 4926 C CA . THR A 1 678 ? -9.378 18.244 37.015 1.00 79.94 678 THR A CA 1
ATOM 4927 C C . THR A 1 678 ? -8.573 19.017 35.958 1.00 79.94 678 THR A C 1
ATOM 4929 O O . THR A 1 678 ? -8.746 20.227 35.867 1.00 79.94 678 THR A O 1
ATOM 4932 N N . ALA A 1 679 ? -7.778 18.373 35.092 1.00 69.19 679 ALA A N 1
ATOM 4933 C CA . ALA A 1 679 ? -7.211 18.992 33.878 1.00 69.19 679 ALA A CA 1
ATOM 4934 C C . ALA A 1 679 ? -6.727 17.921 32.873 1.00 69.19 679 ALA A C 1
ATOM 4936 O O . ALA A 1 679 ? -6.348 16.827 33.304 1.00 69.19 679 ALA A O 1
ATOM 4937 N N . PRO A 1 680 ? -6.714 18.193 31.550 1.00 68.00 680 PRO A N 1
ATOM 4938 C CA . PRO A 1 680 ? -6.002 17.353 30.590 1.00 68.00 680 PRO A CA 1
ATOM 4939 C C . PRO A 1 680 ? -4.500 17.310 30.930 1.00 68.00 680 PRO A C 1
ATOM 4941 O O . PRO A 1 680 ? -3.960 18.336 31.348 1.00 68.00 680 PRO A O 1
ATOM 4944 N N . PRO A 1 681 ? -3.812 16.166 30.767 1.00 64.19 681 PRO A N 1
ATOM 4945 C CA . PRO A 1 681 ? -2.355 16.115 30.864 1.00 64.19 681 PRO A CA 1
ATOM 4946 C C . PRO A 1 681 ? -1.704 17.157 29.942 1.00 64.19 681 PRO A C 1
ATOM 4948 O O . PRO A 1 681 ? -2.230 17.456 28.870 1.00 64.19 681 PRO A O 1
ATOM 4951 N N . THR A 1 682 ? -0.543 17.694 30.325 1.00 66.88 682 THR A N 1
ATOM 4952 C CA . THR A 1 682 ? 0.289 18.481 29.399 1.00 66.88 682 THR A CA 1
ATOM 4953 C C . THR A 1 682 ? 0.703 17.606 28.203 1.00 66.88 682 THR A C 1
ATOM 4955 O O . THR A 1 682 ? 0.809 16.385 28.334 1.00 66.88 682 THR A O 1
ATOM 4958 N N . GLY A 1 683 ? 0.919 18.185 27.020 1.00 70.88 683 GLY A N 1
ATOM 4959 C CA . GLY A 1 683 ? 1.191 17.427 25.787 1.00 70.88 683 GLY A CA 1
ATOM 4960 C C . GLY A 1 683 ? -0.003 17.404 24.827 1.00 70.88 683 GLY A C 1
ATOM 4961 O O . GLY A 1 683 ? -0.728 18.391 24.730 1.00 70.88 683 GLY A O 1
ATOM 4962 N N . SER A 1 684 ? -0.182 16.310 24.077 1.00 78.50 68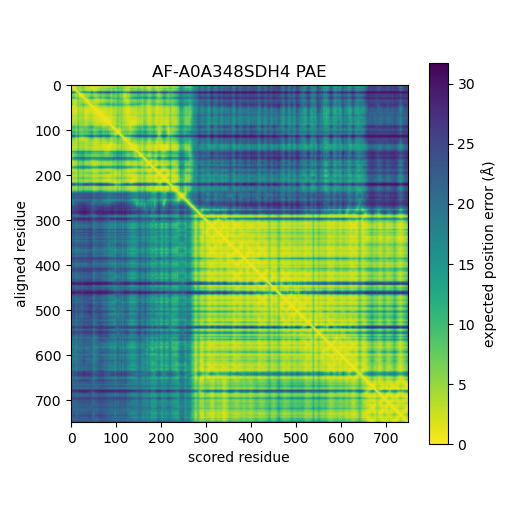4 SER A N 1
ATOM 4963 C CA . SER A 1 684 ? -1.261 16.198 23.087 1.00 78.50 684 SER A CA 1
ATOM 4964 C C . SER A 1 684 ? -2.644 16.119 23.745 1.00 78.50 684 SER A C 1
ATOM 4966 O O . SER A 1 684 ? -2.834 15.489 24.789 1.00 78.50 684 SER A O 1
ATOM 4968 N N . ALA A 1 685 ? -3.633 16.757 23.116 1.00 85.44 685 ALA A N 1
ATOM 4969 C CA . ALA A 1 685 ? -5.013 16.720 23.587 1.00 85.44 685 ALA A CA 1
ATOM 4970 C C . ALA A 1 685 ? -5.584 15.293 23.465 1.00 85.44 685 ALA A C 1
ATOM 4972 O O . ALA A 1 685 ? -5.514 14.717 22.379 1.00 85.44 685 ALA A O 1
ATOM 4973 N N . PRO A 1 686 ? -6.164 14.711 24.534 1.00 90.25 686 PRO A N 1
ATOM 4974 C CA . PRO A 1 686 ? -6.668 13.344 24.496 1.00 90.25 686 PRO A CA 1
ATOM 4975 C C . PRO A 1 686 ? -7.921 13.214 23.625 1.00 90.25 686 PRO A C 1
ATOM 4977 O O . PRO A 1 686 ? -8.802 14.067 23.659 1.00 90.25 686 PRO A O 1
ATOM 4980 N N . SER A 1 687 ? -8.047 12.090 22.921 1.00 91.75 687 SER A N 1
ATOM 4981 C CA . SER A 1 687 ? -9.290 11.665 22.263 1.00 91.75 687 SER A CA 1
ATOM 4982 C C . SER A 1 687 ? -10.313 11.121 23.271 1.00 91.75 687 SER A C 1
ATOM 4984 O O . SER A 1 687 ? -11.518 11.155 23.023 1.00 91.75 687 SER A O 1
ATOM 4986 N N . GLY A 1 688 ? -9.856 10.632 24.427 1.00 93.25 688 GLY A N 1
ATOM 4987 C CA . GLY A 1 688 ? -10.727 10.209 25.520 1.00 93.25 688 GLY A CA 1
ATOM 4988 C C . GLY A 1 688 ? -9.975 9.635 26.716 1.00 93.25 688 GLY A C 1
ATOM 4989 O O . GLY A 1 688 ? -8.745 9.685 26.792 1.00 93.25 688 GLY A O 1
ATOM 4990 N N . TRP A 1 689 ? -10.746 9.066 27.642 1.00 94.69 689 TRP A N 1
ATOM 4991 C CA . TRP A 1 689 ? -10.275 8.586 28.938 1.00 94.69 689 TRP A CA 1
ATOM 4992 C C . TRP A 1 689 ? -10.784 7.179 29.252 1.00 94.69 689 TRP A C 1
ATOM 4994 O O . TRP A 1 689 ? -11.887 6.790 28.855 1.00 94.69 689 TRP A O 1
ATOM 5004 N N . VAL A 1 690 ? -9.984 6.422 30.001 1.00 95.69 690 VAL A N 1
ATOM 5005 C CA . VAL A 1 690 ? -10.350 5.120 30.565 1.00 95.69 690 VAL A CA 1
ATOM 5006 C C . VAL A 1 690 ? -9.957 5.092 32.036 1.00 95.69 690 VAL A C 1
ATOM 5008 O O . VAL A 1 690 ? -8.787 5.278 32.372 1.00 95.69 690 VAL A O 1
ATOM 5011 N N . ALA A 1 691 ? -10.921 4.825 32.915 1.00 96.88 691 ALA A N 1
ATOM 5012 C CA . ALA A 1 691 ? -10.650 4.539 34.319 1.00 96.88 691 ALA A CA 1
ATOM 5013 C C . ALA A 1 691 ? -10.815 3.043 34.586 1.00 96.88 691 ALA A C 1
ATOM 5015 O O . ALA A 1 691 ? -11.808 2.449 34.169 1.00 96.88 691 ALA A O 1
ATOM 5016 N N . GLU A 1 692 ? -9.864 2.436 35.294 1.00 96.94 692 GLU A N 1
ATOM 5017 C CA . GLU A 1 692 ? -9.840 1.005 35.613 1.00 96.94 692 GLU A CA 1
ATOM 5018 C C . GLU A 1 692 ? -9.826 0.792 37.128 1.00 96.94 692 GLU A C 1
ATOM 5020 O O . GLU A 1 692 ? -8.967 1.338 37.816 1.00 96.94 692 GLU A O 1
ATOM 5025 N N . ALA A 1 693 ? -10.719 -0.054 37.642 1.00 97.00 693 ALA A N 1
ATOM 5026 C CA . ALA A 1 693 ? -10.757 -0.509 39.027 1.00 97.00 693 ALA A CA 1
ATOM 5027 C C . ALA A 1 693 ? -10.391 -1.995 39.102 1.00 97.00 693 ALA A C 1
ATOM 5029 O O . ALA A 1 693 ? -11.060 -2.843 38.511 1.00 97.00 693 ALA A O 1
ATOM 5030 N N . THR A 1 694 ? -9.343 -2.316 39.861 1.00 96.94 694 THR A N 1
ATOM 5031 C CA . THR A 1 694 ? -8.864 -3.692 40.061 1.00 96.94 694 THR A CA 1
ATOM 5032 C C . THR A 1 694 ? -8.876 -4.046 41.544 1.00 96.94 694 THR A C 1
ATOM 5034 O O . THR A 1 694 ? -8.425 -3.255 42.373 1.00 96.94 694 THR A O 1
ATOM 5037 N N . ALA A 1 695 ? -9.370 -5.235 41.884 1.00 96.00 695 ALA A N 1
ATOM 5038 C CA . ALA A 1 695 ? -9.326 -5.797 43.233 1.00 96.00 695 ALA A CA 1
ATOM 5039 C C . ALA A 1 695 ? -8.736 -7.212 43.190 1.00 96.00 695 ALA A C 1
ATOM 5041 O O . ALA A 1 695 ? -8.803 -7.895 42.167 1.00 96.00 695 ALA A O 1
ATOM 5042 N N . LYS A 1 696 ? -8.134 -7.656 44.299 1.00 93.00 696 LYS A N 1
ATOM 5043 C CA . LYS A 1 696 ? -7.505 -8.982 44.383 1.00 93.00 696 LYS A CA 1
ATOM 5044 C C . LYS A 1 696 ? -8.553 -10.073 44.135 1.00 93.00 696 LYS A C 1
ATOM 5046 O O . LYS A 1 696 ? -9.587 -10.084 44.793 1.00 93.00 696 LYS A O 1
ATOM 5051 N N . GLY A 1 697 ? -8.271 -10.977 43.196 1.00 91.56 697 GLY A N 1
ATOM 5052 C CA . GLY A 1 697 ? -9.174 -12.077 42.839 1.00 91.56 697 GLY A CA 1
ATOM 5053 C C . GLY A 1 697 ? -10.426 -11.657 42.061 1.00 91.56 697 GLY A C 1
ATOM 5054 O O . GLY A 1 697 ? -11.314 -12.482 41.882 1.00 91.56 697 GLY A O 1
ATOM 5055 N N . GLN A 1 698 ? -10.520 -10.403 41.600 1.00 91.69 698 GLN A N 1
ATOM 5056 C CA . GLN A 1 698 ? -11.649 -9.920 40.804 1.00 91.69 698 GLN A CA 1
ATOM 5057 C C . GLN A 1 698 ? -11.206 -9.445 39.422 1.00 91.69 698 GLN A C 1
ATOM 5059 O O . GLN A 1 698 ? -10.117 -8.898 39.252 1.00 91.69 698 GLN A O 1
ATOM 5064 N N . THR A 1 699 ? -12.086 -9.606 38.436 1.00 92.56 699 THR A N 1
ATOM 5065 C CA . THR A 1 699 ? -11.896 -9.043 37.097 1.00 92.56 699 THR A CA 1
ATOM 5066 C C . THR A 1 699 ? -11.871 -7.517 37.166 1.00 92.56 699 THR A C 1
ATOM 5068 O O . THR A 1 699 ? -12.752 -6.902 37.772 1.00 92.56 699 THR A O 1
ATOM 5071 N N . THR A 1 700 ? -10.889 -6.898 36.510 1.00 94.88 700 THR A N 1
ATOM 5072 C CA . THR A 1 700 ? -10.825 -5.442 36.358 1.00 94.88 700 THR A CA 1
ATOM 5073 C C . THR A 1 700 ? -12.091 -4.920 35.679 1.00 94.88 700 THR A C 1
ATOM 5075 O O . THR A 1 700 ? -12.520 -5.433 34.644 1.00 94.88 700 THR A O 1
ATOM 5078 N N . ARG A 1 701 ? -12.693 -3.883 36.262 1.00 96.44 701 ARG A N 1
ATOM 5079 C CA . ARG A 1 701 ? -13.825 -3.147 35.684 1.00 96.44 701 ARG A CA 1
ATOM 5080 C C . ARG A 1 701 ? -13.352 -1.784 35.208 1.00 96.44 701 ARG A C 1
ATOM 5082 O O . ARG A 1 701 ? -12.408 -1.236 35.769 1.00 96.44 701 ARG A O 1
ATOM 5089 N N . SER A 1 702 ? -14.011 -1.224 34.201 1.00 96.50 702 SER A N 1
ATOM 5090 C CA . SER A 1 702 ? -13.619 0.071 33.646 1.00 96.50 702 SER A CA 1
ATOM 5091 C C . SER A 1 702 ? -14.809 0.919 33.225 1.00 96.50 702 SER A C 1
ATOM 5093 O O . SER A 1 702 ? -15.823 0.370 32.796 1.00 96.50 702 SER A O 1
ATOM 5095 N N . CYS A 1 703 ? -14.643 2.238 33.255 1.00 96.50 703 CYS A N 1
ATOM 5096 C CA . CYS A 1 703 ? -15.510 3.189 32.565 1.00 96.50 703 CYS A CA 1
ATOM 5097 C C . CYS A 1 703 ? -14.715 3.978 31.526 1.00 96.50 703 CYS A C 1
ATOM 5099 O O . CYS A 1 703 ? -13.482 3.992 31.543 1.00 96.50 703 CYS A O 1
ATOM 5101 N N . ARG A 1 704 ? -15.436 4.575 30.578 1.00 94.81 704 ARG A N 1
ATOM 5102 C CA . ARG A 1 704 ? -14.871 5.350 29.474 1.00 94.81 704 ARG A CA 1
ATOM 5103 C C . ARG A 1 704 ? -15.530 6.712 29.450 1.00 94.81 704 ARG A C 1
ATOM 5105 O O . ARG A 1 704 ? -16.714 6.799 29.763 1.00 94.81 704 ARG A O 1
ATOM 5112 N N . ALA A 1 705 ? -14.759 7.703 29.040 1.00 93.81 705 ALA A N 1
ATOM 5113 C CA . ALA A 1 705 ? -15.223 9.064 28.860 1.00 93.81 705 ALA A CA 1
ATOM 5114 C C . ALA A 1 705 ? -14.660 9.657 27.562 1.00 93.81 705 ALA A C 1
ATOM 5116 O O . ALA A 1 705 ? -13.553 9.301 27.135 1.00 93.81 705 ALA A O 1
ATOM 5117 N N . VAL A 1 706 ? -15.424 10.539 26.922 1.00 92.38 706 VAL A N 1
ATOM 5118 C CA . VAL A 1 706 ? -14.949 11.322 25.768 1.00 92.38 706 VAL A CA 1
ATOM 5119 C C . VAL A 1 706 ? -14.015 12.446 26.227 1.00 92.38 706 VAL A C 1
ATOM 5121 O O . VAL A 1 706 ? -13.935 12.761 27.411 1.00 92.38 706 VAL A O 1
ATOM 5124 N N . ALA A 1 707 ? -13.287 13.069 25.299 1.00 89.69 707 ALA A N 1
ATOM 5125 C CA . ALA A 1 707 ? -12.299 14.107 25.608 1.00 89.69 707 ALA A CA 1
ATOM 5126 C C . ALA A 1 707 ? -12.834 15.269 26.477 1.00 89.69 707 ALA A C 1
ATOM 5128 O O . ALA A 1 707 ? -12.112 15.794 27.332 1.00 89.69 707 ALA A O 1
ATOM 5129 N N . SER A 1 708 ? -14.093 15.672 26.271 1.00 90.19 708 SER A N 1
ATOM 5130 C CA . SER A 1 708 ? -14.744 16.782 26.980 1.00 90.19 708 SER A CA 1
ATOM 5131 C C . SER A 1 708 ? -15.188 16.437 28.405 1.00 90.19 708 SER A C 1
ATOM 5133 O O . SER A 1 708 ? -15.334 17.340 29.224 1.00 90.19 708 SER A O 1
ATOM 5135 N N . GLU A 1 709 ? -15.360 15.156 28.727 1.00 93.00 709 GLU A N 1
ATOM 5136 C CA . GLU A 1 709 ? -15.832 14.711 30.039 1.00 93.00 709 GLU A CA 1
ATOM 5137 C C . GLU A 1 709 ? -14.719 14.771 31.096 1.00 93.00 709 GLU A C 1
ATOM 5139 O O . GLU A 1 709 ? -13.517 14.728 30.797 1.00 93.00 709 GLU A O 1
ATOM 5144 N N . ARG A 1 710 ? -15.130 14.919 32.358 1.00 93.44 710 ARG A N 1
ATOM 5145 C CA . ARG A 1 710 ? -14.233 15.040 33.522 1.00 93.44 710 ARG A CA 1
ATOM 5146 C C . ARG A 1 710 ? -14.508 14.022 34.617 1.00 93.44 710 ARG A C 1
ATOM 5148 O O . ARG A 1 710 ? -13.825 14.023 35.639 1.00 93.44 710 ARG A O 1
ATOM 5155 N N . ASP A 1 711 ? -15.470 13.143 34.385 1.00 95.88 711 ASP A N 1
ATOM 5156 C CA . ASP A 1 711 ? -15.711 11.993 35.226 1.00 95.88 711 ASP A CA 1
ATOM 5157 C C . ASP A 1 711 ? -16.225 10.804 34.412 1.00 95.88 711 ASP A C 1
ATOM 5159 O O . ASP A 1 711 ? -16.630 10.927 33.256 1.00 95.88 711 ASP A O 1
ATOM 5163 N N . CYS A 1 712 ? -16.153 9.619 35.012 1.00 97.19 712 CYS A N 1
ATOM 5164 C CA . CYS A 1 712 ? -16.943 8.474 34.591 1.00 97.19 712 CYS A CA 1
ATOM 5165 C C . CYS A 1 712 ? -17.241 7.564 35.787 1.00 97.19 712 CYS A C 1
ATOM 5167 O O . CYS A 1 712 ? -16.531 7.565 36.795 1.00 97.19 712 CYS A O 1
ATOM 5169 N N . THR A 1 713 ? -18.305 6.763 35.696 1.00 97.88 713 THR A N 1
ATOM 5170 C CA . THR A 1 713 ? -18.704 5.854 36.783 1.00 97.88 713 THR A CA 1
ATOM 5171 C C . THR A 1 713 ? -18.436 4.398 36.418 1.00 97.88 713 THR A C 1
ATOM 5173 O O . THR A 1 713 ? -19.000 3.866 35.464 1.00 97.88 713 THR A O 1
ATOM 5176 N N . ILE A 1 714 ? -17.609 3.726 37.220 1.00 97.62 714 ILE A N 1
ATOM 5177 C CA . ILE A 1 714 ? -17.387 2.279 37.158 1.00 97.62 714 ILE A CA 1
ATOM 5178 C C . ILE A 1 714 ? -18.498 1.602 37.959 1.00 97.62 714 ILE A C 1
ATOM 5180 O O . ILE A 1 714 ? -18.652 1.879 39.147 1.00 97.62 714 ILE A O 1
ATOM 5184 N N . THR A 1 715 ? -19.269 0.719 37.331 1.00 96.94 715 THR A N 1
ATOM 5185 C CA . THR A 1 715 ? -20.411 0.022 37.946 1.00 96.94 715 THR A CA 1
ATOM 5186 C C . THR A 1 715 ? -20.142 -1.477 38.106 1.00 96.94 715 THR A C 1
ATOM 5188 O O . THR A 1 715 ? -19.094 -1.982 37.697 1.00 96.94 715 THR A O 1
ATOM 5191 N N . SER A 1 716 ? -21.101 -2.207 38.687 1.00 95.25 716 SER A N 1
ATOM 5192 C CA . SER A 1 716 ? -21.029 -3.665 38.888 1.00 95.25 716 SER A CA 1
ATOM 5193 C C . SER A 1 716 ? -19.834 -4.102 39.747 1.00 95.25 716 SER A C 1
ATOM 5195 O O . SER A 1 716 ? -19.180 -5.109 39.468 1.00 95.25 716 SER A O 1
ATOM 5197 N N . LEU A 1 717 ? -19.535 -3.306 40.777 1.00 96.00 717 LEU A N 1
ATOM 5198 C CA . LEU A 1 717 ? -18.498 -3.581 41.767 1.00 96.00 717 LEU A CA 1
ATOM 5199 C C . LEU A 1 717 ? -19.078 -4.318 42.977 1.00 96.00 717 LEU A C 1
ATOM 5201 O O . LEU A 1 717 ? -20.249 -4.153 43.320 1.00 96.00 717 LEU A O 1
ATOM 5205 N N . THR A 1 718 ? -18.237 -5.112 43.631 1.00 96.31 718 THR A N 1
ATOM 5206 C CA . THR A 1 718 ? -18.609 -5.911 44.800 1.00 96.31 718 THR A CA 1
ATOM 5207 C C . THR A 1 718 ? -18.657 -5.018 46.043 1.00 96.31 718 THR A C 1
ATOM 5209 O O . THR A 1 718 ? -17.634 -4.408 46.350 1.00 96.31 718 THR A O 1
ATOM 5212 N N . PRO A 1 719 ? -19.781 -4.951 46.785 1.00 96.38 719 PRO A N 1
ATOM 5213 C CA . PRO A 1 719 ? -19.887 -4.163 48.014 1.00 96.38 719 PRO A CA 1
ATOM 5214 C C . PRO A 1 719 ? -18.806 -4.493 49.048 1.00 96.38 719 PRO A C 1
ATOM 5216 O O . PRO A 1 719 ? -18.304 -5.614 49.111 1.00 96.38 719 PRO A O 1
ATOM 5219 N N . GLY A 1 720 ? -18.417 -3.501 49.855 1.00 94.75 720 GLY A N 1
ATOM 5220 C CA . GLY A 1 720 ? -17.369 -3.650 50.877 1.00 94.75 720 GLY A CA 1
ATOM 5221 C C . GLY A 1 720 ? -15.960 -4.015 50.370 1.00 94.75 720 GLY A C 1
ATOM 5222 O O . GLY A 1 720 ? -15.078 -4.267 51.189 1.00 94.75 720 GLY A O 1
ATOM 5223 N N . THR A 1 721 ? -15.718 -4.049 49.055 1.00 96.88 721 THR A N 1
ATOM 5224 C CA . THR A 1 721 ? -14.442 -4.487 48.469 1.00 96.88 721 THR A CA 1
ATOM 5225 C C . THR A 1 721 ? -13.502 -3.308 48.231 1.00 96.88 721 THR A C 1
ATOM 5227 O O . THR A 1 721 ? -13.914 -2.238 47.781 1.00 96.88 721 THR A O 1
ATOM 5230 N N . LYS A 1 722 ? -12.210 -3.509 48.519 1.00 97.31 722 LYS A N 1
ATOM 5231 C CA . LYS A 1 722 ? -11.152 -2.519 48.286 1.00 97.31 722 LYS A CA 1
ATOM 5232 C C . LYS A 1 722 ? -10.647 -2.601 46.846 1.00 97.31 722 LYS A C 1
ATOM 5234 O O . LYS A 1 722 ? -10.054 -3.606 46.454 1.00 97.31 722 LYS A O 1
ATOM 5239 N N . TYR A 1 723 ? -10.822 -1.521 46.095 1.00 97.81 723 TYR A N 1
ATOM 5240 C CA . TYR A 1 723 ? -10.350 -1.376 44.721 1.00 97.81 723 TYR A CA 1
ATOM 5241 C C . TYR A 1 723 ? -9.134 -0.452 44.645 1.00 97.81 723 TYR A C 1
ATOM 5243 O O . TYR A 1 723 ? -9.026 0.529 45.378 1.00 97.81 723 TYR A O 1
ATOM 5251 N N . SER A 1 724 ? -8.225 -0.767 43.726 1.00 97.75 724 SER A N 1
ATOM 5252 C CA . SER A 1 724 ? -7.184 0.130 43.228 1.00 97.75 724 SER A CA 1
ATOM 5253 C C . SER A 1 724 ? -7.653 0.713 41.900 1.00 97.75 724 SER A C 1
ATOM 5255 O O . SER A 1 724 ? -7.853 -0.047 40.950 1.00 97.75 724 SER A O 1
ATOM 5257 N N . VAL A 1 725 ? -7.816 2.034 41.831 1.00 97.88 725 VAL A N 1
ATOM 5258 C CA . VAL A 1 725 ? -8.315 2.738 40.645 1.00 97.88 725 VAL A CA 1
ATOM 5259 C C . VAL A 1 725 ? -7.199 3.544 39.989 1.00 97.88 725 VAL A C 1
ATOM 5261 O O . VAL A 1 725 ? -6.428 4.210 40.680 1.00 97.88 725 VAL A O 1
ATOM 5264 N N . ARG A 1 726 ? -7.100 3.470 38.660 1.00 96.62 726 ARG A N 1
ATOM 5265 C CA . ARG A 1 726 ? -6.164 4.249 37.832 1.00 96.62 726 ARG A CA 1
ATOM 5266 C C . ARG A 1 726 ? -6.899 4.900 36.666 1.00 96.62 726 ARG A C 1
ATOM 5268 O O . ARG A 1 726 ? -7.898 4.357 36.199 1.00 96.62 726 ARG A O 1
ATOM 5275 N N . LEU A 1 727 ? -6.367 6.018 36.184 1.00 95.75 727 LEU A N 1
ATOM 5276 C CA . LEU A 1 727 ? -6.850 6.758 35.022 1.00 95.75 727 LEU A CA 1
ATOM 5277 C C . LEU A 1 727 ? -5.809 6.725 33.895 1.00 95.75 727 LEU A C 1
ATOM 5279 O O . LEU A 1 727 ? -4.603 6.791 34.143 1.00 95.75 727 LEU A O 1
ATOM 5283 N N . VAL A 1 728 ? -6.286 6.626 32.658 1.00 94.25 728 VAL A N 1
ATOM 5284 C CA . VAL A 1 728 ? -5.487 6.653 31.429 1.00 94.25 728 VAL A CA 1
ATOM 5285 C C . VAL A 1 728 ? -6.154 7.597 30.437 1.00 94.25 728 VAL A C 1
ATOM 5287 O O . VAL A 1 728 ? -7.362 7.503 30.216 1.00 94.25 728 VAL A O 1
ATOM 5290 N N . ALA A 1 729 ? -5.372 8.485 29.834 1.00 93.31 729 ALA A N 1
ATOM 5291 C CA . ALA A 1 729 ? -5.775 9.264 28.669 1.00 93.31 729 ALA A CA 1
ATOM 5292 C C . ALA A 1 729 ? -5.295 8.547 27.400 1.00 93.31 729 ALA A C 1
ATOM 5294 O O . ALA A 1 729 ? -4.310 7.816 27.451 1.00 93.31 729 ALA A O 1
ATOM 5295 N N . TYR A 1 730 ? -5.948 8.730 26.258 1.00 92.19 730 TYR A N 1
ATOM 5296 C CA . TYR A 1 730 ? -5.457 8.173 24.992 1.00 92.19 730 TYR A CA 1
ATOM 5297 C C . TYR A 1 730 ? -5.705 9.119 23.824 1.00 92.19 730 TYR A C 1
ATOM 5299 O O . TYR A 1 730 ? -6.657 9.898 23.850 1.00 92.19 730 TYR A O 1
ATOM 5307 N N . THR A 1 731 ? -4.876 9.015 22.786 1.00 91.38 731 THR A N 1
ATOM 5308 C CA . THR A 1 731 ? -5.074 9.682 21.492 1.00 91.38 731 THR A CA 1
ATOM 5309 C C . THR A 1 731 ? -5.170 8.673 20.363 1.00 91.38 731 THR A C 1
ATOM 5311 O O . THR A 1 731 ? -4.522 7.626 20.379 1.00 91.38 731 THR A O 1
ATOM 5314 N N . ILE A 1 732 ? -5.987 8.991 19.366 1.00 92.62 732 ILE A N 1
ATOM 5315 C CA . ILE A 1 732 ? -6.016 8.285 18.087 1.00 92.62 732 ILE A CA 1
ATOM 5316 C C . ILE A 1 732 ? -5.098 9.069 17.135 1.00 92.62 732 ILE A C 1
ATOM 5318 O O . ILE A 1 732 ? -5.304 10.273 16.999 1.00 92.62 732 ILE A O 1
ATOM 5322 N N . PRO A 1 733 ? -4.083 8.448 16.504 1.00 91.50 733 PRO A N 1
ATOM 5323 C CA . PRO A 1 733 ? -3.739 7.018 16.551 1.00 91.50 733 PRO A CA 1
ATOM 5324 C C . PRO A 1 733 ? -2.751 6.568 17.636 1.00 91.50 733 PRO A C 1
ATOM 5326 O O . PRO A 1 733 ? -2.578 5.358 17.827 1.00 91.50 733 PRO A O 1
ATOM 5329 N N . ALA A 1 734 ? -2.064 7.494 18.306 1.00 88.50 734 ALA A N 1
ATOM 5330 C CA . ALA A 1 734 ? -0.837 7.186 19.046 1.00 88.50 734 ALA A CA 1
ATOM 5331 C C . ALA A 1 734 ? -1.010 6.102 20.114 1.00 88.50 734 ALA A C 1
ATOM 5333 O O . ALA A 1 734 ? -0.252 5.129 20.161 1.00 88.50 734 ALA A O 1
ATOM 5334 N N . GLY A 1 735 ? -2.062 6.202 20.918 1.00 89.88 735 GLY A N 1
ATOM 5335 C CA . GLY A 1 735 ? -2.381 5.220 21.939 1.00 89.88 735 GLY A CA 1
ATOM 5336 C C . GLY A 1 735 ? -2.502 5.818 23.344 1.00 89.88 735 GLY A C 1
ATOM 5337 O O . GLY A 1 735 ? -2.754 7.019 23.486 1.00 89.88 735 GLY A O 1
ATOM 5338 N N . PRO A 1 736 ? -2.355 4.991 24.394 1.00 91.69 736 PRO A N 1
ATOM 5339 C CA . PRO A 1 736 ? -2.555 5.417 25.771 1.00 91.69 736 PRO A CA 1
ATOM 5340 C C . PRO A 1 736 ? -1.358 6.189 26.333 1.00 91.69 736 PRO A C 1
ATOM 5342 O O . PRO A 1 736 ? -0.203 5.908 26.018 1.00 91.69 736 PRO A O 1
ATOM 5345 N N . SER A 1 737 ? -1.647 7.098 27.257 1.00 91.69 737 SER A N 1
ATOM 5346 C CA . SER A 1 737 ? -0.680 7.683 28.177 1.00 91.69 737 SER A CA 1
ATOM 5347 C C . SER A 1 737 ? -0.149 6.633 29.165 1.00 91.69 737 SER A C 1
ATOM 5349 O O . SER A 1 737 ? -0.789 5.596 29.393 1.00 91.69 737 SER A O 1
ATOM 5351 N N . PRO A 1 738 ? 0.948 6.921 29.889 1.00 91.56 738 PRO A N 1
ATOM 5352 C CA . PRO A 1 738 ? 1.223 6.239 31.147 1.00 91.56 738 PRO A CA 1
ATOM 5353 C C . PRO A 1 738 ? 0.020 6.335 32.100 1.00 91.56 738 PRO A C 1
ATOM 5355 O O . PRO A 1 738 ? -0.729 7.318 32.085 1.00 91.56 738 PRO A O 1
ATOM 5358 N N . ARG A 1 739 ? -0.175 5.311 32.939 1.00 93.19 739 ARG A N 1
ATOM 5359 C CA . ARG A 1 739 ? -1.279 5.276 33.915 1.00 93.19 739 ARG A CA 1
ATOM 5360 C C . ARG A 1 739 ? -1.036 6.280 35.043 1.00 93.19 739 ARG A C 1
ATOM 5362 O O . ARG A 1 739 ? 0.102 6.426 35.490 1.00 93.19 739 ARG A O 1
ATOM 5369 N N . SER A 1 740 ? -2.101 6.902 35.548 1.00 94.75 740 SER A N 1
ATOM 5370 C CA . SER A 1 740 ? -2.045 7.720 36.763 1.00 94.75 740 SER A CA 1
ATOM 5371 C C . SER A 1 740 ? -1.530 6.918 37.961 1.00 94.75 740 SER A C 1
ATOM 5373 O O . SER A 1 740 ? -1.567 5.678 37.978 1.00 94.75 740 SER A O 1
ATOM 5375 N N . ASP A 1 741 ? -1.142 7.628 39.019 1.00 94.75 741 ASP A N 1
ATOM 5376 C CA . ASP A 1 741 ? -0.952 6.984 40.315 1.00 94.75 741 ASP A CA 1
ATOM 5377 C C . ASP A 1 741 ? -2.260 6.335 40.782 1.00 94.75 741 ASP A C 1
ATOM 5379 O O . ASP A 1 741 ? -3.365 6.806 40.484 1.00 94.75 741 ASP A O 1
ATOM 5383 N N . ALA A 1 742 ? -2.125 5.187 41.445 1.00 95.44 742 ALA A N 1
ATOM 5384 C CA . ALA A 1 742 ? -3.265 4.398 41.881 1.00 95.44 742 ALA A CA 1
ATOM 5385 C C . ALA A 1 742 ? -3.876 4.984 43.154 1.00 95.44 742 ALA A C 1
ATOM 5387 O O . ALA A 1 742 ? -3.186 5.115 44.164 1.00 95.44 742 ALA A O 1
ATOM 5388 N N . VAL A 1 743 ? -5.186 5.215 43.142 1.00 97.56 743 VAL A N 1
ATOM 5389 C CA . VAL A 1 743 ? -5.940 5.633 44.328 1.00 97.56 743 VAL A CA 1
ATOM 5390 C C . VAL A 1 743 ? -6.763 4.449 44.825 1.00 97.56 743 VAL A C 1
ATOM 5392 O O . VAL A 1 743 ? -7.460 3.783 44.057 1.00 97.56 743 VAL A O 1
ATOM 5395 N N . LYS A 1 744 ? -6.637 4.131 46.116 1.00 97.31 744 LYS A N 1
ATOM 5396 C CA . LYS A 1 744 ? -7.333 2.999 46.740 1.00 97.31 744 LYS A CA 1
ATOM 5397 C C . LYS A 1 744 ? -8.602 3.489 47.428 1.00 97.31 744 LYS A C 1
ATOM 5399 O O . LYS A 1 744 ? -8.538 4.423 48.217 1.00 97.31 744 LYS A O 1
ATOM 5404 N N . ILE A 1 745 ? -9.727 2.822 47.190 1.00 97.25 745 ILE A N 1
ATOM 5405 C CA . ILE A 1 745 ? -11.008 3.128 47.841 1.00 97.25 745 ILE A CA 1
ATOM 5406 C C . ILE A 1 745 ? -11.810 1.845 48.066 1.00 97.25 745 ILE A C 1
ATOM 5408 O O . ILE A 1 745 ? -11.689 0.892 47.294 1.00 97.25 745 ILE A O 1
ATOM 5412 N N . SER A 1 746 ? -12.623 1.810 49.119 1.00 96.94 746 SER A N 1
ATOM 5413 C CA . SER A 1 746 ? -13.561 0.711 49.366 1.00 96.94 746 SER A CA 1
ATOM 5414 C C . SER A 1 746 ? -14.971 1.119 48.958 1.00 96.94 746 SER A C 1
ATOM 5416 O O . SER A 1 746 ? -15.432 2.205 49.309 1.00 96.94 746 SER A O 1
ATOM 5418 N N . THR A 1 747 ? -15.676 0.244 48.243 1.00 95.75 747 THR A N 1
ATOM 5419 C CA . THR A 1 747 ? -17.122 0.399 48.029 1.00 95.75 747 THR A CA 1
ATOM 5420 C C . THR A 1 747 ? -17.865 0.319 49.359 1.00 95.75 747 THR A C 1
ATOM 5422 O O . THR A 1 747 ? -17.444 -0.399 50.271 1.00 95.75 747 THR A O 1
ATOM 5425 N N . LYS A 1 748 ? -18.998 1.016 49.470 1.00 93.50 748 LYS A N 1
ATOM 5426 C CA . LYS A 1 748 ? -19.848 0.951 50.671 1.00 93.50 748 LYS A CA 1
ATOM 5427 C C . LYS A 1 748 ? -20.417 -0.469 50.844 1.00 93.50 748 LYS A C 1
ATOM 5429 O O . LYS A 1 748 ? -20.522 -1.206 49.862 1.00 93.50 748 LYS A O 1
ATOM 5434 N N . LYS A 1 749 ? -20.707 -0.870 52.085 1.00 85.50 749 LYS A N 1
ATOM 5435 C CA . LYS A 1 749 ? -21.338 -2.168 52.387 1.00 85.50 749 LYS A CA 1
ATOM 5436 C C . LYS A 1 749 ? -22.797 -2.198 51.930 1.00 85.50 749 LYS A C 1
ATOM 5438 O O . LYS A 1 749 ? -23.440 -1.126 51.959 1.00 85.50 749 LYS A O 1
#

Foldseek 3Di:
DLLQQLQQFAALPDPPPNNPVVCQVCLPDPDAQVNSLPPTDGHGHRVDHDDYLNSQSVVQVVVCVVPVDHLQVCCVVQPCVVLVQPCKHQAHDPPDDFFWEDDPNDTDTDDDPRRDRRPSVLNNNRRVDRMDGDQVSLQSSCLCLQQCNSDHDPVSDQCLDCCLVVLDQWGGGRNWIWHCLLPLQFIWIWDWDDDRRKTWTWTDRLLQSDIGIFIGRGDHDPDRVRVVVSSVVVVQAQDQQDDPLCVVQVHGHDNGARDPSRDPPPDADPHDPQLFDLFGPDDDDFFAWDKFFLFAPDPPQWDFAFQEWDAAPQLKIKTFGGQTQGTQNDGEQGIWIADQAFSGIDHLKHFAAPVRHRWHWQYWDALRVQQKIKTFAQGQWIDDPVDIEGAGRMWMARNVVRDIYHQPVHWADSDGWNEWEAPNVQRKIKTAFDTHDPPADPADRIWIQHPVPGIDDLDADDPWADKHDGFQYWYAFPQGKIKTADQIDGVPDTARIWIRHPVNSHIDHQDHCVQWVHRFNEWDAFPVRWIWTWAAQTDPQASIWTQDPPDPSRIDAQLQHFAAPVDRWTWQEWEAAPVRKIKTFTQGQDGRPDGAGGIWIGDPVVSHIDYLPRYGSDTFSYWYYDPQFRIWGWDWRCDNDSSDHTDTTIITTHTAWAAEFAAWDWDAAFFKIKTFGDDGGRHHQFQWKKKWKDFPPDDIWIDIGGSPDGITMTGRHHGQTKIWMWMWTGGRPNHIYPIYHTDIDHHHD

Nearest PDB structures (foldseek):
  2ck2-assembly1_A  TM=8.139E-01  e=1.035E-05  Homo sapiens
  9f00-assembly1_C  TM=7.338E-01  e=4.436E-05  synthetic construct
  3b83-assembly1_E  TM=6.591E-01  e=1.593E-05  Homo sapiens
  6xay-assembly3_C  TM=3.283E-01  e=2.690E-06  Homo sapiens
  6mfa-assembly1_A  TM=2.553E-01  e=3.923E-06  Homo sapiens

Solvent-accessible surface area (backbone atoms only — not comparable to full-atom values): 38236 Å² total; per-residue (Å²): 82,45,60,47,19,14,59,16,46,38,23,50,80,71,39,93,68,54,51,45,61,50,24,65,74,32,35,82,43,94,54,48,47,71,65,62,60,49,90,60,50,80,68,50,56,73,74,42,80,46,86,25,56,35,34,32,31,50,50,39,54,50,50,23,69,76,66,77,44,56,55,70,58,47,46,41,68,69,44,35,60,75,71,62,33,85,68,49,41,88,50,75,60,94,86,58,82,67,29,16,28,54,55,93,93,39,81,37,80,45,74,52,102,80,55,46,72,38,62,18,39,50,44,43,33,41,72,56,67,45,71,34,67,41,48,67,43,48,24,51,49,40,43,33,49,67,51,63,68,72,35,61,70,72,60,38,46,52,40,63,27,68,47,74,78,68,73,55,56,61,44,72,20,53,80,26,34,36,38,18,78,84,52,64,60,51,48,31,40,31,47,73,46,81,52,93,14,33,23,26,19,38,38,23,28,34,56,47,59,46,52,46,40,32,73,36,47,56,36,84,60,100,70,58,63,18,40,57,51,48,50,52,54,52,56,31,43,78,27,67,49,49,52,75,69,37,45,78,67,72,47,80,31,58,45,60,67,54,42,98,82,27,54,64,70,96,70,86,64,86,70,70,72,65,65,74,50,46,34,43,86,73,80,71,64,92,46,44,67,32,62,37,68,69,33,66,92,60,88,78,18,53,37,56,46,53,38,17,42,40,68,43,90,87,53,30,41,36,41,20,3,42,53,16,42,27,42,44,68,32,72,33,22,15,24,34,29,33,36,22,76,74,58,43,47,41,68,61,35,37,28,20,30,92,88,65,48,47,13,38,23,40,25,47,47,67,40,67,91,79,35,35,37,41,42,25,10,49,18,41,29,41,31,48,100,86,46,77,36,74,20,40,12,36,36,36,32,36,65,88,80,70,48,67,39,41,55,73,94,32,55,36,79,83,37,34,27,41,20,67,23,73,30,77,86,83,58,33,34,34,37,12,10,36,38,24,51,76,100,52,71,91,59,30,25,59,46,38,38,32,92,87,75,37,72,49,82,87,53,53,37,99,90,43,46,61,57,43,56,52,22,40,13,27,36,48,44,95,88,58,35,36,38,37,17,13,75,27,25,47,60,91,41,69,15,22,28,35,36,35,35,71,89,70,30,26,63,44,73,64,31,30,55,92,63,37,50,48,42,27,59,25,49,39,52,38,63,86,63,46,48,34,35,22,14,41,78,25,49,90,72,28,16,33,32,26,63,28,88,85,34,98,69,42,48,40,70,43,44,77,21,40,39,24,90,99,49,81,22,30,34,54,24,55,23,49,32,86,87,26,28,33,39,41,25,11,48,28,50,26,32,40,91,27,77,17,23,17,33,37,35,40,32,78,91,75,55,38,48,43,53,55,78,74,19,33,82,58,44,28,56,17,45,32,37,45,95,62,26,74,38,38,34,22,33,76,38,56,33,79,48,92,80,46,76,50,45,66,32,32,26,33,42,29,41,52,44,20,39,56,34,70,63,56,49,76,51,61,37,43,38,31,39,38,40,31,59,91,71,81,39,66,69,24,80,47,59,22,39,40,38,39,39,38,35,92,97,49,80,70,41,63,26,65,32,54,54,89,54,50,52,36,61,28,63,89,44,62,54,56,38,62,30,40,32,33,35,30,33,14,18,57,65,58,4,40,20,52,65,17,56,73,44,75,51,56,25,36,112

Mean predicted aligned error: 13.02 Å